Protein 7W26 (pdb70)

B-factor: mean 61.32, std 23.03, range [24.58, 161.63]

Secondary structure (DSSP, 8-state):
---EEEEEEEEE--SSPPPGGGSEEE-BHHHHSS---EEEEEEEE-----TTHHHHHHHHHHHHHHHTGGGGSEEETTTTEEE-----EEEEEEEESS-GGGTHHHHHH-GGGGGGGS------SSS-SSS-SEEEEEEE-TTS-EEEEEEEETTT--HHHHHHHHHHHHHHHHHHHH-TTS---------GGGTSB----TTT------TTT------EEEEEEEE-HHHHHHHHHHHHTT-SSSS--HHHHHHHHHHHHHHHHH-SSEEEEEEEEESGGG----SGGGSSGGG--S--EEEEEEEE--SSS-GGG--HHHHHHHHHHHHHHHHHHHHT--SHHHHHHHHHHHHHHHHHHHT-TTEEEEEEEE-TTS-GGG---SS---SEEE----SS-EEEEEE-SSSS-EEEEEEEEHHHHHHHTT-TTTGGGB--/---EEEEEEEEEPPSSPPPGGGSEEE-BHHHHSS---EEEEEEEE-----TTHHHHHHHHHHHHHHHTGGGGSEEETTTTEEE-----EEEEEEEESS-GGGTHHHHHH-GGGGGGGS------TTT-SSSBSEEEEEEE-TTS-EEEEEEEETTT--HHHHHHHHHHHHHHHHHHHS-GGGS--------GGGTSB----TTT------GGG--S---EEEEEEEE-HHHHHHHHHHH--S--S----HHHHHHHHHHHHHHHHHSSSEEEEEEEEESGGG----SGGGGSGGG--S--EEEEEEEE--SSS-GGG--HHHHHHHHHHHHHHHHHHHHH--SHHHHHHHHHHHHHHHHHHHT-TTEEEEEEEE-TTS-GGG---SS---SEEE----SSSEEEEEE-SSSS-EEEEEEEEHHHHHHHTT-TTTGGGB--

Sequence (880 aa):
IMEVQVVSKKMVKPSVPTPDHHKTCKLTAFDQIAPPDQVPIIYFYNSSNIHNIREQLVKSLSETLTKFYPLAGRFVQDGFYVDCNDEGVLYVEAEVNIPLNEFIGQAKKNIQLINDLVPKKNFKDIHSYENPIVGLQMSYFKCGGLAICMYLSHVVADGYTAAAFTKEWSNTTNGIINGDQLVSSSPINFELATLVPARDLSTVIKPAVMPPSKIKETKVVTRRFLFDENAISAFKDHVIKSESVNRPTRVEVVTSVLWKALINQSKLPSSTLYFHLNFRGKTGINTPPLDNHFSLCGNFYTQVPTRFRGGNQTKQDLELHELVKLLRGKLRNTLKNCSEINTADGLFLEAASNFNIIQEDLEDEQVDVRIFTTLCRMPLYETEFGWGKPEWVTIPEMHLEIVFLLDTKCGTGIEALVSMDEADMLQFELDPTISAFASLIMEVQVVSKKMVKPSVPTPDHHKTCKLTAFDQIAPPDQVPIIYFYNSSNIHNIREQLVKSLSETLTKFYPLAGRFVQDGFYVDCNDEGVLYVEAEVNIPLNEFIGQAKKNIQLINDLVPKKNFKDIHSYENPIVGLQMSYFKCGGLAICMYLSHVVADGYTAAAFTKEWSNTTNGIINGDQLVSSSPINFELATLVPARDLSTVIKPAVMPPSKIKETKVVTRRFLFDENAISAFKDHVIKSESVNRPTRVEVVTSVLWKALINQSKLPSSTLYFHLNFRGKTGINTPPLDNHFSLCGNFYTQVPTRFRGGNQTKQDLELHELVKLLRGKLRNTLKNCSEINTADGLFLEAASNFNIIQEDLEDEQVDVRIFTTLCRMPLYETEFGWGKPEWVTIPEMHLEIVFLLDTKCGTGIEALVSMDEADMLQFELDPTISAFASL

Structure (mmCIF, N/CA/C/O backbone):
data_7W26
#
_entry.id   7W26
#
_cell.length_a   136.420
_cell.length_b   136.420
_cell.length_c   102.890
_cell.angle_alpha   90.000
_cell.angle_beta   90.000
_cell.angle_gamma   90.000
#
_symmetry.space_group_name_H-M   'P 41 21 2'
#
loop_
_entity.id
_entity.type
_entity.pdbx_description
1 polymer 'Ferulate monolignol transferase'
2 water water
#
loop_
_atom_site.group_PDB
_atom_site.id
_atom_site.type_symbol
_atom_site.label_atom_id
_atom_site.label_alt_id
_atom_site.label_comp_id
_atom_site.label_asym_id
_atom_site.label_entity_id
_atom_site.label_seq_id
_atom_site.pdbx_PDB_ins_code
_atom_site.Cartn_x
_atom_site.Cartn_y
_atom_site.Cartn_z
_atom_site.occupancy
_atom_site.B_iso_or_equiv
_atom_site.auth_seq_id
_atom_site.auth_comp_id
_atom_site.auth_asym_id
_atom_site.auth_atom_id
_atom_site.pdbx_PDB_model_num
ATOM 1 N N . ILE A 1 3 ? 15.578 6.165 -40.820 1.00 73.74 3 ILE A N 1
ATOM 2 C CA . ILE A 1 3 ? 17.033 6.198 -40.782 1.00 71.64 3 ILE A CA 1
ATOM 3 C C . ILE A 1 3 ? 17.516 7.499 -40.134 1.00 67.12 3 ILE A C 1
ATOM 4 O O . ILE A 1 3 ? 18.589 7.538 -39.533 1.00 64.45 3 ILE A O 1
ATOM 9 N N . MET A 1 4 ? 16.708 8.555 -40.233 1.00 67.29 4 MET A N 1
ATOM 10 C CA . MET A 1 4 ? 17.114 9.876 -39.760 1.00 67.25 4 MET A CA 1
ATOM 11 C C . MET A 1 4 ? 16.960 9.974 -38.245 1.00 64.52 4 MET A C 1
ATOM 12 O O . MET A 1 4 ? 15.869 9.751 -37.709 1.00 58.39 4 MET A O 1
ATOM 17 N N . GLU A 1 5 ? 18.050 10.326 -37.563 1.00 58.88 5 GLU A N 1
ATOM 18 C CA . GLU A 1 5 ? 18.043 10.562 -36.126 1.00 60.88 5 GLU A CA 1
ATOM 19 C C . GLU A 1 5 ? 18.658 11.924 -35.852 1.00 54.78 5 GLU A C 1
ATOM 20 O O . GLU A 1 5 ? 19.697 12.267 -36.426 1.00 54.02 5 GLU A O 1
ATOM 26 N N . VAL A 1 6 ? 18.014 12.697 -34.983 1.00 39.86 6 VAL A N 1
ATOM 27 C CA . VAL A 1 6 ? 18.539 13.973 -34.516 1.00 47.39 6 VAL A CA 1
ATOM 28 C C . VAL A 1 6 ? 19.000 13.807 -33.077 1.00 49.76 6 VAL A C 1
ATOM 29 O O . VAL A 1 6 ? 18.300 13.207 -32.253 1.00 49.11 6 VAL A O 1
ATOM 33 N N . GLN A 1 7 ? 20.183 14.339 -32.781 1.00 38.19 7 GLN A N 1
ATOM 34 C CA . GLN A 1 7 ? 20.799 14.221 -31.468 1.00 39.94 7 GLN A CA 1
ATOM 35 C C . GLN A 1 7 ? 21.229 15.608 -31.021 1.00 46.04 7 GLN A C 1
ATOM 36 O O . GLN A 1 7 ? 22.086 16.228 -31.658 1.00 39.84 7 GLN A O 1
ATOM 42 N N . VAL A 1 8 ? 20.627 16.101 -29.938 1.00 46.02 8 VAL A N 1
ATOM 43 C CA . VAL A 1 8 ? 21.047 17.382 -29.389 1.00 39.40 8 VAL A CA 1
ATOM 44 C C . VAL A 1 8 ? 22.423 17.214 -28.768 1.00 41.89 8 VAL A C 1
ATOM 45 O O . VAL A 1 8 ? 22.644 16.326 -27.935 1.00 36.66 8 VAL A O 1
ATOM 49 N N . VAL A 1 9 ? 23.359 18.063 -29.176 1.00 53.44 9 VAL A N 1
ATOM 50 C CA . VAL A 1 9 ? 24.748 17.923 -28.768 1.00 46.30 9 VAL A CA 1
ATOM 51 C C . VAL A 1 9 ? 25.029 18.922 -27.656 1.00 43.39 9 VAL A C 1
ATOM 52 O O . VAL A 1 9 ? 25.867 18.677 -26.778 1.00 40.53 9 VAL A O 1
ATOM 56 N N . SER A 1 10 ? 24.307 20.040 -27.660 1.00 37.37 10 SER A N 1
ATOM 57 C CA . SER A 1 10 ? 24.493 21.008 -26.589 1.00 40.08 10 SER A CA 1
ATOM 58 C C . SER A 1 10 ? 23.239 21.852 -26.435 1.00 41.54 10 SER A C 1
ATOM 59 O O . SER A 1 10 ? 22.457 22.021 -27.374 1.00 40.07 10 SER A O 1
ATOM 62 N N . LYS A 1 11 ? 23.072 22.400 -25.236 1.00 35.04 11 LYS A N 1
ATOM 63 C CA . LYS A 1 11 ? 21.987 23.335 -24.980 1.00 40.04 11 LYS A CA 1
ATOM 64 C C . LYS A 1 11 ? 22.454 24.300 -23.906 1.00 40.25 11 LYS A C 1
ATOM 65 O O . LYS A 1 11 ? 22.854 23.873 -22.820 1.00 44.73 11 LYS A O 1
ATOM 71 N N . LYS A 1 12 ? 22.378 25.594 -24.199 1.00 50.42 12 LYS A N 1
ATOM 72 C CA . LYS A 1 12 ? 22.872 26.595 -23.264 1.00 44.79 12 LYS A CA 1
ATOM 73 C C . LYS A 1 12 ? 22.103 27.896 -23.456 1.00 43.96 12 LYS A C 1
ATOM 74 O O . LYS A 1 12 ? 21.170 27.984 -24.258 1.00 37.49 12 LYS A O 1
ATOM 80 N N . MET A 1 13 ? 22.498 28.905 -22.690 1.00 45.25 13 MET A N 1
ATOM 81 C CA . MET A 1 13 ? 21.998 30.262 -22.842 1.00 48.28 13 MET A CA 1
ATOM 82 C C . MET A 1 13 ? 23.109 31.125 -23.422 1.00 50.91 13 MET A C 1
ATOM 83 O O . MET A 1 13 ? 24.222 31.151 -22.887 1.00 52.04 13 MET A O 1
ATOM 88 N N . VAL A 1 14 ? 22.816 31.808 -24.522 1.00 44.11 14 VAL A N 1
ATOM 89 C CA . VAL A 1 14 ? 23.766 32.722 -25.144 1.00 45.97 14 VAL A CA 1
ATOM 90 C C . VAL A 1 14 ? 23.338 34.142 -24.807 1.00 49.09 14 VAL A C 1
ATOM 91 O O . VAL A 1 14 ? 22.231 34.569 -25.159 1.00 42.61 14 VAL A O 1
ATOM 95 N N . LYS A 1 15 ? 24.209 34.863 -24.123 1.00 52.78 15 LYS A N 1
ATOM 96 C CA . LYS A 1 15 ? 23.956 36.212 -23.651 1.00 47.36 15 LYS A CA 1
ATOM 97 C C . LYS A 1 15 ? 24.558 37.230 -24.606 1.00 46.05 15 LYS A C 1
ATOM 98 O O . LYS A 1 15 ? 25.406 36.893 -25.438 1.00 46.67 15 LYS A O 1
ATOM 104 N N . PRO A 1 16 ? 24.118 38.487 -24.544 1.00 42.73 16 PRO A N 1
ATOM 105 C CA . PRO A 1 16 ? 24.726 39.510 -25.401 1.00 37.82 16 PRO A CA 1
ATOM 106 C C . PRO A 1 16 ? 26.200 39.676 -25.068 1.00 36.42 16 PRO A C 1
ATOM 107 O O . PRO A 1 16 ? 26.628 39.459 -23.931 1.00 39.66 16 PRO A O 1
ATOM 111 N N . SER A 1 17 ? 26.982 40.045 -26.090 1.00 49.43 17 SER A N 1
ATOM 112 C CA . SER A 1 17 ? 28.427 40.204 -25.920 1.00 56.32 17 SER A CA 1
ATOM 113 C C . SER A 1 17 ? 28.768 41.143 -24.766 1.00 53.74 17 SER A C 1
ATOM 114 O O . SER A 1 17 ? 29.718 40.896 -24.016 1.00 45.61 17 SER A O 1
ATOM 117 N N . VAL A 1 18 ? 28.018 42.231 -24.617 1.00 47.00 18 VAL A N 1
ATOM 118 C CA . VAL A 1 18 ? 28.245 43.184 -23.530 1.00 55.47 18 VAL A CA 1
ATOM 119 C C . VAL A 1 18 ? 26.994 43.264 -22.663 1.00 58.87 18 VAL A C 1
ATOM 120 O O . VAL A 1 18 ? 25.873 43.145 -23.182 1.00 54.54 18 VAL A O 1
ATOM 124 N N . PRO A 1 19 ? 27.137 43.423 -21.344 1.00 52.00 19 PRO A N 1
ATOM 125 C CA . PRO A 1 19 ? 25.957 43.560 -20.482 1.00 42.39 19 PRO A CA 1
ATOM 126 C C . PRO A 1 19 ? 25.083 44.728 -20.910 1.00 43.41 19 PRO A C 1
ATOM 127 O O . PRO A 1 19 ? 25.560 45.741 -21.428 1.00 52.95 19 PRO A O 1
ATOM 131 N N . THR A 1 20 ? 23.790 44.574 -20.689 1.00 43.73 20 THR A N 1
ATOM 132 C CA . THR A 1 20 ? 22.847 45.633 -21.017 1.00 41.28 20 THR A CA 1
ATOM 133 C C . THR A 1 20 ? 23.041 46.806 -20.062 1.00 51.81 20 THR A C 1
ATOM 134 O O . THR A 1 20 ? 23.110 46.602 -18.844 1.00 53.57 20 THR A O 1
ATOM 138 N N . PRO A 1 21 ? 23.164 48.033 -20.569 1.00 48.46 21 PRO A N 1
ATOM 139 C CA . PRO A 1 21 ? 23.373 49.182 -19.681 1.00 50.63 21 PRO A CA 1
ATOM 140 C C . PRO A 1 21 ? 22.246 49.330 -18.672 1.00 49.64 21 PRO A C 1
ATOM 141 O O . PRO A 1 21 ? 21.119 48.873 -18.876 1.00 49.63 21 PRO A O 1
ATOM 145 N N . ASP A 1 22 ? 22.577 49.980 -17.555 1.00 57.17 22 ASP A N 1
ATOM 146 C CA . ASP A 1 22 ? 21.614 50.128 -16.471 1.00 59.16 22 ASP A CA 1
ATOM 147 C C . ASP A 1 22 ? 20.392 50.923 -16.911 1.00 51.22 22 ASP A C 1
ATOM 148 O O . ASP A 1 22 ? 19.277 50.650 -16.454 1.00 42.23 22 ASP A O 1
ATOM 153 N N . HIS A 1 23 ? 20.576 51.906 -17.793 1.00 49.48 23 HIS A N 1
ATOM 154 C CA . HIS A 1 23 ? 19.451 52.704 -18.261 1.00 61.76 23 HIS A CA 1
ATOM 155 C C . HIS A 1 23 ? 18.554 51.958 -19.244 1.00 68.59 23 HIS A C 1
ATOM 156 O O . HIS A 1 23 ? 17.522 52.507 -19.643 1.00 62.76 23 HIS A O 1
ATOM 163 N N . HIS A 1 24 ? 18.919 50.742 -19.657 1.00 71.63 24 HIS A N 1
ATOM 164 C CA . HIS A 1 24 ? 18.077 49.952 -20.548 1.00 64.62 24 HIS A CA 1
ATOM 165 C C . HIS A 1 24 ? 17.570 48.656 -19.925 1.00 63.95 24 HIS A C 1
ATOM 166 O O . HIS A 1 24 ? 16.994 47.829 -20.644 1.00 57.64 24 HIS A O 1
ATOM 173 N N . LYS A 1 25 ? 17.733 48.456 -18.613 1.00 55.97 25 LYS A N 1
ATOM 174 C CA . LYS A 1 25 ? 17.409 47.145 -18.052 1.00 58.18 25 LYS A CA 1
ATOM 175 C C . LYS A 1 25 ? 15.905 46.908 -18.004 1.00 53.55 25 LYS A C 1
ATOM 176 O O . LYS A 1 25 ? 15.456 45.758 -18.079 1.00 60.57 25 LYS A O 1
ATOM 182 N N . THR A 1 26 ? 15.114 47.969 -17.917 1.00 45.93 26 THR A N 1
ATOM 183 C CA . THR A 1 26 ? 13.667 47.864 -17.999 1.00 53.55 26 THR A CA 1
ATOM 184 C C . THR A 1 26 ? 13.242 48.381 -19.360 1.00 55.82 26 THR A C 1
ATOM 185 O O . THR A 1 26 ? 13.434 49.563 -19.667 1.00 54.30 26 THR A O 1
ATOM 189 N N . CYS A 1 27 ? 12.651 47.507 -20.163 1.00 58.98 27 CYS A N 1
ATOM 190 C CA . CYS A 1 27 ? 12.131 47.876 -21.470 1.00 55.67 27 CYS A CA 1
ATOM 191 C C . CYS A 1 27 ? 10.619 47.747 -21.375 1.00 45.96 27 CYS A C 1
ATOM 192 O O . CYS A 1 27 ? 10.088 46.636 -21.283 1.00 44.73 27 CYS A O 1
ATOM 195 N N . LYS A 1 28 ? 9.927 48.877 -21.374 1.00 45.16 28 LYS A N 1
ATOM 196 C CA . LYS A 1 28 ? 8.492 48.852 -21.170 1.00 40.98 28 LYS A CA 1
ATOM 197 C C . LYS A 1 28 ? 7.800 48.522 -22.481 1.00 53.47 28 LYS A C 1
ATOM 198 O O . LYS A 1 28 ? 8.205 48.986 -23.550 1.00 64.51 28 LYS A O 1
ATOM 204 N N . LEU A 1 29 ? 6.763 47.700 -22.395 1.00 52.53 29 LEU A N 1
ATOM 205 C CA . LEU A 1 29 ? 6.055 47.268 -23.586 1.00 55.57 29 LEU A CA 1
ATOM 206 C C . LEU A 1 29 ? 4.890 48.205 -23.871 1.00 48.37 29 LEU A C 1
ATOM 207 O O . LEU A 1 29 ? 4.406 48.927 -22.996 1.00 55.87 29 LEU A O 1
ATOM 212 N N . THR A 1 30 ? 4.446 48.182 -25.118 1.00 39.16 30 THR A N 1
ATOM 213 C CA . THR A 1 30 ? 3.416 49.087 -25.592 1.00 46.94 30 THR A CA 1
ATOM 214 C C . THR A 1 30 ? 2.041 48.433 -25.504 1.00 49.83 30 THR A C 1
ATOM 215 O O . THR A 1 30 ? 1.899 47.251 -25.182 1.00 54.65 30 THR A O 1
ATOM 219 N N . ALA A 1 31 ? 1.013 49.227 -25.803 1.00 46.05 31 ALA A N 1
ATOM 220 C CA . ALA A 1 31 ? -0.337 48.681 -25.864 1.00 46.85 31 ALA A CA 1
ATOM 221 C C . ALA A 1 31 ? -0.513 47.764 -27.068 1.00 45.79 31 ALA A C 1
ATOM 222 O O . ALA A 1 31 ? -1.332 46.840 -27.023 1.00 50.29 31 ALA A O 1
ATOM 224 N N . PHE A 1 32 ? 0.242 48.003 -28.146 1.00 51.31 32 PHE A N 1
ATOM 225 C CA . PHE A 1 32 ? 0.306 47.039 -29.241 1.00 55.43 32 PHE A CA 1
ATOM 226 C C . PHE A 1 32 ? 0.720 45.663 -28.731 1.00 47.52 32 PHE A C 1
ATOM 227 O O . PHE A 1 32 ? 0.127 44.642 -29.101 1.00 39.56 32 PHE A O 1
ATOM 235 N N . ASP A 1 33 ? 1.747 45.623 -27.876 1.00 43.03 33 ASP A N 1
ATOM 236 C CA . ASP A 1 33 ? 2.198 44.361 -27.300 1.00 44.61 33 ASP A CA 1
ATOM 237 C C . ASP A 1 33 ? 1.120 43.723 -26.434 1.00 44.92 33 ASP A C 1
ATOM 238 O O . ASP A 1 33 ? 1.075 42.494 -26.302 1.00 56.33 33 ASP A O 1
ATOM 243 N N . GLN A 1 34 ? 0.246 44.537 -25.841 1.00 43.75 34 GLN A N 1
ATOM 244 C CA . GLN A 1 34 ? -0.817 43.999 -25.000 1.00 49.95 34 GLN A CA 1
ATOM 245 C C . GLN A 1 34 ? -1.811 43.174 -25.810 1.00 47.79 34 GLN A C 1
ATOM 246 O O . GLN A 1 34 ? -2.311 42.150 -25.329 1.00 39.31 34 GLN A O 1
ATOM 252 N N . ILE A 1 35 ? -2.120 43.606 -27.034 1.00 39.40 35 ILE A N 1
ATOM 253 C CA . ILE A 1 35 ? -3.061 42.891 -27.891 1.00 45.22 35 ILE A CA 1
ATOM 254 C C . ILE A 1 35 ? -2.353 41.973 -28.882 1.00 46.28 35 ILE A C 1
ATOM 255 O O . ILE A 1 35 ? -3.007 41.371 -29.736 1.00 48.84 35 ILE A O 1
ATOM 260 N N . ALA A 1 36 ? -1.032 41.851 -28.791 1.00 46.23 36 ALA A N 1
ATOM 261 C CA . ALA A 1 36 ? -0.329 40.921 -29.655 1.00 43.15 36 ALA A CA 1
ATOM 262 C C . ALA A 1 36 ? -0.660 39.493 -29.229 1.00 47.91 36 ALA A C 1
ATOM 263 O O . ALA A 1 36 ? -0.882 39.230 -28.043 1.00 60.68 36 ALA A O 1
ATOM 265 N N . PRO A 1 37 ? -0.720 38.558 -30.170 1.00 44.30 37 PRO A N 1
ATOM 266 C CA . PRO A 1 37 ? -1.007 37.172 -29.804 1.00 42.08 37 PRO A CA 1
ATOM 267 C C . PRO A 1 37 ? 0.093 36.627 -28.913 1.00 49.91 37 PRO A C 1
ATOM 268 O O . PRO A 1 37 ? 1.284 36.747 -29.237 1.00 50.22 37 PRO A O 1
ATOM 272 N N . PRO A 1 38 ? -0.262 36.039 -27.769 1.00 59.08 38 PRO A N 1
ATOM 273 C CA . PRO A 1 38 ? 0.751 35.540 -26.823 1.00 60.50 38 PRO A CA 1
ATOM 274 C C . PRO A 1 38 ? 1.254 34.153 -27.202 1.00 50.15 38 PRO A C 1
ATOM 275 O O . PRO A 1 38 ? 1.073 33.166 -26.481 1.00 55.19 38 PRO A O 1
ATOM 279 N N . ASP A 1 39 ? 1.895 34.077 -28.358 1.00 44.03 39 ASP A N 1
ATOM 280 C CA . ASP A 1 39 ? 2.424 32.833 -28.883 1.00 45.82 39 ASP A CA 1
ATOM 281 C C . ASP A 1 39 ? 3.900 33.010 -29.189 1.00 47.00 39 ASP A C 1
ATOM 282 O O . ASP A 1 39 ? 4.386 34.121 -29.416 1.00 44.24 39 ASP A O 1
ATOM 287 N N . GLN A 1 40 ? 4.600 31.889 -29.237 1.00 47.39 40 GLN A N 1
ATOM 288 C CA . GLN A 1 40 ? 5.952 31.850 -29.759 1.00 47.40 40 GLN A CA 1
ATOM 289 C C . GLN A 1 40 ? 5.864 31.232 -31.144 1.00 47.54 40 GLN A C 1
ATOM 290 O O . GLN A 1 40 ? 5.295 30.146 -31.313 1.00 51.72 40 GLN A O 1
ATOM 296 N N . VAL A 1 41 ? 6.420 31.925 -32.123 1.00 40.12 41 VAL A N 1
ATOM 297 C CA . VAL A 1 41 ? 6.194 31.642 -33.536 1.00 52.47 41 VAL A CA 1
ATOM 298 C C . VAL A 1 41 ? 7.515 31.175 -34.126 1.00 55.15 41 VAL A C 1
ATOM 299 O O . VAL A 1 41 ? 8.559 31.760 -33.814 1.00 57.43 41 VAL A O 1
ATOM 303 N N . PRO A 1 42 ? 7.521 30.109 -34.921 1.00 56.78 42 PRO A N 1
ATOM 304 C CA . PRO A 1 42 ? 8.785 29.584 -35.440 1.00 54.50 42 PRO A CA 1
ATOM 305 C C . PRO A 1 42 ? 8.996 29.873 -36.913 1.00 49.56 42 PRO A C 1
ATOM 306 O O . PRO A 1 42 ? 8.048 29.987 -37.694 1.00 53.98 42 PRO A O 1
ATOM 310 N N . ILE A 1 43 ? 10.260 30.011 -37.284 1.00 39.15 43 ILE A N 1
ATOM 311 C CA . ILE A 1 43 ? 10.673 30.028 -38.679 1.00 38.72 43 ILE A CA 1
ATOM 312 C C . ILE A 1 43 ? 11.958 29.217 -38.768 1.00 43.95 43 ILE A C 1
ATOM 313 O O . ILE A 1 43 ? 12.744 29.167 -37.817 1.00 43.27 43 ILE A O 1
ATOM 318 N N . ILE A 1 44 ? 12.162 28.541 -39.897 1.00 48.48 44 ILE A N 1
ATOM 319 C CA . ILE A 1 44 ? 13.360 27.727 -40.073 1.00 47.14 44 ILE A CA 1
ATOM 320 C C . ILE A 1 44 ? 13.951 27.979 -41.458 1.00 41.80 44 ILE A C 1
ATOM 321 O O . ILE A 1 44 ? 13.231 27.969 -42.468 1.00 42.77 44 ILE A O 1
ATOM 326 N N . TYR A 1 45 ? 15.264 28.224 -41.485 1.00 36.53 45 TYR A N 1
ATOM 327 C CA . TYR A 1 45 ? 16.066 28.416 -42.687 1.00 40.73 45 TYR A CA 1
ATOM 328 C C . TYR A 1 45 ? 17.006 27.230 -42.855 1.00 35.15 45 TYR A C 1
ATOM 329 O O . TYR A 1 45 ? 17.559 26.725 -41.871 1.00 39.07 45 TYR A O 1
ATOM 338 N N . PHE A 1 46 ? 17.214 26.806 -44.100 1.00 29.96 46 PHE A N 1
ATOM 339 C CA . PHE A 1 46 ? 18.130 25.716 -44.417 1.00 31.03 46 PHE A CA 1
ATOM 340 C C . PHE A 1 46 ? 19.241 26.244 -45.310 1.00 32.64 46 PHE A C 1
ATOM 341 O O . PHE A 1 46 ? 18.970 26.877 -46.335 1.00 39.01 46 PHE A O 1
ATOM 349 N N . TYR A 1 47 ? 20.484 25.980 -44.918 1.00 34.21 47 TYR A N 1
ATOM 350 C CA . TYR A 1 47 ? 21.665 26.433 -45.632 1.00 36.51 47 TYR A CA 1
ATOM 351 C C . TYR A 1 47 ? 22.534 25.241 -46.002 1.00 36.58 47 TYR A C 1
ATOM 352 O O . TYR A 1 47 ? 22.672 24.295 -45.220 1.00 36.75 47 TYR A O 1
ATOM 361 N N . ASN A 1 48 ? 23.116 25.294 -47.197 1.00 34.08 48 ASN A N 1
ATOM 362 C CA . ASN A 1 48 ? 24.060 24.278 -47.634 1.00 35.68 48 ASN A CA 1
ATOM 363 C C . ASN A 1 48 ? 25.363 24.369 -46.840 1.00 41.72 48 ASN A C 1
ATOM 364 O O . ASN A 1 48 ? 25.597 25.306 -46.068 1.00 46.76 48 ASN A O 1
ATOM 369 N N . SER A 1 49 ? 26.213 23.362 -47.041 1.00 45.24 49 SER A N 1
ATOM 370 C CA . SER A 1 49 ? 27.443 23.218 -46.272 1.00 47.43 49 SER A CA 1
ATOM 371 C C . SER A 1 49 ? 28.332 24.454 -46.392 1.00 46.21 49 SER A C 1
ATOM 372 O O . SER A 1 49 ? 28.697 24.867 -47.500 1.00 48.34 49 SER A O 1
ATOM 375 N N . SER A 1 50 ? 28.650 25.053 -45.242 1.00 55.03 50 SER A N 1
ATOM 376 C CA . SER A 1 50 ? 29.633 26.129 -45.177 1.00 60.93 50 SER A CA 1
ATOM 377 C C . SER A 1 50 ? 30.996 25.668 -45.686 1.00 60.08 50 SER A C 1
ATOM 378 O O . SER A 1 50 ? 31.573 26.274 -46.595 1.00 61.56 50 SER A O 1
ATOM 381 N N . ASN A 1 51 ? 31.530 24.601 -45.081 1.00 59.28 51 ASN A N 1
ATOM 382 C CA . ASN A 1 51 ? 32.930 24.184 -45.196 1.00 68.64 51 ASN A CA 1
ATOM 383 C C . ASN A 1 51 ? 33.869 25.175 -44.514 1.00 69.39 51 ASN A C 1
ATOM 384 O O . ASN A 1 51 ? 35.003 25.379 -44.953 1.00 60.34 51 ASN A O 1
ATOM 389 N N . ILE A 1 52 ? 33.394 25.781 -43.431 1.00 70.70 52 ILE A N 1
ATOM 390 C CA . ILE A 1 52 ? 34.201 26.617 -42.553 1.00 66.48 52 ILE A CA 1
ATOM 391 C C . ILE A 1 52 ? 34.353 25.873 -41.234 1.00 65.00 52 ILE A C 1
ATOM 392 O O . ILE A 1 52 ? 33.371 25.358 -40.688 1.00 62.59 52 ILE A O 1
ATOM 397 N N . HIS A 1 53 ? 35.578 25.834 -40.710 1.00 66.56 53 HIS A N 1
ATOM 398 C CA . HIS A 1 53 ? 35.879 24.892 -39.635 1.00 70.92 53 HIS A CA 1
ATOM 399 C C . HIS A 1 53 ? 35.432 25.394 -38.264 1.00 73.51 53 HIS A C 1
ATOM 400 O O . HIS A 1 53 ? 35.175 24.580 -37.369 1.00 78.03 53 HIS A O 1
ATOM 407 N N . ASN A 1 54 ? 35.321 26.708 -38.076 1.00 67.72 54 ASN A N 1
ATOM 408 C CA . ASN A 1 54 ? 34.902 27.289 -36.805 1.00 66.38 54 ASN A CA 1
ATOM 409 C C . ASN A 1 54 ? 33.511 27.903 -36.906 1.00 51.76 54 ASN A C 1
ATOM 410 O O . ASN A 1 54 ? 33.189 28.853 -36.188 1.00 50.99 54 ASN A O 1
ATOM 415 N N . ILE A 1 55 ? 32.679 27.359 -37.796 1.00 49.04 55 ILE A N 1
ATOM 416 C CA . ILE A 1 55 ? 31.417 28.008 -38.147 1.00 45.59 55 ILE A CA 1
ATOM 417 C C . ILE A 1 55 ? 30.488 28.092 -36.939 1.00 42.57 55 ILE A C 1
ATOM 418 O O . ILE A 1 55 ? 29.770 29.086 -36.762 1.00 52.19 55 ILE A O 1
ATOM 423 N N . ARG A 1 56 ? 30.504 27.072 -36.077 1.00 29.26 56 ARG A N 1
ATOM 424 C CA . ARG A 1 56 ? 29.644 27.089 -34.895 1.00 43.51 56 ARG A CA 1
ATOM 425 C C . ARG A 1 56 ? 30.049 28.199 -33.932 1.00 39.96 56 ARG A C 1
ATOM 426 O O . ARG A 1 56 ? 29.196 28.950 -33.431 1.00 44.71 56 ARG A O 1
ATOM 434 N N . GLU A 1 57 ? 31.353 28.331 -33.675 1.00 32.55 57 GLU A N 1
ATOM 435 C CA . GLU A 1 57 ? 31.818 29.381 -32.781 1.00 39.15 57 GLU A CA 1
ATOM 436 C C . GLU A 1 57 ? 31.485 30.760 -33.333 1.00 37.62 57 GLU A C 1
ATOM 437 O O . GLU A 1 57 ? 31.011 31.635 -32.599 1.00 47.06 57 GLU A O 1
ATOM 443 N N . GLN A 1 58 ? 31.696 30.966 -34.630 1.00 32.93 58 GLN A N 1
ATOM 444 C CA . GLN A 1 58 ? 31.452 32.282 -35.215 1.00 46.52 58 GLN A CA 1
ATOM 445 C C . GLN A 1 58 ? 29.964 32.616 -35.262 1.00 48.69 58 GLN A C 1
ATOM 446 O O . GLN A 1 58 ? 29.593 33.790 -35.131 1.00 53.13 58 GLN A O 1
ATOM 452 N N . LEU A 1 59 ? 29.097 31.609 -35.417 1.00 40.68 59 LEU A N 1
ATOM 453 C CA . LEU A 1 59 ? 27.666 31.885 -35.346 1.00 38.65 59 LEU A CA 1
ATOM 454 C C . LEU A 1 59 ? 27.245 32.252 -33.926 1.00 47.41 59 LEU A C 1
ATOM 455 O O . LEU A 1 59 ? 26.440 33.176 -33.730 1.00 36.48 59 LEU A O 1
ATOM 460 N N . VAL A 1 60 ? 27.794 31.562 -32.919 1.00 32.90 60 VAL A N 1
ATOM 461 C CA . VAL A 1 60 ? 27.494 31.939 -31.539 1.00 48.13 60 VAL A CA 1
ATOM 462 C C . VAL A 1 60 ? 27.972 33.362 -31.261 1.00 37.55 60 VAL A C 1
ATOM 463 O O . VAL A 1 60 ? 27.276 34.157 -30.613 1.00 41.61 60 VAL A O 1
ATOM 467 N N . LYS A 1 61 ? 29.154 33.713 -31.769 1.00 33.49 61 LYS A N 1
ATOM 468 C CA . LYS A 1 61 ? 29.706 35.037 -31.505 1.00 47.28 61 LYS A CA 1
ATOM 469 C C . LYS A 1 61 ? 28.878 36.124 -32.182 1.00 48.93 61 LYS A C 1
ATOM 470 O O . LYS A 1 61 ? 28.558 37.152 -31.566 1.00 53.83 61 LYS A O 1
ATOM 476 N N . SER A 1 62 ? 28.525 35.922 -33.455 1.00 38.92 62 SER A N 1
ATOM 477 C CA . SER A 1 62 ? 27.683 36.902 -34.128 1.00 38.24 62 SER A CA 1
ATOM 478 C C . SER A 1 62 ? 26.325 37.016 -33.451 1.00 40.19 62 SER A C 1
ATOM 479 O O . SER A 1 62 ? 25.762 38.112 -33.386 1.00 38.47 62 SER A O 1
ATOM 482 N N . LEU A 1 63 ? 25.794 35.909 -32.920 1.00 39.45 63 LEU A N 1
ATOM 483 C CA . LEU A 1 63 ? 24.531 35.986 -32.194 1.00 46.61 63 LEU A CA 1
ATOM 484 C C . LEU A 1 63 ? 24.673 36.839 -30.940 1.00 44.19 63 LEU A C 1
ATOM 485 O O . LEU A 1 63 ? 23.792 37.649 -30.632 1.00 33.96 63 LEU A O 1
ATOM 490 N N . SER A 1 64 ? 25.776 36.670 -30.204 1.00 32.67 64 SER A N 1
ATOM 491 C CA . SER A 1 64 ? 26.016 37.504 -29.025 1.00 40.46 64 SER A CA 1
ATOM 492 C C . SER A 1 64 ? 26.086 38.981 -29.399 1.00 45.74 64 SER A C 1
ATOM 493 O O . SER A 1 64 ? 25.495 39.841 -28.725 1.00 40.49 64 SER A O 1
ATOM 496 N N . GLU A 1 65 ? 26.796 39.292 -30.486 1.00 39.02 65 GLU A N 1
ATOM 497 C CA . GLU A 1 65 ? 26.911 40.687 -30.900 1.00 36.98 65 GLU A CA 1
ATOM 498 C C . GLU A 1 65 ? 25.572 41.245 -31.367 1.00 41.62 65 GLU A C 1
ATOM 499 O O . GLU A 1 65 ? 25.285 42.427 -31.151 1.00 49.07 65 GLU A O 1
ATOM 505 N N . THR A 1 66 ? 24.734 40.410 -31.985 1.00 48.60 66 THR A N 1
ATOM 506 C CA . THR A 1 66 ? 23.410 40.862 -32.398 1.00 50.49 66 THR A CA 1
ATOM 507 C C . THR A 1 66 ? 22.514 41.097 -31.192 1.00 48.62 66 THR A C 1
ATOM 508 O O . THR A 1 66 ? 21.747 42.067 -31.158 1.00 43.90 66 THR A O 1
ATOM 512 N N . LEU A 1 67 ? 22.608 40.219 -30.192 1.00 51.54 67 LEU A N 1
ATOM 513 C CA . LEU A 1 67 ? 21.829 40.372 -28.970 1.00 49.45 67 LEU A CA 1
ATOM 514 C C . LEU A 1 67 ? 22.238 41.619 -28.204 1.00 57.25 67 LEU A C 1
ATOM 515 O O . LEU A 1 67 ? 21.441 42.155 -27.427 1.00 50.77 67 LEU A O 1
ATOM 520 N N . THR A 1 68 ? 23.482 42.073 -28.384 1.00 62.12 68 THR A N 1
ATOM 521 C CA . THR A 1 68 ? 23.858 43.379 -27.847 1.00 55.87 68 THR A CA 1
ATOM 522 C C . THR A 1 68 ? 22.912 44.473 -28.345 1.00 58.18 68 THR A C 1
ATOM 523 O O . THR A 1 68 ? 22.471 45.328 -27.567 1.00 59.51 68 THR A O 1
ATOM 527 N N . LYS A 1 69 ? 22.566 44.449 -29.635 1.00 46.98 69 LYS A N 1
ATOM 528 C CA . LYS A 1 69 ? 21.624 45.429 -30.170 1.00 38.73 69 LYS A CA 1
ATOM 529 C C . LYS A 1 69 ? 20.182 45.051 -29.858 1.00 45.32 69 LYS A C 1
ATOM 530 O O . LYS A 1 69 ? 19.379 45.913 -29.488 1.00 41.77 69 LYS A O 1
ATOM 536 N N . PHE A 1 70 ? 19.834 43.778 -30.007 1.00 53.49 70 PHE A N 1
ATOM 537 C CA . PHE A 1 70 ? 18.498 43.299 -29.662 1.00 47.13 70 PHE A CA 1
ATOM 538 C C . PHE A 1 70 ? 18.449 42.815 -28.216 1.00 44.07 70 PHE A C 1
ATOM 539 O O . PHE A 1 70 ? 18.054 41.687 -27.923 1.00 38.85 70 PHE A O 1
ATOM 547 N N . TYR A 1 71 ? 18.860 43.695 -27.301 1.00 42.92 71 TYR A N 1
ATOM 548 C CA . TYR A 1 71 ? 18.990 43.306 -25.899 1.00 45.53 71 TYR A CA 1
ATOM 549 C C . TYR A 1 71 ? 17.691 42.830 -25.249 1.00 49.57 71 TYR A C 1
ATOM 550 O O . TYR A 1 71 ? 17.767 41.898 -24.430 1.00 53.04 71 TYR A O 1
ATOM 559 N N . PRO A 1 72 ? 16.500 43.384 -25.535 1.00 51.59 72 PRO A N 1
ATOM 560 C CA . PRO A 1 72 ? 15.304 42.834 -24.874 1.00 37.59 72 PRO A CA 1
ATOM 561 C C . PRO A 1 72 ? 15.091 41.367 -25.188 1.00 44.44 72 PRO A C 1
ATOM 562 O O . PRO A 1 72 ? 14.519 40.641 -24.364 1.00 40.43 72 PRO A O 1
ATOM 566 N N . LEU A 1 73 ? 15.570 40.900 -26.346 1.00 38.92 73 LEU A N 1
ATOM 567 C CA . LEU A 1 73 ? 15.434 39.490 -26.695 1.00 40.84 73 LEU A CA 1
ATOM 568 C C . LEU A 1 73 ? 16.209 38.582 -25.749 1.00 42.80 73 LEU A C 1
ATOM 569 O O . LEU A 1 73 ? 15.928 37.380 -25.694 1.00 41.09 73 LEU A O 1
ATOM 574 N N . ALA A 1 74 ? 17.188 39.117 -25.021 1.00 41.26 74 ALA A N 1
ATOM 575 C CA . ALA A 1 74 ? 17.925 38.331 -24.042 1.00 44.96 74 ALA A CA 1
ATOM 576 C C . ALA A 1 74 ? 17.354 38.452 -22.636 1.00 36.00 74 ALA A C 1
ATOM 577 O O . ALA A 1 74 ? 17.909 37.858 -21.704 1.00 43.37 74 ALA A O 1
ATOM 579 N N . GLY A 1 75 ? 16.264 39.200 -22.460 1.00 41.00 75 GLY A N 1
ATOM 580 C CA . GLY A 1 75 ? 15.671 39.414 -21.160 1.00 48.56 75 GLY A CA 1
ATOM 581 C C . GLY A 1 75 ? 14.529 38.456 -20.870 1.00 50.62 75 GLY A C 1
ATOM 582 O O . GLY A 1 75 ? 14.342 37.433 -21.532 1.00 51.88 75 GLY A O 1
ATOM 583 N N . ARG A 1 76 ? 13.757 38.800 -19.842 1.00 56.77 76 ARG A N 1
ATOM 584 C CA . ARG A 1 76 ? 12.622 37.996 -19.414 1.00 41.59 76 ARG A CA 1
ATOM 585 C C . ARG A 1 76 ? 11.409 38.888 -19.197 1.00 42.23 76 ARG A C 1
ATOM 586 O O . ARG A 1 76 ? 11.520 39.983 -18.640 1.00 46.56 76 ARG A O 1
ATOM 594 N N . PHE A 1 77 ? 10.254 38.415 -19.654 1.00 42.42 77 PHE A N 1
ATOM 595 C CA . PHE A 1 77 ? 9.018 39.173 -19.521 1.00 44.79 77 PHE A CA 1
ATOM 596 C C . PHE A 1 77 ? 8.537 39.170 -18.074 1.00 51.30 77 PHE A C 1
ATOM 597 O O . PHE A 1 77 ? 8.543 38.135 -17.402 1.00 49.06 77 PHE A O 1
ATOM 605 N N . VAL A 1 78 ? 8.123 40.342 -17.595 1.00 47.66 78 VAL A N 1
ATOM 606 C CA . VAL A 1 78 ? 7.518 40.500 -16.280 1.00 50.06 78 VAL A CA 1
ATOM 607 C C . VAL A 1 78 ? 6.066 40.915 -16.469 1.00 52.10 78 VAL A C 1
ATOM 608 O O . VAL A 1 78 ? 5.771 41.925 -17.132 1.00 52.29 78 VAL A O 1
ATOM 612 N N . GLN A 1 79 ? 5.174 40.135 -15.846 1.00 56.24 79 GLN A N 1
ATOM 613 C CA . GLN A 1 79 ? 3.730 40.244 -16.022 1.00 48.38 79 GLN A CA 1
ATOM 614 C C . GLN A 1 79 ? 3.165 41.480 -15.338 1.00 48.01 79 GLN A C 1
ATOM 615 O O . GLN A 1 79 ? 2.332 42.187 -15.917 1.00 48.29 79 GLN A O 1
ATOM 621 N N . ASP A 1 80 ? 3.610 41.758 -14.109 1.00 58.02 80 ASP A N 1
ATOM 622 C CA . ASP A 1 80 ? 2.968 42.776 -13.281 1.00 71.08 80 ASP A CA 1
ATOM 623 C C . ASP A 1 80 ? 3.038 44.148 -13.936 1.00 80.00 80 ASP A C 1
ATOM 624 O O . ASP A 1 80 ? 2.034 44.863 -14.016 1.00 94.94 80 ASP A O 1
ATOM 629 N N . GLY A 1 81 ? 4.213 44.536 -14.405 1.00 74.72 81 GLY A N 1
ATOM 630 C CA . GLY A 1 81 ? 4.390 45.807 -15.066 1.00 77.24 81 GLY A CA 1
ATOM 631 C C . GLY A 1 81 ? 4.305 45.712 -16.570 1.00 75.16 81 GLY A C 1
ATOM 632 O O . GLY A 1 81 ? 4.408 46.739 -17.250 1.00 69.41 81 GLY A O 1
ATOM 633 N N . PHE A 1 82 ? 4.107 44.506 -17.103 1.00 65.30 82 PHE A N 1
ATOM 634 C CA . PHE A 1 82 ? 4.037 44.245 -18.539 1.00 48.47 82 PHE A CA 1
ATOM 635 C C . PHE A 1 82 ? 5.239 44.879 -19.226 1.00 48.02 82 PHE A C 1
ATOM 636 O O . PHE A 1 82 ? 5.122 45.782 -20.057 1.00 54.83 82 PHE A O 1
ATOM 644 N N . TYR A 1 83 ? 6.415 44.387 -18.846 1.00 44.10 83 TYR A N 1
ATOM 645 C CA . TYR A 1 83 ? 7.657 44.915 -19.391 1.00 39.83 83 TYR A CA 1
ATOM 646 C C . TYR A 1 83 ? 8.642 43.769 -19.550 1.00 46.64 83 TYR A C 1
ATOM 647 O O . TYR A 1 83 ? 8.338 42.615 -19.249 1.00 51.67 83 TYR A O 1
ATOM 656 N N . VAL A 1 84 ? 9.826 44.085 -20.055 1.00 45.32 84 VAL A N 1
ATOM 657 C CA . VAL A 1 84 ? 10.893 43.114 -20.216 1.00 48.13 84 VAL A CA 1
ATOM 658 C C . VAL A 1 84 ? 12.041 43.548 -19.321 1.00 49.03 84 VAL A C 1
ATOM 659 O O . VAL A 1 84 ? 12.614 44.633 -19.507 1.00 49.38 84 VAL A O 1
ATOM 663 N N . ASP A 1 85 ? 12.329 42.736 -18.310 1.00 44.66 85 ASP A N 1
ATOM 664 C CA . ASP A 1 85 ? 13.533 42.890 -17.512 1.00 46.09 85 ASP A CA 1
ATOM 665 C C . ASP A 1 85 ? 14.695 42.368 -18.346 1.00 46.31 85 ASP A C 1
ATOM 666 O O . ASP A 1 85 ? 14.847 41.154 -18.521 1.00 49.52 85 ASP A O 1
ATOM 671 N N . CYS A 1 86 ? 15.510 43.282 -18.872 1.00 44.53 86 CYS A N 1
ATOM 672 C CA . CYS A 1 86 ? 16.626 42.908 -19.736 1.00 44.76 86 CYS A CA 1
ATOM 673 C C . CYS A 1 86 ? 17.787 42.522 -18.830 1.00 40.38 86 CYS A C 1
ATOM 674 O O . CYS A 1 86 ? 18.760 43.259 -18.649 1.00 49.88 86 CYS A O 1
ATOM 677 N N . ASN A 1 87 ? 17.672 41.326 -18.257 1.00 41.90 87 ASN A N 1
ATOM 678 C CA . ASN A 1 87 ? 18.639 40.793 -17.308 1.00 42.91 87 ASN A CA 1
ATOM 679 C C . ASN A 1 87 ? 19.774 40.031 -17.975 1.00 39.87 87 ASN A C 1
ATOM 680 O O . ASN A 1 87 ? 20.636 39.496 -17.271 1.00 50.18 87 ASN A O 1
ATOM 685 N N . ASP A 1 88 ? 19.783 39.963 -19.306 1.00 38.90 88 ASP A N 1
ATOM 686 C CA . ASP A 1 88 ? 20.812 39.259 -20.067 1.00 41.04 88 ASP A CA 1
ATOM 687 C C . ASP A 1 88 ? 20.877 37.784 -19.693 1.00 43.91 88 ASP A C 1
ATOM 688 O O . ASP A 1 88 ? 21.936 37.156 -19.787 1.00 46.01 88 ASP A O 1
ATOM 693 N N . GLU A 1 89 ? 19.744 37.213 -19.277 1.00 40.70 89 GLU A N 1
ATOM 694 C CA . GLU A 1 89 ? 19.702 35.778 -19.027 1.00 47.91 89 GLU A CA 1
ATOM 695 C C . GLU A 1 89 ? 20.012 34.983 -20.286 1.00 53.46 89 GLU A C 1
ATOM 696 O O . GLU A 1 89 ? 20.422 33.821 -20.191 1.00 61.72 89 GLU A O 1
ATOM 702 N N . GLY A 1 90 ? 19.838 35.588 -21.456 1.00 54.06 90 GLY A N 1
ATOM 703 C CA . GLY A 1 90 ? 20.268 35.009 -22.710 1.00 52.19 90 GLY A CA 1
ATOM 704 C C . GLY A 1 90 ? 19.132 34.343 -23.463 1.00 42.01 90 GLY A C 1
ATOM 705 O O . GLY A 1 90 ? 18.021 34.154 -22.962 1.00 35.80 90 GLY A O 1
ATOM 706 N N . VAL A 1 91 ? 19.432 33.982 -24.694 1.00 37.56 91 VAL A N 1
ATOM 707 C CA . VAL A 1 91 ? 18.508 33.232 -25.531 1.00 39.46 91 VAL A CA 1
ATOM 708 C C . VAL A 1 91 ? 18.874 31.760 -25.452 1.00 37.15 91 VAL A C 1
ATOM 709 O O . VAL A 1 91 ? 20.038 31.389 -25.259 1.00 40.52 91 VAL A O 1
ATOM 713 N N . LEU A 1 92 ? 17.866 30.910 -25.594 1.00 42.12 92 LEU A N 1
ATOM 714 C CA . LEU A 1 92 ? 18.103 29.477 -25.592 1.00 27.22 92 LEU A CA 1
ATOM 715 C C . LEU A 1 92 ? 18.768 29.073 -26.901 1.00 39.13 92 LEU A C 1
ATOM 716 O O . LEU A 1 92 ? 18.318 29.463 -27.984 1.00 32.53 92 LEU A O 1
ATOM 721 N N . TYR A 1 93 ? 19.859 28.314 -26.800 1.00 25.57 93 TYR A N 1
ATOM 722 C CA . TYR A 1 93 ? 20.683 27.951 -27.946 1.00 31.38 93 TYR A CA 1
ATOM 723 C C . TYR A 1 93 ? 20.878 26.444 -27.910 1.00 37.18 93 TYR A C 1
ATOM 724 O O . TYR A 1 93 ? 21.573 25.924 -27.029 1.00 33.29 93 TYR A O 1
ATOM 733 N N . VAL A 1 94 ? 20.247 25.752 -28.854 1.00 36.88 94 VAL A N 1
ATOM 734 C CA . VAL A 1 94 ? 20.316 24.303 -28.966 1.00 37.04 94 VAL A CA 1
ATOM 735 C C . VAL A 1 94 ? 21.152 23.962 -30.189 1.00 42.16 94 VAL A C 1
ATOM 736 O O . VAL A 1 94 ? 20.872 24.442 -31.294 1.00 51.95 94 VAL A O 1
ATOM 740 N N . GLU A 1 95 ? 22.178 23.144 -29.989 1.00 39.82 95 GLU A N 1
ATOM 741 C CA . GLU A 1 95 ? 22.973 22.580 -31.065 1.00 37.81 95 GLU A CA 1
ATOM 742 C C . GLU A 1 95 ? 22.661 21.095 -31.163 1.00 37.37 95 GLU A C 1
ATOM 743 O O . GLU A 1 95 ? 22.746 20.373 -30.161 1.00 31.22 95 GLU A O 1
ATOM 749 N N . ALA A 1 96 ? 22.308 20.650 -32.369 1.00 35.49 96 ALA A N 1
ATOM 750 C CA . ALA A 1 96 ? 21.982 19.260 -32.637 1.00 35.91 96 ALA A CA 1
ATOM 751 C C . ALA A 1 96 ? 22.746 18.776 -33.861 1.00 42.88 96 ALA A C 1
ATOM 752 O O . ALA A 1 96 ? 23.242 19.567 -34.668 1.00 38.67 96 ALA A O 1
ATOM 754 N N . GLU A 1 97 ? 22.817 17.456 -33.996 1.00 43.74 97 GLU A N 1
ATOM 755 C CA . GLU A 1 97 ? 23.446 16.815 -35.139 1.00 37.78 97 GLU A CA 1
ATOM 756 C C . GLU A 1 97 ? 22.510 15.739 -35.666 1.00 47.13 97 GLU A C 1
ATOM 757 O O . GLU A 1 97 ? 21.909 14.992 -34.889 1.00 56.08 97 GLU A O 1
ATOM 763 N N . VAL A 1 98 ? 22.362 15.684 -36.984 1.00 39.86 98 VAL A N 1
ATOM 764 C CA . VAL A 1 98 ? 21.521 14.693 -37.638 1.00 40.55 98 VAL A CA 1
ATOM 765 C C . VAL A 1 98 ? 22.408 13.842 -38.535 1.00 38.31 98 VAL A C 1
ATOM 766 O O . VAL A 1 98 ? 23.386 14.338 -39.105 1.00 41.37 98 VAL A O 1
ATOM 770 N N . ASN A 1 99 ? 22.088 12.552 -38.618 1.00 37.02 99 ASN A N 1
ATOM 771 C CA . ASN A 1 99 ? 22.944 11.541 -39.221 1.00 39.68 99 ASN A CA 1
ATOM 772 C C . ASN A 1 99 ? 22.760 11.390 -40.730 1.00 44.15 99 ASN A C 1
ATOM 773 O O . ASN A 1 99 ? 23.213 10.388 -41.291 1.00 44.26 99 ASN A O 1
ATOM 778 N N . ILE A 1 100 ? 22.099 12.333 -41.396 1.00 38.46 100 ILE A N 1
ATOM 779 C CA . ILE A 1 100 ? 21.915 12.246 -42.844 1.00 41.99 100 ILE A CA 1
ATOM 780 C C . ILE A 1 100 ? 22.286 13.583 -43.469 1.00 42.67 100 ILE A C 1
ATOM 781 O O . ILE A 1 100 ? 22.238 14.632 -42.809 1.00 52.36 100 ILE A O 1
ATOM 786 N N . PRO A 1 101 ? 22.672 13.580 -44.743 1.00 55.31 101 PRO A N 1
ATOM 787 C CA . PRO A 1 101 ? 22.930 14.847 -45.432 1.00 46.79 101 PRO A CA 1
ATOM 788 C C . PRO A 1 101 ? 21.659 15.668 -45.569 1.00 45.49 101 PRO A C 1
ATOM 789 O O . PRO A 1 101 ? 20.540 15.149 -45.594 1.00 50.35 101 PRO A O 1
ATOM 793 N N . LEU A 1 102 ? 21.857 16.980 -45.673 1.00 26.51 102 LEU A N 1
ATOM 794 C CA . LEU A 1 102 ? 20.736 17.893 -45.858 1.00 31.64 102 LEU A CA 1
ATOM 795 C C . LEU A 1 102 ? 20.017 17.639 -47.182 1.00 39.81 102 LEU A C 1
ATOM 796 O O . LEU A 1 102 ? 18.811 17.886 -47.285 1.00 36.51 102 LEU A O 1
ATOM 801 N N . ASN A 1 103 ? 20.720 17.104 -48.189 1.00 32.11 103 ASN A N 1
ATOM 802 C CA . ASN A 1 103 ? 20.108 16.847 -49.4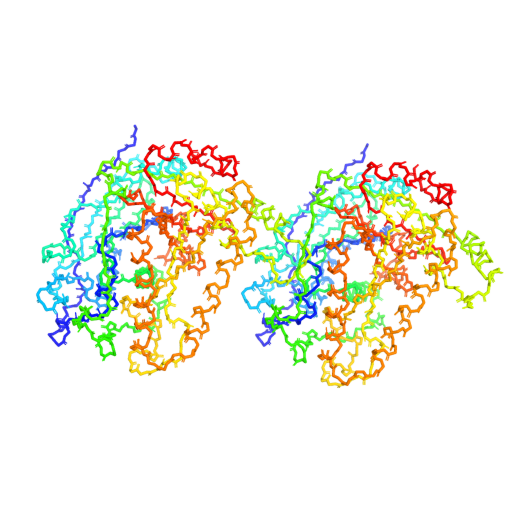89 1.00 28.76 103 ASN A CA 1
ATOM 803 C C . ASN A 1 103 ? 19.280 15.561 -49.520 1.00 45.60 103 ASN A C 1
ATOM 804 O O . ASN A 1 103 ? 18.820 15.165 -50.597 1.00 53.46 103 ASN A O 1
ATOM 809 N N . GLU A 1 104 ? 19.057 14.920 -48.373 1.00 35.08 104 GLU A N 1
ATOM 810 C CA . GLU A 1 104 ? 18.138 13.793 -48.280 1.00 40.31 104 GLU A CA 1
ATOM 811 C C . GLU A 1 104 ? 17.034 14.095 -47.282 1.00 43.79 104 GLU A C 1
ATOM 812 O O . GLU A 1 104 ? 16.355 13.178 -46.812 1.00 45.88 104 GLU A O 1
ATOM 818 N N . PHE A 1 105 ? 16.809 15.374 -46.993 1.00 36.64 105 PHE A N 1
ATOM 819 C CA . PHE A 1 105 ? 15.799 15.751 -46.021 1.00 46.26 105 PHE A CA 1
ATOM 820 C C . PHE A 1 105 ? 14.825 16.766 -46.596 1.00 42.28 105 PHE A C 1
ATOM 821 O O . PHE A 1 105 ? 13.610 16.606 -46.445 1.00 41.57 105 PHE A O 1
ATOM 829 N N . ILE A 1 106 ? 15.349 17.806 -47.253 1.00 35.85 106 ILE A N 1
ATOM 830 C CA . ILE A 1 106 ? 14.497 18.901 -47.712 1.00 40.56 106 ILE A CA 1
ATOM 831 C C . ILE A 1 106 ? 13.387 18.379 -48.615 1.00 38.93 106 ILE A C 1
ATOM 832 O O . ILE A 1 106 ? 12.223 18.772 -48.480 1.00 48.96 106 ILE A O 1
ATOM 837 N N . GLY A 1 107 ? 13.725 17.489 -49.547 1.00 37.22 107 GLY A N 1
ATOM 838 C CA . GLY A 1 107 ? 12.701 16.908 -50.398 1.00 39.23 107 GLY A CA 1
ATOM 839 C C . GLY A 1 107 ? 11.648 16.158 -49.605 1.00 31.47 107 GLY A C 1
ATOM 840 O O . GLY A 1 107 ? 10.450 16.280 -49.874 1.00 42.91 107 GLY A O 1
ATOM 841 N N . GLN A 1 108 ? 12.079 15.387 -48.602 1.00 32.65 108 GLN A N 1
ATOM 842 C CA . GLN A 1 108 ? 11.127 14.666 -47.763 1.00 41.63 108 GLN A CA 1
ATOM 843 C C . GLN A 1 108 ? 10.321 15.626 -46.900 1.00 39.99 108 GLN A C 1
ATOM 844 O O . GLN A 1 108 ? 9.110 15.446 -46.721 1.00 40.15 108 GLN A O 1
ATOM 850 N N . ALA A 1 109 ? 10.981 16.649 -46.354 1.00 33.24 109 ALA A N 1
ATOM 851 C CA . ALA A 1 109 ? 10.306 17.586 -45.467 1.00 29.62 109 ALA A CA 1
ATOM 852 C C . ALA A 1 109 ? 9.274 18.418 -46.213 1.00 38.57 109 ALA A C 1
ATOM 853 O O . ALA A 1 109 ? 8.253 18.799 -45.632 1.00 40.28 109 ALA A O 1
ATOM 855 N N . LYS A 1 110 ? 9.513 18.699 -47.496 1.00 36.76 110 LYS A N 1
ATOM 856 C CA . LYS A 1 110 ? 8.557 19.485 -48.267 1.00 42.92 110 LYS A CA 1
ATOM 857 C C . LYS A 1 110 ? 7.242 18.742 -48.446 1.00 52.27 110 LYS A C 1
ATOM 858 O O . LYS A 1 110 ? 6.188 19.372 -48.588 1.00 52.10 110 LYS A O 1
ATOM 864 N N . LYS A 1 111 ? 7.284 17.411 -48.442 1.00 47.01 111 LYS A N 1
ATOM 865 C CA . LYS A 1 111 ? 6.081 16.600 -48.543 1.00 48.58 111 LYS A CA 1
ATOM 866 C C . LYS A 1 111 ? 5.439 16.328 -47.191 1.00 44.14 111 LYS A C 1
ATOM 867 O O . LYS A 1 111 ? 4.218 16.162 -47.119 1.00 54.19 111 LYS A O 1
ATOM 873 N N . ASN A 1 112 ? 6.232 16.264 -46.123 1.00 38.31 112 ASN A N 1
ATOM 874 C CA . ASN A 1 112 ? 5.722 15.999 -44.777 1.00 32.68 112 ASN A CA 1
ATOM 875 C C . ASN A 1 112 ? 6.417 16.957 -43.814 1.00 37.32 112 ASN A C 1
ATOM 876 O O . ASN A 1 112 ? 7.533 16.683 -43.361 1.00 43.42 112 ASN A O 1
ATOM 881 N N . ILE A 1 113 ? 5.751 18.071 -43.496 1.00 43.18 113 ILE A N 1
ATOM 882 C CA . ILE A 1 113 ? 6.347 19.094 -42.640 1.00 43.87 113 ILE A CA 1
ATOM 883 C C . ILE A 1 113 ? 6.609 18.560 -41.232 1.00 45.82 113 ILE A C 1
ATOM 884 O O . ILE A 1 113 ? 7.496 19.065 -40.532 1.00 43.23 113 ILE A O 1
ATOM 889 N N . GLN A 1 114 ? 5.880 17.521 -40.814 1.00 33.38 114 GLN A N 1
ATOM 890 C CA . GLN A 1 114 ? 6.070 16.950 -39.482 1.00 39.99 114 GLN A CA 1
ATOM 891 C C . GLN A 1 114 ? 7.519 16.558 -39.221 1.00 45.96 114 GLN A C 1
ATOM 892 O O . GLN A 1 114 ? 7.983 16.626 -38.075 1.00 33.07 114 GLN A O 1
ATOM 898 N N . LEU A 1 115 ? 8.256 16.172 -40.268 1.00 34.51 115 LEU A N 1
ATOM 899 C CA . LEU A 1 115 ? 9.640 15.746 -40.093 1.00 36.94 115 LEU A CA 1
ATOM 900 C C . LEU A 1 115 ? 10.543 16.869 -39.595 1.00 47.37 115 LEU A C 1
ATOM 901 O O . LEU A 1 115 ? 11.649 16.591 -39.117 1.00 59.14 115 LEU A O 1
ATOM 906 N N . ILE A 1 116 ? 10.100 18.127 -39.681 1.00 36.72 116 ILE A N 1
ATOM 907 C CA . ILE A 1 116 ? 10.892 19.235 -39.151 1.00 42.09 116 ILE A CA 1
ATOM 908 C C . ILE A 1 116 ? 10.745 19.382 -37.644 1.00 47.33 116 ILE A C 1
ATOM 909 O O . ILE A 1 116 ? 11.488 20.162 -37.035 1.00 43.39 116 ILE A O 1
ATOM 914 N N . ASN A 1 117 ? 9.829 18.633 -37.019 1.00 38.75 117 ASN A N 1
ATOM 915 C CA . ASN A 1 117 ? 9.586 18.798 -35.587 1.00 45.03 117 ASN A CA 1
ATOM 916 C C . ASN A 1 117 ? 10.830 18.504 -34.752 1.00 50.42 117 ASN A C 1
ATOM 917 O O . ASN A 1 117 ? 11.032 19.133 -33.707 1.00 52.24 117 ASN A O 1
ATOM 922 N N . ASP A 1 118 ? 11.685 17.579 -35.194 1.00 40.25 118 ASP A N 1
ATOM 923 C CA . ASP A 1 118 ? 12.903 17.270 -34.450 1.00 35.51 118 ASP A CA 1
ATOM 924 C C . ASP A 1 118 ? 13.976 18.343 -34.592 1.00 41.90 118 ASP A C 1
ATOM 925 O O . ASP A 1 118 ? 15.032 18.230 -33.963 1.00 43.26 118 ASP A O 1
ATOM 930 N N . LEU A 1 119 ? 13.749 19.359 -35.419 1.00 37.34 119 LEU A N 1
ATOM 931 C CA . LEU A 1 119 ? 14.669 20.477 -35.550 1.00 47.52 119 LEU A CA 1
ATOM 932 C C . LEU A 1 119 ? 14.198 21.713 -34.795 1.00 43.00 119 LEU A C 1
ATOM 933 O O . LEU A 1 119 ? 14.932 22.704 -34.743 1.00 35.59 119 LEU A O 1
ATOM 938 N N . VAL A 1 120 ? 13.001 21.679 -34.227 1.00 40.55 120 VAL A N 1
ATOM 939 C CA . VAL A 1 120 ? 12.412 22.819 -33.529 1.00 50.18 120 VAL A CA 1
ATOM 940 C C . VAL A 1 120 ? 12.554 22.583 -32.030 1.00 48.95 120 VAL A C 1
ATOM 941 O O . VAL A 1 120 ? 12.123 21.530 -31.542 1.00 46.51 120 VAL A O 1
ATOM 945 N N . PRO A 1 121 ? 13.124 23.518 -31.274 1.00 46.79 121 PRO A N 1
ATOM 946 C CA . PRO A 1 121 ? 13.258 23.306 -29.831 1.00 45.71 121 PRO A CA 1
ATOM 947 C C . PRO A 1 121 ? 11.958 23.622 -29.110 1.00 57.74 121 PRO A C 1
ATOM 948 O O . PRO A 1 121 ? 11.241 24.561 -29.462 1.00 73.74 121 PRO A O 1
ATOM 952 N N . LYS A 1 122 ? 11.659 22.829 -28.077 1.00 82.66 122 LYS A N 1
ATOM 953 C CA . LYS A 1 122 ? 10.545 23.131 -27.175 1.00 84.94 122 LYS A CA 1
ATOM 954 C C . LYS A 1 122 ? 10.996 22.768 -25.764 1.00 88.00 122 LYS A C 1
ATOM 955 O O . LYS A 1 122 ? 10.592 21.754 -25.189 1.00 85.07 122 LYS A O 1
ATOM 961 N N . LYS A 1 123 ? 11.833 23.635 -25.205 1.00 75.01 123 LYS A N 1
ATOM 962 C CA . LYS A 1 123 ? 12.078 23.717 -23.779 1.00 60.02 123 LYS A CA 1
ATOM 963 C C . LYS A 1 123 ? 11.384 24.927 -23.178 1.00 67.78 123 LYS A C 1
ATOM 964 O O . LYS A 1 123 ? 11.608 25.252 -22.008 1.00 76.04 123 LYS A O 1
ATOM 970 N N . ASN A 1 124 ? 10.550 25.599 -23.964 1.00 53.92 124 ASN A N 1
ATOM 971 C CA . ASN A 1 124 ? 9.890 26.815 -23.528 1.00 58.02 124 ASN A CA 1
ATOM 972 C C . ASN A 1 124 ? 8.790 26.506 -22.523 1.00 59.77 124 ASN A C 1
ATOM 973 O O . ASN A 1 124 ? 8.215 25.416 -22.508 1.00 64.08 124 ASN A O 1
ATOM 978 N N . PHE A 1 125 ? 8.504 27.486 -21.674 1.00 65.16 125 PHE A N 1
ATOM 979 C CA . PHE A 1 125 ? 7.537 27.365 -20.604 1.00 71.34 125 PHE A CA 1
ATOM 980 C C . PHE A 1 125 ? 6.316 28.219 -20.955 1.00 62.54 125 PHE A C 1
ATOM 981 O O . PHE A 1 125 ? 6.022 28.438 -22.140 1.00 61.78 125 PHE A O 1
ATOM 989 N N . LYS A 1 126 ? 5.603 28.698 -19.932 1.00 52.47 126 LYS A N 1
ATOM 990 C CA . LYS A 1 126 ? 4.457 29.564 -20.183 1.00 38.73 126 LYS A CA 1
ATOM 991 C C . LYS A 1 126 ? 4.947 30.902 -20.722 1.00 46.42 126 LYS A C 1
ATOM 992 O O . LYS A 1 126 ? 5.935 31.468 -20.249 1.00 54.73 126 LYS A O 1
ATOM 998 N N . ASP A 1 127 ? 4.356 31.410 -21.772 1.00 49.11 127 ASP A N 1
ATOM 999 C CA . ASP A 1 127 ? 4.722 32.661 -22.458 1.00 61.58 127 ASP A CA 1
ATOM 1000 C C . ASP A 1 127 ? 4.394 33.968 -21.719 1.00 65.48 127 ASP A C 1
ATOM 1001 O O . ASP A 1 127 ? 5.292 34.733 -21.577 1.00 44.53 127 ASP A O 1
ATOM 1006 N N . ILE A 1 128 ? 3.118 34.274 -21.466 1.00 90.52 128 ILE A N 1
ATOM 1007 C CA . ILE A 1 128 ? 2.629 35.511 -20.759 1.00 95.56 128 ILE A CA 1
ATOM 1008 C C . ILE A 1 128 ? 2.462 34.938 -19.394 1.00 89.77 128 ILE A C 1
ATOM 1009 O O . ILE A 1 128 ? 1.677 34.033 -19.274 1.00 92.97 128 ILE A O 1
ATOM 1014 N N . HIS A 1 129 ? 3.298 35.464 -18.516 1.00 96.54 129 HIS A N 1
ATOM 1015 C CA . HIS A 1 129 ? 3.792 34.969 -17.193 1.00 124.56 129 HIS A CA 1
ATOM 1016 C C . HIS A 1 129 ? 5.086 34.226 -17.539 1.00 121.29 129 HIS A C 1
ATOM 1017 O O . HIS A 1 129 ? 5.376 33.990 -18.657 1.00 142.40 129 HIS A O 1
ATOM 1024 N N . SER A 1 130 ? 5.694 33.665 -16.534 1.00 72.63 130 SER A N 1
ATOM 1025 C CA . SER A 1 130 ? 6.950 32.928 -16.626 1.00 53.27 130 SER A CA 1
ATOM 1026 C C . SER A 1 130 ? 8.069 33.835 -17.074 1.00 57.77 130 SER A C 1
ATOM 1027 O O . SER A 1 130 ? 8.315 34.113 -18.216 1.00 51.36 130 SER A O 1
ATOM 1030 N N . TYR A 1 131 ? 8.727 34.216 -16.026 1.00 54.65 131 TYR A N 1
ATOM 1031 C CA . TYR A 1 131 ? 9.945 34.987 -16.045 1.00 44.91 131 TYR A CA 1
ATOM 1032 C C . TYR A 1 131 ? 11.004 33.949 -16.408 1.00 49.33 131 TYR A C 1
ATOM 1033 O O . TYR A 1 131 ? 12.047 34.311 -16.754 1.00 48.93 131 TYR A O 1
ATOM 1042 N N . GLU A 1 132 ? 10.723 32.656 -16.250 1.00 60.00 132 GLU A N 1
ATOM 1043 C CA . GLU A 1 132 ? 11.730 31.673 -16.623 1.00 67.98 132 GLU A CA 1
ATOM 1044 C C . GLU A 1 132 ? 11.687 31.301 -18.104 1.00 62.05 132 GLU A C 1
ATOM 1045 O O . GLU A 1 132 ? 12.633 30.674 -18.595 1.00 72.61 132 GLU A O 1
ATOM 1051 N N . ASN A 1 133 ? 10.609 31.646 -18.822 1.00 31.35 133 ASN A N 1
ATOM 1052 C CA . ASN A 1 133 ? 10.511 31.299 -20.242 1.00 41.30 133 ASN A CA 1
ATOM 1053 C C . ASN A 1 133 ? 11.396 32.221 -21.077 1.00 45.35 133 ASN A C 1
ATOM 1054 O O . ASN A 1 133 ? 11.233 33.443 -21.018 1.00 41.71 133 ASN A O 1
ATOM 1059 N N . PRO A 1 134 ? 12.304 31.682 -21.889 1.00 44.53 134 PRO A N 1
ATOM 1060 C CA . PRO A 1 134 ? 13.143 32.551 -22.720 1.00 43.51 134 PRO A CA 1
ATOM 1061 C C . PRO A 1 134 ? 12.339 33.173 -23.848 1.00 38.07 134 PRO A C 1
ATOM 1062 O O . PRO A 1 134 ? 11.415 32.568 -24.398 1.00 33.49 134 PRO A O 1
ATOM 1066 N N . ILE A 1 135 ? 12.703 34.409 -24.188 1.00 40.12 135 ILE A N 1
ATOM 1067 C CA . ILE A 1 135 ? 11.952 35.142 -25.202 1.00 39.70 135 ILE A CA 1
ATOM 1068 C C . ILE A 1 135 ? 12.268 34.607 -26.593 1.00 40.45 135 ILE A C 1
ATOM 1069 O O . ILE A 1 135 ? 11.388 34.524 -27.458 1.00 35.65 135 ILE A O 1
ATOM 1074 N N . VAL A 1 136 ? 13.518 34.219 -26.829 1.00 41.87 136 VAL A N 1
ATOM 1075 C CA . VAL A 1 136 ? 13.940 33.660 -28.106 1.00 44.62 136 VAL A CA 1
ATOM 1076 C C . VAL A 1 136 ? 14.561 32.297 -27.855 1.00 43.13 136 VAL A C 1
ATOM 1077 O O . VAL A 1 136 ? 15.350 32.125 -26.919 1.00 44.25 136 VAL A O 1
ATOM 1081 N N . GLY A 1 137 ? 14.204 31.334 -28.689 1.00 40.66 137 GLY A N 1
ATOM 1082 C CA . GLY A 1 137 ? 14.849 30.031 -28.693 1.00 48.11 137 GLY A CA 1
ATOM 1083 C C . GLY A 1 137 ? 15.420 29.746 -30.067 1.00 51.62 137 GLY A C 1
ATOM 1084 O O . GLY A 1 137 ? 14.778 30.017 -31.081 1.00 49.18 137 GLY A O 1
ATOM 1085 N N . LEU A 1 138 ? 16.629 29.207 -30.094 1.00 46.30 138 LEU A N 1
ATOM 1086 C CA . LEU A 1 138 ? 17.293 28.899 -31.348 1.00 39.53 138 LEU A CA 1
ATOM 1087 C C . LEU A 1 138 ? 17.787 27.466 -31.321 1.00 45.25 138 LEU A C 1
ATOM 1088 O O . LEU A 1 138 ? 18.369 27.016 -30.329 1.00 44.90 138 LEU A O 1
ATOM 1093 N N . GLN A 1 139 ? 17.559 26.753 -32.418 1.00 40.09 139 GLN A N 1
ATOM 1094 C CA . GLN A 1 139 ? 18.167 25.446 -32.612 1.00 36.35 139 GLN A CA 1
ATOM 1095 C C . GLN A 1 139 ? 18.935 25.446 -33.925 1.00 40.03 139 GLN A C 1
ATOM 1096 O O . GLN A 1 139 ? 18.371 25.743 -34.984 1.00 38.88 139 GLN A O 1
ATOM 1102 N N . MET A 1 140 ? 20.222 25.129 -33.843 1.00 36.04 140 MET A N 1
ATOM 1103 C CA . MET A 1 140 ? 21.094 24.954 -34.994 1.00 31.42 140 MET A CA 1
ATOM 1104 C C . MET A 1 140 ? 21.349 23.462 -35.118 1.00 38.22 140 MET A C 1
ATOM 1105 O O . MET A 1 140 ? 22.039 22.870 -34.282 1.00 41.22 140 MET A O 1
ATOM 1110 N N . SER A 1 141 ? 20.800 22.864 -36.159 1.00 30.75 141 SER A N 1
ATOM 1111 C CA . SER A 1 141 ? 20.942 21.438 -36.416 1.00 34.00 141 SER A CA 1
ATOM 1112 C C . SER A 1 141 ? 21.881 21.281 -37.605 1.00 44.30 141 SER A C 1
ATOM 1113 O O . SER A 1 141 ? 21.567 21.715 -38.718 1.00 29.79 141 SER A O 1
ATOM 1116 N N . TYR A 1 142 ? 23.043 20.694 -37.358 1.00 45.99 142 TYR A N 1
ATOM 1117 C CA . TYR A 1 142 ? 24.064 20.520 -38.383 1.00 28.08 142 TYR A CA 1
ATOM 1118 C C . TYR A 1 142 ? 23.905 19.133 -38.997 1.00 36.71 142 TYR A C 1
ATOM 1119 O O . TYR A 1 142 ? 23.955 18.122 -38.286 1.00 38.85 142 TYR A O 1
ATOM 1128 N N . PHE A 1 143 ? 23.690 19.087 -40.310 1.00 42.41 143 PHE A N 1
ATOM 1129 C CA . PHE A 1 143 ? 23.491 17.823 -41.002 1.00 39.95 143 PHE A CA 1
ATOM 1130 C C . PHE A 1 143 ? 24.842 17.158 -41.262 1.00 43.68 143 PHE A C 1
ATOM 1131 O O . PHE A 1 143 ? 25.908 17.720 -40.980 1.00 41.89 143 PHE A O 1
ATOM 1139 N N . LYS A 1 144 ? 24.792 15.935 -41.806 1.00 38.94 144 LYS A N 1
ATOM 1140 C CA . LYS A 1 144 ? 25.929 15.022 -41.713 1.00 40.00 144 LYS A CA 1
ATOM 1141 C C . LYS A 1 144 ? 27.206 15.616 -42.300 1.00 44.80 144 LYS A C 1
ATOM 1142 O O . LYS A 1 144 ? 28.296 15.354 -41.783 1.00 45.18 144 LYS A O 1
ATOM 1148 N N . CYS A 1 145 ? 27.096 16.443 -43.344 1.00 40.64 145 CYS A N 1
ATOM 1149 C CA . CYS A 1 145 ? 28.261 17.012 -44.010 1.00 42.47 145 CYS A CA 1
ATOM 1150 C C . CYS A 1 145 ? 28.265 18.534 -43.973 1.00 46.15 145 CYS A C 1
ATOM 1151 O O . CYS A 1 145 ? 28.821 19.176 -44.867 1.00 49.94 145 CYS A O 1
ATOM 1154 N N . GLY A 1 146 ? 27.690 19.123 -42.928 1.00 46.31 146 GLY A N 1
ATOM 1155 C CA . GLY A 1 146 ? 27.854 20.535 -42.649 1.00 52.83 146 GLY A CA 1
ATOM 1156 C C . GLY A 1 146 ? 26.648 21.403 -42.939 1.00 54.10 146 GLY A C 1
ATOM 1157 O O . GLY A 1 146 ? 26.663 22.585 -42.571 1.00 50.66 146 GLY A O 1
ATOM 1158 N N . GLY A 1 147 ? 25.606 20.870 -43.576 1.00 47.90 147 GLY A N 1
ATOM 1159 C CA . GLY A 1 147 ? 24.419 21.668 -43.823 1.00 32.25 147 GLY A CA 1
ATOM 1160 C C . GLY A 1 147 ? 23.744 22.077 -42.528 1.00 39.68 147 GLY A C 1
ATOM 1161 O O . GLY A 1 147 ? 23.797 21.368 -41.523 1.00 38.22 147 GLY A O 1
ATOM 1162 N N . LEU A 1 148 ? 23.079 23.229 -42.559 1.00 37.58 148 LEU A N 1
ATOM 1163 C CA . LEU A 1 148 ? 22.610 23.887 -41.348 1.00 42.49 148 LEU A CA 1
ATOM 1164 C C . LEU A 1 148 ? 21.115 24.151 -41.397 1.00 41.33 148 LEU A C 1
ATOM 1165 O O . LEU A 1 148 ? 20.605 24.693 -42.381 1.00 42.69 148 LEU A O 1
ATOM 1170 N N . ALA A 1 149 ? 20.424 23.820 -40.314 1.00 41.09 149 ALA A N 1
ATOM 1171 C CA . ALA A 1 149 ? 19.040 24.227 -40.114 1.00 43.00 149 ALA A CA 1
ATOM 1172 C C . ALA A 1 149 ? 19.030 25.184 -38.931 1.00 45.21 149 ALA A C 1
ATOM 1173 O O . ALA A 1 149 ? 19.333 24.782 -37.799 1.00 41.61 149 ALA A O 1
ATOM 1175 N N . ILE A 1 150 ? 18.731 26.449 -39.207 1.00 25.26 150 ILE A N 1
ATOM 1176 C CA . ILE A 1 150 ? 18.586 27.479 -38.184 1.00 36.57 150 ILE A CA 1
ATOM 1177 C C . ILE A 1 150 ? 17.098 27.651 -37.938 1.00 35.28 150 ILE A C 1
ATOM 1178 O O . ILE A 1 150 ? 16.369 28.115 -38.821 1.00 36.91 150 ILE A O 1
ATOM 1183 N N . CYS A 1 151 ? 16.635 27.281 -36.747 1.00 28.66 151 CYS A N 1
ATOM 1184 C CA . CYS A 1 151 ? 15.240 27.461 -36.379 1.00 24.71 151 CYS A CA 1
ATOM 1185 C C . CYS A 1 151 ? 15.142 28.451 -35.229 1.00 38.66 151 CYS A C 1
ATOM 1186 O O . CYS A 1 151 ? 15.859 28.322 -34.228 1.00 40.77 151 CYS A O 1
ATOM 1189 N N . MET A 1 152 ? 14.261 29.437 -35.387 1.00 28.70 152 MET A N 1
ATOM 1190 C CA . MET A 1 152 ? 14.052 30.490 -34.407 1.00 37.18 152 MET A CA 1
ATOM 1191 C C . MET A 1 152 ? 12.604 30.464 -33.943 1.00 47.25 152 MET A C 1
ATOM 1192 O O . MET A 1 152 ? 11.681 30.404 -34.763 1.00 53.08 152 MET A O 1
ATOM 1197 N N . TYR A 1 153 ? 12.421 30.518 -32.631 1.00 39.68 153 TYR A N 1
ATOM 1198 C CA . TYR A 1 153 ? 11.131 30.435 -31.959 1.00 38.27 153 TYR A CA 1
ATOM 1199 C C . TYR A 1 153 ? 11.055 31.715 -31.131 1.00 46.87 153 TYR A C 1
ATOM 1200 O O . TYR A 1 153 ? 11.690 31.810 -30.075 1.00 56.31 153 TYR A O 1
ATOM 1209 N N . LEU A 1 154 ? 10.299 32.702 -31.606 1.00 37.06 154 LEU A N 1
ATOM 1210 C CA . LEU A 1 154 ? 10.329 34.041 -31.025 1.00 40.87 154 LEU A CA 1
ATOM 1211 C C . LEU A 1 154 ? 8.959 34.413 -30.475 1.00 44.72 154 LEU A C 1
ATOM 1212 O O . LEU A 1 154 ? 7.933 34.106 -31.086 1.00 43.23 154 LEU A O 1
ATOM 1217 N N . SER A 1 155 ? 8.946 35.105 -29.334 1.00 31.41 155 SER A N 1
ATOM 1218 C CA . SER A 1 155 ? 7.696 35.474 -28.679 1.00 49.67 155 SER A CA 1
ATOM 1219 C C . SER A 1 155 ? 7.063 36.682 -29.358 1.00 47.28 155 SER A C 1
ATOM 1220 O O . SER A 1 155 ? 7.701 37.729 -29.508 1.00 48.32 155 SER A O 1
ATOM 1223 N N . HIS A 1 156 ? 5.800 36.532 -29.764 1.00 45.91 156 HIS A N 1
ATOM 1224 C CA . HIS A 1 156 ? 5.094 37.609 -30.448 1.00 52.28 156 HIS A CA 1
ATOM 1225 C C . HIS A 1 156 ? 4.714 38.754 -29.518 1.00 39.25 156 HIS A C 1
ATOM 1226 O O . HIS A 1 156 ? 4.352 39.830 -30.008 1.00 36.21 156 HIS A O 1
ATOM 1233 N N . VAL A 1 157 ? 4.801 38.560 -28.200 1.00 43.12 157 VAL A N 1
ATOM 1234 C CA . VAL A 1 157 ? 4.471 39.640 -27.275 1.00 53.04 157 VAL A CA 1
ATOM 1235 C C . VAL A 1 157 ? 5.546 40.715 -27.318 1.00 53.86 157 VAL A C 1
ATOM 1236 O O . VAL A 1 157 ? 5.255 41.905 -27.139 1.00 46.29 157 VAL A O 1
ATOM 1240 N N . VAL A 1 158 ? 6.787 40.326 -27.590 1.00 51.69 158 VAL A N 1
ATOM 1241 C CA . VAL A 1 158 ? 7.892 41.275 -27.648 1.00 49.52 158 VAL A CA 1
ATOM 1242 C C . VAL A 1 158 ? 8.103 41.800 -29.062 1.00 56.90 158 VAL A C 1
ATOM 1243 O O . VAL A 1 158 ? 8.443 42.971 -29.250 1.00 59.68 158 VAL A O 1
ATOM 1247 N N . ALA A 1 159 ? 7.892 40.961 -30.075 1.00 55.29 159 ALA A N 1
ATOM 1248 C CA . ALA A 1 159 ? 8.281 41.300 -31.435 1.00 51.38 159 ALA A CA 1
ATOM 1249 C C . ALA A 1 159 ? 7.229 40.835 -32.431 1.00 44.79 159 ALA A C 1
ATOM 1250 O O . ALA A 1 159 ? 6.531 39.846 -32.206 1.00 53.41 159 ALA A O 1
ATOM 1252 N N . ASP A 1 160 ? 7.131 41.561 -33.543 1.00 41.95 160 ASP A N 1
ATOM 1253 C CA . ASP A 1 160 ? 6.289 41.185 -34.668 1.00 43.87 160 ASP A CA 1
ATOM 1254 C C . ASP A 1 160 ? 7.166 40.667 -35.814 1.00 43.47 160 ASP A C 1
ATOM 1255 O O . ASP A 1 160 ? 8.390 40.537 -35.681 1.00 36.08 160 ASP A O 1
ATOM 1260 N N . GLY A 1 161 ? 6.536 40.400 -36.959 1.00 40.85 161 GLY A N 1
ATOM 1261 C CA . GLY A 1 161 ? 7.275 39.862 -38.091 1.00 40.01 161 GLY A CA 1
ATOM 1262 C C . GLY A 1 161 ? 8.406 40.768 -38.541 1.00 47.65 161 GLY A C 1
ATOM 1263 O O . GLY A 1 161 ? 9.497 40.296 -38.874 1.00 49.22 161 GLY A O 1
ATOM 1264 N N . TYR A 1 162 ? 8.170 42.082 -38.546 1.00 41.95 162 TYR A N 1
ATOM 1265 C CA . TYR A 1 162 ? 9.231 43.002 -38.940 1.00 35.39 162 TYR A CA 1
ATOM 1266 C C . TYR A 1 162 ? 10.417 42.915 -37.987 1.00 47.02 162 TYR A C 1
ATOM 1267 O O . TYR A 1 162 ? 11.572 42.930 -38.425 1.00 48.21 162 TYR A O 1
ATOM 1276 N N . THR A 1 163 ? 10.154 42.822 -36.680 1.00 44.69 163 THR A N 1
ATOM 1277 C CA . THR A 1 163 ? 11.247 42.758 -35.713 1.00 40.60 163 THR A CA 1
ATOM 1278 C C . THR A 1 163 ? 12.009 41.442 -35.820 1.00 45.13 163 THR A C 1
ATOM 1279 O O . THR A 1 163 ? 13.242 41.421 -35.711 1.00 50.52 163 THR A O 1
ATOM 1283 N N . ALA A 1 164 ? 11.295 40.333 -36.035 1.00 43.93 164 ALA A N 1
ATOM 1284 C CA . ALA A 1 164 ? 11.965 39.055 -36.261 1.00 41.69 164 ALA A CA 1
ATOM 1285 C C . ALA A 1 164 ? 12.851 39.115 -37.496 1.00 42.65 164 ALA A C 1
ATOM 1286 O O . ALA A 1 164 ? 13.992 38.635 -37.479 1.00 42.67 164 ALA A O 1
ATOM 1288 N N . ALA A 1 165 ? 12.342 39.710 -38.577 1.00 36.50 165 ALA A N 1
ATOM 1289 C CA . ALA A 1 165 ? 13.130 39.825 -39.797 1.00 31.96 165 ALA A CA 1
ATOM 1290 C C . ALA A 1 165 ? 14.343 40.722 -39.592 1.00 40.91 165 ALA A C 1
ATOM 1291 O O . ALA A 1 165 ? 15.423 40.435 -40.112 1.00 49.41 165 ALA A O 1
ATOM 1293 N N . ALA A 1 166 ? 14.187 41.812 -38.837 1.00 40.41 166 ALA A N 1
ATOM 1294 C CA . ALA A 1 166 ? 15.320 42.699 -38.589 1.00 42.33 166 ALA A CA 1
ATOM 1295 C C . ALA A 1 166 ? 16.378 42.007 -37.740 1.00 44.63 166 ALA A C 1
ATOM 1296 O O . ALA A 1 166 ? 17.580 42.149 -37.992 1.00 40.12 166 ALA A O 1
ATOM 1298 N N . PHE A 1 167 ? 15.947 41.250 -36.731 1.00 36.53 167 PHE A N 1
ATOM 1299 C CA . PHE A 1 167 ? 16.882 40.459 -35.943 1.00 39.15 167 PHE A CA 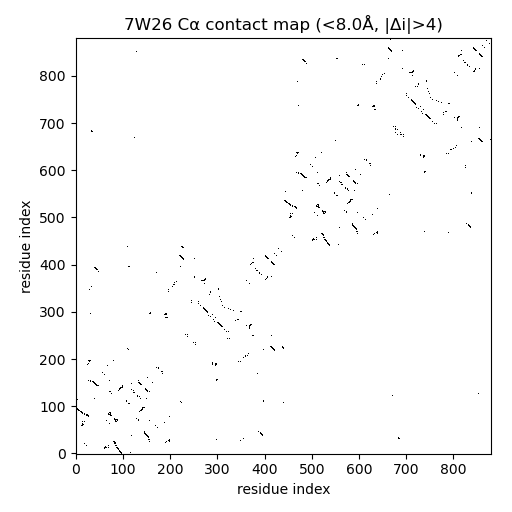1
ATOM 1300 C C . PHE A 1 167 ? 17.649 39.480 -36.826 1.00 43.74 167 PHE A C 1
ATOM 1301 O O . PHE A 1 167 ? 18.885 39.401 -36.761 1.00 33.18 167 PHE A O 1
ATOM 1309 N N . THR A 1 168 ? 16.927 38.743 -37.681 1.00 39.19 168 THR A N 1
ATOM 1310 C CA . THR A 1 168 ? 17.566 37.799 -38.598 1.00 36.25 168 THR A CA 1
ATOM 1311 C C . THR A 1 168 ? 18.547 38.498 -39.532 1.00 43.56 168 THR A C 1
ATOM 1312 O O . THR A 1 168 ? 19.654 37.998 -39.776 1.00 39.30 168 THR A O 1
ATOM 1316 N N . LYS A 1 169 ? 18.150 39.650 -40.075 1.00 28.74 169 LYS A N 1
ATOM 1317 C CA . LYS A 1 169 ? 19.001 40.369 -41.012 1.00 37.08 169 LYS A CA 1
ATOM 1318 C C . LYS A 1 169 ? 20.272 40.859 -40.334 1.00 39.59 169 LYS A C 1
ATOM 1319 O O . LYS A 1 169 ? 21.369 40.724 -40.887 1.00 41.02 169 LYS A O 1
ATOM 1325 N N . GLU A 1 170 ? 20.150 41.398 -39.118 1.00 42.55 170 GLU A N 1
ATOM 1326 C CA . GLU A 1 170 ? 21.331 41.863 -38.397 1.00 43.04 170 GLU A CA 1
ATOM 1327 C C . GLU A 1 170 ? 22.260 40.708 -38.058 1.00 48.21 170 GLU A C 1
ATOM 1328 O O . GLU A 1 170 ? 23.483 40.825 -38.205 1.00 41.52 170 GLU A O 1
ATOM 1334 N N . TRP A 1 171 ? 21.699 39.583 -37.606 1.00 38.72 171 TRP A N 1
ATOM 1335 C CA . TRP A 1 171 ? 22.530 38.428 -37.276 1.00 35.29 171 TRP A CA 1
ATOM 1336 C C . TRP A 1 171 ? 23.271 37.912 -38.506 1.00 33.03 171 TRP A C 1
ATOM 1337 O O . TRP A 1 171 ? 24.483 37.657 -38.455 1.00 36.42 171 TRP A O 1
ATOM 1348 N N . SER A 1 172 ? 22.557 37.755 -39.625 1.00 36.26 172 SER A N 1
ATOM 1349 C CA . SER A 1 172 ? 23.196 37.247 -40.835 1.00 46.33 172 SER A CA 1
ATOM 1350 C C . SER A 1 172 ? 24.248 38.220 -41.347 1.00 48.28 172 SER A C 1
ATOM 1351 O O . SER A 1 172 ? 25.324 37.804 -41.788 1.00 50.15 172 SER A O 1
ATOM 1354 N N . ASN A 1 173 ? 23.970 39.523 -41.270 1.00 43.82 173 ASN A N 1
ATOM 1355 C CA . ASN A 1 173 ? 24.959 40.504 -41.698 1.00 48.02 173 ASN A CA 1
ATOM 1356 C C . ASN A 1 173 ? 26.192 40.457 -40.811 1.00 46.02 173 ASN A C 1
ATOM 1357 O O . ASN A 1 173 ? 27.320 40.553 -41.303 1.00 42.66 173 ASN A O 1
ATOM 1362 N N . THR A 1 174 ? 25.998 40.309 -39.498 1.00 36.67 174 THR A N 1
ATOM 1363 C CA . THR A 1 174 ? 27.140 40.248 -38.596 1.00 39.49 174 THR A CA 1
ATOM 1364 C C . THR A 1 174 ? 27.992 39.020 -38.876 1.00 50.68 174 THR A C 1
ATOM 1365 O O . THR A 1 174 ? 29.224 39.113 -38.941 1.00 51.78 174 THR A O 1
ATOM 1369 N N . THR A 1 175 ? 27.352 37.864 -39.070 1.00 44.66 175 THR A N 1
ATOM 1370 C CA . THR A 1 175 ? 28.107 36.659 -39.402 1.00 41.67 175 THR A CA 1
ATOM 1371 C C . THR A 1 175 ? 28.841 36.819 -40.727 1.00 42.50 175 THR A C 1
ATOM 1372 O O . THR A 1 175 ? 30.008 36.424 -40.855 1.00 39.86 175 THR A O 1
ATOM 1376 N N . ASN A 1 176 ? 28.176 37.417 -41.719 1.00 39.74 176 ASN A N 1
ATOM 1377 C CA . ASN A 1 176 ? 28.792 37.611 -43.027 1.00 47.09 176 ASN A CA 1
ATOM 1378 C C . ASN A 1 176 ? 30.005 38.528 -42.935 1.00 59.32 176 ASN A C 1
ATOM 1379 O O . ASN A 1 176 ? 31.028 38.283 -43.584 1.00 64.06 176 ASN A O 1
ATOM 1384 N N . GLY A 1 177 ? 29.907 39.592 -42.138 1.00 55.84 177 GLY A N 1
ATOM 1385 C CA . GLY A 1 177 ? 31.053 40.463 -41.939 1.00 57.80 177 GLY A CA 1
ATOM 1386 C C . GLY A 1 177 ? 32.180 39.774 -41.195 1.00 59.00 177 GLY A C 1
ATOM 1387 O O . GLY A 1 177 ? 33.357 39.976 -41.506 1.00 57.73 177 GLY A O 1
ATOM 1388 N N . ILE A 1 178 ? 31.835 38.945 -40.205 1.00 55.43 178 ILE A N 1
ATOM 1389 C CA . ILE A 1 178 ? 32.853 38.220 -39.451 1.00 49.98 178 ILE A CA 1
ATOM 1390 C C . ILE A 1 178 ? 33.584 37.230 -40.349 1.00 61.38 178 ILE A C 1
ATOM 1391 O O . ILE A 1 178 ? 34.786 36.992 -40.179 1.00 63.06 178 ILE A O 1
ATOM 1396 N N . ILE A 1 179 ? 32.888 36.652 -41.327 1.00 62.94 179 ILE A N 1
ATOM 1397 C CA . ILE A 1 179 ? 33.514 35.645 -42.179 1.00 60.74 179 ILE A CA 1
ATOM 1398 C C . ILE A 1 179 ? 34.290 36.295 -43.323 1.00 64.65 179 ILE A C 1
ATOM 1399 O O . ILE A 1 179 ? 35.461 35.975 -43.558 1.00 56.86 179 ILE A O 1
ATOM 1404 N N . ASN A 1 180 ? 33.648 37.197 -44.068 1.00 62.90 180 ASN A N 1
ATOM 1405 C CA . ASN A 1 180 ? 34.176 37.688 -45.337 1.00 59.94 180 ASN A CA 1
ATOM 1406 C C . ASN A 1 180 ? 34.728 39.111 -45.271 1.00 72.67 180 ASN A C 1
ATOM 1407 O O . ASN A 1 180 ? 34.875 39.761 -46.311 1.00 82.49 180 ASN A O 1
ATOM 1412 N N . GLY A 1 181 ? 35.028 39.617 -44.094 1.00 65.97 181 GLY A N 1
ATOM 1413 C CA . GLY A 1 181 ? 35.482 40.990 -44.087 1.00 72.78 181 GLY A CA 1
ATOM 1414 C C . GLY A 1 181 ? 34.354 41.924 -43.714 1.00 80.85 181 GLY A C 1
ATOM 1415 O O . GLY A 1 181 ? 33.182 41.702 -44.047 1.00 72.63 181 GLY A O 1
ATOM 1416 N N . ASP A 1 182 ? 34.710 43.009 -43.037 1.00 91.71 182 ASP A N 1
ATOM 1417 C CA . ASP A 1 182 ? 33.643 43.773 -42.426 1.00 108.66 182 ASP A CA 1
ATOM 1418 C C . ASP A 1 182 ? 33.129 44.853 -43.378 1.00 115.61 182 ASP A C 1
ATOM 1419 O O . ASP A 1 182 ? 32.184 45.572 -43.035 1.00 116.65 182 ASP A O 1
ATOM 1424 N N . GLN A 1 183 ? 33.748 44.962 -44.566 1.00 123.64 183 GLN A N 1
ATOM 1425 C CA . GLN A 1 183 ? 33.357 45.873 -45.644 1.00 123.57 183 GLN A CA 1
ATOM 1426 C C . GLN A 1 183 ? 31.944 45.636 -46.166 1.00 125.95 183 GLN A C 1
ATOM 1427 O O . GLN A 1 183 ? 31.361 46.536 -46.788 1.00 124.01 183 GLN A O 1
ATOM 1433 N N . LEU A 1 184 ? 31.404 44.443 -45.956 1.00 129.80 184 LEU A N 1
ATOM 1434 C CA . LEU A 1 184 ? 30.044 44.069 -46.328 1.00 132.06 184 LEU A CA 1
ATOM 1435 C C . LEU A 1 184 ? 29.068 44.387 -45.207 1.00 136.58 184 LEU A C 1
ATOM 1436 O O . LEU A 1 184 ? 28.198 43.572 -44.883 1.00 133.07 184 LEU A O 1
ATOM 1441 N N . VAL A 1 185 ? 29.196 45.573 -44.582 1.00 138.94 185 VAL A N 1
ATOM 1442 C CA . VAL A 1 185 ? 28.374 45.947 -43.436 1.00 133.48 185 VAL A CA 1
ATOM 1443 C C . VAL A 1 185 ? 27.159 46.767 -43.861 1.00 139.08 185 VAL A C 1
ATOM 1444 O O . VAL A 1 185 ? 27.190 47.534 -44.827 1.00 143.00 185 VAL A O 1
ATOM 1448 N N . SER A 1 186 ? 26.058 46.562 -43.140 1.00 134.94 186 SER A N 1
ATOM 1449 C CA . SER A 1 186 ? 24.829 47.332 -43.312 1.00 128.42 186 SER A CA 1
ATOM 1450 C C . SER A 1 186 ? 24.149 47.505 -41.950 1.00 131.73 186 SER A C 1
ATOM 1451 O O . SER A 1 186 ? 22.933 47.360 -41.814 1.00 140.78 186 SER A O 1
ATOM 1454 N N . SER A 1 187 ? 24.935 47.823 -40.919 1.00 123.71 187 SER A N 1
ATOM 1455 C CA . SER A 1 187 ? 24.458 47.842 -39.538 1.00 112.26 187 SER A CA 1
ATOM 1456 C C . SER A 1 187 ? 23.861 49.207 -39.210 1.00 100.51 187 SER A C 1
ATOM 1457 O O . SER A 1 187 ? 24.599 50.172 -38.984 1.00 106.24 187 SER A O 1
ATOM 1460 N N . SER A 1 188 ? 22.531 49.277 -39.165 1.00 87.94 188 SER A N 1
ATOM 1461 C CA . SER A 1 188 ? 21.709 50.420 -38.798 1.00 87.16 188 SER A CA 1
ATOM 1462 C C . SER A 1 188 ? 21.086 50.165 -37.428 1.00 89.90 188 SER A C 1
ATOM 1463 O O . SER A 1 188 ? 20.749 49.020 -37.110 1.00 82.85 188 SER A O 1
ATOM 1466 N N . PRO A 1 189 ? 20.929 51.188 -36.591 1.00 93.96 189 PRO A N 1
ATOM 1467 C CA . PRO A 1 189 ? 20.487 50.946 -35.216 1.00 88.00 189 PRO A CA 1
ATOM 1468 C C . PRO A 1 189 ? 19.026 50.541 -35.125 1.00 77.63 189 PRO A C 1
ATOM 1469 O O . PRO A 1 189 ? 18.228 50.717 -36.048 1.00 79.85 189 PRO A O 1
ATOM 1473 N N . ILE A 1 190 ? 18.709 49.950 -33.979 1.00 76.56 190 ILE A N 1
ATOM 1474 C CA . ILE A 1 190 ? 17.359 49.585 -33.585 1.00 76.85 190 ILE A CA 1
ATOM 1475 C C . ILE A 1 190 ? 17.135 50.189 -32.208 1.00 66.39 190 ILE A C 1
ATOM 1476 O O . ILE A 1 190 ? 18.078 50.358 -31.428 1.00 73.21 190 ILE A O 1
ATOM 1481 N N . ASN A 1 191 ? 15.886 50.545 -31.908 1.00 64.31 191 ASN A N 1
ATOM 1482 C CA . ASN A 1 191 ? 15.658 51.423 -30.763 1.00 67.95 191 ASN A CA 1
ATOM 1483 C C . ASN A 1 191 ? 14.809 50.771 -29.673 1.00 79.26 191 ASN A C 1
ATOM 1484 O O . ASN A 1 191 ? 15.222 50.790 -28.512 1.00 92.12 191 ASN A O 1
ATOM 1489 N N . PHE A 1 192 ? 13.616 50.244 -29.981 1.00 59.71 192 PHE A N 1
ATOM 1490 C CA . PHE A 1 192 ? 12.762 49.559 -28.993 1.00 65.45 192 PHE A CA 1
ATOM 1491 C C . PHE A 1 192 ? 12.159 50.532 -27.975 1.00 65.23 192 PHE A C 1
ATOM 1492 O O . PHE A 1 192 ? 12.052 50.206 -26.795 1.00 66.47 192 PHE A O 1
ATOM 1500 N N . GLU A 1 193 ? 11.732 51.717 -28.417 1.00 74.89 193 GLU A N 1
ATOM 1501 C CA . GLU A 1 193 ? 11.300 52.743 -27.472 1.00 79.45 193 GLU A CA 1
ATOM 1502 C C . GLU A 1 193 ? 9.940 53.331 -27.829 1.00 75.98 193 GLU A C 1
ATOM 1503 O O . GLU A 1 193 ? 9.672 54.506 -27.552 1.00 73.66 193 GLU A O 1
ATOM 1509 N N . LEU A 1 194 ? 9.060 52.525 -28.421 1.00 70.08 194 LEU A N 1
ATOM 1510 C CA . LEU A 1 194 ? 7.748 53.015 -28.828 1.00 59.06 194 LEU A CA 1
ATOM 1511 C C . LEU A 1 194 ? 6.802 53.190 -27.647 1.00 54.37 194 LEU A C 1
ATOM 1512 O O . LEU A 1 194 ? 5.770 53.855 -27.783 1.00 57.58 194 LEU A O 1
ATOM 1517 N N . ALA A 1 195 ? 7.138 52.621 -26.494 1.00 54.22 195 ALA A N 1
ATOM 1518 C CA . ALA A 1 195 ? 6.327 52.817 -25.299 1.00 57.41 195 ALA A CA 1
ATOM 1519 C C . ALA A 1 195 ? 6.284 54.277 -24.843 1.00 60.73 195 ALA A C 1
ATOM 1520 O O . ALA A 1 195 ? 5.424 54.635 -24.027 1.00 65.11 195 ALA A O 1
ATOM 1522 N N . THR A 1 196 ? 7.195 55.122 -25.335 1.00 51.88 196 THR A N 1
ATOM 1523 C CA . THR A 1 196 ? 7.116 56.550 -25.040 1.00 56.89 196 THR A CA 1
ATOM 1524 C C . THR A 1 196 ? 5.808 57.148 -25.547 1.00 62.94 196 THR A C 1
ATOM 1525 O O . THR A 1 196 ? 5.212 58.004 -24.883 1.00 67.54 196 THR A O 1
ATOM 1529 N N . LEU A 1 197 ? 5.353 56.720 -26.726 1.00 64.72 197 LEU A N 1
ATOM 1530 C CA . LEU A 1 197 ? 4.180 57.309 -27.367 1.00 69.61 197 LEU A CA 1
ATOM 1531 C C . LEU A 1 197 ? 2.895 56.535 -27.109 1.00 70.93 197 LEU A C 1
ATOM 1532 O O . LEU A 1 197 ? 1.833 57.150 -26.973 1.00 72.81 197 LEU A O 1
ATOM 1537 N N . VAL A 1 198 ? 2.946 55.207 -27.059 1.00 66.74 198 VAL A N 1
ATOM 1538 C CA . VAL A 1 198 ? 1.778 54.453 -26.612 1.00 59.30 198 VAL A CA 1
ATOM 1539 C C . VAL A 1 198 ? 2.215 53.510 -25.493 1.00 53.65 198 VAL A C 1
ATOM 1540 O O . VAL A 1 198 ? 2.666 52.383 -25.738 1.00 62.06 198 VAL A O 1
ATOM 1544 N N . PRO A 1 199 ? 2.133 53.949 -24.243 1.00 59.65 199 PRO A N 1
ATOM 1545 C CA . PRO A 1 199 ? 2.484 53.062 -23.133 1.00 54.14 199 PRO A CA 1
ATOM 1546 C C . PRO A 1 199 ? 1.422 51.992 -22.937 1.00 54.05 199 PRO A C 1
ATOM 1547 O O . PRO A 1 199 ? 0.264 52.142 -23.335 1.00 49.05 199 PRO A O 1
ATOM 1551 N N . ALA A 1 200 ? 1.845 50.888 -22.326 1.00 51.02 200 ALA A N 1
ATOM 1552 C CA . ALA A 1 200 ? 0.893 49.884 -21.874 1.00 53.81 200 ALA A CA 1
ATOM 1553 C C . ALA A 1 200 ? -0.078 50.509 -20.880 1.00 50.59 200 ALA A C 1
ATOM 1554 O O . ALA A 1 200 ? 0.289 51.395 -20.104 1.00 55.44 200 ALA A O 1
ATOM 1556 N N . ARG A 1 201 ? -1.329 50.058 -20.919 1.00 57.42 201 ARG A N 1
ATOM 1557 C CA . ARG A 1 201 ? -2.377 50.655 -20.104 1.00 58.39 201 ARG A CA 1
ATOM 1558 C C . ARG A 1 201 ? -3.402 49.588 -19.749 1.00 64.09 201 ARG A C 1
ATOM 1559 O O . ARG A 1 201 ? -3.335 48.451 -20.223 1.00 59.73 201 ARG A O 1
ATOM 1567 N N . ASP A 1 202 ? -4.355 49.967 -18.896 1.00 70.07 202 ASP A N 1
ATOM 1568 C CA . ASP A 1 202 ? -5.503 49.117 -18.595 1.00 72.14 202 ASP A CA 1
ATOM 1569 C C . ASP A 1 202 ? -6.494 49.180 -19.754 1.00 79.02 202 ASP A C 1
ATOM 1570 O O . ASP A 1 202 ? -7.044 50.247 -20.047 1.00 73.88 202 ASP A O 1
ATOM 1575 N N . LEU A 1 203 ? -6.705 48.048 -20.429 1.00 84.45 203 LEU A N 1
ATOM 1576 C CA . LEU A 1 203 ? -7.590 47.985 -21.586 1.00 91.00 203 LEU A CA 1
ATOM 1577 C C . LEU A 1 203 ? -8.933 47.325 -21.291 1.00 96.63 203 LEU A C 1
ATOM 1578 O O . LEU A 1 203 ? -9.581 46.805 -22.210 1.00 107.11 203 LEU A O 1
ATOM 1583 N N . SER A 1 204 ? -9.371 47.330 -20.035 1.00 97.91 204 SER A N 1
ATOM 1584 C CA . SER A 1 204 ? -10.706 46.817 -19.731 1.00 93.05 204 SER A CA 1
ATOM 1585 C C . SER A 1 204 ? -11.790 47.663 -20.374 1.00 89.38 204 SER A C 1
ATOM 1586 O O . SER A 1 204 ? -12.889 47.160 -20.642 1.00 92.50 204 SER A O 1
ATOM 1589 N N . THR A 1 205 ? -11.471 48.922 -20.666 1.00 82.46 205 THR A N 1
ATOM 1590 C CA . THR A 1 205 ? -12.374 49.844 -21.314 1.00 68.91 205 THR A CA 1
ATOM 1591 C C . THR A 1 205 ? -12.181 49.889 -22.827 1.00 71.36 205 THR A C 1
ATOM 1592 O O . THR A 1 205 ? -12.961 50.558 -23.525 1.00 76.76 205 THR A O 1
ATOM 1596 N N . VAL A 1 206 ? -11.165 49.197 -23.349 1.00 78.22 206 VAL A N 1
ATOM 1597 C CA . VAL A 1 206 ? -10.755 49.354 -24.734 1.00 73.81 206 VAL A CA 1
ATOM 1598 C C . VAL A 1 206 ? -10.992 48.097 -25.570 1.00 70.88 206 VAL A C 1
ATOM 1599 O O . VAL A 1 206 ? -11.271 48.213 -26.770 1.00 66.89 206 VAL A O 1
ATOM 1603 N N . ILE A 1 207 ? -10.922 46.904 -24.976 1.00 74.40 207 ILE A N 1
ATOM 1604 C CA . ILE A 1 207 ? -10.804 45.657 -25.729 1.00 80.83 207 ILE A CA 1
ATOM 1605 C C . ILE A 1 207 ? -12.011 44.758 -25.468 1.00 88.02 207 ILE A C 1
ATOM 1606 O O . ILE A 1 207 ? -12.374 44.505 -24.314 1.00 92.24 207 ILE A O 1
ATOM 1611 N N . LYS A 1 208 ? -12.621 44.293 -26.554 1.00 89.98 208 LYS A N 1
ATOM 1612 C CA . LYS A 1 208 ? -13.644 43.252 -26.540 1.00 90.32 208 LYS A CA 1
ATOM 1613 C C . LYS A 1 208 ? -13.108 41.929 -25.989 1.00 102.22 208 LYS A C 1
ATOM 1614 O O . LYS A 1 208 ? -12.080 41.441 -26.454 1.00 107.18 208 LYS A O 1
ATOM 1620 N N . PRO A 1 209 ? -13.758 41.331 -24.977 1.00 105.91 209 PRO A N 1
ATOM 1621 C CA . PRO A 1 209 ? -13.552 39.904 -24.661 1.00 109.36 209 PRO A CA 1
ATOM 1622 C C . PRO A 1 209 ? -14.699 39.026 -25.153 1.00 107.44 209 PRO A C 1
ATOM 1623 O O . PRO A 1 209 ? -15.796 39.552 -25.324 1.00 100.78 209 PRO A O 1
ATOM 1627 N N . ALA A 1 210 ? -14.501 37.714 -25.334 1.00 105.04 210 ALA A N 1
ATOM 1628 C CA . ALA A 1 210 ? -15.524 36.869 -25.966 1.00 101.47 210 ALA A CA 1
ATOM 1629 C C . ALA A 1 210 ? -15.134 35.384 -25.934 1.00 103.69 210 ALA A C 1
ATOM 1630 O O . ALA A 1 210 ? -14.076 35.016 -25.417 1.00 103.38 210 ALA A O 1
ATOM 1632 N N . VAL A 1 211 ? -16.062 34.536 -26.442 1.00 102.51 211 VAL A N 1
ATOM 1633 C CA . VAL A 1 211 ? -15.940 33.135 -26.890 1.00 96.47 211 VAL A CA 1
ATOM 1634 C C . VAL A 1 211 ? -17.338 32.498 -26.886 1.00 97.99 211 VAL A C 1
ATOM 1635 O O . VAL A 1 211 ? -18.266 33.056 -26.293 1.00 98.30 211 VAL A O 1
ATOM 1639 N N . MET A 1 212 ? -17.502 31.317 -27.503 1.00 102.10 212 MET A N 1
ATOM 1640 C CA . MET A 1 212 ? -18.794 30.618 -27.541 1.00 99.46 212 MET A CA 1
ATOM 1641 C C . MET A 1 212 ? -18.614 29.116 -27.801 1.00 105.30 212 MET A C 1
ATOM 1642 O O . MET A 1 212 ? -17.612 28.719 -28.408 1.00 106.02 212 MET A O 1
ATOM 1647 N N . PRO A 1 213 ? -19.561 28.264 -27.371 1.00 108.38 213 PRO A N 1
ATOM 1648 C CA . PRO A 1 213 ? -19.303 26.787 -27.285 1.00 99.18 213 PRO A CA 1
ATOM 1649 C C . PRO A 1 213 ? -19.134 26.074 -28.621 1.00 88.12 213 PRO A C 1
ATOM 1650 O O . PRO A 1 213 ? -18.183 25.289 -28.758 1.00 83.42 213 PRO A O 1
ATOM 1654 N N . PRO A 1 214 ? -20.040 26.230 -29.604 1.00 85.45 214 PRO A N 1
ATOM 1655 C CA . PRO A 1 214 ? -19.873 25.421 -30.827 1.00 77.99 214 PRO A CA 1
ATOM 1656 C C . PRO A 1 214 ? -18.527 25.652 -31.482 1.00 81.13 214 PRO A C 1
ATOM 1657 O O . PRO A 1 214 ? -17.971 24.731 -32.092 1.00 80.68 214 PRO A O 1
ATOM 1661 N N . SER A 1 215 ? -17.996 26.875 -31.372 1.00 85.45 215 SER A N 1
ATOM 1662 C CA . SER A 1 215 ? -16.632 27.154 -31.798 1.00 82.82 215 SER A CA 1
ATOM 1663 C C . SER A 1 215 ? -15.619 26.488 -30.880 1.00 96.46 215 SER A C 1
ATOM 1664 O O . SER A 1 215 ? -14.510 26.154 -31.318 1.00 97.48 215 SER A O 1
ATOM 1667 N N . LYS A 1 216 ? -15.980 26.269 -29.617 1.00 108.05 216 LYS A N 1
ATOM 1668 C CA . LYS A 1 216 ? -15.021 25.724 -28.659 1.00 117.80 216 LYS A CA 1
ATOM 1669 C C . LYS A 1 216 ? -15.142 24.211 -28.582 1.00 119.29 216 LYS A C 1
ATOM 1670 O O . LYS A 1 216 ? -15.177 23.618 -27.502 1.00 117.01 216 LYS A O 1
ATOM 1676 N N . ILE A 1 217 ? -15.131 23.541 -29.730 1.00 120.74 217 ILE A N 1
ATOM 1677 C CA . ILE A 1 217 ? -14.829 22.118 -29.725 1.00 118.40 217 ILE A CA 1
ATOM 1678 C C . ILE A 1 217 ? -13.306 22.049 -29.762 1.00 114.30 217 ILE A C 1
ATOM 1679 O O . ILE A 1 217 ? -12.670 22.478 -30.728 1.00 110.59 217 ILE A O 1
ATOM 1684 N N . LYS A 1 218 ? -12.715 21.567 -28.668 1.00 123.59 218 LYS A N 1
ATOM 1685 C CA . LYS A 1 218 ? -11.278 21.683 -28.481 1.00 131.72 218 LYS A CA 1
ATOM 1686 C C . LYS A 1 218 ? -10.505 20.445 -28.886 1.00 142.21 218 LYS A C 1
ATOM 1687 O O . LYS A 1 218 ? -9.292 20.548 -29.108 1.00 145.89 218 LYS A O 1
ATOM 1693 N N . GLU A 1 219 ? -11.131 19.270 -28.921 1.00 142.41 219 GLU A N 1
ATOM 1694 C CA . GLU A 1 219 ? -10.321 18.127 -29.290 1.00 139.05 219 GLU A CA 1
ATOM 1695 C C . GLU A 1 219 ? -10.004 18.236 -30.776 1.00 130.28 219 GLU A C 1
ATOM 1696 O O . GLU A 1 219 ? -10.600 17.572 -31.632 1.00 129.45 219 GLU A O 1
ATOM 1702 N N . THR A 1 220 ? -9.080 19.131 -31.060 1.00 121.46 220 THR A N 1
ATOM 1703 C CA . THR A 1 220 ? -8.545 19.376 -32.382 1.00 103.18 220 THR A CA 1
ATOM 1704 C C . THR A 1 220 ? -7.163 18.751 -32.469 1.00 87.79 220 THR A C 1
ATOM 1705 O O . THR A 1 220 ? -6.420 18.736 -31.484 1.00 85.93 220 THR A O 1
ATOM 1709 N N . LYS A 1 221 ? -6.811 18.232 -33.635 1.00 74.41 221 LYS A N 1
ATOM 1710 C CA . LYS A 1 221 ? -5.458 17.739 -33.850 1.00 65.43 221 LYS A CA 1
ATOM 1711 C C . LYS A 1 221 ? -4.958 18.512 -35.061 1.00 59.75 221 LYS A C 1
ATOM 1712 O O . LYS A 1 221 ? -5.195 18.115 -36.204 1.00 65.79 221 LYS A O 1
ATOM 1718 N N . VAL A 1 222 ? -4.279 19.634 -34.812 1.00 49.33 222 VAL A N 1
ATOM 1719 C CA . VAL A 1 222 ? -3.857 20.493 -35.911 1.00 50.01 222 VAL A CA 1
ATOM 1720 C C . VAL A 1 222 ? -2.699 19.838 -36.651 1.00 46.93 222 VAL A C 1
ATOM 1721 O O . VAL A 1 222 ? -1.702 19.422 -36.048 1.00 55.07 222 VAL A O 1
ATOM 1725 N N . VAL A 1 223 ? -2.827 19.756 -37.971 1.00 42.65 223 VAL A N 1
ATOM 1726 C CA . VAL A 1 223 ? -1.765 19.287 -38.843 1.00 37.13 223 VAL A CA 1
ATOM 1727 C C . VAL A 1 223 ? -1.466 20.368 -39.871 1.00 40.33 223 VAL A C 1
ATOM 1728 O O . VAL A 1 223 ? -2.259 21.287 -40.102 1.00 50.24 223 VAL A O 1
ATOM 1732 N N . THR A 1 224 ? -0.297 20.248 -40.493 1.00 43.44 224 THR A N 1
ATOM 1733 C CA . THR A 1 224 ? 0.180 21.218 -41.466 1.00 43.87 224 THR A CA 1
ATOM 1734 C C . THR A 1 224 ? 0.444 20.524 -42.796 1.00 40.63 224 THR A C 1
ATOM 1735 O O . THR A 1 224 ? 1.009 19.427 -42.834 1.00 41.75 224 THR A O 1
ATOM 1739 N N . ARG A 1 225 ? 0.027 21.173 -43.882 1.00 41.63 225 ARG A N 1
ATOM 1740 C CA . ARG A 1 225 ? 0.295 20.730 -45.241 1.00 40.64 225 ARG A CA 1
ATOM 1741 C C . ARG A 1 225 ? 0.852 21.896 -46.043 1.00 44.60 225 ARG A C 1
ATOM 1742 O O . ARG A 1 225 ? 0.554 23.065 -45.776 1.00 48.01 225 ARG A O 1
ATOM 1750 N N . ARG A 1 226 ? 1.673 21.566 -47.030 1.00 42.78 226 ARG A N 1
ATOM 1751 C CA . ARG A 1 226 ? 2.319 22.554 -47.878 1.00 38.74 226 ARG A CA 1
ATOM 1752 C C . ARG A 1 226 ? 1.695 22.516 -49.265 1.00 35.10 226 ARG A C 1
ATOM 1753 O O . ARG A 1 226 ? 1.586 21.444 -49.869 1.00 45.34 226 ARG A O 1
ATOM 1761 N N . PHE A 1 227 ? 1.279 23.681 -49.759 1.00 36.68 227 PHE A N 1
ATOM 1762 C CA . PHE A 1 227 ? 0.763 23.836 -51.113 1.00 41.16 227 PHE A CA 1
ATOM 1763 C C . PHE A 1 227 ? 1.681 24.792 -51.859 1.00 40.64 227 PHE A C 1
ATOM 1764 O O . PHE A 1 227 ? 2.028 25.855 -51.339 1.00 46.45 227 PHE A O 1
ATOM 1772 N N . LEU A 1 228 ? 2.085 24.420 -53.063 1.00 39.06 228 LEU A N 1
ATOM 1773 C CA . LEU A 1 228 ? 2.947 25.272 -53.873 1.00 30.89 228 LEU A CA 1
ATOM 1774 C C . LEU A 1 228 ? 2.125 25.831 -55.029 1.00 45.87 228 LEU A C 1
ATOM 1775 O O . LEU A 1 228 ? 1.742 25.091 -55.942 1.00 46.54 228 LEU A O 1
ATOM 1780 N N . PHE A 1 229 ? 1.864 27.136 -54.995 1.00 41.41 229 PHE A N 1
ATOM 1781 C CA . PHE A 1 229 ? 1.180 27.821 -56.086 1.00 46.60 229 PHE A CA 1
ATOM 1782 C C . PHE A 1 229 ? 2.251 28.356 -57.026 1.00 47.18 229 PHE A C 1
ATOM 1783 O O . PHE A 1 229 ? 2.889 29.378 -56.748 1.00 55.07 229 PHE A O 1
ATOM 1791 N N . ASP A 1 230 ? 2.459 27.644 -58.131 1.00 47.72 230 ASP A N 1
ATOM 1792 C CA . ASP A 1 230 ? 3.502 27.969 -59.090 1.00 62.39 230 ASP A CA 1
ATOM 1793 C C . ASP A 1 230 ? 3.129 29.208 -59.908 1.00 68.23 230 ASP A C 1
ATOM 1794 O O . ASP A 1 230 ? 2.004 29.713 -59.863 1.00 56.79 230 ASP A O 1
ATOM 1799 N N . GLU A 1 231 ? 4.110 29.686 -60.677 1.00 72.08 231 GLU A N 1
ATOM 1800 C CA . GLU A 1 231 ? 3.937 30.905 -61.462 1.00 63.12 231 GLU A CA 1
ATOM 1801 C C . GLU A 1 231 ? 2.827 30.752 -62.498 1.00 56.11 231 GLU A C 1
ATOM 1802 O O . GLU A 1 231 ? 2.014 31.666 -62.690 1.00 59.25 231 GLU A O 1
ATOM 1808 N N . ASN A 1 232 ? 2.766 29.596 -63.165 1.00 60.86 232 ASN A N 1
ATOM 1809 C CA . ASN A 1 232 ? 1.754 29.398 -64.199 1.00 75.80 232 ASN A CA 1
ATOM 1810 C C . ASN A 1 232 ? 0.356 29.329 -63.596 1.00 73.68 232 ASN A C 1
ATOM 1811 O O . ASN A 1 232 ? -0.595 29.899 -64.145 1.00 77.84 232 ASN A O 1
ATOM 1816 N N . ALA A 1 233 ? 0.215 28.647 -62.458 1.00 68.59 233 ALA A N 1
ATOM 1817 C CA . ALA A 1 233 ? -1.080 28.592 -61.792 1.00 61.17 233 ALA A CA 1
ATOM 1818 C C . ALA A 1 233 ? -1.518 29.975 -61.327 1.00 55.11 233 ALA A C 1
ATOM 1819 O O . ALA A 1 233 ? -2.695 30.336 -61.449 1.00 52.33 233 ALA A O 1
ATOM 1821 N N . ILE A 1 234 ? -0.583 30.767 -60.794 1.00 51.80 234 ILE A N 1
ATOM 1822 C CA . ILE A 1 234 ? -0.927 32.115 -60.351 1.00 53.81 234 ILE A CA 1
ATOM 1823 C C . ILE A 1 234 ? -1.363 32.966 -61.535 1.00 56.09 234 ILE A C 1
ATOM 1824 O O . ILE A 1 234 ? -2.307 33.757 -61.431 1.00 58.76 234 ILE A O 1
ATOM 1829 N N . SER A 1 235 ? -0.691 32.817 -62.681 1.00 51.49 235 SER A N 1
ATOM 1830 C CA . SER A 1 235 ? -1.103 33.566 -63.865 1.00 58.25 235 SER A CA 1
ATOM 1831 C C . SER A 1 235 ? -2.493 33.144 -64.328 1.00 62.03 235 SER A C 1
ATOM 1832 O O . SER A 1 235 ? -3.313 33.989 -64.714 1.00 58.04 235 SER A O 1
ATOM 1835 N N . ALA A 1 236 ? -2.780 31.841 -64.291 1.00 61.10 236 ALA A N 1
ATOM 1836 C CA . ALA A 1 236 ? -4.111 31.371 -64.664 1.00 56.61 236 ALA A CA 1
ATOM 1837 C C . ALA A 1 236 ? -5.175 31.940 -63.734 1.00 70.65 236 ALA A C 1
ATOM 1838 O O . ALA A 1 236 ? -6.237 32.380 -64.187 1.00 79.48 236 ALA A O 1
ATOM 1840 N N . PHE A 1 237 ? -4.903 31.946 -62.426 1.00 64.98 237 PHE A N 1
ATOM 1841 C CA . PHE A 1 237 ? -5.842 32.530 -61.473 1.00 53.85 237 PHE A CA 1
ATOM 1842 C C . PHE A 1 237 ? -6.033 34.020 -61.733 1.00 57.51 237 PHE A C 1
ATOM 1843 O O . PHE A 1 237 ? -7.157 34.537 -61.666 1.00 57.29 237 PHE A O 1
ATOM 1851 N N . LYS A 1 238 ? -4.938 34.728 -62.020 1.00 53.90 238 LYS A N 1
ATOM 1852 C CA . LYS A 1 238 ? -5.021 36.156 -62.307 1.00 63.96 238 LYS A CA 1
ATOM 1853 C C . LYS A 1 238 ? -5.904 36.421 -63.518 1.00 70.48 238 LYS A C 1
ATOM 1854 O O . LYS A 1 238 ? -6.696 37.369 -63.518 1.00 69.59 238 LYS A O 1
ATOM 1860 N N . ASP A 1 239 ? -5.777 35.599 -64.566 1.00 71.08 239 ASP A N 1
ATOM 1861 C CA . ASP A 1 239 ? -6.633 35.784 -65.735 1.00 78.14 239 ASP A CA 1
ATOM 1862 C C . ASP A 1 239 ? -8.081 35.429 -65.416 1.00 77.29 239 ASP A C 1
ATOM 1863 O O . ASP A 1 239 ? -9.005 36.145 -65.825 1.00 74.41 239 ASP A O 1
ATOM 1868 N N . HIS A 1 240 ? -8.291 34.366 -64.629 1.00 76.60 240 HIS A N 1
ATOM 1869 C CA . HIS A 1 240 ? -9.638 33.985 -64.220 1.00 77.57 240 HIS A CA 1
ATOM 1870 C C . HIS A 1 240 ? -10.311 35.104 -63.436 1.00 81.74 240 HIS A C 1
ATOM 1871 O O . HIS A 1 240 ? -11.538 35.220 -63.448 1.00 85.81 240 HIS A O 1
ATOM 1878 N N . VAL A 1 241 ? -9.527 35.925 -62.740 1.00 82.26 241 VAL A N 1
ATOM 1879 C CA . VAL A 1 241 ? -10.090 37.044 -61.984 1.00 77.45 241 VAL A CA 1
ATOM 1880 C C . VAL A 1 241 ? -10.299 38.270 -62.873 1.00 82.20 241 VAL A C 1
ATOM 1881 O O . VAL A 1 241 ? -11.388 38.853 -62.894 1.00 86.02 241 VAL A O 1
ATOM 1885 N N . ILE A 1 242 ? -9.245 38.714 -63.570 1.00 81.75 242 ILE A N 1
ATOM 1886 C CA . ILE A 1 242 ? -9.331 39.871 -64.462 1.00 84.84 242 ILE A CA 1
ATOM 1887 C C . ILE A 1 242 ? -10.511 39.701 -65.414 1.00 86.49 242 ILE A C 1
ATOM 1888 O O . ILE A 1 242 ? -11.180 40.687 -65.766 1.00 76.52 242 ILE A O 1
ATOM 1893 N N . LYS A 1 243 ? -10.816 38.436 -65.811 1.00 87.15 243 LYS A N 1
ATOM 1894 C CA . LYS A 1 243 ? -11.982 38.121 -66.657 1.00 89.81 243 LYS A CA 1
ATOM 1895 C C . LYS A 1 243 ? -13.202 38.848 -66.209 1.00 92.04 243 LYS A C 1
ATOM 1896 O O . LYS A 1 243 ? -14.037 39.201 -67.038 1.00 97.73 243 LYS A O 1
ATOM 1902 N N . SER A 1 244 ? -13.343 38.977 -64.892 1.00 101.18 244 SER A N 1
ATOM 1903 C CA . SER A 1 244 ? -14.466 39.689 -64.297 1.00 105.25 244 SER A CA 1
ATOM 1904 C C . SER A 1 244 ? -14.313 41.198 -64.407 1.00 107.56 244 SER A C 1
ATOM 1905 O O . SER A 1 244 ? -15.319 41.923 -64.396 1.00 102.85 244 SER A O 1
ATOM 1908 N N . GLU A 1 245 ? -13.069 41.674 -64.481 1.00 115.58 245 GLU A N 1
ATOM 1909 C CA . GLU A 1 245 ? -12.665 43.065 -64.362 1.00 113.65 245 GLU A CA 1
ATOM 1910 C C . GLU A 1 245 ? -13.432 43.886 -63.333 1.00 108.73 245 GLU A C 1
ATOM 1911 O O . GLU A 1 245 ? -13.649 45.086 -63.555 1.00 104.49 245 GLU A O 1
ATOM 1917 N N . SER A 1 246 ? -13.844 43.282 -62.217 1.00 111.43 246 SER A N 1
ATOM 1918 C CA . SER A 1 246 ? -14.345 44.101 -61.122 1.00 120.05 246 SER A CA 1
ATOM 1919 C C . SER A 1 246 ? -13.237 44.561 -60.184 1.00 112.99 246 SER A C 1
ATOM 1920 O O . SER A 1 246 ? -13.467 45.469 -59.379 1.00 117.15 246 SER A O 1
ATOM 1923 N N . VAL A 1 247 ? -12.025 44.037 -60.363 1.00 100.87 247 VAL A N 1
ATOM 1924 C CA . VAL A 1 247 ? -10.802 44.564 -59.770 1.00 97.06 247 VAL A CA 1
ATOM 1925 C C . VAL A 1 247 ? -9.757 44.617 -60.884 1.00 91.96 247 VAL A C 1
ATOM 1926 O O . VAL A 1 247 ? -9.823 43.852 -61.853 1.00 91.64 247 VAL A O 1
ATOM 1930 N N . ASN A 1 248 ? -8.778 45.514 -60.736 1.00 90.98 248 ASN A N 1
ATOM 1931 C CA . ASN A 1 248 ? -7.754 45.773 -61.748 1.00 94.29 248 ASN A CA 1
ATOM 1932 C C . ASN A 1 248 ? -6.374 45.467 -61.170 1.00 91.31 248 ASN A C 1
ATOM 1933 O O . ASN A 1 248 ? -6.097 45.829 -60.019 1.00 95.65 248 ASN A O 1
ATOM 1938 N N . ARG A 1 249 ? -5.504 44.771 -61.959 1.00 77.61 249 ARG A N 1
ATOM 1939 C CA . ARG A 1 249 ? -4.206 44.355 -61.425 1.00 89.22 249 ARG A CA 1
ATOM 1940 C C . ARG A 1 249 ? -4.239 43.594 -60.107 1.00 81.66 249 ARG A C 1
ATOM 1941 O O . ARG A 1 249 ? -3.768 44.122 -59.092 1.00 74.33 249 ARG A O 1
ATOM 1949 N N . PRO A 1 250 ? -4.800 42.387 -60.074 1.00 76.34 250 PRO A N 1
ATOM 1950 C CA . PRO A 1 250 ? -4.732 41.589 -58.846 1.00 77.18 250 PRO A CA 1
ATOM 1951 C C . PRO A 1 250 ? -3.298 41.132 -58.628 1.00 69.12 250 PRO A C 1
ATOM 1952 O O . PRO A 1 250 ? -2.576 40.815 -59.575 1.00 63.26 250 PRO A O 1
ATOM 1956 N N . THR A 1 251 ? -2.892 41.094 -57.367 1.00 55.93 251 THR A N 1
ATOM 1957 C CA . THR A 1 251 ? -1.550 40.668 -57.002 1.00 53.82 251 THR A CA 1
ATOM 1958 C C . THR A 1 251 ? -1.489 39.153 -56.804 1.00 55.75 251 THR A C 1
ATOM 1959 O O . THR A 1 251 ? -2.510 38.464 -56.767 1.00 51.22 251 THR A O 1
ATOM 1963 N N . ARG A 1 252 ? -0.262 38.636 -56.670 1.00 57.48 252 ARG A N 1
ATOM 1964 C CA . ARG A 1 252 ? -0.088 37.218 -56.370 1.00 57.20 252 ARG A CA 1
ATOM 1965 C C . ARG A 1 252 ? -0.729 36.870 -55.034 1.00 52.72 252 ARG A C 1
ATOM 1966 O O . ARG A 1 252 ? -1.477 35.890 -54.923 1.00 51.94 252 ARG A O 1
ATOM 1974 N N . VAL A 1 253 ? -0.433 37.664 -54.002 1.00 58.04 253 VAL A N 1
ATOM 1975 C CA . VAL A 1 253 ? -0.953 37.377 -52.669 1.00 61.82 253 VAL A CA 1
ATOM 1976 C C . VAL A 1 253 ? -2.474 37.431 -52.671 1.00 50.28 253 VAL A C 1
ATOM 1977 O O . VAL A 1 253 ? -3.135 36.587 -52.058 1.00 50.93 253 VAL A O 1
ATOM 1981 N N . GLU A 1 254 ? -3.053 38.414 -53.367 1.00 37.28 254 GLU A N 1
ATOM 1982 C CA . GLU A 1 254 ? -4.506 38.525 -53.434 1.00 45.32 254 GLU A CA 1
ATOM 1983 C C . GLU A 1 254 ? -5.139 37.264 -54.013 1.00 49.48 254 GLU A C 1
ATOM 1984 O O . GLU A 1 254 ? -6.062 36.697 -53.420 1.00 56.91 254 GLU A O 1
ATOM 1990 N N . VAL A 1 255 ? -4.645 36.796 -55.161 1.00 49.78 255 VAL A N 1
ATOM 1991 C CA . VAL A 1 255 ? -5.285 35.654 -55.811 1.00 56.50 255 VAL A CA 1
ATOM 1992 C C . VAL A 1 255 ? -5.051 34.376 -55.010 1.00 54.67 255 VAL A C 1
ATOM 1993 O O . VAL A 1 255 ? -5.960 33.545 -54.864 1.00 47.71 255 VAL A O 1
ATOM 1997 N N . VAL A 1 256 ? -3.844 34.195 -54.469 1.00 44.53 256 VAL A N 1
ATOM 1998 C CA . VAL A 1 256 ? -3.573 32.975 -53.720 1.00 47.54 256 VAL A CA 1
ATOM 1999 C C . VAL A 1 256 ? -4.417 32.945 -52.451 1.00 51.21 256 VAL A C 1
ATOM 2000 O O . VAL A 1 256 ? -5.003 31.910 -52.096 1.00 47.59 256 VAL A O 1
ATOM 2004 N N . THR A 1 257 ? -4.527 34.089 -51.771 1.00 45.77 257 THR A N 1
ATOM 2005 C CA . THR A 1 257 ? -5.348 34.164 -50.573 1.00 50.29 257 THR A CA 1
ATOM 2006 C C . THR A 1 257 ? -6.819 33.971 -50.903 1.00 48.25 257 THR A C 1
ATOM 2007 O O . THR A 1 257 ? -7.543 33.332 -50.139 1.00 40.76 257 THR A O 1
ATOM 2011 N N . SER A 1 258 ? -7.271 34.476 -52.054 1.00 41.30 258 SER A N 1
ATOM 2012 C CA . SER A 1 258 ? -8.666 34.292 -52.445 1.00 55.57 258 SER A CA 1
ATOM 2013 C C . SER A 1 258 ? -8.978 32.826 -52.712 1.00 49.64 258 SER A C 1
ATOM 2014 O O . SER A 1 258 ? -10.037 32.330 -52.312 1.00 46.15 258 SER A O 1
ATOM 2017 N N . VAL A 1 259 ? -8.084 32.125 -53.410 1.00 46.12 259 VAL A N 1
ATOM 2018 C CA . VAL A 1 259 ? -8.298 30.703 -53.675 1.00 46.91 259 VAL A CA 1
ATOM 2019 C C . VAL A 1 259 ? -8.336 29.920 -52.366 1.00 44.43 259 VAL A C 1
ATOM 2020 O O . VAL A 1 259 ? -9.255 29.120 -52.116 1.00 52.23 259 VAL A O 1
ATOM 2024 N N . LEU A 1 260 ? -7.337 30.141 -51.506 1.00 38.47 260 LEU A N 1
ATOM 2025 C CA . LEU A 1 260 ? -7.320 29.441 -50.226 1.00 49.22 260 LEU A CA 1
ATOM 2026 C C . LEU A 1 260 ? -8.551 29.788 -49.394 1.00 54.74 260 LEU A C 1
ATOM 2027 O O . LEU A 1 260 ? -9.119 28.920 -48.721 1.00 42.44 260 LEU A O 1
ATOM 2032 N N . TRP A 1 261 ? -9.001 31.043 -49.456 1.00 53.80 261 TRP A N 1
ATOM 2033 C CA . TRP A 1 261 ? -10.134 31.474 -48.648 1.00 50.06 261 TRP A CA 1
ATOM 2034 C C . TRP A 1 261 ? -11.427 30.858 -49.151 1.00 49.95 261 TRP A C 1
ATOM 2035 O O . TRP A 1 261 ? -12.285 30.473 -48.353 1.00 43.39 261 TRP A O 1
ATOM 2046 N N . LYS A 1 262 ? -11.586 30.760 -50.473 1.00 47.53 262 LYS A N 1
ATOM 2047 C CA . LYS A 1 262 ? -12.749 30.077 -51.021 1.00 44.34 262 LYS A CA 1
ATOM 2048 C C . LYS A 1 262 ? -12.769 28.618 -50.588 1.00 43.71 262 LYS A C 1
ATOM 2049 O O . LYS A 1 262 ? -13.819 28.091 -50.201 1.00 40.96 262 LYS A O 1
ATOM 2055 N N . ALA A 1 263 ? -11.611 27.953 -50.625 1.00 36.96 263 ALA A N 1
ATOM 2056 C CA . ALA A 1 263 ? -11.563 26.567 -50.168 1.00 46.20 263 ALA A CA 1
ATOM 2057 C C . ALA A 1 263 ? -11.904 26.460 -48.682 1.00 44.48 263 ALA A C 1
ATOM 2058 O O . ALA A 1 263 ? -12.639 25.553 -48.268 1.00 56.61 263 ALA A O 1
ATOM 2060 N N . LEU A 1 264 ? -11.379 27.379 -47.865 1.00 39.12 264 LEU A N 1
ATOM 2061 C CA . LEU A 1 264 ? -11.692 27.378 -46.437 1.00 37.51 264 LEU A CA 1
ATOM 2062 C C . LEU A 1 264 ? -13.179 27.600 -46.194 1.00 46.28 264 LEU A C 1
ATOM 2063 O O . LEU A 1 264 ? -13.774 26.961 -45.320 1.00 47.01 264 LEU A O 1
ATOM 2068 N N . ILE A 1 265 ? -13.790 28.517 -46.946 1.00 44.33 265 ILE A N 1
ATOM 2069 C CA . ILE A 1 265 ? -15.216 28.787 -46.800 1.00 51.23 265 ILE A CA 1
ATOM 2070 C C . ILE A 1 265 ? -16.035 27.568 -47.205 1.00 55.02 265 ILE A C 1
ATOM 2071 O O . ILE A 1 265 ? -17.043 27.239 -46.568 1.00 47.14 265 ILE A O 1
ATOM 2076 N N . ASN A 1 266 ? -15.613 26.875 -48.267 1.00 55.28 266 ASN A N 1
ATOM 2077 C CA . ASN A 1 266 ? -16.341 25.691 -48.708 1.00 49.36 266 ASN A CA 1
ATOM 2078 C C . ASN A 1 266 ? -16.200 24.551 -47.709 1.00 48.37 266 ASN A C 1
ATOM 2079 O O . ASN A 1 266 ? -17.129 23.751 -47.543 1.00 36.94 266 ASN A O 1
ATOM 2084 N N . GLN A 1 267 ? -15.062 24.477 -47.020 1.00 46.97 267 GLN A N 1
ATOM 2085 C CA . GLN A 1 267 ? -14.880 23.479 -45.975 1.00 47.53 267 GLN A CA 1
ATOM 2086 C C . GLN A 1 267 ? -15.549 23.883 -44.666 1.00 50.48 267 GLN A C 1
ATOM 2087 O O . GLN A 1 267 ? -15.816 23.013 -43.828 1.00 45.93 267 GLN A O 1
ATOM 2093 N N . SER A 1 268 ? -15.866 25.173 -44.510 1.00 54.30 268 SER A N 1
ATOM 2094 C CA . SER A 1 268 ? -16.121 25.753 -43.194 1.00 55.41 268 SER A CA 1
ATOM 2095 C C . SER A 1 268 ? -17.305 25.110 -42.482 1.00 56.22 268 SER A C 1
ATOM 2096 O O . SER A 1 268 ? -17.228 24.841 -41.276 1.00 77.91 268 SER A O 1
ATOM 2099 N N . LYS A 1 269 ? -18.420 24.910 -43.189 1.00 48.53 269 LYS A N 1
ATOM 2100 C CA . LYS A 1 269 ? -19.711 24.467 -42.652 1.00 53.46 269 LYS A CA 1
ATOM 2101 C C . LYS A 1 269 ? -20.423 25.626 -41.950 1.00 52.60 269 LYS A C 1
ATOM 2102 O O . LYS A 1 269 ? -21.545 25.443 -41.456 1.00 42.59 269 LYS A O 1
ATOM 2108 N N . LEU A 1 270 ? -19.846 26.813 -41.933 1.00 47.12 270 LEU A N 1
ATOM 2109 C CA . LEU A 1 270 ? -20.505 28.010 -41.451 1.00 41.86 270 LEU A CA 1
ATOM 2110 C C . LEU A 1 270 ? -20.727 28.960 -42.627 1.00 45.79 270 LEU A C 1
ATOM 2111 O O . LEU A 1 270 ? -19.962 28.938 -43.595 1.00 45.32 270 LEU A O 1
ATOM 2116 N N . PRO A 1 271 ? -21.779 29.784 -42.599 1.00 54.87 271 PRO A N 1
ATOM 2117 C CA . PRO A 1 271 ? -22.110 30.571 -43.797 1.00 43.25 271 PRO A CA 1
ATOM 2118 C C . PRO A 1 271 ? -21.253 31.811 -43.991 1.00 46.58 271 PRO A C 1
ATOM 2119 O O . PRO A 1 271 ? -21.126 32.269 -45.136 1.00 61.44 271 PRO A O 1
ATOM 2123 N N . SER A 1 272 ? -20.668 32.371 -42.934 1.00 48.02 272 SER A N 1
ATOM 2124 C CA . SER A 1 272 ? -19.863 33.579 -43.039 1.00 46.94 272 SER A CA 1
ATOM 2125 C C . SER A 1 272 ? -18.441 33.319 -42.557 1.00 45.24 272 SER A C 1
ATOM 2126 O O . SER A 1 272 ? -18.191 32.426 -41.740 1.00 55.45 272 SER A O 1
ATOM 2129 N N . SER A 1 273 ? -17.504 34.118 -43.069 1.00 42.55 273 SER A N 1
ATOM 2130 C CA . SER A 1 273 ? -16.089 33.944 -42.767 1.00 41.68 273 SER A CA 1
ATOM 2131 C C . SER A 1 273 ? -15.425 35.292 -42.530 1.00 41.21 273 SER A C 1
ATOM 2132 O O . SER A 1 273 ? -15.853 36.314 -43.065 1.00 40.11 273 SER A O 1
ATOM 2135 N N . THR A 1 274 ? -14.372 35.288 -41.715 1.00 39.58 274 THR A N 1
ATOM 2136 C CA . THR A 1 274 ? -13.561 36.480 -41.508 1.00 37.52 274 THR A CA 1
ATOM 2137 C C . THR A 1 274 ? -12.098 36.092 -41.630 1.00 49.85 274 THR A C 1
ATOM 2138 O O . THR A 1 274 ? -11.606 35.268 -40.853 1.00 45.71 274 THR A O 1
ATOM 2142 N N . LEU A 1 275 ? -11.410 36.689 -42.598 1.00 42.29 275 LEU A N 1
ATOM 2143 C CA . LEU A 1 275 ? -9.995 36.438 -42.838 1.00 34.08 275 LEU A CA 1
ATOM 2144 C C . LEU A 1 275 ? -9.230 37.692 -42.458 1.00 44.25 275 LEU A C 1
ATOM 2145 O O . LEU A 1 275 ? -9.472 38.759 -43.025 1.00 50.70 275 LEU A O 1
ATOM 2150 N N . TYR A 1 276 ? -8.295 37.568 -41.527 1.00 40.77 276 TYR A N 1
ATOM 2151 C CA . TYR A 1 276 ? -7.523 38.729 -41.124 1.00 42.56 276 TYR A CA 1
ATOM 2152 C C . TYR A 1 276 ? -6.039 38.451 -41.275 1.00 51.57 276 TYR A C 1
ATOM 2153 O O . TYR A 1 276 ? -5.563 37.348 -40.993 1.00 46.71 276 TYR A O 1
ATOM 2162 N N . PHE A 1 277 ? -5.329 39.452 -41.768 1.00 54.72 277 PHE A N 1
ATOM 2163 C CA . PHE A 1 277 ? -3.873 39.412 -41.819 1.00 60.25 277 PHE A CA 1
ATOM 2164 C C . PHE A 1 277 ? -3.319 40.577 -41.003 1.00 58.96 277 PHE A C 1
ATOM 2165 O O . PHE A 1 277 ? -4.049 41.258 -40.282 1.00 56.43 277 PHE A O 1
ATOM 2173 N N . HIS A 1 278 ? -2.015 40.800 -41.112 1.00 59.58 278 HIS A N 1
ATOM 2174 C CA . HIS A 1 278 ? -1.344 41.882 -40.408 1.00 52.74 278 HIS A CA 1
ATOM 2175 C C . HIS A 1 278 ? -0.884 42.927 -41.412 1.00 52.79 278 HIS A C 1
ATOM 2176 O O . HIS A 1 278 ? -0.430 42.589 -42.511 1.00 63.98 278 HIS A O 1
ATOM 2183 N N . LEU A 1 279 ? -1.006 44.195 -41.034 1.00 48.56 279 LEU A N 1
ATOM 2184 C CA . LEU A 1 279 ? -0.483 45.301 -41.823 1.00 50.25 279 LEU A CA 1
ATOM 2185 C C . LEU A 1 279 ? 0.487 46.074 -40.947 1.00 48.39 279 LEU A C 1
ATOM 2186 O O . LEU A 1 279 ? 0.109 46.550 -39.870 1.00 49.75 279 LEU A O 1
ATOM 2191 N N . ASN A 1 280 ? 1.731 46.181 -41.407 1.00 45.88 280 ASN A N 1
ATOM 2192 C CA . ASN A 1 280 ? 2.789 46.827 -40.644 1.00 49.14 280 ASN A CA 1
ATOM 2193 C C . ASN A 1 280 ? 2.645 48.342 -40.748 1.00 51.71 280 ASN A C 1
ATOM 2194 O O . ASN A 1 280 ? 2.662 48.900 -41.848 1.00 57.61 280 ASN A O 1
ATOM 2199 N N . PHE A 1 281 ? 2.499 49.003 -39.600 1.00 56.56 281 PHE A N 1
ATOM 2200 C CA . PHE A 1 281 ? 2.313 50.448 -39.558 1.00 66.13 281 PHE A CA 1
ATOM 2201 C C . PHE A 1 281 ? 3.544 51.228 -39.998 1.00 73.45 281 PHE A C 1
ATOM 2202 O O . PHE A 1 281 ? 3.446 52.448 -40.166 1.00 86.88 281 PHE A O 1
ATOM 2210 N N . ARG A 1 282 ? 4.687 50.566 -40.190 1.00 65.10 282 ARG A N 1
ATOM 2211 C CA . ARG A 1 282 ? 5.957 51.284 -40.246 1.00 61.77 282 ARG A CA 1
ATOM 2212 C C . ARG A 1 282 ? 6.057 52.163 -41.487 1.00 73.68 282 ARG A C 1
ATOM 2213 O O . ARG A 1 282 ? 6.231 53.383 -41.385 1.00 90.39 282 ARG A O 1
ATOM 2221 N N . GLY A 1 283 ? 5.949 51.571 -42.668 1.00 66.59 283 GLY A N 1
ATOM 2222 C CA . GLY A 1 283 ? 6.125 52.378 -43.857 1.00 75.97 283 GLY A CA 1
ATOM 2223 C C . GLY A 1 283 ? 4.904 53.120 -44.352 1.00 79.97 283 GLY A C 1
ATOM 2224 O O . GLY A 1 283 ? 4.960 53.720 -45.428 1.00 83.86 283 GLY A O 1
ATOM 2225 N N . LYS A 1 284 ? 3.803 53.125 -43.598 1.00 84.62 284 LYS A N 1
ATOM 2226 C CA . LYS A 1 284 ? 2.519 53.574 -44.124 1.00 83.50 284 LYS A CA 1
ATOM 2227 C C . LYS A 1 284 ? 1.917 54.725 -43.324 1.00 84.51 284 LYS A C 1
ATOM 2228 O O . LYS A 1 284 ? 0.707 54.959 -43.403 1.00 84.00 284 LYS A O 1
ATOM 2234 N N . THR A 1 285 ? 2.721 55.451 -42.554 1.00 84.66 285 THR A N 1
ATOM 2235 C CA . THR A 1 285 ? 2.203 56.579 -41.794 1.00 84.69 285 THR A CA 1
ATOM 2236 C C . THR A 1 285 ? 3.235 57.699 -41.772 1.00 83.68 285 THR A C 1
ATOM 2237 O O . THR A 1 285 ? 4.413 57.493 -42.077 1.00 89.20 285 THR A O 1
ATOM 2241 N N . GLY A 1 286 ? 2.777 58.896 -41.404 1.00 77.74 286 GLY A N 1
ATOM 2242 C CA . GLY A 1 286 ? 3.604 60.086 -41.458 1.00 76.23 286 GLY A CA 1
ATOM 2243 C C . GLY A 1 286 ? 4.047 60.719 -40.156 1.00 71.80 286 GLY A C 1
ATOM 2244 O O . GLY A 1 286 ? 4.629 61.810 -40.192 1.00 68.42 286 GLY A O 1
ATOM 2245 N N . ILE A 1 287 ? 3.801 60.092 -39.003 1.00 67.61 287 ILE A N 1
ATOM 2246 C CA . ILE A 1 287 ? 4.204 60.696 -37.736 1.00 74.58 287 ILE A CA 1
ATOM 2247 C C . ILE A 1 287 ? 5.718 60.579 -37.559 1.00 85.29 287 ILE A C 1
ATOM 2248 O O . ILE A 1 287 ? 6.364 59.674 -38.104 1.00 86.17 287 ILE A O 1
ATOM 2253 N N . ASN A 1 288 ? 6.302 61.525 -36.801 1.00 89.28 288 ASN A N 1
ATOM 2254 C CA . ASN A 1 288 ? 7.744 61.525 -36.573 1.00 85.73 288 ASN A CA 1
ATOM 2255 C C . ASN A 1 288 ? 8.127 61.887 -35.135 1.00 78.55 288 ASN A C 1
ATOM 2256 O O . ASN A 1 288 ? 9.251 62.346 -34.902 1.00 87.53 288 ASN A O 1
ATOM 2261 N N . THR A 1 289 ? 7.235 61.676 -34.168 1.00 73.18 289 THR A N 1
ATOM 2262 C CA . THR A 1 289 ? 7.551 61.875 -32.759 1.00 80.31 289 THR A CA 1
ATOM 2263 C C . THR A 1 289 ? 8.547 60.776 -32.347 1.00 95.16 289 THR A C 1
ATOM 2264 O O . THR A 1 289 ? 8.552 59.706 -32.958 1.00 77.39 289 THR A O 1
ATOM 2268 N N . PRO A 1 290 ? 9.364 60.991 -31.299 1.00 131.68 290 PRO A N 1
ATOM 2269 C CA . PRO A 1 290 ? 10.763 60.463 -31.298 1.00 134.82 290 PRO A CA 1
ATOM 2270 C C . PRO A 1 290 ? 10.910 59.090 -31.937 1.00 124.95 290 PRO A C 1
ATOM 2271 O O . PRO A 1 290 ? 11.573 58.983 -32.977 1.00 137.44 290 PRO A O 1
ATOM 2275 N N . PRO A 1 291 ? 10.323 58.016 -31.389 1.00 89.93 291 PRO A N 1
ATOM 2276 C CA . PRO A 1 291 ? 10.648 56.689 -31.939 1.00 71.06 291 PRO A CA 1
ATOM 2277 C C . PRO A 1 291 ? 10.213 56.527 -33.382 1.00 72.36 291 PRO A C 1
ATOM 2278 O O . PRO A 1 291 ? 10.712 55.626 -34.067 1.00 85.17 291 PRO A O 1
ATOM 2282 N N . LEU A 1 292 ? 9.327 57.396 -33.875 1.00 69.13 292 LEU A N 1
ATOM 2283 C CA . LEU A 1 292 ? 8.832 57.329 -35.242 1.00 78.89 292 LEU A CA 1
ATOM 2284 C C . LEU A 1 292 ? 9.566 58.293 -36.168 1.00 77.67 292 LEU A C 1
ATOM 2285 O O . LEU A 1 292 ? 9.075 58.583 -37.264 1.00 78.63 292 LEU A O 1
ATOM 2290 N N . ASP A 1 293 ? 10.727 58.804 -35.749 1.00 73.15 293 ASP A N 1
ATOM 2291 C CA . ASP A 1 293 ? 11.598 59.494 -36.695 1.00 77.69 293 ASP A CA 1
ATOM 2292 C C . ASP A 1 293 ? 12.125 58.531 -37.751 1.00 81.09 293 ASP A C 1
ATOM 2293 O O . ASP A 1 293 ? 12.187 58.868 -38.939 1.00 81.31 293 ASP A O 1
ATOM 2298 N N . ASN A 1 294 ? 12.514 57.329 -37.332 1.00 82.13 294 ASN A N 1
ATOM 2299 C CA . ASN A 1 294 ? 13.032 56.284 -38.211 1.00 82.93 294 ASN A CA 1
ATOM 2300 C C . ASN A 1 294 ? 12.134 55.064 -38.042 1.00 81.17 294 ASN A C 1
ATOM 2301 O O . ASN A 1 294 ? 12.319 54.275 -37.109 1.00 80.65 294 ASN A O 1
ATOM 2306 N N . HIS A 1 295 ? 11.155 54.920 -38.937 1.00 80.88 295 HIS A N 1
ATOM 2307 C CA . HIS A 1 295 ? 10.210 53.811 -38.833 1.00 74.19 295 HIS A CA 1
ATOM 2308 C C . HIS A 1 295 ? 10.924 52.470 -38.930 1.00 70.59 295 HIS A C 1
ATOM 2309 O O . HIS A 1 295 ? 10.569 51.516 -38.228 1.00 62.70 295 HIS A O 1
ATOM 2316 N N . PHE A 1 296 ? 11.934 52.378 -39.793 1.00 75.18 296 PHE A N 1
ATOM 2317 C CA . PHE A 1 296 ? 12.587 51.104 -40.050 1.00 76.74 296 PHE A CA 1
ATOM 2318 C C . PHE A 1 296 ? 13.570 50.701 -38.960 1.00 70.53 296 PHE A C 1
ATOM 2319 O O . PHE A 1 296 ? 14.024 49.551 -38.961 1.00 54.91 296 PHE A O 1
ATOM 2327 N N . SER A 1 297 ? 13.907 51.604 -38.038 1.00 71.16 297 SER A N 1
ATOM 2328 C CA . SER A 1 297 ? 14.733 51.274 -36.884 1.00 63.37 297 SER A CA 1
ATOM 2329 C C . SER A 1 297 ? 13.934 50.878 -35.649 1.00 59.88 297 SER A C 1
ATOM 2330 O O . SER A 1 297 ? 14.513 50.309 -34.718 1.00 59.49 297 SER A O 1
ATOM 2333 N N . LEU A 1 298 ? 12.636 51.156 -35.608 1.00 56.94 298 LEU A N 1
ATOM 2334 C CA . LEU A 1 298 ? 11.854 50.883 -34.411 1.00 62.38 298 LEU A CA 1
ATOM 2335 C C . LEU A 1 298 ? 11.422 49.424 -34.384 1.00 58.20 298 LEU A C 1
ATOM 2336 O O . LEU A 1 298 ? 10.961 48.876 -35.388 1.00 59.33 298 LEU A O 1
ATOM 2341 N N . CYS A 1 299 ? 11.562 48.804 -33.217 1.00 52.01 299 CYS A N 1
ATOM 2342 C CA . CYS A 1 299 ? 11.271 47.393 -33.037 1.00 57.66 299 CYS A CA 1
ATOM 2343 C C . CYS A 1 299 ? 10.162 47.226 -32.009 1.00 63.61 299 CYS A C 1
ATOM 2344 O O . CYS A 1 299 ? 9.857 48.136 -31.235 1.00 73.52 299 CYS A O 1
ATOM 2347 N N . GLY A 1 300 ? 9.563 46.045 -32.020 1.00 56.66 300 GLY A N 1
ATOM 2348 C CA . GLY A 1 300 ? 8.365 45.769 -31.254 1.00 57.92 300 GLY A CA 1
ATOM 2349 C C . GLY A 1 300 ? 7.155 45.662 -32.166 1.00 52.55 300 GLY A C 1
ATOM 2350 O O . GLY A 1 300 ? 7.233 45.841 -33.383 1.00 60.21 300 GLY A O 1
ATOM 2351 N N . ASN A 1 301 ? 6.018 45.366 -31.546 1.00 53.15 301 ASN A N 1
ATOM 2352 C CA . ASN A 1 301 ? 4.773 45.256 -32.295 1.00 50.50 301 ASN A CA 1
ATOM 2353 C C . ASN A 1 301 ? 4.317 46.642 -32.732 1.00 54.60 301 ASN A C 1
ATOM 2354 O O . ASN A 1 301 ? 4.144 47.541 -31.903 1.00 54.56 301 ASN A O 1
ATOM 2359 N N . PHE A 1 302 ? 4.147 46.821 -34.039 1.00 43.02 302 PHE A N 1
ATOM 2360 C CA . PHE A 1 302 ? 3.708 48.081 -34.607 1.00 42.87 302 PHE A CA 1
ATOM 2361 C C . PHE A 1 302 ? 2.921 47.739 -35.872 1.00 48.17 302 PHE A C 1
ATOM 2362 O O . PHE A 1 302 ? 3.347 47.966 -37.002 1.00 46.00 302 PHE A O 1
ATOM 2370 N N . TYR A 1 303 ? 1.735 47.174 -35.669 1.00 52.48 303 TYR A N 1
ATOM 2371 C CA . TYR A 1 303 ? 0.912 46.707 -36.771 1.00 46.38 303 TYR A CA 1
ATOM 2372 C C . TYR A 1 303 ? -0.551 46.847 -36.388 1.00 48.43 303 TYR A C 1
ATOM 2373 O O . TYR A 1 303 ? -0.892 47.158 -35.244 1.00 57.63 303 TYR A O 1
ATOM 2382 N N . THR A 1 304 ? -1.416 46.579 -37.359 1.00 41.55 304 THR A N 1
ATOM 2383 C CA . THR A 1 304 ? -2.837 46.415 -37.100 1.00 48.19 304 THR A CA 1
ATOM 2384 C C . THR A 1 304 ? -3.329 45.150 -37.783 1.00 48.40 304 THR A C 1
ATOM 2385 O O . THR A 1 304 ? -2.824 44.749 -38.836 1.00 43.23 304 THR A O 1
ATOM 2389 N N . GLN A 1 305 ? -4.321 44.519 -37.168 1.00 38.54 305 GLN A N 1
ATOM 2390 C CA . GLN A 1 305 ? -5.029 43.451 -37.850 1.00 36.51 305 GLN A CA 1
ATOM 2391 C C . GLN A 1 305 ? -5.904 44.044 -38.948 1.00 50.85 305 GLN A C 1
ATOM 2392 O O . GLN A 1 305 ? -6.470 45.133 -38.799 1.00 44.09 305 GLN A O 1
ATOM 2398 N N . VAL A 1 306 ? -5.998 43.327 -40.058 1.00 50.90 306 VAL A N 1
ATOM 2399 C CA . VAL A 1 306 ? -6.859 43.685 -41.174 1.00 54.20 306 VAL A CA 1
ATOM 2400 C C . VAL A 1 306 ? -7.845 42.544 -41.374 1.00 61.78 306 VAL A C 1
ATOM 2401 O O . VAL A 1 306 ? -7.503 41.508 -41.951 1.00 72.33 306 VAL A O 1
ATOM 2405 N N . PRO A 1 307 ? -9.070 42.675 -40.841 1.00 60.28 307 PRO A N 1
ATOM 2406 C CA . PRO A 1 307 ? -10.083 41.627 -41.014 1.00 52.13 307 PRO A CA 1
ATOM 2407 C C . PRO A 1 307 ? -11.073 41.928 -42.124 1.00 51.20 307 PRO A C 1
ATOM 2408 O O . PRO A 1 307 ? -11.783 42.938 -42.095 1.00 48.83 307 PRO A O 1
ATOM 2412 N N . THR A 1 308 ? -11.112 41.043 -43.110 1.00 42.52 308 THR A N 1
ATOM 2413 C CA . THR A 1 308 ? -12.079 41.079 -44.189 1.00 40.17 308 THR A CA 1
ATOM 2414 C C . THR A 1 308 ? -13.223 40.132 -43.859 1.00 42.58 308 THR A C 1
ATOM 2415 O O . THR A 1 308 ? -12.995 38.946 -43.590 1.00 46.53 308 THR A O 1
ATOM 2419 N N . ARG A 1 309 ? -14.446 40.652 -43.885 1.00 44.12 309 ARG A N 1
ATOM 2420 C CA . ARG A 1 309 ? -15.630 39.900 -43.483 1.00 44.86 309 ARG A CA 1
ATOM 2421 C C . ARG A 1 309 ? -16.417 39.512 -44.727 1.00 47.15 309 ARG A C 1
ATOM 2422 O O . ARG A 1 309 ? -17.060 40.361 -45.355 1.00 55.72 309 ARG A O 1
ATOM 2430 N N . PHE A 1 310 ? -16.364 38.235 -45.081 1.00 47.76 310 PHE A N 1
ATOM 2431 C CA . PHE A 1 310 ? -17.301 37.681 -46.040 1.00 47.60 310 PHE A CA 1
ATOM 2432 C C . PHE A 1 310 ? -18.572 37.302 -45.295 1.00 48.13 310 PHE A C 1
ATOM 2433 O O . PHE A 1 310 ? -18.534 36.501 -44.356 1.00 46.19 310 PHE A O 1
ATOM 2441 N N . ARG A 1 311 ? -19.687 37.893 -45.687 1.00 52.58 311 ARG A N 1
ATOM 2442 C CA . ARG A 1 311 ? -20.969 37.610 -45.061 1.00 51.42 311 ARG A CA 1
ATOM 2443 C C . ARG A 1 311 ? -21.845 36.895 -46.080 1.00 58.83 311 ARG A C 1
ATOM 2444 O O . ARG A 1 311 ? -22.225 37.479 -47.100 1.00 57.10 311 ARG A O 1
ATOM 2452 N N . GLY A 1 312 ? -22.117 35.619 -45.830 1.00 74.54 312 GLY A N 1
ATOM 2453 C CA . GLY A 1 312 ? -23.056 34.877 -46.642 1.00 73.27 312 GLY A CA 1
ATOM 2454 C C . GLY A 1 312 ? -24.466 35.154 -46.174 1.00 84.00 312 GLY A C 1
ATOM 2455 O O . GLY A 1 312 ? -24.869 34.699 -45.100 1.00 110.82 312 GLY A O 1
ATOM 2456 N N . GLY A 1 313 ? -25.226 35.911 -46.960 1.00 69.26 313 GLY A N 1
ATOM 2457 C CA . GLY A 1 313 ? -26.566 36.331 -46.614 1.00 70.40 313 GLY A CA 1
ATOM 2458 C C . GLY A 1 313 ? -27.585 35.395 -47.222 1.00 66.14 313 GLY A C 1
ATOM 2459 O O . GLY A 1 313 ? -27.954 34.368 -46.620 1.00 58.40 313 GLY A O 1
ATOM 2460 N N . ASN A 1 314 ? -28.062 35.712 -48.427 1.00 60.81 314 ASN A N 1
ATOM 2461 C CA . ASN A 1 314 ? -28.994 34.856 -49.152 1.00 70.47 314 ASN A CA 1
ATOM 2462 C C . ASN A 1 314 ? -28.386 34.373 -50.462 1.00 65.97 314 ASN A C 1
ATOM 2463 O O . ASN A 1 314 ? -29.113 34.062 -51.410 1.00 65.52 314 ASN A O 1
ATOM 2468 N N . GLN A 1 315 ? -27.061 34.315 -50.524 1.00 59.01 315 GLN A N 1
ATOM 2469 C CA . GLN A 1 315 ? -26.323 33.683 -51.605 1.00 61.89 315 GLN A CA 1
ATOM 2470 C C . GLN A 1 315 ? -25.831 32.308 -51.179 1.00 58.74 315 GLN A C 1
ATOM 2471 O O . GLN A 1 315 ? -25.576 32.054 -49.999 1.00 70.99 315 GLN A O 1
ATOM 2477 N N . THR A 1 316 ? -25.713 31.417 -52.154 1.00 48.80 316 THR A N 1
ATOM 2478 C CA . THR A 1 316 ? -25.182 30.090 -51.908 1.00 41.94 316 THR A CA 1
ATOM 2479 C C . THR A 1 316 ? -23.662 30.129 -51.972 1.00 46.62 316 THR A C 1
ATOM 2480 O O . THR A 1 316 ? -23.070 30.983 -52.639 1.00 53.63 316 THR A O 1
ATOM 2484 N N . LYS A 1 317 ? -23.030 29.187 -51.270 1.00 57.18 317 LYS A N 1
ATOM 2485 C CA . LYS A 1 317 ? -21.590 29.002 -51.422 1.00 58.76 317 LYS A CA 1
ATOM 2486 C C . LYS A 1 317 ? -21.218 28.619 -52.847 1.00 54.04 317 LYS A C 1
ATOM 2487 O O . LYS A 1 317 ? -20.063 28.806 -53.246 1.00 47.33 317 LYS A O 1
ATOM 2493 N N . GLN A 1 318 ? -22.168 28.072 -53.613 1.00 67.13 318 GLN A N 1
ATOM 2494 C CA . GLN A 1 318 ? -21.896 27.728 -55.003 1.00 60.40 318 GLN A CA 1
ATOM 2495 C C . GLN A 1 318 ? -21.690 28.977 -55.852 1.00 52.25 318 GLN A C 1
ATOM 2496 O O . GLN A 1 318 ? -20.933 28.954 -56.830 1.00 43.28 318 GLN A O 1
ATOM 2502 N N . ASP A 1 319 ? -22.338 30.085 -55.484 1.00 53.39 319 ASP A N 1
ATOM 2503 C CA . ASP A 1 319 ? -22.191 31.342 -56.215 1.00 62.16 319 ASP A CA 1
ATOM 2504 C C . ASP A 1 319 ? -20.957 32.134 -55.807 1.00 59.32 319 ASP A C 1
ATOM 2505 O O . ASP A 1 319 ? -20.742 33.222 -56.344 1.00 66.14 319 ASP A O 1
ATOM 2510 N N . LEU A 1 320 ? -20.142 31.626 -54.887 1.00 52.11 320 LEU A N 1
ATOM 2511 C CA . LEU A 1 320 ? -18.912 32.315 -54.518 1.00 52.78 320 LEU A CA 1
ATOM 2512 C C . LEU A 1 320 ? -17.930 32.318 -55.683 1.00 55.33 320 LEU A C 1
ATOM 2513 O O . LEU A 1 320 ? -17.734 31.296 -56.346 1.00 58.71 320 LEU A O 1
ATOM 2518 N N . GLU A 1 321 ? -17.331 33.477 -55.947 1.00 53.51 321 GLU A N 1
ATOM 2519 C CA . GLU A 1 321 ? -16.372 33.630 -57.029 1.00 56.30 321 GLU A CA 1
ATOM 2520 C C . GLU A 1 321 ? -15.113 34.299 -56.495 1.00 60.40 321 GLU A C 1
ATOM 2521 O O . GLU A 1 321 ? -15.155 35.030 -55.501 1.00 63.69 321 GLU A O 1
ATOM 2527 N N . LEU A 1 322 ? -13.988 34.033 -57.166 1.00 57.22 322 LEU A N 1
ATOM 2528 C CA . LEU A 1 322 ? -12.698 34.555 -56.718 1.00 46.19 322 LEU A CA 1
ATOM 2529 C C . LEU A 1 322 ? -12.725 36.075 -56.593 1.00 59.13 322 LEU A C 1
ATOM 2530 O O . LEU A 1 322 ? -12.241 36.643 -55.602 1.00 64.70 322 LEU A O 1
ATOM 2535 N N . HIS A 1 323 ? -13.281 36.750 -57.603 1.00 53.59 323 HIS A N 1
ATOM 2536 C CA . HIS A 1 323 ? -13.176 38.203 -57.661 1.00 59.60 323 HIS A CA 1
ATOM 2537 C C . HIS A 1 323 ? -13.915 38.875 -56.512 1.00 59.73 323 HIS A C 1
ATOM 2538 O O . HIS A 1 323 ? -13.532 39.974 -56.104 1.00 60.94 323 HIS A O 1
ATOM 2545 N N . GLU A 1 324 ? -14.938 38.228 -55.943 1.00 60.87 324 GLU A N 1
ATOM 2546 C CA . GLU A 1 324 ? -15.623 38.834 -54.803 1.00 66.45 324 GLU A CA 1
ATOM 2547 C C . GLU A 1 324 ? -14.737 38.828 -53.563 1.00 53.10 324 GLU A C 1
ATOM 2548 O O . GLU A 1 324 ? -14.670 39.821 -52.829 1.00 57.66 324 GLU A O 1
ATOM 2554 N N . LEU A 1 325 ? -14.055 37.711 -53.307 1.00 39.92 325 LEU A N 1
ATOM 2555 C CA . LEU A 1 325 ? -13.079 37.675 -52.221 1.00 43.65 325 LEU A CA 1
ATOM 2556 C C . LEU A 1 325 ? -11.962 38.687 -52.450 1.00 44.86 325 LEU A C 1
ATOM 2557 O O . LEU A 1 325 ? -11.544 39.385 -51.514 1.00 42.36 325 LEU A O 1
ATOM 2562 N N . VAL A 1 326 ? -11.472 38.788 -53.691 1.00 44.15 326 VAL A N 1
ATOM 2563 C CA . VAL A 1 326 ? -10.429 39.767 -53.990 1.00 52.10 326 VAL A CA 1
ATOM 2564 C C . VAL A 1 326 ? -10.925 41.181 -53.709 1.00 58.17 326 VAL A C 1
ATOM 2565 O O . VAL A 1 326 ? -10.212 41.999 -53.116 1.00 61.00 326 VAL A O 1
ATOM 2569 N N . LYS A 1 327 ? -12.165 41.485 -54.106 1.00 51.87 327 LYS A N 1
ATOM 2570 C CA . LYS A 1 327 ? -12.691 42.831 -53.921 1.00 54.84 327 LYS A CA 1
ATOM 2571 C C . LYS A 1 327 ? -12.944 43.139 -52.455 1.00 53.77 327 LYS A C 1
ATOM 2572 O O . LYS A 1 327 ? -12.762 44.283 -52.031 1.00 56.43 327 LYS A O 1
ATOM 2578 N N . LEU A 1 328 ? -13.337 42.137 -51.662 1.00 53.46 328 LEU A N 1
ATOM 2579 C CA . LEU A 1 328 ? -13.509 42.363 -50.229 1.00 55.22 328 LEU A CA 1
ATOM 2580 C C . LEU A 1 328 ? -12.169 42.651 -49.560 1.00 49.06 328 LEU A C 1
ATOM 2581 O O . LEU A 1 328 ? -12.047 43.594 -48.761 1.00 41.68 328 LEU A O 1
ATOM 2586 N N . LEU A 1 329 ? -11.150 41.842 -49.870 1.00 44.92 329 LEU A N 1
ATOM 2587 C CA . LEU A 1 329 ? -9.819 42.100 -49.329 1.00 39.28 329 LEU A CA 1
ATOM 2588 C C . LEU A 1 329 ? -9.334 43.488 -49.725 1.00 44.65 329 LEU A C 1
ATOM 2589 O O . LEU A 1 329 ? -8.791 44.231 -48.893 1.00 44.37 329 LEU A O 1
ATOM 2594 N N . ARG A 1 330 ? -9.543 43.861 -50.992 1.00 49.30 330 ARG A N 1
ATOM 2595 C CA . ARG A 1 330 ? -9.086 45.154 -51.486 1.00 46.91 330 ARG A CA 1
ATOM 2596 C C . ARG A 1 330 ? -9.814 46.298 -50.795 1.00 57.36 330 ARG A C 1
ATOM 2597 O O . ARG A 1 330 ? -9.188 47.287 -50.400 1.00 61.49 330 ARG A O 1
ATOM 2605 N N . GLY A 1 331 ? -11.131 46.178 -50.628 1.00 54.52 331 GLY A N 1
ATOM 2606 C CA . GLY A 1 331 ? -11.878 47.221 -49.948 1.00 56.67 331 GLY A CA 1
ATOM 2607 C C . GLY A 1 331 ? -11.449 47.395 -48.506 1.00 62.62 331 GLY A C 1
ATOM 2608 O O . GLY A 1 331 ? -11.272 48.522 -48.034 1.00 62.55 331 GLY A O 1
ATOM 2609 N N . LYS A 1 332 ? -11.265 46.284 -47.787 1.00 56.90 332 LYS A N 1
ATOM 2610 C CA . LYS A 1 332 ? -10.852 46.388 -46.392 1.00 51.01 332 LYS A CA 1
ATOM 2611 C C . LYS A 1 332 ? -9.467 47.014 -46.273 1.00 55.05 332 LYS A C 1
ATOM 2612 O O . LYS A 1 332 ? -9.252 47.911 -45.445 1.00 55.25 332 LYS A O 1
ATOM 2618 N N . LEU A 1 333 ? -8.521 46.576 -47.111 1.00 49.29 333 LEU A N 1
ATOM 2619 C CA . LEU A 1 333 ? -7.178 47.144 -47.056 1.00 53.53 333 LEU A CA 1
ATOM 2620 C C . LEU A 1 333 ? -7.186 48.626 -47.418 1.00 64.39 333 LEU A C 1
ATOM 2621 O O . LEU A 1 333 ? -6.510 49.434 -46.769 1.00 63.21 333 LEU A O 1
ATOM 2626 N N . ARG A 1 334 ? -7.933 49.001 -48.463 1.00 65.46 334 ARG A N 1
ATOM 2627 C CA . ARG A 1 334 ? -8.023 50.404 -48.853 1.00 64.31 334 ARG A CA 1
ATOM 2628 C C . ARG A 1 334 ? -8.622 51.255 -47.741 1.00 63.40 334 ARG A C 1
ATOM 2629 O O . ARG A 1 334 ? -8.142 52.361 -47.476 1.00 61.73 334 ARG A O 1
ATOM 2637 N N . ASN A 1 335 ? -9.688 50.771 -47.098 1.00 58.46 335 ASN A N 1
ATOM 2638 C CA . ASN A 1 335 ? -10.290 51.534 -46.009 1.00 56.37 335 ASN A CA 1
ATOM 2639 C C . ASN A 1 335 ? -9.311 51.699 -44.855 1.00 59.09 335 ASN A C 1
ATOM 2640 O O . ASN A 1 335 ? -9.214 52.783 -44.263 1.00 59.12 335 ASN A O 1
ATOM 2645 N N . THR A 1 336 ? -8.563 50.639 -44.530 1.00 57.99 336 THR A N 1
ATOM 2646 C CA . THR A 1 336 ? -7.587 50.750 -43.450 1.00 60.77 336 THR A CA 1
ATOM 2647 C C . THR A 1 336 ? -6.475 51.731 -43.807 1.00 63.27 336 THR A C 1
ATOM 2648 O O . THR A 1 336 ? -6.032 52.509 -42.955 1.00 55.13 336 THR A O 1
ATOM 2652 N N . LEU A 1 337 ? -6.026 51.724 -45.065 1.00 65.25 337 LEU A N 1
ATOM 2653 C CA . LEU A 1 337 ? -4.994 52.667 -45.487 1.00 63.42 337 LEU A CA 1
ATOM 2654 C C . LEU A 1 337 ? -5.503 54.102 -45.433 1.00 73.96 337 LEU A C 1
ATOM 2655 O O . LEU A 1 337 ? -4.789 55.006 -44.983 1.00 75.21 337 LEU A O 1
ATOM 2660 N N . LYS A 1 338 ? -6.733 54.328 -45.900 1.00 79.16 338 LYS A N 1
ATOM 2661 C CA . LYS A 1 338 ? -7.333 55.654 -45.816 1.00 77.87 338 LYS A CA 1
ATOM 2662 C C . LYS A 1 338 ? -7.428 56.123 -44.371 1.00 74.47 338 LYS A C 1
ATOM 2663 O O . LYS A 1 338 ? -7.153 57.289 -44.070 1.00 90.64 338 LYS A O 1
ATOM 2669 N N . ASN A 1 339 ? -7.810 55.226 -43.460 1.00 68.73 339 ASN A N 1
ATOM 2670 C CA . ASN A 1 339 ? -7.854 55.586 -42.046 1.00 74.10 339 ASN A CA 1
ATOM 2671 C C . ASN A 1 339 ? -6.468 55.946 -41.518 1.00 73.60 339 ASN A C 1
ATOM 2672 O O . ASN A 1 339 ? -6.300 56.953 -40.822 1.00 74.18 339 ASN A O 1
ATOM 2677 N N . CYS A 1 340 ? -5.459 55.133 -41.850 1.00 70.13 340 CYS A N 1
ATOM 2678 C CA . CYS A 1 340 ? -4.099 55.384 -41.374 1.00 82.84 340 CYS A CA 1
ATOM 2679 C C . CYS A 1 340 ? -3.531 56.694 -41.900 1.00 88.14 340 CYS A C 1
ATOM 2680 O O . CYS A 1 340 ? -2.772 57.368 -41.192 1.00 89.56 340 CYS A O 1
ATOM 2683 N N . SER A 1 341 ? -3.869 57.060 -43.137 1.00 87.96 341 SER A N 1
ATOM 2684 C CA . SER A 1 341 ? -3.466 58.359 -43.665 1.00 83.47 341 SER A CA 1
ATOM 2685 C C . SER A 1 341 ? -3.849 59.491 -42.716 1.00 84.42 341 SER A C 1
ATOM 2686 O O . SER A 1 341 ? -3.074 60.431 -42.514 1.00 86.98 341 SER A O 1
ATOM 2689 N N . GLU A 1 342 ? -5.044 59.428 -42.133 1.00 84.92 342 GLU A N 1
ATOM 2690 C CA . GLU A 1 342 ? -5.615 60.567 -41.430 1.00 82.69 342 GLU A CA 1
ATOM 2691 C C . GLU A 1 342 ? -5.362 60.572 -39.927 1.00 78.13 342 GLU A C 1
ATOM 2692 O O . GLU A 1 342 ? -5.943 61.412 -39.227 1.00 74.94 342 GLU A O 1
ATOM 2698 N N . ILE A 1 343 ? -4.523 59.699 -39.403 1.00 79.38 343 ILE A N 1
ATOM 2699 C CA . ILE A 1 343 ? -4.330 59.715 -37.960 1.00 84.54 343 ILE A CA 1
ATOM 2700 C C . ILE A 1 343 ? -3.113 60.568 -37.655 1.00 78.85 343 ILE A C 1
ATOM 2701 O O . ILE A 1 343 ? -2.116 60.546 -38.382 1.00 73.54 343 ILE A O 1
ATOM 2706 N N . ASN A 1 344 ? -3.191 61.296 -36.545 1.00 70.13 344 ASN A N 1
ATOM 2707 C CA . ASN A 1 344 ? -2.223 62.314 -36.165 1.00 79.77 344 ASN A CA 1
ATOM 2708 C C . ASN A 1 344 ? -1.173 61.800 -35.192 1.00 86.25 344 ASN A C 1
ATOM 2709 O O . ASN A 1 344 ? -0.014 62.228 -35.254 1.00 90.63 344 ASN A O 1
ATOM 2714 N N . THR A 1 345 ? -1.565 60.929 -34.265 1.00 82.22 345 THR A N 1
ATOM 2715 C CA . THR A 1 345 ? -0.682 60.414 -33.233 1.00 84.22 345 THR A CA 1
ATOM 2716 C C . THR A 1 345 ? -0.634 58.891 -33.306 1.00 74.34 345 THR A C 1
ATOM 2717 O O . THR A 1 345 ? -1.522 58.240 -33.864 1.00 79.57 345 THR A O 1
ATOM 2721 N N . ALA A 1 346 ? 0.431 58.329 -32.731 1.00 60.64 346 ALA A N 1
ATOM 2722 C CA . ALA A 1 346 ? 0.575 56.878 -32.674 1.00 59.20 346 ALA A CA 1
ATOM 2723 C C . ALA A 1 346 ? -0.507 56.237 -31.813 1.00 65.97 346 ALA A C 1
ATOM 2724 O O . ALA A 1 346 ? -0.904 55.088 -32.060 1.00 65.08 346 ALA A O 1
ATOM 2726 N N . ASP A 1 347 ? -0.999 56.960 -30.804 1.00 67.15 347 ASP A N 1
ATOM 2727 C CA . ASP A 1 347 ? -2.100 56.442 -30.001 1.00 69.30 347 ASP A CA 1
ATOM 2728 C C . ASP A 1 347 ? -3.347 56.232 -30.847 1.00 64.57 347 ASP A C 1
ATOM 2729 O O . ASP A 1 347 ? -4.097 55.275 -30.619 1.00 60.55 347 ASP A O 1
ATOM 2734 N N . GLY A 1 348 ? -3.569 57.092 -31.843 1.00 72.06 348 GLY A N 1
ATOM 2735 C CA . GLY A 1 348 ? -4.669 56.871 -32.762 1.00 65.05 348 GLY A CA 1
ATOM 2736 C C . GLY A 1 348 ? -4.505 55.614 -33.595 1.00 60.12 348 GLY A C 1
ATOM 2737 O O . GLY A 1 348 ? -5.487 54.938 -33.911 1.00 62.62 348 GLY A O 1
ATOM 2738 N N . LEU A 1 349 ? -3.262 55.258 -33.935 1.00 50.70 349 LEU A N 1
ATOM 2739 C CA . LEU A 1 349 ? -3.049 54.028 -34.695 1.00 56.39 349 LEU A CA 1
ATOM 2740 C C . LEU A 1 349 ? -3.225 52.806 -33.802 1.00 49.07 349 LEU A C 1
ATOM 2741 O O . LEU A 1 349 ? -3.714 51.761 -34.260 1.00 51.98 349 LEU A O 1
ATOM 2746 N N . PHE A 1 350 ? -2.883 52.927 -32.511 1.00 44.78 350 PHE A N 1
ATOM 2747 C CA . PHE A 1 350 ? -3.270 51.868 -31.589 1.00 49.47 350 PHE A CA 1
ATOM 2748 C C . PHE A 1 350 ? -4.785 51.761 -31.489 1.00 59.11 350 PHE A C 1
ATOM 2749 O O . PHE A 1 350 ? -5.327 50.661 -31.349 1.00 57.13 350 PHE A O 1
ATOM 2757 N N . LEU A 1 351 ? -5.483 52.897 -31.522 1.00 56.86 351 LEU A N 1
ATOM 2758 C CA . LEU A 1 351 ? -6.939 52.858 -31.435 1.00 58.69 351 LEU A CA 1
ATOM 2759 C C . LEU A 1 351 ? -7.546 52.186 -32.661 1.00 56.85 351 LEU A C 1
ATOM 2760 O O . LEU A 1 351 ? -8.540 51.458 -32.550 1.00 57.77 351 LEU A O 1
ATOM 2765 N N . GLU A 1 352 ? -6.957 52.412 -33.841 1.00 57.20 352 GLU A N 1
ATOM 2766 C CA . GLU A 1 352 ? -7.417 51.708 -35.037 1.00 50.65 352 GLU A CA 1
ATOM 2767 C C . GLU A 1 352 ? -7.157 50.208 -34.930 1.00 49.03 352 GLU A C 1
ATOM 2768 O O . GLU A 1 352 ? -8.034 49.388 -35.254 1.00 68.98 352 GLU A O 1
ATOM 2774 N N . ALA A 1 353 ? -5.960 49.827 -34.469 1.00 40.04 353 ALA A N 1
ATOM 2775 C CA . ALA A 1 353 ? -5.677 48.413 -34.244 1.00 46.92 353 ALA A CA 1
ATOM 2776 C C . ALA A 1 353 ? -6.656 47.801 -33.246 1.00 45.44 353 ALA A C 1
ATOM 2777 O O . ALA A 1 353 ? -7.092 46.658 -33.417 1.00 45.53 353 ALA A O 1
ATOM 2779 N N . ALA A 1 354 ? -7.022 48.550 -32.204 1.00 47.36 354 ALA A N 1
ATOM 2780 C CA . ALA A 1 354 ? -7.956 48.041 -31.203 1.00 51.03 354 ALA A CA 1
ATOM 2781 C C . ALA A 1 354 ? -9.362 47.905 -31.774 1.00 50.35 354 ALA A C 1
ATOM 2782 O O . ALA A 1 354 ? -10.097 46.980 -31.413 1.00 46.65 354 ALA A O 1
ATOM 2784 N N . SER A 1 355 ? -9.764 48.840 -32.636 1.00 41.48 355 SER A N 1
ATOM 2785 C CA . SER A 1 355 ? -11.024 48.700 -33.357 1.00 55.17 355 SER A CA 1
ATOM 2786 C C . SER A 1 355 ? -11.057 47.390 -34.134 1.00 60.01 355 SER A C 1
ATOM 2787 O O . SER A 1 355 ? -12.030 46.624 -34.058 1.00 61.42 355 SER A O 1
ATOM 2790 N N . ASN A 1 356 ? -9.993 47.117 -34.891 1.00 56.88 356 ASN A N 1
ATOM 2791 C CA . ASN A 1 356 ? -9.954 45.883 -35.672 1.00 50.21 356 ASN A CA 1
ATOM 2792 C C . ASN A 1 356 ? -9.914 44.650 -34.767 1.00 43.69 356 ASN A C 1
ATOM 2793 O O . ASN A 1 356 ? -10.530 43.620 -35.076 1.00 44.30 356 ASN A O 1
ATOM 2798 N N . PHE A 1 357 ? -9.206 44.743 -33.639 1.00 37.99 357 PHE A N 1
ATOM 2799 C CA . PHE A 1 357 ? -9.181 43.654 -32.666 1.00 51.30 357 PHE A CA 1
ATOM 2800 C C . PHE A 1 357 ? -10.577 43.365 -32.121 1.00 52.59 357 PHE A C 1
ATOM 2801 O O . PHE A 1 357 ? -10.969 42.200 -31.974 1.00 55.01 357 PHE A O 1
ATOM 2809 N N . ASN A 1 358 ? -11.338 44.416 -31.809 1.00 44.70 358 ASN A N 1
ATOM 2810 C CA . ASN A 1 358 ? -12.700 44.237 -31.319 1.00 59.93 358 ASN A CA 1
ATOM 2811 C C . ASN A 1 358 ? -13.586 43.603 -32.382 1.00 60.97 358 ASN A C 1
ATOM 2812 O O . ASN A 1 358 ? -14.433 42.754 -32.074 1.00 44.21 358 ASN A O 1
ATOM 2817 N N . ILE A 1 359 ? -13.425 44.026 -33.638 1.00 58.30 359 ILE A N 1
ATOM 2818 C CA . ILE A 1 359 ? -14.179 43.402 -34.723 1.00 53.30 359 ILE A CA 1
ATOM 2819 C C . ILE A 1 359 ? -13.876 41.908 -34.785 1.00 51.48 359 ILE A C 1
ATOM 2820 O O . ILE A 1 359 ? -14.788 41.074 -34.893 1.00 57.02 359 ILE A O 1
ATOM 2825 N N . ILE A 1 360 ? -12.595 41.547 -34.688 1.00 53.81 360 ILE A N 1
ATOM 2826 C CA . ILE A 1 360 ? -12.214 40.139 -34.752 1.00 49.31 360 ILE A CA 1
ATOM 2827 C C . ILE A 1 360 ? -12.802 39.370 -33.577 1.00 61.56 360 ILE A C 1
ATOM 2828 O O . ILE A 1 360 ? -13.258 38.232 -33.730 1.00 57.61 360 ILE A O 1
ATOM 2833 N N . GLN A 1 361 ? -12.811 39.976 -32.387 1.00 66.58 361 GLN A N 1
ATOM 2834 C CA . GLN A 1 361 ? -13.379 39.293 -31.228 1.00 65.64 361 GLN A CA 1
ATOM 2835 C C . GLN A 1 361 ? -14.878 39.076 -31.399 1.00 67.34 361 GLN A C 1
ATOM 2836 O O . GLN A 1 361 ? -15.396 37.985 -31.115 1.00 61.01 361 GLN A O 1
ATOM 2842 N N . GLU A 1 362 ? -15.585 40.106 -31.872 1.00 65.07 362 GLU A N 1
ATOM 2843 C CA . GLU A 1 362 ? -17.005 39.968 -32.169 1.00 68.09 362 GLU A CA 1
ATOM 2844 C C . GLU A 1 362 ? -17.250 38.827 -33.150 1.00 62.78 362 GLU A C 1
ATOM 2845 O O . GLU A 1 362 ? -18.204 38.058 -32.991 1.00 46.70 362 GLU A O 1
ATOM 2851 N N . ASP A 1 363 ? -16.381 38.684 -34.157 1.00 69.69 363 ASP A N 1
ATOM 2852 C CA . ASP A 1 363 ? -16.537 37.583 -35.109 1.00 59.15 363 ASP A CA 1
ATOM 2853 C C . ASP A 1 363 ? -16.197 36.233 -34.489 1.00 48.21 363 ASP A C 1
ATOM 2854 O O . ASP A 1 363 ? -16.790 35.212 -34.864 1.00 51.09 363 ASP A O 1
ATOM 2859 N N . LEU A 1 364 ? -15.240 36.206 -33.559 1.00 44.00 364 LEU A N 1
ATOM 2860 C CA . LEU A 1 364 ? -14.906 34.971 -32.850 1.00 49.88 364 LEU A CA 1
ATOM 2861 C C . LEU A 1 364 ? -16.074 34.483 -32.019 1.00 53.08 364 LEU A C 1
ATOM 2862 O O . LEU A 1 364 ? -16.261 33.276 -31.843 1.00 48.13 364 LEU A O 1
ATOM 2867 N N . GLU A 1 365 ? -16.854 35.414 -31.507 1.00 66.25 365 GLU A N 1
ATOM 2868 C CA . GLU A 1 365 ? -17.936 35.158 -30.575 1.00 82.14 365 GLU A CA 1
ATOM 2869 C C . GLU A 1 365 ? -19.249 34.779 -31.259 1.00 80.00 365 GLU A C 1
ATOM 2870 O O . GLU A 1 365 ? -20.238 34.498 -30.573 1.00 94.94 365 GLU A O 1
ATOM 2876 N N . ASP A 1 366 ? -19.278 34.730 -32.588 1.00 71.81 366 ASP A N 1
ATOM 2877 C CA . ASP A 1 366 ? -20.477 34.395 -33.347 1.00 71.54 366 ASP A CA 1
ATOM 2878 C C . ASP A 1 366 ? -20.488 32.924 -33.743 1.00 72.67 366 ASP A C 1
ATOM 2879 O O . ASP A 1 366 ? -19.476 32.391 -34.207 1.00 69.37 366 ASP A O 1
ATOM 2884 N N . GLU A 1 367 ? -21.647 32.275 -33.580 1.00 65.86 367 GLU A N 1
ATOM 2885 C CA . GLU A 1 367 ? -21.802 30.899 -34.045 1.00 64.85 367 GLU A CA 1
ATOM 2886 C C . GLU A 1 367 ? -21.839 30.800 -35.566 1.00 59.58 367 GLU A C 1
ATOM 2887 O O . GLU A 1 367 ? -21.884 29.685 -36.102 1.00 64.13 367 GLU A O 1
ATOM 2893 N N . GLN A 1 368 ? -21.790 31.929 -36.271 1.00 63.35 368 GLN A N 1
ATOM 2894 C CA . GLN A 1 368 ? -22.013 31.968 -37.706 1.00 62.99 368 GLN A CA 1
ATOM 2895 C C . GLN A 1 368 ? -20.767 32.300 -38.510 1.00 56.31 368 GLN A C 1
ATOM 2896 O O . GLN A 1 368 ? -20.811 32.220 -39.742 1.00 62.87 368 GLN A O 1
ATOM 2902 N N . VAL A 1 369 ? -19.667 32.665 -37.858 1.00 41.02 369 VAL A N 1
ATOM 2903 C CA . VAL A 1 369 ? -18.485 33.182 -38.534 1.00 48.10 369 VAL A CA 1
ATOM 2904 C C . VAL A 1 369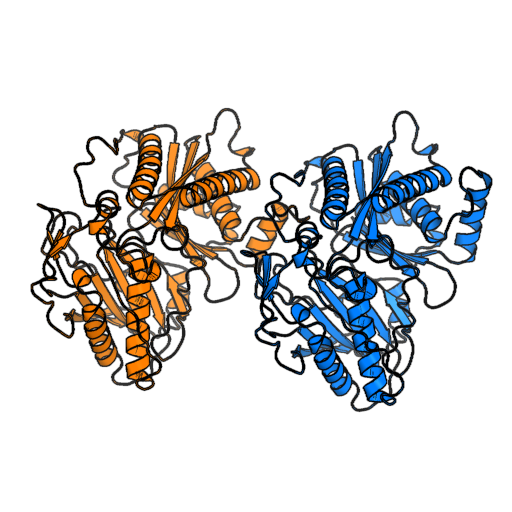 ? -17.299 32.290 -38.206 1.00 57.07 369 VAL A C 1
ATOM 2905 O O . VAL A 1 369 ? -17.027 32.014 -37.032 1.00 65.21 369 VAL A O 1
ATOM 2909 N N . ASP A 1 370 ? -16.594 31.850 -39.241 1.00 58.98 370 ASP A N 1
ATOM 2910 C CA . ASP A 1 370 ? -15.362 31.084 -39.095 1.00 44.76 370 ASP A CA 1
ATOM 2911 C C . ASP A 1 370 ? -14.191 32.047 -39.264 1.00 43.70 370 ASP A C 1
ATOM 2912 O O . ASP A 1 370 ? -13.994 32.608 -40.348 1.00 46.44 370 ASP A O 1
ATOM 2917 N N . VAL A 1 371 ? -13.424 32.244 -38.194 1.00 37.77 371 VAL A N 1
ATOM 2918 C CA . VAL A 1 371 ? -12.301 33.177 -38.198 1.00 38.64 371 VAL A CA 1
ATOM 2919 C C . VAL A 1 371 ? -11.036 32.417 -38.573 1.00 48.23 371 VAL A C 1
ATOM 2920 O O . VAL A 1 371 ? -10.677 31.430 -37.922 1.00 51.99 371 VAL A O 1
ATOM 2924 N N . ARG A 1 372 ? -10.354 32.888 -39.615 1.00 62.83 372 ARG A N 1
ATOM 2925 C CA . ARG A 1 372 ? -9.153 32.255 -40.143 1.00 59.05 372 ARG A CA 1
ATOM 2926 C C . ARG A 1 372 ? -8.008 33.257 -40.130 1.00 54.93 372 ARG A C 1
ATOM 2927 O O . ARG A 1 372 ? -8.146 34.370 -40.652 1.00 50.94 372 ARG A O 1
ATOM 2935 N N . ILE A 1 373 ? -6.887 32.857 -39.537 1.00 52.18 373 ILE A N 1
ATOM 2936 C CA . ILE A 1 373 ? -5.707 33.706 -39.410 1.00 41.92 373 ILE A CA 1
ATOM 2937 C C . ILE A 1 373 ? -4.826 33.517 -40.638 1.00 46.85 373 ILE A C 1
ATOM 2938 O O . ILE A 1 373 ? -4.571 32.384 -41.066 1.00 43.40 373 ILE A O 1
ATOM 2943 N N . PHE A 1 374 ? -4.353 34.629 -41.201 1.00 43.47 374 PHE A N 1
ATOM 2944 C CA . PHE A 1 374 ? -3.434 34.618 -42.333 1.00 39.57 374 PHE A CA 1
ATOM 2945 C C . PHE A 1 374 ? -2.235 35.494 -42.003 1.00 35.60 374 PHE A C 1
ATOM 2946 O O . PHE A 1 374 ? -2.401 36.618 -41.522 1.00 53.44 374 PHE A O 1
ATOM 2954 N N . THR A 1 375 ? -1.033 34.975 -42.250 1.00 44.62 375 THR A N 1
ATOM 2955 C CA . THR A 1 375 ? 0.210 35.728 -42.094 1.00 55.02 375 THR A CA 1
ATOM 2956 C C . THR A 1 375 ? 0.978 35.638 -43.408 1.00 57.68 375 THR A C 1
ATOM 2957 O O . THR A 1 375 ? 1.422 34.554 -43.793 1.00 56.79 375 THR A O 1
ATOM 2961 N N . THR A 1 376 ? 1.131 36.760 -44.104 1.00 49.64 376 THR A N 1
ATOM 2962 C CA . THR A 1 376 ? 1.851 36.794 -45.372 1.00 58.55 376 THR A CA 1
ATOM 2963 C C . THR A 1 376 ? 3.268 37.307 -45.132 1.00 54.40 376 THR A C 1
ATOM 2964 O O . THR A 1 376 ? 3.464 38.394 -44.579 1.00 49.44 376 THR A O 1
ATOM 2968 N N . LEU A 1 377 ? 4.252 36.497 -45.504 1.00 51.25 377 LEU A N 1
ATOM 2969 C CA . LEU A 1 377 ? 5.654 36.887 -45.474 1.00 46.76 377 LEU A CA 1
ATOM 2970 C C . LEU A 1 377 ? 6.187 37.164 -46.872 1.00 40.37 377 LEU A C 1
ATOM 2971 O O . LEU A 1 377 ? 7.403 37.306 -47.049 1.00 55.12 377 LEU A O 1
ATOM 2976 N N . CYS A 1 378 ? 5.309 37.240 -47.866 1.00 42.02 378 CYS A N 1
ATOM 2977 C CA . CYS A 1 378 ? 5.761 37.424 -49.232 1.00 63.60 378 CYS A CA 1
ATOM 2978 C C . CYS A 1 378 ? 6.258 38.849 -49.436 1.00 76.24 378 CYS A C 1
ATOM 2979 O O . CYS A 1 378 ? 5.907 39.774 -48.697 1.00 79.48 378 CYS A O 1
ATOM 2982 N N . ARG A 1 379 ? 7.098 39.013 -50.457 1.00 86.74 379 ARG A N 1
ATOM 2983 C CA . ARG A 1 379 ? 7.842 40.251 -50.700 1.00 101.51 379 ARG A CA 1
ATOM 2984 C C . ARG A 1 379 ? 8.678 40.675 -49.492 1.00 102.66 379 ARG A C 1
ATOM 2985 O O . ARG A 1 379 ? 9.120 41.825 -49.405 1.00 97.75 379 ARG A O 1
ATOM 2993 N N . MET A 1 380 ? 8.909 39.754 -48.543 1.00 102.84 380 MET A N 1
ATOM 2994 C CA . MET A 1 380 ? 9.974 39.939 -47.568 1.00 90.96 380 MET A CA 1
ATOM 2995 C C . MET A 1 380 ? 11.193 39.160 -48.026 1.00 83.41 380 MET A C 1
ATOM 2996 O O . MET A 1 380 ? 11.079 37.960 -48.317 1.00 82.21 380 MET A O 1
ATOM 3001 N N . PRO A 1 381 ? 12.366 39.784 -48.096 1.00 72.13 381 PRO A N 1
ATOM 3002 C CA . PRO A 1 381 ? 13.524 39.118 -48.711 1.00 68.03 381 PRO A CA 1
ATOM 3003 C C . PRO A 1 381 ? 14.106 38.006 -47.852 1.00 60.10 381 PRO A C 1
ATOM 3004 O O . PRO A 1 381 ? 15.280 38.053 -47.469 1.00 63.17 381 PRO A O 1
ATOM 3008 N N . LEU A 1 382 ? 13.289 36.992 -47.557 1.00 58.15 382 LEU A N 1
ATOM 3009 C CA . LEU A 1 382 ? 13.745 35.879 -46.732 1.00 50.24 382 LEU A CA 1
ATOM 3010 C C . LEU A 1 382 ? 14.854 35.090 -47.421 1.00 57.15 382 LEU A C 1
ATOM 3011 O O . LEU A 1 382 ? 15.796 34.628 -46.767 1.00 49.25 382 LEU A O 1
ATOM 3016 N N . TYR A 1 383 ? 14.751 34.901 -48.733 1.00 61.64 383 TYR A N 1
ATOM 3017 C CA . TYR A 1 383 ? 15.749 34.117 -49.444 1.00 50.06 383 TYR A CA 1
ATOM 3018 C C . TYR A 1 383 ? 16.995 34.914 -49.801 1.00 53.73 383 TYR A C 1
ATOM 3019 O O . TYR A 1 383 ? 17.852 34.398 -50.527 1.00 52.63 383 TYR A O 1
ATOM 3028 N N . GLU A 1 384 ? 17.126 36.147 -49.318 1.00 55.61 384 GLU A N 1
ATOM 3029 C CA . GLU A 1 384 ? 18.367 36.891 -49.469 1.00 58.70 384 GLU A CA 1
ATOM 3030 C C . GLU A 1 384 ? 19.096 37.101 -48.148 1.00 50.94 384 GLU A C 1
ATOM 3031 O O . GLU A 1 384 ? 20.135 37.767 -48.129 1.00 51.38 384 GLU A O 1
ATOM 3037 N N . THR A 1 385 ? 18.596 36.542 -47.049 1.00 43.83 385 THR A N 1
ATOM 3038 C CA . THR A 1 385 ? 19.314 36.582 -45.779 1.00 55.00 385 THR A CA 1
ATOM 3039 C C . THR A 1 385 ? 20.537 35.677 -45.880 1.00 59.32 385 THR A C 1
ATOM 3040 O O . THR A 1 385 ? 20.406 34.450 -45.944 1.00 41.80 385 THR A O 1
ATOM 3044 N N . GLU A 1 386 ? 21.729 36.269 -45.895 1.00 48.39 386 GLU A N 1
ATOM 3045 C CA . GLU A 1 386 ? 22.956 35.521 -46.125 1.00 45.84 386 GLU A CA 1
ATOM 3046 C C . GLU A 1 386 ? 23.884 35.648 -44.927 1.00 45.59 386 GLU A C 1
ATOM 3047 O O . GLU A 1 386 ? 24.205 36.760 -44.491 1.00 36.83 386 GLU A O 1
ATOM 3053 N N . PHE A 1 387 ? 24.327 34.508 -44.413 1.00 40.78 387 PHE A N 1
ATOM 3054 C CA . PHE A 1 387 ? 25.219 34.464 -43.265 1.00 44.29 387 PHE A CA 1
ATOM 3055 C C . PHE A 1 387 ? 26.686 34.476 -43.660 1.00 42.50 387 PHE A C 1
ATOM 3056 O O . PHE A 1 387 ? 27.548 34.494 -42.775 1.00 43.30 387 PHE A O 1
ATOM 3064 N N . GLY A 1 388 ? 26.993 34.433 -44.954 1.00 44.95 388 GLY A N 1
ATOM 3065 C CA . GLY A 1 388 ? 28.368 34.558 -45.397 1.00 48.34 388 GLY A CA 1
ATOM 3066 C C . GLY A 1 388 ? 28.862 33.470 -46.328 1.00 56.40 388 GLY A C 1
ATOM 3067 O O . GLY A 1 388 ? 30.039 33.468 -46.702 1.00 48.60 388 GLY A O 1
ATOM 3068 N N . TRP A 1 389 ? 27.984 32.549 -46.731 1.00 53.11 389 TRP A N 1
ATOM 3069 C CA . TRP A 1 389 ? 28.434 31.477 -47.612 1.00 48.83 389 TRP A CA 1
ATOM 3070 C C . TRP A 1 389 ? 27.362 31.007 -48.587 1.00 51.08 389 TRP A C 1
ATOM 3071 O O . TRP A 1 389 ? 27.575 29.991 -49.262 1.00 46.48 389 TRP A O 1
ATOM 3082 N N . GLY A 1 390 ? 26.239 31.688 -48.694 1.00 46.32 390 GLY A N 1
ATOM 3083 C CA . GLY A 1 390 ? 25.205 31.292 -49.627 1.00 43.52 390 GLY A CA 1
ATOM 3084 C C . GLY A 1 390 ? 23.829 31.651 -49.115 1.00 45.01 390 GLY A C 1
ATOM 3085 O O . GLY A 1 390 ? 23.586 31.818 -47.919 1.00 41.15 390 GLY A O 1
ATOM 3086 N N . LYS A 1 391 ? 22.901 31.759 -50.049 1.00 44.90 391 LYS A N 1
ATOM 3087 C CA . LYS A 1 391 ? 21.528 32.073 -49.715 1.00 42.26 391 LYS A CA 1
ATOM 3088 C C . LYS A 1 391 ? 20.840 30.831 -49.160 1.00 46.43 391 LYS A C 1
ATOM 3089 O O . LYS A 1 391 ? 21.334 29.714 -49.326 1.00 42.68 391 LYS A O 1
ATOM 3095 N N . PRO A 1 392 ? 19.709 30.998 -48.472 1.00 50.88 392 PRO A N 1
ATOM 3096 C CA . PRO A 1 392 ? 19.000 29.828 -47.944 1.00 44.10 392 PRO A CA 1
ATOM 3097 C C . PRO A 1 392 ? 18.538 28.902 -49.060 1.00 45.14 392 PRO A C 1
ATOM 3098 O O . PRO A 1 392 ? 18.089 29.346 -50.119 1.00 37.54 392 PRO A O 1
ATOM 3102 N N . GLU A 1 393 ? 18.653 27.598 -48.808 1.00 39.59 393 GLU A N 1
ATOM 3103 C CA . GLU A 1 393 ? 18.113 26.613 -49.733 1.00 39.35 393 GLU A CA 1
ATOM 3104 C C . GLU A 1 393 ? 16.602 26.498 -49.601 1.00 39.86 393 GLU A C 1
ATOM 3105 O O . GLU A 1 393 ? 15.917 26.191 -50.583 1.00 38.65 393 GLU A O 1
ATOM 3111 N N . TRP A 1 394 ? 16.071 26.774 -48.413 1.00 45.74 394 TRP A N 1
ATOM 3112 C CA . TRP A 1 394 ? 14.646 26.658 -48.145 1.00 45.28 394 TRP A CA 1
ATOM 3113 C C . TRP A 1 394 ? 14.337 27.452 -46.885 1.00 48.71 394 TRP A C 1
ATOM 3114 O O . TRP A 1 394 ? 15.163 27.526 -45.973 1.00 40.05 394 TRP A O 1
ATOM 3125 N N . VAL A 1 395 ? 13.161 28.073 -46.855 1.00 45.14 395 VAL A N 1
ATOM 3126 C CA . VAL A 1 395 ? 12.691 28.806 -45.684 1.00 42.58 395 VAL A CA 1
ATOM 3127 C C . VAL A 1 395 ? 11.223 28.465 -45.496 1.00 49.13 395 VAL A C 1
ATOM 3128 O O . VAL A 1 395 ? 10.427 28.640 -46.425 1.00 62.62 395 VAL A O 1
ATOM 3132 N N . THR A 1 396 ? 10.853 27.981 -44.309 1.00 39.73 396 THR A N 1
ATOM 3133 C CA . THR A 1 396 ? 9.440 27.723 -44.051 1.00 42.30 396 THR A CA 1
ATOM 3134 C C . THR A 1 396 ? 9.114 27.929 -42.581 1.00 39.46 396 THR A C 1
ATOM 3135 O O . THR A 1 396 ? 9.953 28.340 -41.774 1.00 44.55 396 THR A O 1
ATOM 3139 N N . ILE A 1 397 ? 7.862 27.644 -42.257 1.00 39.54 397 ILE A N 1
ATOM 3140 C CA . ILE A 1 397 ? 7.316 27.664 -40.906 1.00 44.67 397 ILE A CA 1
ATOM 3141 C C . ILE A 1 397 ? 7.020 26.220 -40.522 1.00 36.27 397 ILE A C 1
ATOM 3142 O O . ILE A 1 397 ? 6.258 25.544 -41.227 1.00 30.81 397 ILE A O 1
ATOM 3147 N N . PRO A 1 398 ? 7.591 25.703 -39.435 1.00 43.65 398 PRO A N 1
ATOM 3148 C CA . PRO A 1 398 ? 7.301 24.315 -39.050 1.00 49.91 398 PRO A CA 1
ATOM 3149 C C . PRO A 1 398 ? 5.866 24.125 -38.593 1.00 42.26 398 PRO A C 1
ATOM 3150 O O . PRO A 1 398 ? 5.093 25.086 -38.510 1.00 49.88 398 PRO A O 1
ATOM 3154 N N . GLU A 1 399 ? 5.517 22.878 -38.284 1.00 44.87 399 GLU A N 1
ATOM 3155 C CA . GLU A 1 399 ? 4.158 22.528 -37.891 1.00 37.87 399 GLU A CA 1
ATOM 3156 C C . GLU A 1 399 ? 3.663 23.416 -36.757 1.00 40.78 399 GLU A C 1
ATOM 3157 O O . GLU A 1 399 ? 4.339 23.589 -35.740 1.00 40.55 399 GLU A O 1
ATOM 3163 N N . MET A 1 400 ? 2.483 23.989 -36.944 1.00 47.29 400 MET A N 1
ATOM 3164 C CA . MET A 1 400 ? 1.882 24.865 -35.954 1.00 40.52 400 MET A CA 1
ATOM 3165 C C . MET A 1 400 ? 0.905 24.081 -35.090 1.00 44.44 400 MET A C 1
ATOM 3166 O O . MET A 1 400 ? 0.392 23.031 -35.483 1.00 60.13 400 MET A O 1
ATOM 3171 N N . HIS A 1 401 ? 0.647 24.610 -33.900 1.00 39.58 401 HIS A N 1
ATOM 3172 C CA . HIS A 1 401 ? -0.328 24.019 -32.999 1.00 54.95 401 HIS A CA 1
ATOM 3173 C C . HIS A 1 401 ? -1.669 24.730 -33.058 1.00 56.88 401 HIS A C 1
ATOM 3174 O O . HIS A 1 401 ? -2.598 24.338 -32.346 1.00 70.19 401 HIS A O 1
ATOM 3181 N N . LEU A 1 402 ? -1.793 25.755 -33.896 1.00 47.21 402 LEU A N 1
ATOM 3182 C CA . LEU A 1 402 ? -3.043 26.470 -34.085 1.00 41.79 402 LEU A CA 1
ATOM 3183 C C . LEU A 1 402 ? -3.378 26.526 -35.569 1.00 42.00 402 LEU A C 1
ATOM 3184 O O . LEU A 1 402 ? -2.510 26.374 -36.431 1.00 50.05 402 LEU A O 1
ATOM 3189 N N . GLU A 1 403 ? -4.658 26.745 -35.857 1.00 42.87 403 GLU A N 1
ATOM 3190 C CA . GLU A 1 403 ? -5.106 26.896 -37.235 1.00 43.39 403 GLU A CA 1
ATOM 3191 C C . GLU A 1 403 ? -4.615 28.230 -37.786 1.00 42.27 403 GLU A C 1
ATOM 3192 O O . GLU A 1 403 ? -4.938 29.290 -37.239 1.00 44.62 403 GLU A O 1
ATOM 3198 N N . ILE A 1 404 ? -3.816 28.181 -38.852 1.00 31.18 404 ILE A N 1
ATOM 3199 C CA . ILE A 1 404 ? -3.207 29.384 -39.409 1.00 33.40 404 ILE A CA 1
ATOM 3200 C C . ILE A 1 404 ? -2.767 29.073 -40.836 1.00 37.26 404 ILE A C 1
ATOM 3201 O O . ILE A 1 404 ? -2.689 27.913 -41.239 1.00 42.74 404 ILE A O 1
ATOM 3206 N N . VAL A 1 405 ? -2.512 30.119 -41.620 1.00 31.72 405 VAL A N 1
ATOM 3207 C CA . VAL A 1 405 ? -2.023 29.986 -42.986 1.00 35.45 405 VAL A CA 1
ATOM 3208 C C . VAL A 1 405 ? -0.875 30.968 -43.171 1.00 37.00 405 VAL A C 1
ATOM 3209 O O . VAL A 1 405 ? -1.064 32.182 -43.021 1.00 38.57 405 VAL A O 1
ATOM 3213 N N . PHE A 1 406 ? 0.304 30.451 -43.507 1.00 31.83 406 PHE A N 1
ATOM 3214 C CA . PHE A 1 406 ? 1.473 31.276 -43.794 1.00 32.59 406 PHE A CA 1
ATOM 3215 C C . PHE A 1 406 ? 1.705 31.337 -45.300 1.00 41.60 406 PHE A C 1
ATOM 3216 O O . PHE A 1 406 ? 1.646 30.309 -45.983 1.00 41.14 406 PHE A O 1
ATOM 3224 N N . LEU A 1 407 ? 1.961 32.543 -45.809 1.00 44.65 407 LEU A N 1
ATOM 3225 C CA . LEU A 1 407 ? 2.295 32.778 -47.212 1.00 39.49 407 LEU A CA 1
ATOM 3226 C C . LEU A 1 407 ? 3.770 33.144 -47.299 1.00 41.40 407 LEU A C 1
ATOM 3227 O O . LEU A 1 407 ? 4.196 34.140 -46.706 1.00 41.77 407 LEU A O 1
ATOM 3232 N N . LEU A 1 408 ? 4.543 32.360 -48.045 1.00 45.46 408 LEU A N 1
ATOM 3233 C CA . LEU A 1 408 ? 5.964 32.616 -48.208 1.00 50.19 408 LEU A CA 1
ATOM 3234 C C . LEU A 1 408 ? 6.311 32.688 -49.682 1.00 41.00 408 LEU A C 1
ATOM 3235 O O . LEU A 1 408 ? 5.626 32.121 -50.533 1.00 47.90 408 LEU A O 1
ATOM 3240 N N . ASP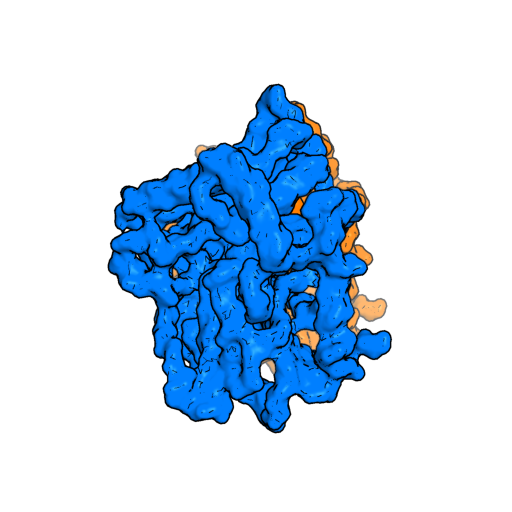 A 1 409 ? 7.397 33.389 -49.972 1.00 43.02 409 ASP A N 1
ATOM 3241 C CA . ASP A 1 409 ? 7.960 33.303 -51.310 1.00 56.83 409 ASP A CA 1
ATOM 3242 C C . ASP A 1 409 ? 8.725 31.997 -51.480 1.00 57.97 409 ASP A C 1
ATOM 3243 O O . ASP A 1 409 ? 9.227 31.402 -50.516 1.00 62.45 409 ASP A O 1
ATOM 3248 N N . THR A 1 410 ? 8.789 31.549 -52.725 1.00 52.76 410 THR A N 1
ATOM 3249 C CA . THR A 1 410 ? 9.727 30.535 -53.158 1.00 45.65 410 THR A CA 1
ATOM 3250 C C . THR A 1 410 ? 11.130 31.100 -53.372 1.00 44.88 410 THR A C 1
ATOM 3251 O O . THR A 1 410 ? 11.346 32.313 -53.466 1.00 45.85 410 THR A O 1
ATOM 3255 N N . LYS A 1 411 ? 12.099 30.176 -53.423 1.00 50.77 411 LYS A N 1
ATOM 3256 C CA . LYS A 1 411 ? 13.510 30.547 -53.516 1.00 41.59 411 LYS A CA 1
ATOM 3257 C C . LYS A 1 411 ? 13.761 31.491 -54.681 1.00 47.60 411 LYS A C 1
ATOM 3258 O O . LYS A 1 411 ? 14.464 32.491 -54.540 1.00 54.33 411 LYS A O 1
ATOM 3264 N N . CYS A 1 412 ? 13.182 31.199 -55.836 1.00 37.85 412 CYS A N 1
ATOM 3265 C CA . CYS A 1 412 ? 13.264 32.077 -56.993 1.00 55.32 412 CYS A CA 1
ATOM 3266 C C . CYS A 1 412 ? 11.950 31.993 -57.748 1.00 51.65 412 CYS A C 1
ATOM 3267 O O . CYS A 1 412 ? 11.170 31.058 -57.569 1.00 46.07 412 CYS A O 1
ATOM 3270 N N . GLY A 1 413 ? 11.727 32.965 -58.608 1.00 50.59 413 GLY A N 1
ATOM 3271 C CA . GLY A 1 413 ? 10.460 33.068 -59.266 1.00 50.94 413 GLY A CA 1
ATOM 3272 C C . GLY A 1 413 ? 9.450 33.772 -58.378 1.00 51.40 413 GLY A C 1
ATOM 3273 O O . GLY A 1 413 ? 9.771 34.300 -57.310 1.00 59.04 413 GLY A O 1
ATOM 3274 N N . THR A 1 414 ? 8.196 33.760 -58.826 1.00 55.20 414 THR A N 1
ATOM 3275 C CA . THR A 1 414 ? 7.143 34.515 -58.160 1.00 61.35 414 THR A CA 1
ATOM 3276 C C . THR A 1 414 ? 6.055 33.617 -57.581 1.00 50.54 414 THR A C 1
ATOM 3277 O O . THR A 1 414 ? 4.970 34.102 -57.251 1.00 49.78 414 THR A O 1
ATOM 3281 N N . GLY A 1 415 ? 6.331 32.324 -57.425 1.00 53.67 415 GLY A N 1
ATOM 3282 C CA . GLY A 1 415 ? 5.371 31.423 -56.820 1.00 58.07 415 GLY A CA 1
ATOM 3283 C C . GLY A 1 415 ? 5.248 31.651 -55.325 1.00 54.08 415 GLY A C 1
ATOM 3284 O O . GLY A 1 415 ? 6.053 32.344 -54.701 1.00 50.38 415 GLY A O 1
ATOM 3285 N N . ILE A 1 416 ? 4.206 31.065 -54.735 1.00 45.95 416 ILE A N 1
ATOM 3286 C CA . ILE A 1 416 ? 3.932 31.229 -53.310 1.00 47.01 416 ILE A CA 1
ATOM 3287 C C . ILE A 1 416 ? 3.782 29.859 -52.657 1.00 45.50 416 ILE A C 1
ATOM 3288 O O . ILE A 1 416 ? 3.031 29.007 -53.144 1.00 45.55 416 ILE A O 1
ATOM 3293 N N . GLU A 1 417 ? 4.502 29.647 -51.557 1.00 36.64 417 GLU A N 1
ATOM 3294 C CA . GLU A 1 417 ? 4.307 28.475 -50.714 1.00 39.39 417 GLU A CA 1
ATOM 3295 C C . GLU A 1 417 ? 3.293 28.830 -49.632 1.00 41.98 417 GLU A C 1
ATOM 3296 O O . GLU A 1 417 ? 3.491 29.789 -48.876 1.00 43.75 417 GLU A O 1
ATOM 3302 N N . ALA A 1 418 ? 2.210 28.069 -49.565 1.00 41.75 418 ALA A N 1
ATOM 3303 C CA . ALA A 1 418 ? 1.174 28.244 -48.558 1.00 45.75 418 ALA A CA 1
ATOM 3304 C C . ALA A 1 418 ? 1.312 27.100 -47.567 1.00 44.70 418 ALA A C 1
ATOM 3305 O O . ALA A 1 418 ? 1.134 25.931 -47.928 1.00 45.80 418 ALA A O 1
ATOM 3307 N N . LEU A 1 419 ? 1.646 27.435 -46.329 1.00 42.63 419 LEU A N 1
ATOM 3308 C CA . LEU A 1 419 ? 1.720 26.461 -45.248 1.00 46.32 419 LEU A CA 1
ATOM 3309 C C . LEU A 1 419 ? 0.423 26.562 -44.460 1.00 43.65 419 LEU A C 1
ATOM 3310 O O . LEU A 1 419 ? 0.196 27.543 -43.745 1.00 47.66 419 LEU A O 1
ATOM 3315 N N . VAL A 1 420 ? -0.434 25.558 -44.618 1.00 44.12 420 VAL A N 1
ATOM 3316 C CA . VAL A 1 420 ? -1.786 25.562 -44.078 1.00 45.95 420 VAL A CA 1
ATOM 3317 C C . VAL A 1 420 ? -1.813 24.615 -42.890 1.00 48.18 420 VAL A C 1
ATOM 3318 O O . VAL A 1 420 ? -1.489 23.430 -43.026 1.00 50.94 420 VAL A O 1
ATOM 3322 N N . SER A 1 421 ? -2.213 25.123 -41.728 1.00 48.24 421 SER A N 1
ATOM 3323 C CA . SER A 1 421 ? -2.376 24.309 -40.535 1.00 40.26 421 SER A CA 1
ATOM 3324 C C . SER A 1 421 ? -3.822 24.403 -40.079 1.00 41.76 421 SER A C 1
ATOM 3325 O O . SER A 1 421 ? -4.352 25.505 -39.893 1.00 41.51 421 SER A O 1
ATOM 3328 N N . MET A 1 422 ? -4.447 23.245 -39.900 1.00 42.62 422 MET A N 1
ATOM 3329 C CA . MET A 1 422 ? -5.857 23.172 -39.533 1.00 48.26 422 MET A CA 1
ATOM 3330 C C . MET A 1 422 ? -6.144 21.788 -38.960 1.00 53.02 422 MET A C 1
ATOM 3331 O O . MET A 1 422 ? -5.284 20.901 -38.960 1.00 44.70 422 MET A O 1
ATOM 3336 N N . ASP A 1 423 ? -7.375 21.603 -38.482 1.00 58.00 423 ASP A N 1
ATOM 3337 C CA . ASP A 1 423 ? -7.743 20.341 -37.854 1.00 57.21 423 ASP A CA 1
ATOM 3338 C C . ASP A 1 423 ? -7.705 19.208 -38.868 1.00 48.36 423 ASP A C 1
ATOM 3339 O O . ASP A 1 423 ? -8.083 19.377 -40.028 1.00 56.16 423 ASP A O 1
ATOM 3344 N N . GLU A 1 424 ? -7.246 18.041 -38.412 1.00 42.86 424 GLU A N 1
ATOM 3345 C CA . GLU A 1 424 ? -6.987 16.926 -39.319 1.00 38.94 424 GLU A CA 1
ATOM 3346 C C . GLU A 1 424 ? -8.254 16.480 -40.040 1.00 43.72 424 GLU A C 1
ATOM 3347 O O . GLU A 1 424 ? -8.225 16.204 -41.247 1.00 48.84 424 GLU A O 1
ATOM 3353 N N . ALA A 1 425 ? -9.377 16.409 -39.318 1.00 43.00 425 ALA A N 1
ATOM 3354 C CA . ALA A 1 425 ? -10.640 16.024 -39.941 1.00 39.66 425 ALA A CA 1
ATOM 3355 C C . ALA A 1 425 ? -11.022 16.993 -41.051 1.00 54.60 425 ALA A C 1
ATOM 3356 O O . ALA A 1 425 ? -11.552 16.583 -42.091 1.00 53.10 425 ALA A O 1
ATOM 3358 N N . ASP A 1 426 ? -10.765 18.287 -40.845 1.00 58.76 426 ASP A N 1
ATOM 3359 C CA . ASP A 1 426 ? -11.009 19.259 -41.903 1.00 48.80 426 ASP A CA 1
ATOM 3360 C C . ASP A 1 426 ? -9.959 19.154 -42.997 1.00 48.65 426 ASP A C 1
ATOM 3361 O O . ASP A 1 426 ? -10.292 19.205 -44.186 1.00 52.52 426 ASP A O 1
ATOM 3366 N N . MET A 1 427 ? -8.689 18.987 -42.614 1.00 44.74 427 MET A N 1
ATOM 3367 C CA . MET A 1 427 ? -7.608 18.996 -43.594 1.00 43.68 427 MET A CA 1
ATOM 3368 C C . MET A 1 427 ? -7.735 17.852 -44.588 1.00 44.58 427 MET A C 1
ATOM 3369 O O . MET A 1 427 ? -7.390 18.012 -45.764 1.00 31.65 427 MET A O 1
ATOM 3374 N N . LEU A 1 428 ? -8.224 16.693 -44.139 1.00 44.52 428 LEU A N 1
ATOM 3375 C CA . LEU A 1 428 ? -8.276 15.540 -45.028 1.00 52.21 428 LEU A CA 1
ATOM 3376 C C . LEU A 1 428 ? -9.239 15.770 -46.187 1.00 52.51 428 LEU A C 1
ATOM 3377 O O . LEU A 1 428 ? -9.008 15.264 -47.291 1.00 59.63 428 LEU A O 1
ATOM 3382 N N . GLN A 1 429 ? -10.294 16.556 -45.971 1.00 50.25 429 GLN A N 1
ATOM 3383 C CA . GLN A 1 429 ? -11.156 16.944 -47.081 1.00 43.94 429 GLN A CA 1
ATOM 3384 C C . GLN A 1 429 ? -10.599 18.161 -47.804 1.00 49.06 429 GLN A C 1
ATOM 3385 O O . GLN A 1 429 ? -10.690 18.255 -49.033 1.00 46.73 429 GLN A O 1
ATOM 3391 N N . PHE A 1 430 ? -10.000 19.086 -47.050 1.00 45.60 430 PHE A N 1
ATOM 3392 C CA . PHE A 1 430 ? -9.493 20.328 -47.621 1.00 49.54 430 PHE A CA 1
ATOM 3393 C C . PHE A 1 430 ? -8.440 20.069 -48.689 1.00 45.16 430 PHE A C 1
ATOM 3394 O O . PHE A 1 430 ? -8.420 20.740 -49.727 1.00 46.82 430 PHE A O 1
ATOM 3402 N N . GLU A 1 431 ? -7.559 19.096 -48.459 1.00 43.14 431 GLU A N 1
ATOM 3403 C CA . GLU A 1 431 ? -6.501 18.836 -49.426 1.00 44.95 431 GLU A CA 1
ATOM 3404 C C . GLU A 1 431 ? -7.048 18.259 -50.721 1.00 49.22 431 GLU A C 1
ATOM 3405 O O . GLU A 1 431 ? -6.368 18.331 -51.748 1.00 61.07 431 GLU A O 1
ATOM 3411 N N . LEU A 1 432 ? -8.252 17.689 -50.699 1.00 52.33 432 LEU A N 1
ATOM 3412 C CA . LEU A 1 432 ? -8.879 17.137 -51.892 1.00 51.72 432 LEU A CA 1
ATOM 3413 C C . LEU A 1 432 ? -9.848 18.104 -52.561 1.00 49.78 432 LEU A C 1
ATOM 3414 O O . LEU A 1 432 ? -10.607 17.690 -53.444 1.00 54.33 432 LEU A O 1
ATOM 3419 N N . ASP A 1 433 ? -9.845 19.369 -52.163 1.00 54.71 433 ASP A N 1
ATOM 3420 C CA . ASP A 1 433 ? -10.557 20.390 -52.918 1.00 59.29 433 ASP A CA 1
ATOM 3421 C C . ASP A 1 433 ? -9.989 20.456 -54.334 1.00 53.83 433 ASP A C 1
ATOM 3422 O O . ASP A 1 433 ? -8.769 20.591 -54.499 1.00 65.27 433 ASP A O 1
ATOM 3427 N N . PRO A 1 434 ? -10.821 20.345 -55.372 1.00 41.17 434 PRO A N 1
ATOM 3428 C CA . PRO A 1 434 ? -10.278 20.265 -56.740 1.00 50.96 434 PRO A CA 1
ATOM 3429 C C . PRO A 1 434 ? -9.502 21.500 -57.173 1.00 55.24 434 PRO A C 1
ATOM 3430 O O . PRO A 1 434 ? -8.655 21.394 -58.067 1.00 58.02 434 PRO A O 1
ATOM 3434 N N . THR A 1 435 ? -9.747 22.663 -56.567 1.00 46.85 435 THR A N 1
ATOM 3435 C CA . THR A 1 435 ? -9.065 23.876 -57.003 1.00 42.63 435 THR A CA 1
ATOM 3436 C C . THR A 1 435 ? -7.654 24.009 -56.443 1.00 46.41 435 THR A C 1
ATOM 3437 O O . THR A 1 435 ? -6.878 24.815 -56.970 1.00 46.66 435 THR A O 1
ATOM 3441 N N . ILE A 1 436 ? -7.295 23.249 -55.403 1.00 32.30 436 ILE A N 1
ATOM 3442 C CA . ILE A 1 436 ? -5.986 23.414 -54.771 1.00 40.22 436 ILE A CA 1
ATOM 3443 C C . ILE A 1 436 ? -5.246 22.089 -54.652 1.00 43.72 436 ILE A C 1
ATOM 3444 O O . ILE A 1 436 ? -4.045 22.070 -54.360 1.00 44.06 436 ILE A O 1
ATOM 3449 N N . SER A 1 437 ? -5.944 20.973 -54.882 1.00 49.08 437 SER A N 1
ATOM 3450 C CA . SER A 1 437 ? -5.327 19.667 -54.668 1.00 44.35 437 SER A CA 1
ATOM 3451 C C . SER A 1 437 ? -4.163 19.411 -55.615 1.00 55.41 437 SER A C 1
ATOM 3452 O O . SER A 1 437 ? -3.296 18.589 -55.301 1.00 54.54 437 SER A O 1
ATOM 3455 N N . ALA A 1 438 ? -4.113 20.106 -56.755 1.00 54.67 438 ALA A N 1
ATOM 3456 C CA . ALA A 1 438 ? -2.983 19.956 -57.662 1.00 51.08 438 ALA A CA 1
ATOM 3457 C C . ALA A 1 438 ? -1.714 20.594 -57.114 1.00 60.48 438 ALA A C 1
ATOM 3458 O O . ALA A 1 438 ? -0.620 20.271 -57.585 1.00 68.04 438 ALA A O 1
ATOM 3460 N N . PHE A 1 439 ? -1.835 21.491 -56.134 1.00 62.24 439 PHE A N 1
ATOM 3461 C CA . PHE A 1 439 ? -0.690 22.191 -55.573 1.00 52.85 439 PHE A CA 1
ATOM 3462 C C . PHE A 1 439 ? -0.186 21.576 -54.277 1.00 46.71 439 PHE A C 1
ATOM 3463 O O . PHE A 1 439 ? 0.873 21.988 -53.789 1.00 45.62 439 PHE A O 1
ATOM 3471 N N . ALA A 1 440 ? -0.909 20.611 -53.712 1.00 48.55 440 ALA A N 1
ATOM 3472 C CA . ALA A 1 440 ? -0.486 19.991 -52.465 1.00 60.59 440 ALA A CA 1
ATOM 3473 C C . ALA A 1 440 ? 0.728 19.106 -52.707 1.00 60.35 440 ALA A C 1
ATOM 3474 O O . ALA A 1 440 ? 0.757 18.326 -53.662 1.00 58.10 440 ALA A O 1
ATOM 3476 N N . SER A 1 441 ? 1.728 19.219 -51.831 1.00 66.82 441 SER A N 1
ATOM 3477 C CA . SER A 1 441 ? 2.938 18.422 -52.004 1.00 77.66 441 SER A CA 1
ATOM 3478 C C . SER A 1 441 ? 2.684 16.966 -51.633 1.00 80.96 441 SER A C 1
ATOM 3479 O O . SER A 1 441 ? 3.182 16.054 -52.306 1.00 82.69 441 SER A O 1
ATOM 3482 N N . LEU A 1 442 ? 1.897 16.734 -50.579 1.00 83.36 442 LEU A N 1
ATOM 3483 C CA . LEU A 1 442 ? 1.333 15.426 -50.254 1.00 77.96 442 LEU A CA 1
ATOM 3484 C C . LEU A 1 442 ? 2.353 14.292 -50.276 1.00 88.17 442 LEU A C 1
ATOM 3485 O O . LEU A 1 442 ? 2.286 13.409 -51.129 1.00 86.50 442 LEU A O 1
ATOM 3490 N N . ILE B 1 3 ? 9.956 4.483 12.270 1.00 54.40 3 ILE B N 1
ATOM 3491 C CA . ILE B 1 3 ? 11.359 4.816 12.057 1.00 59.42 3 ILE B CA 1
ATOM 3492 C C . ILE B 1 3 ? 11.690 6.221 12.563 1.00 72.31 3 ILE B C 1
ATOM 3493 O O . ILE B 1 3 ? 12.615 6.399 13.358 1.00 71.93 3 ILE B O 1
ATOM 3495 N N . MET B 1 4 ? 10.925 7.213 12.108 1.00 63.41 4 MET B N 1
ATOM 3496 C CA . MET B 1 4 ? 11.255 8.609 12.368 1.00 57.80 4 MET B CA 1
ATOM 3497 C C . MET B 1 4 ? 10.819 9.034 13.764 1.00 67.35 4 MET B C 1
ATOM 3498 O O . MET B 1 4 ? 9.644 8.906 14.124 1.00 63.87 4 MET B O 1
ATOM 3503 N N . GLU B 1 5 ? 11.767 9.559 14.538 1.00 63.36 5 GLU B N 1
ATOM 3504 C CA . GLU B 1 5 ? 11.502 10.108 15.860 1.00 59.98 5 GLU B CA 1
ATOM 3505 C C . GLU B 1 5 ? 12.083 11.511 15.950 1.00 55.54 5 GLU B C 1
ATOM 3506 O O . GLU B 1 5 ? 13.215 11.746 15.517 1.00 52.56 5 GLU B O 1
ATOM 3512 N N . VAL B 1 6 ? 11.306 12.442 16.496 1.00 56.98 6 VAL B N 1
ATOM 3513 C CA . VAL B 1 6 ? 11.785 13.776 16.844 1.00 57.72 6 VAL B CA 1
ATOM 3514 C C . VAL B 1 6 ? 11.865 13.845 18.361 1.00 49.77 6 VAL B C 1
ATOM 3515 O O . VAL B 1 6 ? 10.942 13.406 19.057 1.00 48.92 6 VAL B O 1
ATOM 3519 N N . GLN B 1 7 ? 12.967 14.385 18.874 1.00 49.20 7 GLN B N 1
ATOM 3520 C CA . GLN B 1 7 ? 13.215 14.442 20.310 1.00 50.04 7 GLN B CA 1
ATOM 3521 C C . GLN B 1 7 ? 13.610 15.862 20.686 1.00 54.03 7 GLN B C 1
ATOM 3522 O O . GLN B 1 7 ? 14.616 16.384 20.191 1.00 48.18 7 GLN B O 1
ATOM 3528 N N . VAL B 1 8 ? 12.810 16.490 21.547 1.00 54.65 8 VAL B N 1
ATOM 3529 C CA . VAL B 1 8 ? 13.120 17.835 22.016 1.00 48.18 8 VAL B CA 1
ATOM 3530 C C . VAL B 1 8 ? 14.348 17.772 22.914 1.00 48.93 8 VAL B C 1
ATOM 3531 O O . VAL B 1 8 ? 14.370 17.042 23.912 1.00 63.12 8 VAL B O 1
ATOM 3535 N N . VAL B 1 9 ? 15.380 18.536 22.561 1.00 40.84 9 VAL B N 1
ATOM 3536 C CA . VAL B 1 9 ? 16.640 18.489 23.281 1.00 38.78 9 VAL B CA 1
ATOM 3537 C C . VAL B 1 9 ? 16.855 19.706 24.176 1.00 44.26 9 VAL B C 1
ATOM 3538 O O . VAL B 1 9 ? 17.588 19.600 25.165 1.00 45.31 9 VAL B O 1
ATOM 3542 N N . SER B 1 10 ? 16.263 20.860 23.859 1.00 32.29 10 SER B N 1
ATOM 3543 C CA . SER B 1 10 ? 16.394 22.000 24.759 1.00 42.35 10 SER B CA 1
ATOM 3544 C C . SER B 1 10 ? 15.197 22.923 24.593 1.00 36.87 10 SER B C 1
ATOM 3545 O O . SER B 1 10 ? 14.533 22.935 23.556 1.00 42.31 10 SER B O 1
ATOM 3548 N N . LYS B 1 11 ? 14.927 23.701 25.638 1.00 38.18 11 LYS B N 1
ATOM 3549 C CA . LYS B 1 11 ? 13.862 24.693 25.598 1.00 42.13 11 LYS B CA 1
ATOM 3550 C C . LYS B 1 11 ? 14.209 25.841 26.534 1.00 40.53 11 LYS B C 1
ATOM 3551 O O . LYS B 1 11 ? 14.553 25.603 27.695 1.00 42.40 11 LYS B O 1
ATOM 3557 N N . LYS B 1 12 ? 14.133 27.074 26.030 1.00 32.88 12 LYS B N 1
ATOM 3558 C CA . LYS B 1 12 ? 14.438 28.240 26.854 1.00 43.65 12 LYS B CA 1
ATOM 3559 C C . LYS B 1 12 ? 13.662 29.450 26.339 1.00 46.04 12 LYS B C 1
ATOM 3560 O O . LYS B 1 12 ? 12.869 29.355 25.398 1.00 57.45 12 LYS B O 1
ATOM 3566 N N . MET B 1 13 ? 13.869 30.588 26.998 1.00 42.59 13 MET B N 1
ATOM 3567 C CA . MET B 1 13 ? 13.373 31.883 26.543 1.00 40.56 13 MET B CA 1
ATOM 3568 C C . MET B 1 13 ? 14.565 32.712 26.090 1.00 41.26 13 MET B C 1
ATOM 3569 O O . MET B 1 13 ? 15.527 32.880 26.845 1.00 58.76 13 MET B O 1
ATOM 3574 N N . VAL B 1 14 ? 14.507 33.220 24.864 1.00 50.68 14 VAL B N 1
ATOM 3575 C CA . VAL B 1 14 ? 15.571 34.054 24.315 1.00 35.93 14 VAL B CA 1
ATOM 3576 C C . VAL B 1 14 ? 15.115 35.505 24.350 1.00 43.11 14 VAL B C 1
ATOM 3577 O O . VAL B 1 14 ? 14.108 35.867 23.729 1.00 45.00 14 VAL B O 1
ATOM 3581 N N . LYS B 1 15 ? 15.851 36.327 25.080 1.00 53.62 15 LYS B N 1
ATOM 3582 C CA . LYS B 1 15 ? 15.562 37.735 25.278 1.00 50.21 15 LYS B CA 1
ATOM 3583 C C . LYS B 1 15 ? 16.406 38.594 24.346 1.00 57.94 15 LYS B C 1
ATOM 3584 O O . LYS B 1 15 ? 17.420 38.135 23.808 1.00 40.92 15 LYS B O 1
ATOM 3590 N N . PRO B 1 16 ? 16.009 39.850 24.118 1.00 58.71 16 PRO B N 1
ATOM 3591 C CA . PRO B 1 16 ? 16.797 40.725 23.241 1.00 59.91 16 PRO B CA 1
ATOM 3592 C C . PRO B 1 16 ? 18.203 40.966 23.772 1.00 56.60 16 PRO B C 1
ATOM 3593 O O . PRO B 1 16 ? 18.454 40.936 24.978 1.00 45.93 16 PRO B O 1
ATOM 3597 N N . SER B 1 17 ? 19.129 41.184 22.835 1.00 61.03 17 SER B N 1
ATOM 3598 C CA . SER B 1 17 ? 20.533 41.405 23.173 1.00 56.41 17 SER B CA 1
ATOM 3599 C C . SER B 1 17 ? 20.704 42.515 24.199 1.00 52.95 17 SER B C 1
ATOM 3600 O O . SER B 1 17 ? 21.529 42.400 25.116 1.00 58.10 17 SER B O 1
ATOM 3603 N N . VAL B 1 18 ? 19.947 43.600 24.050 1.00 66.59 18 VAL B N 1
ATOM 3604 C CA . VAL B 1 18 ? 20.012 44.727 24.973 1.00 66.63 18 VAL B CA 1
ATOM 3605 C C . VAL B 1 18 ? 18.637 44.884 25.609 1.00 54.25 18 VAL B C 1
ATOM 3606 O O . VAL B 1 18 ? 17.620 44.683 24.930 1.00 57.87 18 VAL B O 1
ATOM 3610 N N . PRO B 1 19 ? 18.553 45.214 26.898 1.00 44.96 19 PRO B N 1
ATOM 3611 C CA . PRO B 1 19 ? 17.240 45.420 27.520 1.00 50.49 19 PRO B CA 1
ATOM 3612 C C . PRO B 1 19 ? 16.441 46.501 26.809 1.00 66.06 19 PRO B C 1
ATOM 3613 O O . PRO B 1 19 ? 16.994 47.463 26.270 1.00 60.71 19 PRO B O 1
ATOM 3617 N N . THR B 1 20 ? 15.126 46.328 26.802 1.00 68.67 20 THR B N 1
ATOM 3618 C CA . THR B 1 20 ? 14.260 47.328 26.192 1.00 66.49 20 THR B CA 1
ATOM 3619 C C . THR B 1 20 ? 14.246 48.581 27.060 1.00 56.87 20 THR B C 1
ATOM 3620 O O . THR B 1 20 ? 14.010 48.486 28.270 1.00 58.63 20 THR B O 1
ATOM 3624 N N . PRO B 1 21 ? 14.513 49.759 26.497 1.00 52.27 21 PRO B N 1
ATOM 3625 C CA . PRO B 1 21 ? 14.492 50.979 27.310 1.00 58.31 21 PRO B CA 1
ATOM 3626 C C . PRO B 1 21 ? 13.119 51.201 27.927 1.00 60.19 21 PRO B C 1
ATOM 3627 O O . PRO B 1 21 ? 12.100 50.725 27.421 1.00 57.59 21 PRO B O 1
ATOM 3631 N N . ASP B 1 22 ? 13.104 51.923 29.049 1.00 64.83 22 ASP B N 1
ATOM 3632 C CA . ASP B 1 22 ? 11.852 52.135 29.766 1.00 65.60 22 ASP B CA 1
ATOM 3633 C C . ASP B 1 22 ? 10.847 52.925 28.940 1.00 66.44 22 ASP B C 1
ATOM 3634 O O . ASP B 1 22 ? 9.639 52.684 29.042 1.00 74.69 22 ASP B O 1
ATOM 3639 N N . HIS B 1 23 ? 11.314 53.871 28.122 1.00 61.16 23 HIS B N 1
ATOM 3640 C CA . HIS B 1 23 ? 10.387 54.650 27.307 1.00 61.14 23 HIS B CA 1
ATOM 3641 C C . HIS B 1 23 ? 9.799 53.841 26.157 1.00 69.37 23 HIS B C 1
ATOM 3642 O O . HIS B 1 23 ? 8.934 54.356 25.439 1.00 67.39 23 HIS B O 1
ATOM 3649 N N . HIS B 1 24 ? 10.244 52.597 25.977 1.00 68.78 24 HIS B N 1
ATOM 3650 C CA . HIS B 1 24 ? 9.699 51.678 24.985 1.00 67.09 24 HIS B CA 1
ATOM 3651 C C . HIS B 1 24 ? 8.981 50.506 25.639 1.00 62.01 24 HIS B C 1
ATOM 3652 O O . HIS B 1 24 ? 8.680 49.517 24.963 1.00 72.99 24 HIS B O 1
ATOM 3659 N N . LYS B 1 25 ? 8.710 50.594 26.943 1.00 54.49 25 LYS B N 1
ATOM 3660 C CA . LYS B 1 25 ? 8.186 49.450 27.678 1.00 65.40 25 LYS B CA 1
ATOM 3661 C C . LYS B 1 25 ? 6.730 49.163 27.328 1.00 66.83 25 LYS B C 1
ATOM 3662 O O . LYS B 1 25 ? 6.303 48.003 27.364 1.00 64.99 25 LYS B O 1
ATOM 3668 N N . THR B 1 26 ? 5.965 50.185 26.960 1.00 59.72 26 THR B N 1
ATOM 3669 C CA . THR B 1 26 ? 4.589 50.020 26.506 1.00 56.47 26 THR B CA 1
ATOM 3670 C C . THR B 1 26 ? 4.512 50.300 25.012 1.00 57.21 26 THR B C 1
ATOM 3671 O O . THR B 1 26 ? 4.837 51.405 24.565 1.00 72.19 26 THR B O 1
ATOM 3675 N N . CYS B 1 27 ? 4.080 49.302 24.249 1.00 54.61 27 CYS B N 1
ATOM 3676 C CA . CYS B 1 27 ? 3.847 49.435 22.816 1.00 61.01 27 CYS B CA 1
ATOM 3677 C C . CYS B 1 27 ? 2.348 49.293 22.578 1.00 55.52 27 CYS B C 1
ATOM 3678 O O . CYS B 1 27 ? 1.794 48.196 22.711 1.00 52.96 27 CYS B O 1
ATOM 3681 N N . LYS B 1 28 ? 1.696 50.395 22.223 1.00 57.81 28 LYS B N 1
ATOM 3682 C CA . LYS B 1 28 ? 0.248 50.396 22.076 1.00 52.90 28 LYS B CA 1
ATOM 3683 C C . LYS B 1 28 ? -0.149 49.853 20.710 1.00 59.08 28 LYS B C 1
ATOM 3684 O O . LYS B 1 28 ? 0.492 50.143 19.696 1.00 63.59 28 LYS B O 1
ATOM 3690 N N . LEU B 1 29 ? -1.214 49.062 20.693 1.00 60.06 29 LEU B N 1
ATOM 3691 C CA . LEU B 1 29 ? -1.675 48.400 19.485 1.00 55.75 29 LEU B CA 1
ATOM 3692 C C . LEU B 1 29 ? -2.724 49.240 18.766 1.00 54.98 29 LEU B C 1
ATOM 3693 O O . LEU B 1 29 ? -3.354 50.128 19.345 1.00 49.10 29 LEU B O 1
ATOM 3698 N N . THR B 1 30 ? -2.903 48.940 17.484 1.00 50.07 30 THR B N 1
ATOM 3699 C CA . THR B 1 30 ? -3.793 49.691 16.615 1.00 57.02 30 THR B CA 1
ATOM 3700 C C . THR B 1 30 ? -5.171 49.038 16.543 1.00 62.30 30 THR B C 1
ATOM 3701 O O . THR B 1 30 ? -5.406 47.946 17.066 1.00 49.75 30 THR B O 1
ATOM 3705 N N . ALA B 1 31 ? -6.091 49.731 15.865 1.00 69.55 31 ALA B N 1
ATOM 3706 C CA . ALA B 1 31 ? -7.414 49.172 15.614 1.00 57.25 31 ALA B CA 1
ATOM 3707 C C . ALA B 1 31 ? -7.347 48.027 14.610 1.00 45.06 31 ALA B C 1
ATOM 3708 O O . ALA B 1 31 ? -8.197 47.120 14.633 1.00 56.82 31 ALA B O 1
ATOM 3710 N N . PHE B 1 32 ? -6.348 48.056 13.723 1.00 49.13 32 PHE B N 1
ATOM 3711 C CA . PHE B 1 32 ? -6.054 46.892 12.896 1.00 41.53 32 PHE B CA 1
ATOM 3712 C C . PHE B 1 32 ? -5.837 45.666 13.772 1.00 52.66 32 PHE B C 1
ATOM 3713 O O . PHE B 1 32 ? -6.372 44.585 13.500 1.00 55.85 32 PHE B O 1
ATOM 3721 N N . ASP B 1 33 ? -5.049 45.826 14.841 1.00 43.78 33 ASP B N 1
ATOM 3722 C CA . ASP B 1 33 ? -4.836 44.731 15.779 1.00 49.87 33 ASP B CA 1
ATOM 3723 C C . ASP B 1 33 ? -6.136 44.342 16.471 1.00 58.33 33 ASP B C 1
ATOM 3724 O O . ASP B 1 33 ? -6.323 43.174 16.833 1.00 61.24 33 ASP B O 1
ATOM 3729 N N . GLN B 1 34 ? -7.047 45.303 16.650 1.00 48.04 34 GLN B N 1
ATOM 3730 C CA . GLN B 1 34 ? -8.338 45.004 17.259 1.00 48.92 34 GLN B CA 1
ATOM 3731 C C . GLN B 1 34 ? -9.165 44.079 16.375 1.00 50.03 34 GLN B C 1
ATOM 3732 O O . GLN B 1 34 ? -9.873 43.200 16.880 1.00 46.51 34 GLN B O 1
ATOM 3738 N N . ILE B 1 35 ? -9.102 44.267 15.056 1.00 47.37 35 ILE B N 1
ATOM 3739 C CA . ILE B 1 35 ? -9.863 43.420 14.140 1.00 49.46 35 ILE B CA 1
ATOM 3740 C C . ILE B 1 35 ? -9.027 42.265 13.593 1.00 56.68 35 ILE B C 1
ATOM 3741 O O . ILE B 1 35 ? -9.504 41.515 12.735 1.00 60.10 35 ILE B O 1
ATOM 3746 N N . ALA B 1 36 ? -7.798 42.094 14.079 1.00 54.05 36 ALA B N 1
ATOM 3747 C CA . ALA B 1 36 ? -6.956 40.995 13.627 1.00 46.95 36 ALA B CA 1
ATOM 3748 C C . ALA B 1 36 ? -7.466 39.653 14.155 1.00 49.82 36 ALA B C 1
ATOM 3749 O O . ALA B 1 36 ? -7.986 39.572 15.271 1.00 55.78 36 ALA B O 1
ATOM 3751 N N . PRO B 1 37 ? -7.316 38.582 13.377 1.00 55.28 37 PRO B N 1
ATOM 3752 C CA . PRO B 1 37 ? -7.748 37.253 13.833 1.00 55.10 37 PRO B CA 1
ATOM 3753 C C . PRO B 1 37 ? -6.948 36.800 15.041 1.00 65.12 37 PRO B C 1
ATOM 3754 O O . PRO B 1 37 ? -5.710 36.883 15.047 1.00 62.77 37 PRO B O 1
ATOM 3758 N N . PRO B 1 38 ? -7.624 36.328 16.093 1.00 65.37 38 PRO B N 1
ATOM 3759 C CA . PRO B 1 38 ? -6.937 35.904 17.326 1.00 60.64 38 PRO B CA 1
ATOM 3760 C C . PRO B 1 38 ? -6.402 34.479 17.232 1.00 64.35 38 PRO B C 1
ATOM 3761 O O . PRO B 1 38 ? -6.827 33.573 17.961 1.00 74.04 38 PRO B O 1
ATOM 3765 N N . ASP B 1 39 ? -5.464 34.273 16.313 1.00 64.13 39 ASP B N 1
ATOM 3766 C CA . ASP B 1 39 ? -4.848 32.977 16.097 1.00 80.75 39 ASP B CA 1
ATOM 3767 C C . ASP B 1 39 ? -3.340 33.121 16.221 1.00 88.54 39 ASP B C 1
ATOM 3768 O O . ASP B 1 39 ? -2.771 34.194 16.014 1.00 86.98 39 ASP B O 1
ATOM 3773 N N . GLN B 1 40 ? -2.690 32.021 16.545 1.00 91.19 40 GLN B N 1
ATOM 3774 C CA . GLN B 1 40 ? -1.245 31.941 16.456 1.00 75.89 40 GLN B CA 1
ATOM 3775 C C . GLN B 1 40 ? -0.943 30.988 15.312 1.00 74.22 40 GLN B C 1
ATOM 3776 O O . GLN B 1 40 ? -1.372 29.833 15.327 1.00 86.56 40 GLN B O 1
ATOM 3782 N N . VAL B 1 41 ? -0.226 31.479 14.313 1.00 63.33 41 VAL B N 1
ATOM 3783 C CA . VAL B 1 41 ? -0.094 30.773 13.042 1.00 75.38 41 VAL B CA 1
ATOM 3784 C C . VAL B 1 41 ? 1.382 30.513 12.750 1.00 73.12 41 VAL B C 1
ATOM 3785 O O . VAL B 1 41 ? 2.247 31.369 13.014 1.00 84.19 41 VAL B O 1
ATOM 3789 N N . PRO B 1 42 ? 1.716 29.312 12.273 1.00 53.52 42 PRO B N 1
ATOM 3790 C CA . PRO B 1 42 ? 3.120 28.962 12.035 1.00 60.39 42 PRO B CA 1
ATOM 3791 C C . PRO B 1 42 ? 3.517 28.917 10.567 1.00 62.39 42 PRO B C 1
ATOM 3792 O O . PRO B 1 42 ? 2.693 28.715 9.669 1.00 62.72 42 PRO B O 1
ATOM 3796 N N . ILE B 1 43 ? 4.811 29.107 10.339 1.00 40.01 43 ILE B N 1
ATOM 3797 C CA . ILE B 1 43 ? 5.444 28.879 9.050 1.00 38.87 43 ILE B CA 1
ATOM 3798 C C . ILE B 1 43 ? 6.707 28.083 9.337 1.00 40.58 43 ILE B C 1
ATOM 3799 O O . ILE B 1 43 ? 7.296 28.196 10.415 1.00 49.82 43 ILE B O 1
ATOM 3804 N N . ILE B 1 44 ? 7.106 27.229 8.397 1.00 36.93 44 ILE B N 1
ATOM 3805 C CA . ILE B 1 44 ? 8.280 26.389 8.595 1.00 38.38 44 ILE B CA 1
ATOM 3806 C C . ILE B 1 44 ? 9.160 26.441 7.351 1.00 39.60 44 ILE B C 1
ATOM 3807 O O . ILE B 1 44 ? 8.673 26.293 6.221 1.00 46.32 44 ILE B O 1
ATOM 3812 N N . TYR B 1 45 ? 10.454 26.671 7.575 1.00 44.58 45 TYR B N 1
ATOM 3813 C CA . TYR B 1 45 ? 11.490 26.701 6.551 1.00 43.97 45 TYR B CA 1
ATOM 3814 C C . TYR B 1 45 ? 12.409 25.499 6.724 1.00 50.50 45 TYR B C 1
ATOM 3815 O O . TYR B 1 45 ? 12.728 25.108 7.850 1.00 41.84 45 TYR B O 1
ATOM 3824 N N . PHE B 1 46 ? 12.851 24.923 5.610 1.00 52.69 46 PHE B N 1
ATOM 3825 C CA . PHE B 1 46 ? 13.776 23.800 5.626 1.00 46.20 46 PHE B CA 1
ATOM 3826 C C . PHE B 1 46 ? 15.058 24.192 4.907 1.00 45.82 46 PHE B C 1
ATOM 3827 O O . PHE B 1 46 ? 15.015 24.686 3.776 1.00 53.53 46 PHE B O 1
ATOM 3835 N N . TYR B 1 47 ? 16.189 23.977 5.571 1.00 48.13 47 TYR B N 1
ATOM 3836 C CA . TYR B 1 47 ? 17.506 24.290 5.042 1.00 42.78 47 TYR B CA 1
ATOM 3837 C C . TYR B 1 47 ? 18.359 23.035 5.045 1.00 50.56 47 TYR B C 1
ATOM 3838 O O . TYR B 1 47 ? 18.319 22.245 5.997 1.00 56.28 47 TYR B O 1
ATOM 3847 N N . ASN B 1 48 ? 19.152 22.875 3.991 1.00 51.86 48 ASN B N 1
ATOM 3848 C CA . ASN B 1 48 ? 20.093 21.774 3.936 1.00 44.39 48 ASN B CA 1
ATOM 3849 C C . ASN B 1 48 ? 21.190 21.975 4.982 1.00 50.98 48 ASN B C 1
ATOM 3850 O O . ASN B 1 48 ? 21.339 23.049 5.573 1.00 53.43 48 ASN B O 1
ATOM 3855 N N . SER B 1 49 ? 21.991 20.929 5.164 1.00 60.24 49 SER B N 1
ATOM 3856 C CA . SER B 1 49 ? 22.949 20.860 6.261 1.00 58.20 49 SER B CA 1
ATOM 3857 C C . SER B 1 49 ? 23.868 22.073 6.284 1.00 55.40 49 SER B C 1
ATOM 3858 O O . SER B 1 49 ? 24.478 22.432 5.274 1.00 54.80 49 SER B O 1
ATOM 3861 N N . SER B 1 50 ? 23.927 22.711 7.455 1.00 73.95 50 SER B N 1
ATOM 3862 C CA . SER B 1 50 ? 24.832 23.827 7.715 1.00 86.34 50 SER B CA 1
ATOM 3863 C C . SER B 1 50 ? 26.286 23.475 7.405 1.00 92.17 50 SER B C 1
ATOM 3864 O O . SER B 1 50 ? 26.915 24.087 6.535 1.00 91.08 50 SER B O 1
ATOM 3867 N N . ASN B 1 51 ? 26.829 22.479 8.113 1.00 94.36 51 ASN B N 1
ATOM 3868 C CA . ASN B 1 51 ? 28.264 22.171 8.154 1.00 83.30 51 ASN B CA 1
ATOM 3869 C C . ASN B 1 51 ? 29.071 23.296 8.808 1.00 70.91 51 ASN B C 1
ATOM 3870 O O . ASN B 1 51 ? 30.247 23.487 8.501 1.00 82.89 51 ASN B O 1
ATOM 3875 N N . ILE B 1 52 ? 28.435 24.036 9.716 1.00 59.37 52 ILE B N 1
ATOM 3876 C CA . ILE B 1 52 ? 29.078 25.003 10.608 1.00 67.59 52 ILE B CA 1
ATOM 3877 C C . ILE B 1 52 ? 28.906 24.475 12.033 1.00 76.32 52 ILE B C 1
ATOM 3878 O O . ILE B 1 52 ? 27.817 24.014 12.382 1.00 71.92 52 ILE B O 1
ATOM 3883 N N . HIS B 1 53 ? 29.973 24.514 12.855 1.00 88.44 53 HIS B N 1
ATOM 3884 C CA . HIS B 1 53 ? 29.912 23.674 14.057 1.00 91.39 53 HIS B CA 1
ATOM 3885 C C . HIS B 1 53 ? 29.127 24.354 15.161 1.00 80.91 53 HIS B C 1
ATOM 3886 O O . HIS B 1 53 ? 28.589 23.670 16.035 1.00 84.62 53 HIS B O 1
ATOM 3893 N N . ASN B 1 54 ? 29.088 25.687 15.142 1.00 67.70 54 ASN B N 1
ATOM 3894 C CA . ASN B 1 54 ? 28.451 26.487 16.170 1.00 59.35 54 ASN B CA 1
ATOM 3895 C C . ASN B 1 54 ? 27.160 27.131 15.685 1.00 60.28 54 ASN B C 1
ATOM 3896 O O . ASN B 1 54 ? 26.752 28.173 16.200 1.00 74.31 54 ASN B O 1
ATOM 3901 N N . ILE B 1 55 ? 26.501 26.508 14.706 1.00 52.43 55 ILE B N 1
ATOM 3902 C CA . ILE B 1 55 ? 25.383 27.159 14.036 1.00 42.18 55 ILE B CA 1
ATOM 3903 C C . ILE B 1 55 ? 24.234 27.409 15.005 1.00 54.49 55 ILE B C 1
ATOM 3904 O O . ILE B 1 55 ? 23.546 28.434 14.909 1.00 61.42 55 ILE B O 1
ATOM 3909 N N . ARG B 1 56 ? 24.021 26.503 15.964 1.00 57.24 56 ARG B N 1
ATOM 3910 C CA . ARG B 1 56 ? 22.937 26.687 16.927 1.00 57.53 56 ARG B CA 1
ATOM 3911 C C . ARG B 1 56 ? 23.173 27.927 17.781 1.00 53.50 56 ARG B C 1
ATOM 3912 O O . ARG B 1 56 ? 22.267 28.757 17.967 1.00 53.55 56 ARG B O 1
ATOM 3920 N N . GLU B 1 57 ? 24.399 28.078 18.293 1.00 46.50 57 GLU B N 1
ATOM 3921 C CA . GLU B 1 57 ? 24.738 29.245 19.101 1.00 54.34 57 GLU B CA 1
ATOM 3922 C C . GLU B 1 57 ? 24.643 30.532 18.288 1.00 50.22 57 GLU B C 1
ATOM 3923 O O . GLU B 1 57 ? 24.132 31.548 18.777 1.00 52.43 57 GLU B O 1
ATOM 3929 N N . GLN B 1 58 ? 25.124 30.509 17.040 1.00 51.23 58 GLN B N 1
ATOM 3930 C CA . GLN B 1 58 ? 25.086 31.721 16.229 1.00 64.50 58 GLN B CA 1
ATOM 3931 C C . GLN B 1 58 ? 23.656 32.106 15.884 1.00 63.57 58 GLN B C 1
ATOM 3932 O O . GLN B 1 58 ? 23.332 33.300 15.822 1.00 63.50 58 GLN B O 1
ATOM 3938 N N . LEU B 1 59 ? 22.777 31.116 15.711 1.00 50.27 59 LEU B N 1
ATOM 3939 C CA . LEU B 1 59 ? 21.376 31.423 15.459 1.00 42.02 59 LEU B CA 1
ATOM 3940 C C . LEU B 1 59 ? 20.712 32.017 16.694 1.00 48.17 59 LEU B C 1
ATOM 3941 O O . LEU B 1 59 ? 19.940 32.974 16.582 1.00 48.54 59 LEU B O 1
ATOM 3946 N N . VAL B 1 60 ? 21.029 31.497 17.884 1.00 41.55 60 VAL B N 1
ATOM 3947 C CA . VAL B 1 60 ? 20.492 32.099 19.107 1.00 38.19 60 VAL B CA 1
ATOM 3948 C C . VAL B 1 60 ? 20.974 33.541 19.255 1.00 47.99 60 VAL B C 1
ATOM 3949 O O . VAL B 1 60 ? 20.200 34.440 19.616 1.00 51.09 60 VAL B O 1
ATOM 3953 N N . LYS B 1 61 ? 22.252 33.789 18.957 1.00 52.05 61 LYS B N 1
ATOM 3954 C CA . LYS B 1 61 ? 22.814 35.128 19.130 1.00 42.25 61 LYS B CA 1
ATOM 3955 C C . LYS B 1 61 ? 22.196 36.119 18.148 1.00 44.93 61 LYS B C 1
ATOM 3956 O O . LYS B 1 61 ? 21.804 37.233 18.529 1.00 55.31 61 LYS B O 1
ATOM 3962 N N . SER B 1 62 ? 22.104 35.730 16.874 1.00 46.57 62 SER B N 1
ATOM 3963 C CA . SER B 1 62 ? 21.466 36.592 15.890 1.00 53.55 62 SER B CA 1
ATOM 3964 C C . SER B 1 62 ? 19.997 36.810 16.214 1.00 55.80 62 SER B C 1
ATOM 3965 O O . SER B 1 62 ? 19.471 37.904 15.985 1.00 57.33 62 SER B O 1
ATOM 3968 N N . LEU B 1 63 ? 19.324 35.797 16.771 1.00 56.15 63 LEU B N 1
ATOM 3969 C CA . LEU B 1 63 ? 17.928 35.968 17.157 1.00 52.76 63 LEU B CA 1
ATOM 3970 C C . LEU B 1 63 ? 17.791 37.002 18.267 1.00 54.81 63 LEU B C 1
ATOM 3971 O O . LEU B 1 63 ? 16.900 37.856 18.216 1.00 48.40 63 LEU B O 1
ATOM 3976 N N . SER B 1 64 ? 18.672 36.948 19.274 1.00 55.96 64 SER B N 1
ATOM 3977 C CA . SER B 1 64 ? 18.643 37.956 20.336 1.00 58.05 64 SER B CA 1
ATOM 3978 C C . SER B 1 64 ? 18.899 39.357 19.789 1.00 60.57 64 SER B C 1
ATOM 3979 O O . SER B 1 64 ? 18.191 40.316 20.135 1.00 64.96 64 SER B O 1
ATOM 3982 N N . GLU B 1 65 ? 19.905 39.497 18.924 1.00 59.85 65 GLU B N 1
ATOM 3983 C CA . GLU B 1 65 ? 20.204 40.824 18.398 1.00 66.54 65 GLU B CA 1
ATOM 3984 C C . GLU B 1 65 ? 19.086 41.332 17.493 1.00 53.87 65 GLU B C 1
ATOM 3985 O O . GLU B 1 65 ? 18.856 42.543 17.418 1.00 59.18 65 GLU B O 1
ATOM 3991 N N . THR B 1 66 ? 18.383 40.430 16.803 1.00 50.05 66 THR B N 1
ATOM 3992 C CA . THR B 1 66 ? 17.222 40.835 16.019 1.00 47.92 66 THR B CA 1
ATOM 3993 C C . THR B 1 66 ? 16.064 41.236 16.923 1.00 52.89 66 THR B C 1
ATOM 3994 O O . THR B 1 66 ? 15.329 42.185 16.622 1.00 52.73 66 THR B O 1
ATOM 3998 N N . LEU B 1 67 ? 15.882 40.516 18.031 1.00 45.04 67 LEU B N 1
ATOM 3999 C CA . LEU B 1 67 ? 14.829 40.861 18.978 1.00 52.24 67 LEU B CA 1
ATOM 4000 C C . LEU B 1 67 ? 15.079 42.220 19.607 1.00 63.18 67 LEU B C 1
ATOM 4001 O O . LEU B 1 67 ? 14.135 42.877 20.058 1.00 59.87 67 LEU B O 1
ATOM 4006 N N . THR B 1 68 ? 16.343 42.646 19.667 1.00 62.21 68 THR B N 1
ATOM 4007 C CA . THR B 1 68 ? 16.627 44.020 20.078 1.00 64.66 68 THR B CA 1
ATOM 4008 C C . THR B 1 68 ? 15.861 45.026 19.218 1.00 61.00 68 THR B C 1
ATOM 4009 O O . THR B 1 68 ? 15.314 46.007 19.733 1.00 52.12 68 THR B O 1
ATOM 4013 N N . LYS B 1 69 ? 15.799 44.794 17.904 1.00 58.76 69 LYS B N 1
ATOM 4014 C CA . LYS B 1 69 ? 15.039 45.691 17.036 1.00 53.22 69 LYS B CA 1
ATOM 4015 C C . LYS B 1 69 ? 13.543 45.396 17.092 1.00 62.31 69 LYS B C 1
ATOM 4016 O O . LYS B 1 69 ? 12.726 46.323 17.138 1.00 59.79 69 LYS B O 1
ATOM 4022 N N . PHE B 1 70 ? 13.163 44.122 17.075 1.00 58.06 70 PHE B N 1
ATOM 4023 C CA . PHE B 1 70 ? 11.762 43.721 17.216 1.00 56.51 70 PHE B CA 1
ATOM 4024 C C . PHE B 1 70 ? 11.403 43.465 18.679 1.00 58.87 70 PHE B C 1
ATOM 4025 O O . PHE B 1 70 ? 10.877 42.410 19.035 1.00 58.54 70 PHE B O 1
ATOM 4033 N N . TYR B 1 71 ? 11.664 44.455 19.534 1.00 48.40 71 TYR B N 1
ATOM 4034 C CA . TYR B 1 71 ? 11.508 44.253 20.973 1.00 54.47 71 TYR B CA 1
ATOM 4035 C C . TYR B 1 71 ? 10.096 43.872 21.418 1.00 55.26 71 TYR B C 1
ATOM 4036 O O . TYR B 1 71 ? 9.985 43.021 22.320 1.00 66.79 71 TYR B O 1
ATOM 4045 N N . PRO B 1 72 ? 9.000 44.408 20.856 1.00 48.18 72 PRO B N 1
ATOM 4046 C CA . PRO B 1 72 ? 7.680 43.970 21.344 1.00 51.51 72 PRO B CA 1
ATOM 4047 C C . PRO B 1 72 ? 7.442 42.479 21.173 1.00 47.17 72 PRO B C 1
ATOM 4048 O O . PRO B 1 72 ? 6.680 41.891 21.950 1.00 49.47 72 PRO B O 1
ATOM 4052 N N . LEU B 1 73 ? 8.090 41.843 20.193 1.00 41.93 73 LEU B N 1
ATOM 4053 C CA . LEU B 1 73 ? 7.912 40.408 20.004 1.00 48.83 73 LEU B CA 1
ATOM 4054 C C . LEU B 1 73 ? 8.425 39.601 21.189 1.00 51.43 73 LEU B C 1
ATOM 4055 O O . LEU B 1 73 ? 8.026 38.443 21.353 1.00 50.74 73 LEU B O 1
ATOM 4060 N N . ALA B 1 74 ? 9.293 40.177 22.019 1.00 47.50 74 ALA B N 1
ATOM 4061 C CA . ALA B 1 74 ? 9.780 39.489 23.206 1.00 46.43 74 ALA B CA 1
ATOM 4062 C C . ALA B 1 74 ? 8.959 39.810 24.446 1.00 51.03 74 ALA B C 1
ATOM 4063 O O . ALA B 1 74 ? 9.288 39.330 25.536 1.00 45.53 74 ALA B O 1
ATOM 4065 N N . GLY B 1 75 ? 7.899 40.597 24.306 1.00 48.01 75 GLY B N 1
ATOM 4066 C CA . GLY B 1 75 ? 7.080 41.005 25.424 1.00 45.10 75 GLY B CA 1
ATOM 4067 C C . GLY B 1 75 ? 5.886 40.098 25.615 1.00 53.39 75 GLY B C 1
ATOM 4068 O O . GLY B 1 75 ? 5.806 38.998 25.060 1.00 56.54 75 GLY B O 1
ATOM 4069 N N . ARG B 1 76 ? 4.935 40.579 26.411 1.00 54.99 76 ARG B N 1
ATOM 4070 C CA . ARG B 1 76 ? 3.738 39.820 26.733 1.00 52.03 76 ARG B CA 1
ATOM 4071 C C . ARG B 1 76 ? 2.509 40.688 26.521 1.00 63.44 76 ARG B C 1
ATOM 4072 O O . ARG B 1 76 ? 2.484 41.861 26.905 1.00 67.17 76 ARG B O 1
ATOM 4080 N N . PHE B 1 77 ? 1.495 40.105 25.897 1.00 64.01 77 PHE B N 1
ATOM 4081 C CA . PHE B 1 77 ? 0.264 40.829 25.640 1.00 60.34 77 PHE B CA 1
ATOM 4082 C C . PHE B 1 77 ? -0.514 40.985 26.939 1.00 58.60 77 PHE B C 1
ATOM 4083 O O . PHE B 1 77 ? -0.669 40.031 27.701 1.00 65.73 77 PHE B O 1
ATOM 4091 N N . VAL B 1 78 ? -0.967 42.199 27.219 1.00 55.86 78 VAL B N 1
ATOM 4092 C CA . VAL B 1 78 ? -1.880 42.469 28.325 1.00 64.87 78 VAL B CA 1
ATOM 4093 C C . VAL B 1 78 ? -3.140 43.064 27.733 1.00 69.69 78 VAL B C 1
ATOM 4094 O O . VAL B 1 78 ? -3.083 44.055 26.989 1.00 67.15 78 VAL B O 1
ATOM 4098 N N . GLN B 1 79 ? -4.270 42.448 28.042 1.00 73.56 79 GLN B N 1
ATOM 4099 C CA . GLN B 1 79 ? -5.498 42.823 27.365 1.00 81.56 79 GLN B CA 1
ATOM 4100 C C . GLN B 1 79 ? -6.203 44.054 27.947 1.00 80.68 79 GLN B C 1
ATOM 4101 O O . GLN B 1 79 ? -6.732 44.883 27.192 1.00 74.73 79 GLN B O 1
ATOM 4107 N N . ASP B 1 80 ? -6.319 44.168 29.257 1.00 79.90 80 ASP B N 1
ATOM 4108 C CA . ASP B 1 80 ? -6.988 45.364 29.760 1.00 82.02 80 ASP B CA 1
ATOM 4109 C C . ASP B 1 80 ? -6.088 46.546 29.419 1.00 78.68 80 ASP B C 1
ATOM 4110 O O . ASP B 1 80 ? -4.998 46.692 29.985 1.00 79.38 80 ASP B O 1
ATOM 4115 N N . GLY B 1 81 ? -6.521 47.369 28.460 1.00 80.47 81 GLY B N 1
ATOM 4116 C CA . GLY B 1 81 ? -5.732 48.462 27.922 1.00 75.60 81 GLY B CA 1
ATOM 4117 C C . GLY B 1 81 ? -5.110 48.143 26.580 1.00 72.57 81 GLY B C 1
ATOM 4118 O O . GLY B 1 81 ? -4.526 49.036 25.951 1.00 75.57 81 GLY B O 1
ATOM 4119 N N . PHE B 1 82 ? -5.233 46.892 26.139 1.00 68.03 82 PHE B N 1
ATOM 4120 C CA . PHE B 1 82 ? -4.844 46.412 24.816 1.00 64.94 82 PHE B CA 1
ATOM 4121 C C . PHE B 1 82 ? -3.432 46.846 24.414 1.00 64.28 82 PHE B C 1
ATOM 4122 O O . PHE B 1 82 ? -3.242 47.630 23.483 1.00 55.11 82 PHE B O 1
ATOM 4130 N N . TYR B 1 83 ? -2.430 46.321 25.121 1.00 61.29 83 TYR B N 1
ATOM 4131 C CA . TYR B 1 83 ? -1.070 46.679 24.734 1.00 60.84 83 TYR B CA 1
ATOM 4132 C C . TYR B 1 83 ? -0.131 45.496 24.921 1.00 56.70 83 TYR B C 1
ATOM 4133 O O . TYR B 1 83 ? -0.525 44.415 25.372 1.00 55.46 83 TYR B O 1
ATOM 4142 N N . VAL B 1 84 ? 1.128 45.715 24.554 1.00 59.05 84 VAL B N 1
ATOM 4143 C CA . VAL B 1 84 ? 2.186 44.728 24.704 1.00 55.08 84 VAL B CA 1
ATOM 4144 C C . VAL B 1 84 ? 3.169 45.290 25.715 1.00 60.86 84 VAL B C 1
ATOM 4145 O O . VAL B 1 84 ? 3.876 46.268 25.435 1.00 63.85 84 VAL B O 1
ATOM 4149 N N . ASP B 1 85 ? 3.216 44.671 26.889 1.00 64.16 85 ASP B N 1
ATOM 4150 C CA . ASP B 1 85 ? 4.236 44.990 27.876 1.00 63.51 85 ASP B CA 1
ATOM 4151 C C . ASP B 1 85 ? 5.543 44.356 27.421 1.00 62.35 85 ASP B C 1
ATOM 4152 O O . ASP B 1 85 ? 5.717 43.136 27.519 1.00 57.28 85 ASP B O 1
ATOM 4157 N N . CYS B 1 86 ? 6.462 45.181 26.918 1.00 60.82 86 CYS B N 1
ATOM 4158 C CA . CYS B 1 86 ? 7.734 44.682 26.408 1.00 58.19 86 CYS B CA 1
ATOM 4159 C C . CYS B 1 86 ? 8.676 44.508 27.597 1.00 65.41 86 CYS B C 1
ATOM 4160 O O . CYS B 1 86 ? 9.609 45.279 27.828 1.00 79.15 86 CYS B O 1
ATOM 4163 N N . ASN B 1 87 ? 8.410 43.449 28.356 1.00 62.95 87 ASN B N 1
ATOM 4164 C CA . ASN B 1 87 ? 9.156 43.126 29.560 1.00 61.34 87 ASN B CA 1
ATOM 4165 C C . ASN B 1 87 ? 10.376 42.261 29.281 1.00 53.74 87 ASN B C 1
ATOM 4166 O O . ASN B 1 87 ? 11.041 41.832 30.229 1.00 57.34 87 ASN B O 1
ATOM 4171 N N . ASP B 1 88 ? 10.661 41.975 28.012 1.00 65.81 88 ASP B N 1
ATOM 4172 C CA . ASP B 1 88 ? 11.814 41.169 27.612 1.00 68.74 88 ASP B CA 1
ATOM 4173 C C . ASP B 1 88 ? 11.774 39.774 28.225 1.00 56.51 88 ASP B C 1
ATOM 4174 O O . ASP B 1 88 ? 12.817 39.167 28.480 1.00 59.36 88 ASP B O 1
ATOM 4179 N N . GLU B 1 89 ? 10.570 39.254 28.474 1.00 44.74 89 GLU B N 1
ATOM 4180 C CA . GLU B 1 89 ? 10.444 37.870 28.914 1.00 58.91 89 GLU B CA 1
ATOM 4181 C C . GLU B 1 89 ? 10.976 36.896 27.871 1.00 52.10 89 GLU B C 1
ATOM 4182 O O . GLU B 1 89 ? 11.305 35.755 28.213 1.00 51.10 89 GLU B O 1
ATOM 4188 N N . GLY B 1 90 ? 11.057 37.315 26.613 1.00 46.06 90 GLY B N 1
ATOM 4189 C CA . GLY B 1 90 ? 11.718 36.551 25.578 1.00 48.59 90 GLY B CA 1
ATOM 4190 C C . GLY B 1 90 ? 10.744 35.758 24.726 1.00 49.02 90 GLY B C 1
ATOM 4191 O O . GLY B 1 90 ? 9.549 35.650 25.010 1.00 47.47 90 GLY B O 1
ATOM 4192 N N . VAL B 1 91 ? 11.279 35.201 23.658 1.00 43.21 91 VAL B N 1
ATOM 4193 C CA . VAL B 1 91 ? 10.521 34.314 22.789 1.00 38.33 91 VAL B CA 1
ATOM 4194 C C . VAL B 1 91 ? 10.835 32.880 23.182 1.00 37.75 91 VAL B C 1
ATOM 4195 O O . VAL B 1 91 ? 11.936 32.565 23.654 1.00 43.56 91 VAL B O 1
ATOM 4199 N N . LEU B 1 92 ? 9.851 32.001 23.010 1.00 37.28 92 LEU B N 1
ATOM 4200 C CA . LEU B 1 92 ? 10.042 30.596 23.332 1.00 38.44 92 LEU B CA 1
ATOM 4201 C C . LEU B 1 92 ? 10.887 29.944 22.245 1.00 39.22 92 LEU B C 1
ATOM 4202 O O . LEU B 1 92 ? 10.565 30.036 21.057 1.00 44.18 92 LEU B O 1
ATOM 4207 N N . TYR B 1 93 ? 11.956 29.265 22.654 1.00 33.85 93 TYR B N 1
ATOM 4208 C CA . TYR B 1 93 ? 12.952 28.734 21.731 1.00 43.06 93 TYR B CA 1
ATOM 4209 C C . TYR B 1 93 ? 13.167 27.270 22.073 1.00 39.94 93 TYR B C 1
ATOM 4210 O O . TYR B 1 93 ? 13.740 26.952 23.122 1.00 47.80 93 TYR B O 1
ATOM 4219 N N . VAL B 1 94 ? 12.687 26.393 21.197 1.00 36.02 94 VAL B N 1
ATOM 4220 C CA . VAL B 1 94 ? 12.787 24.950 21.362 1.00 28.47 94 VAL B CA 1
ATOM 4221 C C . VAL B 1 94 ? 13.768 24.420 20.329 1.00 37.82 94 VAL B C 1
ATOM 4222 O O . VAL B 1 94 ? 13.641 24.710 19.134 1.00 47.92 94 VAL B O 1
ATOM 4226 N N . GLU B 1 95 ? 14.747 23.654 20.790 1.00 45.12 95 GLU B N 1
ATOM 4227 C CA . GLU B 1 95 ? 15.665 22.935 19.924 1.00 50.77 95 GLU B CA 1
ATOM 4228 C C . GLU B 1 95 ? 15.325 21.454 20.000 1.00 48.19 95 GLU B C 1
ATOM 4229 O O . GLU B 1 95 ? 15.181 20.901 21.099 1.00 45.23 95 GLU B O 1
ATOM 4235 N N . ALA B 1 96 ? 15.173 20.830 18.831 1.00 37.36 96 ALA B N 1
ATOM 4236 C CA . ALA B 1 96 ? 14.832 19.422 18.711 1.00 43.71 96 ALA B CA 1
ATOM 4237 C C . ALA B 1 96 ? 15.807 18.743 17.760 1.00 43.42 96 ALA B C 1
ATOM 4238 O O . ALA B 1 96 ? 16.508 19.397 16.984 1.00 33.19 96 ALA B O 1
ATOM 4240 N N . GLU B 1 97 ? 15.837 17.415 17.815 1.00 43.54 97 GLU B N 1
ATOM 4241 C CA . GLU B 1 97 ? 16.699 16.627 16.945 1.00 42.28 97 GLU B CA 1
ATOM 4242 C C . GLU B 1 97 ? 15.896 15.506 16.310 1.00 43.81 97 GLU B C 1
ATOM 4243 O O . GLU B 1 97 ? 15.095 14.845 16.978 1.00 41.78 97 GLU B O 1
ATOM 4249 N N . VAL B 1 98 ? 16.129 15.288 15.019 1.00 38.61 98 VAL B N 1
ATOM 4250 C CA . VAL B 1 98 ? 15.447 14.260 14.246 1.00 29.62 98 VAL B CA 1
ATOM 4251 C C . VAL B 1 98 ? 16.478 13.221 13.834 1.00 37.01 98 VAL B C 1
ATOM 4252 O O . VAL B 1 98 ? 17.612 13.563 13.481 1.00 46.08 98 VAL B O 1
ATOM 4256 N N . ASN B 1 99 ? 16.081 11.952 13.876 1.00 35.75 99 ASN B N 1
ATOM 4257 C CA . ASN B 1 99 ? 17.006 10.842 13.704 1.00 45.95 99 ASN B CA 1
ATOM 4258 C C . ASN B 1 99 ? 17.188 10.440 12.245 1.00 51.26 99 ASN B C 1
ATOM 4259 O O . ASN B 1 99 ? 17.742 9.370 11.975 1.00 46.21 99 ASN B O 1
ATOM 4264 N N . ILE B 1 100 ? 16.733 11.262 11.307 1.00 50.74 100 ILE B N 1
ATOM 4265 C CA . ILE B 1 100 ? 16.874 10.970 9.881 1.00 49.26 100 ILE B CA 1
ATOM 4266 C C . ILE B 1 100 ? 17.410 12.217 9.192 1.00 50.61 100 ILE B C 1
ATOM 4267 O O . ILE B 1 100 ? 17.249 13.341 9.691 1.00 59.32 100 ILE B O 1
ATOM 4272 N N . PRO B 1 101 ? 18.068 12.052 8.049 1.00 47.20 101 PRO B N 1
ATOM 4273 C CA . PRO B 1 101 ? 18.497 13.217 7.275 1.00 46.17 101 PRO B CA 1
ATOM 4274 C C . PRO B 1 101 ? 17.288 13.999 6.802 1.00 47.05 101 PRO B C 1
ATOM 4275 O O . PRO B 1 101 ? 16.197 13.453 6.619 1.00 41.79 101 PRO B O 1
ATOM 4279 N N . LEU B 1 102 ? 17.493 15.296 6.589 1.00 46.62 102 LEU B N 1
ATOM 4280 C CA . LEU B 1 102 ? 16.407 16.097 6.050 1.00 45.40 102 LEU B CA 1
ATOM 4281 C C . LEU B 1 102 ? 16.027 15.618 4.655 1.00 53.99 102 LEU B C 1
ATOM 4282 O O . LEU B 1 102 ? 14.863 15.731 4.255 1.00 49.01 102 LEU B O 1
ATOM 4287 N N . ASN B 1 103 ? 16.978 15.040 3.918 1.00 46.32 103 ASN B N 1
ATOM 4288 C CA . ASN B 1 103 ? 16.693 14.584 2.573 1.00 62.56 103 ASN B CA 1
ATOM 4289 C C . ASN B 1 103 ? 15.966 13.262 2.537 1.00 70.07 103 ASN B C 1
ATOM 4290 O O . ASN B 1 103 ? 15.793 12.699 1.450 1.00 69.59 103 ASN B O 1
ATOM 4295 N N . GLU B 1 104 ? 15.499 12.751 3.673 1.00 68.72 104 GLU B N 1
ATOM 4296 C CA . GLU B 1 104 ? 14.708 11.532 3.644 1.00 66.46 104 GLU B CA 1
ATOM 4297 C C . GLU B 1 104 ? 13.392 11.797 4.370 1.00 67.39 104 GLU B C 1
ATOM 4298 O O . GLU B 1 104 ? 12.724 10.857 4.819 1.00 73.15 104 GLU B O 1
ATOM 4304 N N . PHE B 1 105 ? 13.033 13.075 4.506 1.00 57.34 105 PHE B N 1
ATOM 4305 C CA . PHE B 1 105 ? 11.851 13.536 5.215 1.00 55.92 105 PHE B CA 1
ATOM 4306 C C . PHE B 1 105 ? 10.982 14.430 4.352 1.00 57.25 105 PHE B C 1
ATOM 4307 O O . PHE B 1 105 ? 9.753 14.283 4.364 1.00 54.64 105 PHE B O 1
ATOM 4315 N N . ILE B 1 106 ? 11.586 15.380 3.630 1.00 49.66 106 ILE B N 1
ATOM 4316 C CA . ILE B 1 106 ? 10.809 16.351 2.868 1.00 41.61 106 ILE B CA 1
ATOM 4317 C C . ILE B 1 106 ? 9.858 15.640 1.920 1.00 42.28 106 ILE B C 1
ATOM 4318 O O . ILE B 1 106 ? 8.687 16.017 1.791 1.00 49.09 106 ILE B O 1
ATOM 4323 N N . GLY B 1 107 ? 10.347 14.602 1.240 1.00 37.89 107 GLY B N 1
ATOM 4324 C CA . GLY B 1 107 ? 9.489 13.853 0.340 1.00 47.01 107 GLY B CA 1
ATOM 4325 C C . GLY B 1 107 ? 8.293 13.252 1.049 1.00 53.26 107 GLY B C 1
ATOM 4326 O O . GLY B 1 107 ? 7.171 13.301 0.542 1.00 71.17 107 GLY B O 1
ATOM 4327 N N . GLN B 1 108 ? 8.513 12.692 2.241 1.00 51.47 108 GLN B N 1
ATOM 4328 C CA . GLN B 1 108 ? 7.402 12.129 3.001 1.00 55.64 108 GLN B CA 1
ATOM 4329 C C . GLN B 1 108 ? 6.483 13.218 3.530 1.00 49.93 108 GLN B C 1
ATOM 4330 O O . GLN B 1 108 ? 5.256 13.060 3.523 1.00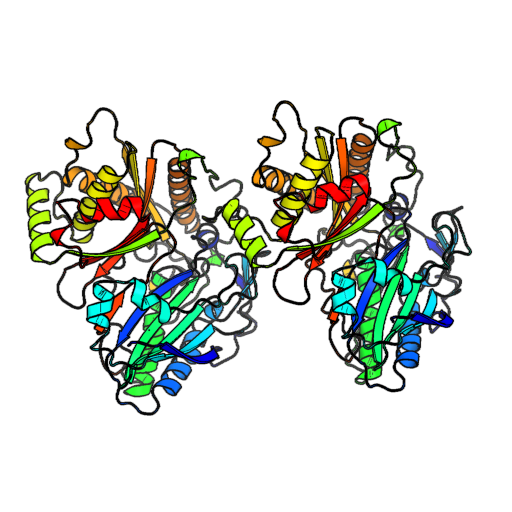 59.77 108 GLN B O 1
ATOM 4336 N N . ALA B 1 109 ? 7.055 14.332 3.988 1.00 43.34 109 ALA B N 1
ATOM 4337 C CA . ALA B 1 109 ? 6.227 15.395 4.541 1.00 49.86 109 ALA B CA 1
ATOM 4338 C C . ALA B 1 109 ? 5.336 16.014 3.475 1.00 46.57 109 ALA B C 1
ATOM 4339 O O . ALA B 1 109 ? 4.210 16.426 3.774 1.00 56.15 109 ALA B O 1
ATOM 4341 N N . LYS B 1 110 ? 5.802 16.061 2.226 1.00 43.46 110 LYS B N 1
ATOM 4342 C CA . LYS B 1 110 ? 4.982 16.633 1.165 1.00 53.73 110 LYS B CA 1
ATOM 4343 C C . LYS B 1 110 ? 3.754 15.786 0.880 1.00 57.73 110 LYS B C 1
ATOM 4344 O O . LYS B 1 110 ? 2.719 16.320 0.466 1.00 60.72 110 LYS B O 1
ATOM 4350 N N . LYS B 1 111 ? 3.839 14.476 1.111 1.00 51.67 111 LYS B N 1
ATOM 4351 C CA . LYS B 1 111 ? 2.688 13.604 0.921 1.00 57.98 111 LYS B CA 1
ATOM 4352 C C . LYS B 1 111 ? 1.799 13.519 2.153 1.00 68.93 111 LYS B C 1
ATOM 4353 O O . LYS B 1 111 ? 0.584 13.335 2.017 1.00 83.14 111 LYS B O 1
ATOM 4359 N N . ASN B 1 112 ? 2.369 13.664 3.349 1.00 58.61 112 ASN B N 1
ATOM 4360 C CA . ASN B 1 112 ? 1.613 13.600 4.598 1.00 61.20 112 ASN B CA 1
ATOM 4361 C C . ASN B 1 112 ? 2.063 14.763 5.475 1.00 56.41 112 ASN B C 1
ATOM 4362 O O . ASN B 1 112 ? 3.061 14.656 6.195 1.00 63.88 112 ASN B O 1
ATOM 4367 N N . ILE B 1 113 ? 1.307 15.863 5.429 1.00 48.45 113 ILE B N 1
ATOM 4368 C CA . ILE B 1 113 ? 1.677 17.069 6.159 1.00 49.80 113 ILE B CA 1
ATOM 4369 C C . ILE B 1 113 ? 1.667 16.843 7.667 1.00 62.11 113 ILE B C 1
ATOM 4370 O O . ILE B 1 113 ? 2.388 17.528 8.404 1.00 69.35 113 ILE B O 1
ATOM 4375 N N . GLN B 1 114 ? 0.884 15.871 8.144 1.00 60.89 114 GLN B N 1
ATOM 4376 C CA . GLN B 1 114 ? 0.811 15.594 9.576 1.00 64.87 114 GLN B CA 1
ATOM 4377 C C . GLN B 1 114 ? 2.181 15.314 10.179 1.00 69.38 114 GLN B C 1
ATOM 4378 O O . GLN B 1 114 ? 2.406 15.603 11.360 1.00 65.49 114 GLN B O 1
ATOM 4384 N N . LEU B 1 115 ? 3.106 14.759 9.392 1.00 67.56 115 LEU B N 1
ATOM 4385 C CA . LEU B 1 115 ? 4.431 14.436 9.907 1.00 66.88 115 LEU B CA 1
ATOM 4386 C C . LEU B 1 115 ? 5.221 15.669 10.326 1.00 67.39 115 LEU B C 1
ATOM 4387 O O . LEU B 1 115 ? 6.231 15.525 11.022 1.00 65.79 115 LEU B O 1
ATOM 4392 N N . ILE B 1 116 ? 4.792 16.869 9.922 1.00 65.32 116 ILE B N 1
ATOM 4393 C CA . ILE B 1 116 ? 5.441 18.099 10.373 1.00 55.64 116 ILE B CA 1
ATOM 4394 C C . ILE B 1 116 ? 4.973 18.530 11.755 1.00 53.03 116 ILE B C 1
ATOM 4395 O O . ILE B 1 116 ? 5.569 19.442 12.346 1.00 47.18 116 ILE B O 1
ATOM 4400 N N . ASN B 1 117 ? 3.941 17.880 12.303 1.00 52.93 117 ASN B N 1
ATOM 4401 C CA . ASN B 1 117 ? 3.382 18.314 13.581 1.00 55.48 117 ASN B CA 1
ATOM 4402 C C . ASN B 1 117 ? 4.409 18.247 14.705 1.00 56.06 117 ASN B C 1
ATOM 4403 O O . ASN B 1 117 ? 4.372 19.069 15.628 1.00 62.60 117 ASN B O 1
ATOM 4408 N N . ASP B 1 118 ? 5.333 17.289 14.645 1.00 45.79 118 ASP B N 1
ATOM 4409 C CA . ASP B 1 118 ? 6.368 17.143 15.662 1.00 51.16 118 ASP B CA 1
ATOM 4410 C C . ASP B 1 118 ? 7.481 18.179 15.537 1.00 55.63 118 ASP B C 1
ATOM 4411 O O . ASP B 1 118 ? 8.374 18.212 16.391 1.00 53.72 118 ASP B O 1
ATOM 4416 N N . LEU B 1 119 ? 7.446 19.027 14.509 1.00 47.24 119 LEU B N 1
ATOM 4417 C CA . LEU B 1 119 ? 8.416 20.098 14.354 1.00 41.45 119 LEU B CA 1
ATOM 4418 C C . LEU B 1 119 ? 7.878 21.445 14.816 1.00 40.15 119 LEU B C 1
ATOM 4419 O O . LEU B 1 119 ? 8.632 22.426 14.834 1.00 36.34 119 LEU B O 1
ATOM 4424 N N . VAL B 1 120 ? 6.610 21.520 15.187 1.00 45.11 120 VAL B N 1
ATOM 4425 C CA . VAL B 1 120 ? 5.967 22.769 15.584 1.00 58.65 120 VAL B CA 1
ATOM 4426 C C . VAL B 1 120 ? 5.854 22.779 17.103 1.00 65.75 120 VAL B C 1
ATOM 4427 O O . VAL B 1 120 ? 5.349 21.810 17.679 1.00 62.91 120 VAL B O 1
ATOM 4431 N N . PRO B 1 121 ? 6.343 23.812 17.785 1.00 71.98 121 PRO B N 1
ATOM 4432 C CA . PRO B 1 121 ? 6.227 23.847 19.244 1.00 76.32 121 PRO B CA 1
ATOM 4433 C C . PRO B 1 121 ? 4.849 24.334 19.662 1.00 94.90 121 PRO B C 1
ATOM 4434 O O . PRO B 1 121 ? 4.280 25.246 19.057 1.00 117.04 121 PRO B O 1
ATOM 4438 N N . LYS B 1 122 ? 4.316 23.727 20.731 1.00 98.05 122 LYS B N 1
ATOM 4439 C CA . LYS B 1 122 ? 3.085 24.215 21.363 1.00 108.41 122 LYS B CA 1
ATOM 4440 C C . LYS B 1 122 ? 3.180 24.042 22.877 1.00 126.79 122 LYS B C 1
ATOM 4441 O O . LYS B 1 122 ? 2.627 23.104 23.458 1.00 125.76 122 LYS B O 1
ATOM 4447 N N . LYS B 1 123 ? 3.874 24.974 23.518 1.00 141.71 123 LYS B N 1
ATOM 4448 C CA . LYS B 1 123 ? 3.690 25.239 24.935 1.00 151.25 123 LYS B CA 1
ATOM 4449 C C . LYS B 1 123 ? 2.898 26.517 25.141 1.00 155.25 123 LYS B C 1
ATOM 4450 O O . LYS B 1 123 ? 2.805 27.017 26.267 1.00 161.63 123 LYS B O 1
ATOM 4456 N N . ASN B 1 124 ? 2.348 27.058 24.061 1.00 148.19 124 ASN B N 1
ATOM 4457 C CA . ASN B 1 124 ? 1.632 28.320 24.095 1.00 137.62 124 ASN B CA 1
ATOM 4458 C C . ASN B 1 124 ? 0.266 28.162 24.759 1.00 137.07 124 ASN B C 1
ATOM 4459 O O . ASN B 1 124 ? -0.352 27.094 24.727 1.00 131.59 124 ASN B O 1
ATOM 4464 N N . PHE B 1 125 ? -0.214 29.257 25.343 1.00 143.71 125 PHE B N 1
ATOM 4465 C CA . PHE B 1 125 ? -1.445 29.305 26.095 1.00 144.16 125 PHE B CA 1
ATOM 4466 C C . PHE B 1 125 ? -2.465 30.055 25.241 1.00 137.24 125 PHE B C 1
ATOM 4467 O O . PHE B 1 125 ? -2.365 30.036 23.997 1.00 143.21 125 PHE B O 1
ATOM 4475 N N . LYS B 1 126 ? -3.455 30.669 25.877 1.00 125.34 126 LYS B N 1
ATOM 4476 C CA . LYS B 1 126 ? -4.390 31.467 25.101 1.00 113.61 126 LYS B CA 1
ATOM 4477 C C . LYS B 1 126 ? -3.751 32.785 24.688 1.00 115.16 126 LYS B C 1
ATOM 4478 O O . LYS B 1 126 ? -3.064 33.445 25.472 1.00 114.95 126 LYS B O 1
ATOM 4484 N N . ASP B 1 127 ? -4.003 33.153 23.446 1.00 112.93 127 ASP B N 1
ATOM 4485 C CA . ASP B 1 127 ? -3.444 34.324 22.792 1.00 114.81 127 ASP B CA 1
ATOM 4486 C C . ASP B 1 127 ? -4.213 35.567 23.215 1.00 111.69 127 ASP B C 1
ATOM 4487 O O . ASP B 1 127 ? -3.618 36.583 23.587 1.00 105.69 127 ASP B O 1
ATOM 4492 N N . ILE B 1 128 ? -5.547 35.494 23.196 1.00 116.57 128 ILE B N 1
ATOM 4493 C CA . ILE B 1 128 ? -6.348 36.710 23.319 1.00 113.14 128 ILE B CA 1
ATOM 4494 C C . ILE B 1 128 ? -6.398 37.272 24.730 1.00 122.77 128 ILE B C 1
ATOM 4495 O O . ILE B 1 128 ? -6.734 38.447 24.902 1.00 126.00 128 ILE B O 1
ATOM 4500 N N . HIS B 1 129 ? -5.994 36.518 25.734 1.00 127.99 129 HIS B N 1
ATOM 4501 C CA . HIS B 1 129 ? -5.992 37.085 27.078 1.00 130.49 129 HIS B CA 1
ATOM 4502 C C . HIS B 1 129 ? -4.656 37.015 27.786 1.00 114.39 129 HIS B C 1
ATOM 4503 O O . HIS B 1 129 ? -4.261 37.990 28.432 1.00 123.60 129 HIS B O 1
ATOM 4510 N N . SER B 1 130 ? -3.948 35.898 27.664 1.00 93.87 130 SER B N 1
ATOM 4511 C CA . SER B 1 130 ? -2.965 35.514 28.668 1.00 84.29 130 SER B CA 1
ATOM 4512 C C . SER B 1 130 ? -1.671 36.319 28.600 1.00 75.30 130 SER B C 1
ATOM 4513 O O . SER B 1 130 ? -1.057 36.466 27.538 1.00 73.40 130 SER B O 1
ATOM 4516 N N . TYR B 1 131 ? -1.258 36.831 29.760 1.00 75.95 131 TYR B N 1
ATOM 4517 C CA . TYR B 1 131 ? 0.034 37.478 29.915 1.00 69.32 131 TYR B CA 1
ATOM 4518 C C . TYR B 1 131 ? 1.169 36.465 29.961 1.00 73.31 131 TYR B C 1
ATOM 4519 O O . TYR B 1 131 ? 2.321 36.827 29.704 1.00 71.82 131 TYR B O 1
ATOM 4528 N N . GLU B 1 132 ? 0.866 35.203 30.274 1.00 80.67 132 GLU B N 1
ATOM 4529 C CA . GLU B 1 132 ? 1.891 34.168 30.307 1.00 92.34 132 GLU B CA 1
ATOM 4530 C C . GLU B 1 132 ? 2.157 33.561 28.931 1.00 83.96 132 GLU B C 1
ATOM 4531 O O . GLU B 1 132 ? 3.183 32.895 28.748 1.00 85.78 132 GLU B O 1
ATOM 4537 N N . ASN B 1 133 ? 1.272 33.782 27.963 1.00 72.34 133 ASN B N 1
ATOM 4538 C CA . ASN B 1 133 ? 1.465 33.244 26.618 1.00 60.63 133 ASN B CA 1
ATOM 4539 C C . ASN B 1 133 ? 2.532 34.048 25.884 1.00 63.34 133 ASN B C 1
ATOM 4540 O O . ASN B 1 133 ? 2.425 35.275 25.797 1.00 74.24 133 ASN B O 1
ATOM 4545 N N . PRO B 1 134 ? 3.569 33.404 25.354 1.00 64.83 134 PRO B N 1
ATOM 4546 C CA . PRO B 1 134 ? 4.583 34.145 24.598 1.00 56.67 134 PRO B CA 1
ATOM 4547 C C . PRO B 1 134 ? 4.063 34.574 23.235 1.00 55.92 134 PRO B C 1
ATOM 4548 O O . PRO B 1 134 ? 3.254 33.891 22.602 1.00 65.40 134 PRO B O 1
ATOM 4552 N N . ILE B 1 135 ? 4.539 35.735 22.790 1.00 49.04 135 ILE B N 1
ATOM 4553 C CA . ILE B 1 135 ? 4.095 36.291 21.517 1.00 48.13 135 ILE B CA 1
ATOM 4554 C C . ILE B 1 135 ? 4.726 35.539 20.349 1.00 47.64 135 ILE B C 1
ATOM 4555 O O . ILE B 1 135 ? 4.086 35.337 19.310 1.00 39.00 135 ILE B O 1
ATOM 4560 N N . VAL B 1 136 ? 5.973 35.090 20.502 1.00 50.61 136 VAL B N 1
ATOM 4561 C CA . VAL B 1 136 ? 6.683 34.357 19.458 1.00 45.49 136 VAL B CA 1
ATOM 4562 C C . VAL B 1 136 ? 7.106 33.002 20.006 1.00 47.92 136 VAL B C 1
ATOM 4563 O O . VAL B 1 136 ? 7.662 32.915 21.109 1.00 42.32 136 VAL B O 1
ATOM 4567 N N . GLY B 1 137 ? 6.883 31.960 19.222 1.00 41.67 137 GLY B N 1
ATOM 4568 C CA . GLY B 1 137 ? 7.403 30.636 19.526 1.00 44.79 137 GLY B CA 1
ATOM 4569 C C . GLY B 1 137 ? 8.262 30.159 18.373 1.00 46.18 137 GLY B C 1
ATOM 4570 O O . GLY B 1 137 ? 7.900 30.332 17.213 1.00 49.17 137 GLY B O 1
ATOM 4571 N N . LEU B 1 138 ? 9.412 29.581 18.698 1.00 48.72 138 LEU B N 1
ATOM 4572 C CA . LEU B 1 138 ? 10.326 29.080 17.682 1.00 38.58 138 LEU B CA 1
ATOM 4573 C C . LEU B 1 138 ? 10.743 27.662 18.027 1.00 45.38 138 LEU B C 1
ATOM 4574 O O . LEU B 1 138 ? 11.044 27.360 19.187 1.00 48.18 138 LEU B O 1
ATOM 4579 N N . GLN B 1 139 ? 10.751 26.791 17.020 1.00 39.03 139 GLN B N 1
ATOM 4580 C CA . GLN B 1 139 ? 11.347 25.468 17.160 1.00 39.55 139 GLN B CA 1
ATOM 4581 C C . GLN B 1 139 ? 12.368 25.259 16.054 1.00 44.18 139 GLN B C 1
ATOM 4582 O O . GLN B 1 139 ? 12.058 25.434 14.868 1.00 38.34 139 GLN B O 1
ATOM 4588 N N . MET B 1 140 ? 13.588 24.906 16.453 1.00 44.22 140 MET B N 1
ATOM 4589 C CA . MET B 1 140 ? 14.671 24.558 15.540 1.00 30.33 140 MET B CA 1
ATOM 4590 C C . MET B 1 140 ? 14.863 23.048 15.605 1.00 37.53 140 MET B C 1
ATOM 4591 O O . MET B 1 140 ? 15.280 22.519 16.641 1.00 43.86 140 MET B O 1
ATOM 4596 N N . SER B 1 141 ? 14.550 22.353 14.511 1.00 34.21 141 SER B N 1
ATOM 4597 C CA . SER B 1 141 ? 14.666 20.900 14.454 1.00 43.18 141 SER B CA 1
ATOM 4598 C C . SER B 1 141 ? 15.877 20.551 13.601 1.00 42.93 141 SER B C 1
ATOM 4599 O O . SER B 1 141 ? 15.875 20.774 12.388 1.00 46.46 141 SER B O 1
ATOM 4602 N N . TYR B 1 142 ? 16.904 20.000 14.235 1.00 37.34 142 TYR B N 1
ATOM 4603 C CA . TYR B 1 142 ? 18.149 19.679 13.553 1.00 32.84 142 TYR B CA 1
ATOM 4604 C C . TYR B 1 142 ? 18.116 18.220 13.113 1.00 44.84 142 TYR B C 1
ATOM 4605 O O . TYR B 1 142 ? 17.977 17.316 13.946 1.00 44.41 142 TYR B O 1
ATOM 4614 N N . PHE B 1 143 ? 18.216 17.999 11.805 1.00 42.08 143 PHE B N 1
ATOM 4615 C CA . PHE B 1 143 ? 18.160 16.659 11.252 1.00 34.30 143 PHE B CA 1
ATOM 4616 C C . PHE B 1 143 ? 19.530 15.984 11.335 1.00 40.38 143 PHE B C 1
ATOM 4617 O O . PHE B 1 143 ? 20.541 16.605 11.670 1.00 37.35 143 PHE B O 1
ATOM 4625 N N . LYS B 1 144 ? 19.553 14.692 10.985 1.00 39.89 144 LYS B N 1
ATOM 4626 C CA . LYS B 1 144 ? 20.647 13.814 11.396 1.00 43.97 144 LYS B CA 1
ATOM 4627 C C . LYS B 1 144 ? 22.008 14.309 10.927 1.00 52.93 144 LYS B C 1
ATOM 4628 O O . LYS B 1 144 ? 23.009 14.126 11.630 1.00 52.46 144 LYS B O 1
ATOM 4634 N N . CYS B 1 145 ? 22.074 14.953 9.766 1.00 49.19 145 CYS B N 1
ATOM 4635 C CA . CYS B 1 145 ? 23.356 15.391 9.232 1.00 54.75 145 CYS B CA 1
ATOM 4636 C C . CYS B 1 145 ? 23.410 16.904 9.066 1.00 55.69 145 CYS B C 1
ATOM 4637 O O . CYS B 1 145 ? 24.134 17.410 8.209 1.00 61.57 145 CYS B O 1
ATOM 4640 N N . GLY B 1 146 ? 22.684 17.636 9.911 1.00 53.43 146 GLY B N 1
ATOM 4641 C CA . GLY B 1 146 ? 22.828 19.074 10.030 1.00 42.42 146 GLY B CA 1
ATOM 4642 C C . GLY B 1 146 ? 21.705 19.878 9.415 1.00 50.46 146 GLY B C 1
ATOM 4643 O O . GLY B 1 146 ? 21.666 21.098 9.612 1.00 47.55 146 GLY B O 1
ATOM 4644 N N . GLY B 1 147 ? 20.794 19.246 8.679 1.00 58.06 147 GLY B N 1
ATOM 4645 C CA . GLY B 1 147 ? 19.680 19.977 8.106 1.00 56.55 147 GLY B CA 1
ATOM 4646 C C . GLY B 1 147 ? 18.771 20.545 9.179 1.00 55.06 147 GLY B C 1
ATOM 4647 O O . GLY B 1 147 ? 18.628 19.988 10.267 1.00 50.12 147 GLY B O 1
ATOM 4648 N N . LEU B 1 148 ? 18.151 21.681 8.865 1.00 51.89 148 LEU B N 1
ATOM 4649 C CA . LEU B 1 148 ? 17.446 22.474 9.864 1.00 42.65 148 LEU B CA 1
ATOM 4650 C C . LEU B 1 148 ? 16.022 22.768 9.416 1.00 47.83 148 LEU B C 1
ATOM 4651 O O . LEU B 1 148 ? 15.782 23.119 8.259 1.00 41.37 148 LEU B O 1
ATOM 4656 N N . ALA B 1 149 ? 15.080 22.615 10.339 1.00 43.39 149 ALA B N 1
ATOM 4657 C CA . ALA B 1 149 ? 13.706 23.065 10.162 1.00 46.95 149 ALA B CA 1
ATOM 4658 C C . ALA B 1 149 ? 13.457 24.182 11.168 1.00 47.92 149 ALA B C 1
ATOM 4659 O O . ALA B 1 149 ? 13.460 23.945 12.380 1.00 53.45 149 ALA B O 1
ATOM 4661 N N . ILE B 1 150 ? 13.260 25.395 10.666 1.00 47.17 150 ILE B N 1
ATOM 4662 C CA . ILE B 1 150 ? 12.943 26.560 11.484 1.00 44.13 150 ILE B CA 1
ATOM 4663 C C . ILE B 1 150 ? 11.437 26.769 11.415 1.00 49.46 150 ILE B C 1
ATOM 4664 O O . ILE B 1 150 ? 10.907 27.141 10.364 1.00 51.78 150 ILE B O 1
ATOM 4669 N N . CYS B 1 151 ? 10.735 26.567 12.524 1.00 51.28 151 CYS B N 1
ATOM 4670 C CA . CYS B 1 151 ? 9.300 26.810 12.571 1.00 48.98 151 CYS B CA 1
ATOM 4671 C C . CYS B 1 151 ? 9.027 27.982 13.501 1.00 50.68 151 CYS B C 1
ATOM 4672 O O . CYS B 1 151 ? 9.484 27.995 14.649 1.00 51.10 151 CYS B O 1
ATOM 4675 N N . MET B 1 152 ? 8.262 28.945 13.005 1.00 45.22 152 MET B N 1
ATOM 4676 C CA . MET B 1 152 ? 7.928 30.165 13.718 1.00 46.99 152 MET B CA 1
ATOM 4677 C C . MET B 1 152 ? 6.419 30.225 13.893 1.00 48.34 152 MET B C 1
ATOM 4678 O O . MET B 1 152 ? 5.663 30.007 12.938 1.00 44.68 152 MET B O 1
ATOM 4683 N N . TYR B 1 153 ? 5.997 30.524 15.115 1.00 52.71 153 TYR B N 1
ATOM 4684 C CA . TYR B 1 153 ? 4.606 30.526 15.552 1.00 54.28 153 TYR B CA 1
ATOM 4685 C C . TYR B 1 153 ? 4.339 31.932 16.061 1.00 62.17 153 TYR B C 1
ATOM 4686 O O . TYR B 1 153 ? 4.835 32.307 17.130 1.00 58.00 153 TYR B O 1
ATOM 4695 N N . LEU B 1 154 ? 3.616 32.730 15.279 1.00 71.98 154 LEU B N 1
ATOM 4696 C CA . LEU B 1 154 ? 3.459 34.144 15.592 1.00 68.31 154 LEU B CA 1
ATOM 4697 C C . LEU B 1 154 ? 1.997 34.496 15.826 1.00 66.17 154 LEU B C 1
ATOM 4698 O O . LEU B 1 154 ? 1.098 33.958 15.167 1.00 79.11 154 LEU B O 1
ATOM 4703 N N . SER B 1 155 ? 1.777 35.390 16.786 1.00 39.42 155 SER B N 1
ATOM 4704 C CA . SER B 1 155 ? 0.443 35.847 17.152 1.00 44.65 155 SER B CA 1
ATOM 4705 C C . SER B 1 155 ? -0.014 36.919 16.167 1.00 53.41 155 SER B C 1
ATOM 4706 O O . SER B 1 155 ? 0.665 37.936 15.993 1.00 53.09 155 SER B O 1
ATOM 4709 N N . HIS B 1 156 ? -1.171 36.704 15.537 1.00 45.84 156 HIS B N 1
ATOM 4710 C CA . HIS B 1 156 ? -1.663 37.651 14.541 1.00 51.02 156 HIS B CA 1
ATOM 4711 C C . HIS B 1 156 ? -2.167 38.955 15.150 1.00 55.92 156 HIS B C 1
ATOM 4712 O O . HIS B 1 156 ? -2.404 39.912 14.406 1.00 50.74 156 HIS B O 1
ATOM 4719 N N . VAL B 1 157 ? -2.351 39.016 16.470 1.00 51.73 157 VAL B N 1
ATOM 4720 C CA . VAL B 1 157 ? -2.815 40.255 17.085 1.00 57.57 157 VAL B CA 1
ATOM 4721 C C . VAL B 1 157 ? -1.706 41.298 17.109 1.00 55.26 157 VAL B C 1
ATOM 4722 O O . VAL B 1 157 ? -1.976 42.503 17.038 1.00 47.83 157 VAL B O 1
ATOM 4726 N N . VAL B 1 158 ? -0.452 40.863 17.191 1.00 54.62 158 VAL B N 1
ATOM 4727 C CA . VAL B 1 158 ? 0.677 41.787 17.256 1.00 62.39 158 VAL B CA 1
ATOM 4728 C C . VAL B 1 158 ? 1.231 42.100 15.871 1.00 69.32 158 VAL B C 1
ATOM 4729 O O . VAL B 1 158 ? 1.638 43.233 15.600 1.00 67.24 158 VAL B O 1
ATOM 4733 N N . ALA B 1 159 ? 1.245 41.116 14.976 1.00 68.97 159 ALA B N 1
ATOM 4734 C CA . ALA B 1 159 ? 1.940 41.232 13.704 1.00 68.30 159 ALA B CA 1
ATOM 4735 C C . ALA B 1 159 ? 1.118 40.574 12.607 1.00 59.94 159 ALA B C 1
ATOM 4736 O O . ALA B 1 159 ? 0.338 39.654 12.864 1.00 61.85 159 ALA B O 1
ATOM 4738 N N . ASP B 1 160 ? 1.299 41.054 11.381 1.00 49.72 160 ASP B N 1
ATOM 4739 C CA . ASP B 1 160 ? 0.681 40.438 10.221 1.00 46.42 160 ASP B CA 1
ATOM 4740 C C . ASP B 1 160 ? 1.737 39.646 9.452 1.00 48.71 160 ASP B C 1
ATOM 4741 O O . ASP B 1 160 ? 2.881 39.502 9.895 1.00 42.75 160 ASP B O 1
ATOM 4746 N N . GLY B 1 161 ? 1.353 39.117 8.289 1.00 49.64 161 GLY B N 1
ATOM 4747 C CA . GLY B 1 161 ? 2.281 38.306 7.519 1.00 49.02 161 GLY B CA 1
ATOM 4748 C C . GLY B 1 161 ? 3.531 39.065 7.122 1.00 54.84 161 GLY B C 1
ATOM 4749 O O . GLY B 1 161 ? 4.640 38.521 7.167 1.00 58.73 161 GLY B O 1
ATOM 4750 N N . TYR B 1 162 ? 3.374 40.334 6.737 1.00 57.86 162 TYR B N 1
ATOM 4751 C CA . TYR B 1 162 ? 4.542 41.121 6.364 1.00 58.60 162 TYR B CA 1
ATOM 4752 C C . TYR B 1 162 ? 5.490 41.297 7.542 1.00 54.23 162 TYR B C 1
ATOM 4753 O O . TYR B 1 162 ? 6.710 41.252 7.372 1.00 52.36 162 TYR B O 1
ATOM 4762 N N . THR B 1 163 ? 4.953 41.537 8.738 1.00 51.71 163 THR B N 1
ATOM 4763 C CA . THR B 1 163 ? 5.826 41.751 9.886 1.00 45.26 163 THR B CA 1
ATOM 4764 C C . THR B 1 163 ? 6.578 40.476 10.240 1.00 46.57 163 THR B C 1
ATOM 4765 O O . THR B 1 163 ? 7.768 40.523 10.575 1.00 52.09 163 THR B O 1
ATOM 4769 N N . ALA B 1 164 ? 5.909 39.324 10.148 1.00 42.34 164 ALA B N 1
ATOM 4770 C CA . ALA B 1 164 ? 6.601 38.057 10.342 1.00 39.53 164 ALA B CA 1
ATOM 4771 C C . ALA B 1 164 ? 7.713 37.879 9.316 1.00 47.41 164 ALA B C 1
ATOM 4772 O O . ALA B 1 164 ? 8.828 37.466 9.662 1.00 50.46 164 ALA B O 1
ATOM 4774 N N . ALA B 1 165 ? 7.433 38.204 8.049 1.00 45.48 165 ALA B N 1
ATOM 4775 C CA . ALA B 1 165 ? 8.446 38.069 7.006 1.00 47.05 165 ALA B CA 1
ATOM 4776 C C . ALA B 1 165 ? 9.616 39.020 7.233 1.00 48.82 165 ALA B C 1
ATOM 4777 O O . ALA B 1 165 ? 10.772 38.660 6.990 1.00 62.79 165 ALA B O 1
ATOM 4779 N N . ALA B 1 166 ? 9.336 40.242 7.690 1.00 38.47 166 ALA B N 1
ATOM 4780 C CA . ALA B 1 166 ? 10.399 41.206 7.952 1.00 44.36 166 ALA B CA 1
ATOM 4781 C C . ALA B 1 166 ? 11.263 40.764 9.124 1.00 54.52 166 ALA B C 1
ATOM 4782 O O . ALA B 1 166 ? 12.492 40.897 9.083 1.00 63.16 166 ALA B O 1
ATOM 4784 N N . PHE B 1 167 ? 10.633 40.241 10.178 1.00 47.30 167 PHE B N 1
ATOM 4785 C CA . PHE B 1 167 ? 11.378 39.674 11.297 1.00 42.27 167 PHE B CA 1
ATOM 4786 C C . PHE B 1 167 ? 12.278 38.536 10.830 1.00 46.82 167 PHE B C 1
ATOM 4787 O O . PHE B 1 167 ? 13.458 38.468 11.197 1.00 44.34 167 PHE B O 1
ATOM 4795 N N . THR B 1 168 ? 11.730 37.627 10.016 1.00 49.61 168 THR B N 1
ATOM 4796 C CA . THR B 1 168 ? 12.520 36.522 9.481 1.00 46.72 168 THR B CA 1
ATOM 4797 C C . THR B 1 168 ? 13.699 37.023 8.653 1.00 54.50 168 THR B C 1
ATOM 4798 O O . THR B 1 168 ? 14.820 36.515 8.779 1.00 58.82 168 THR B O 1
ATOM 4802 N N . LYS B 1 169 ? 13.462 38.005 7.782 1.00 49.07 169 LYS B N 1
ATOM 4803 C CA . LYS B 1 169 ? 14.531 38.506 6.923 1.00 50.35 169 LYS B CA 1
ATOM 4804 C C . LYS B 1 169 ? 15.615 39.198 7.737 1.00 53.78 169 LYS B C 1
ATOM 4805 O O . LYS B 1 169 ? 16.806 39.048 7.440 1.00 51.58 169 LYS B O 1
ATOM 4811 N N . GLU B 1 170 ? 15.227 39.969 8.760 1.00 46.77 170 GLU B N 1
ATOM 4812 C CA . GLU B 1 170 ? 16.227 40.604 9.613 1.00 49.42 170 GLU B CA 1
ATOM 4813 C C . GLU B 1 170 ? 17.056 39.560 10.352 1.00 50.82 170 GLU B C 1
ATOM 4814 O O . GLU B 1 170 ? 18.286 39.677 10.439 1.00 56.80 170 GLU B O 1
ATOM 4820 N N . TRP B 1 171 ? 16.397 38.523 10.877 1.00 54.21 171 TRP B N 1
ATOM 4821 C CA . TRP B 1 171 ? 17.112 37.455 11.567 1.00 50.04 171 TRP B CA 1
ATOM 4822 C C . TRP B 1 171 ? 18.094 36.766 10.627 1.00 41.87 171 TRP B C 1
ATOM 4823 O O . TRP B 1 171 ? 19.25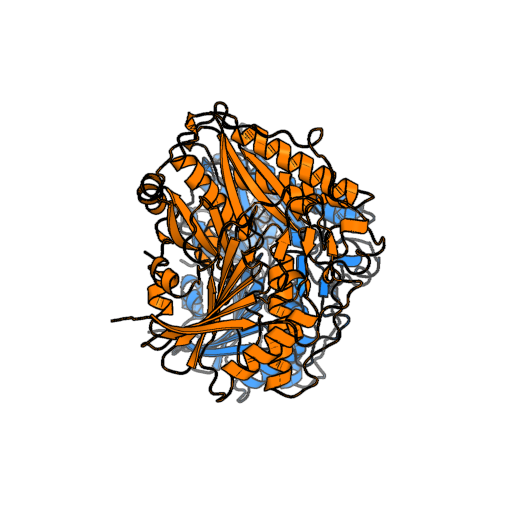7 36.527 10.983 1.00 50.44 171 TRP B O 1
ATOM 4834 N N . SER B 1 172 ? 17.639 36.443 9.416 1.00 36.92 172 SER B N 1
ATOM 4835 C CA . SER B 1 172 ? 18.495 35.761 8.452 1.00 44.46 172 SER B CA 1
ATOM 4836 C C . SER B 1 172 ? 19.665 36.639 8.026 1.00 53.58 172 SER B C 1
ATOM 4837 O O . SER B 1 172 ? 20.780 36.144 7.839 1.00 53.83 172 SER B O 1
ATOM 4840 N N . ASN B 1 173 ? 19.433 37.943 7.857 1.00 51.93 173 ASN B N 1
ATOM 4841 C CA . ASN B 1 173 ? 20.521 38.845 7.492 1.00 58.81 173 ASN B CA 1
ATOM 4842 C C . ASN B 1 173 ? 21.548 38.951 8.609 1.00 61.45 173 ASN B C 1
ATOM 4843 O O . ASN B 1 173 ? 22.758 38.966 8.350 1.00 60.69 173 ASN B O 1
ATOM 4848 N N . THR B 1 174 ? 21.085 39.026 9.859 1.00 51.31 174 THR B N 1
ATOM 4849 C CA . THR B 1 174 ? 22.020 39.091 10.976 1.00 48.73 174 THR B CA 1
ATOM 4850 C C . THR B 1 174 ? 22.852 37.815 11.061 1.00 59.70 174 THR B C 1
ATOM 4851 O O . THR B 1 174 ? 24.074 37.871 11.252 1.00 66.16 174 THR B O 1
ATOM 4855 N N . THR B 1 175 ? 22.209 36.654 10.903 1.00 57.39 175 THR B N 1
ATOM 4856 C CA . THR B 1 175 ? 22.951 35.395 10.908 1.00 61.11 175 THR B CA 1
ATOM 4857 C C . THR B 1 175 ? 23.931 35.325 9.741 1.00 55.64 175 THR B C 1
ATOM 4858 O O . THR B 1 175 ? 25.055 34.837 9.897 1.00 48.71 175 THR B O 1
ATOM 4862 N N . ASN B 1 176 ? 23.517 35.798 8.559 1.00 57.05 176 ASN B N 1
ATOM 4863 C CA . ASN B 1 176 ? 24.392 35.779 7.391 1.00 53.01 176 ASN B CA 1
ATOM 4864 C C . ASN B 1 176 ? 25.621 36.644 7.619 1.00 59.26 176 ASN B C 1
ATOM 4865 O O . ASN B 1 176 ? 26.739 36.264 7.248 1.00 65.46 176 ASN B O 1
ATOM 4870 N N . GLY B 1 177 ? 25.436 37.808 8.241 1.00 57.10 177 GLY B N 1
ATOM 4871 C CA . GLY B 1 177 ? 26.576 38.645 8.565 1.00 61.56 177 GLY B CA 1
ATOM 4872 C C . GLY B 1 177 ? 27.481 38.016 9.605 1.00 69.12 177 GLY B C 1
ATOM 4873 O O . GLY B 1 177 ? 28.705 38.117 9.519 1.00 70.15 177 GLY B O 1
ATOM 4874 N N . ILE B 1 178 ? 26.896 37.365 10.612 1.00 70.61 178 ILE B N 1
ATOM 4875 C CA . ILE B 1 178 ? 27.729 36.718 11.622 1.00 60.74 178 ILE B CA 1
ATOM 4876 C C . ILE B 1 178 ? 28.500 35.541 11.027 1.00 67.72 178 ILE B C 1
ATOM 4877 O O . ILE B 1 178 ? 29.644 35.276 11.415 1.00 66.65 178 ILE B O 1
ATOM 4882 N N . ILE B 1 179 ? 27.919 34.854 10.045 1.00 75.58 179 ILE B N 1
ATOM 4883 C CA . ILE B 1 179 ? 28.533 33.647 9.499 1.00 72.08 179 ILE B CA 1
ATOM 4884 C C . ILE B 1 179 ? 29.601 33.989 8.465 1.00 74.22 179 ILE B C 1
ATOM 4885 O O . ILE B 1 179 ? 30.738 33.511 8.548 1.00 86.02 179 ILE B O 1
ATOM 4890 N N . ASN B 1 180 ? 29.267 34.832 7.489 1.00 65.81 180 ASN B N 1
ATOM 4891 C CA . ASN B 1 180 ? 30.103 35.033 6.314 1.00 66.84 180 ASN B CA 1
ATOM 4892 C C . ASN B 1 180 ? 30.941 36.295 6.415 1.00 79.28 180 ASN B C 1
ATOM 4893 O O . ASN B 1 180 ? 31.397 36.817 5.391 1.00 73.23 180 ASN B O 1
ATOM 4898 N N . GLY B 1 181 ? 31.131 36.804 7.617 1.00 94.59 181 GLY B N 1
ATOM 4899 C CA . GLY B 1 181 ? 31.845 38.050 7.762 1.00 107.23 181 GLY B CA 1
ATOM 4900 C C . GLY B 1 181 ? 30.852 39.176 7.905 1.00 118.77 181 GLY B C 1
ATOM 4901 O O . GLY B 1 181 ? 29.727 39.115 7.393 1.00 121.65 181 GLY B O 1
ATOM 4902 N N . ASP B 1 182 ? 31.309 40.193 8.618 1.00 126.68 182 ASP B N 1
ATOM 4903 C CA . ASP B 1 182 ? 30.486 41.297 9.162 1.00 132.62 182 ASP B CA 1
ATOM 4904 C C . ASP B 1 182 ? 29.578 42.084 8.211 1.00 151.77 182 ASP B C 1
ATOM 4905 O O . ASP B 1 182 ? 28.385 42.040 8.418 1.00 156.48 182 ASP B O 1
ATOM 4910 N N . GLN B 1 183 ? 30.144 42.788 7.237 1.00 157.70 183 GLN B N 1
ATOM 4911 C CA . GLN B 1 183 ? 29.445 43.830 6.424 1.00 161.11 183 GLN B CA 1
ATOM 4912 C C . GLN B 1 183 ? 28.401 43.364 5.390 1.00 155.25 183 GLN B C 1
ATOM 4913 O O . GLN B 1 183 ? 27.788 44.221 4.785 1.00 157.95 183 GLN B O 1
ATOM 4919 N N . LEU B 1 184 ? 28.238 42.087 5.118 1.00 148.43 184 LEU B N 1
ATOM 4920 C CA . LEU B 1 184 ? 27.231 41.739 4.080 1.00 141.31 184 LEU B CA 1
ATOM 4921 C C . LEU B 1 184 ? 25.817 42.090 4.584 1.00 142.01 184 LEU B C 1
ATOM 4922 O O . LEU B 1 184 ? 24.871 41.818 3.829 1.00 133.18 184 LEU B O 1
ATOM 4927 N N . VAL B 1 185 ? 25.715 42.703 5.786 1.00 145.54 185 VAL B N 1
ATOM 4928 C CA . VAL B 1 185 ? 24.523 43.118 6.513 1.00 142.42 185 VAL B CA 1
ATOM 4929 C C . VAL B 1 185 ? 24.390 44.627 6.393 1.00 147.38 185 VAL B C 1
ATOM 4930 O O . VAL B 1 185 ? 25.395 45.335 6.257 1.00 146.92 185 VAL B O 1
ATOM 4934 N N . SER B 1 186 ? 23.152 45.146 6.483 1.00 151.20 186 SER B N 1
ATOM 4935 C CA . SER B 1 186 ? 22.977 46.604 6.304 1.00 150.57 186 SER B CA 1
ATOM 4936 C C . SER B 1 186 ? 22.018 47.360 7.255 1.00 145.45 186 SER B C 1
ATOM 4937 O O . SER B 1 186 ? 21.614 46.843 8.320 1.00 140.36 186 SER B O 1
ATOM 4940 N N . SER B 1 187 ? 21.728 48.620 6.896 1.00 143.12 187 SER B N 1
ATOM 4941 C CA . SER B 1 187 ? 21.089 49.585 7.788 1.00 136.06 187 SER B CA 1
ATOM 4942 C C . SER B 1 187 ? 19.569 49.574 7.667 1.00 134.92 187 SER B C 1
ATOM 4943 O O . SER B 1 187 ? 18.996 50.178 6.754 1.00 135.90 187 SER B O 1
ATOM 4946 N N . SER B 1 188 ? 18.889 48.827 8.529 1.00 129.52 188 SER B N 1
ATOM 4947 C CA . SER B 1 188 ? 17.450 48.926 8.476 1.00 127.01 188 SER B CA 1
ATOM 4948 C C . SER B 1 188 ? 16.848 49.376 9.802 1.00 125.05 188 SER B C 1
ATOM 4949 O O . SER B 1 188 ? 17.153 48.784 10.847 1.00 125.67 188 SER B O 1
ATOM 4952 N N . PRO B 1 189 ? 15.982 50.391 9.799 1.00 112.23 189 PRO B N 1
ATOM 4953 C CA . PRO B 1 189 ? 15.210 50.734 11.000 1.00 108.56 189 PRO B CA 1
ATOM 4954 C C . PRO B 1 189 ? 13.940 49.898 11.086 1.00 109.86 189 PRO B C 1
ATOM 4955 O O . PRO B 1 189 ? 13.447 49.371 10.088 1.00 129.61 189 PRO B O 1
ATOM 4959 N N . ILE B 1 190 ? 13.399 49.806 12.301 1.00 83.90 190 ILE B N 1
ATOM 4960 C CA . ILE B 1 190 ? 12.107 49.174 12.551 1.00 67.69 190 ILE B CA 1
ATOM 4961 C C . ILE B 1 190 ? 11.288 50.124 13.420 1.00 69.86 190 ILE B C 1
ATOM 4962 O O . ILE B 1 190 ? 11.845 50.873 14.228 1.00 68.32 190 ILE B O 1
ATOM 4967 N N . ASN B 1 191 ? 9.956 50.094 13.265 1.00 74.28 191 ASN B N 1
ATOM 4968 C CA . ASN B 1 191 ? 9.122 51.197 13.743 1.00 84.39 191 ASN B CA 1
ATOM 4969 C C . ASN B 1 191 ? 8.151 50.802 14.851 1.00 90.15 191 ASN B C 1
ATOM 4970 O O . ASN B 1 191 ? 8.370 51.189 16.000 1.00 104.40 191 ASN B O 1
ATOM 4975 N N . PHE B 1 192 ? 7.085 50.053 14.555 1.00 72.07 192 PHE B N 1
ATOM 4976 C CA . PHE B 1 192 ? 6.106 49.603 15.555 1.00 68.69 192 PHE B CA 1
ATOM 4977 C C . PHE B 1 192 ? 5.322 50.758 16.187 1.00 67.15 192 PHE B C 1
ATOM 4978 O O . PHE B 1 192 ? 4.896 50.661 17.341 1.00 72.14 192 PHE B O 1
ATOM 4986 N N . GLU B 1 193 ? 5.110 51.858 15.467 1.00 65.09 193 GLU B N 1
ATOM 4987 C CA . GLU B 1 193 ? 4.441 53.027 16.032 1.00 65.73 193 GLU B CA 1
ATOM 4988 C C . GLU B 1 193 ? 3.225 53.446 15.206 1.00 68.23 193 GLU B C 1
ATOM 4989 O O . GLU B 1 193 ? 2.967 54.634 15.012 1.00 69.40 193 GLU B O 1
ATOM 4991 N N . LEU B 1 194 ? 2.445 52.474 14.724 1.00 69.58 194 LEU B N 1
ATOM 4992 C CA . LEU B 1 194 ? 1.252 52.809 13.955 1.00 60.00 194 LEU B CA 1
ATOM 4993 C C . LEU B 1 194 ? 0.118 53.307 14.843 1.00 62.44 194 LEU B C 1
ATOM 4994 O O . LEU B 1 194 ? -0.768 54.013 14.353 1.00 71.94 194 LEU B O 1
ATOM 4999 N N . ALA B 1 195 ? 0.157 53.020 16.150 1.00 64.34 195 ALA B N 1
ATOM 5000 C CA . ALA B 1 195 ? -0.887 53.507 17.049 1.00 57.99 195 ALA B CA 1
ATOM 5001 C C . ALA B 1 195 ? -0.929 55.025 17.118 1.00 64.70 195 ALA B C 1
ATOM 5002 O O . ALA B 1 195 ? -1.921 55.584 17.602 1.00 60.01 195 ALA B O 1
ATOM 5004 N N . THR B 1 196 ? 0.130 55.702 16.663 1.00 71.57 196 THR B N 1
ATOM 5005 C CA . THR B 1 196 ? 0.089 57.156 16.556 1.00 71.91 196 THR B CA 1
ATOM 5006 C C . THR B 1 196 ? -1.017 57.604 15.608 1.00 75.40 196 THR B C 1
ATOM 5007 O O . THR B 1 196 ? -1.722 58.582 15.880 1.00 71.70 196 THR B O 1
ATOM 5011 N N . LEU B 1 197 ? -1.196 56.890 14.498 1.00 73.46 197 LEU B N 1
ATOM 5012 C CA . LEU B 1 197 ? -2.114 57.298 13.440 1.00 70.78 197 LEU B CA 1
ATOM 5013 C C . LEU B 1 197 ? -3.477 56.625 13.526 1.00 66.96 197 LEU B C 1
ATOM 5014 O O . LEU B 1 197 ? -4.491 57.271 13.245 1.00 71.15 197 LEU B O 1
ATOM 5019 N N . VAL B 1 198 ? -3.540 55.350 13.898 1.00 58.63 198 VAL B N 1
ATOM 5020 C CA . VAL B 1 198 ? -4.832 54.719 14.170 1.00 60.31 198 VAL B CA 1
ATOM 5021 C C . VAL B 1 198 ? -4.775 54.069 15.551 1.00 48.21 198 VAL B C 1
ATOM 5022 O O . VAL B 1 198 ? -4.327 52.924 15.702 1.00 56.76 198 VAL B O 1
ATOM 5026 N N . PRO B 1 199 ? -5.185 54.777 16.597 1.00 56.62 199 PRO B N 1
ATOM 5027 C CA . PRO B 1 199 ? -5.177 54.180 17.934 1.00 58.19 199 PRO B CA 1
ATOM 5028 C C . PRO B 1 199 ? -6.276 53.143 18.090 1.00 56.61 199 PRO B C 1
ATOM 5029 O O . PRO B 1 199 ? -7.311 53.180 17.419 1.00 44.48 199 PRO B O 1
ATOM 5033 N N . ALA B 1 200 ? -6.038 52.208 19.007 1.00 55.75 200 ALA B N 1
ATOM 5034 C CA . ALA B 1 200 ? -7.103 51.308 19.420 1.00 53.45 200 ALA B CA 1
ATOM 5035 C C . ALA B 1 200 ? -8.244 52.122 20.014 1.00 57.79 200 ALA B C 1
ATOM 5036 O O . ALA B 1 200 ? -8.024 53.137 20.680 1.00 64.57 200 ALA B O 1
ATOM 5038 N N . ARG B 1 201 ? -9.471 51.686 19.757 1.00 57.20 201 ARG B N 1
ATOM 5039 C CA . ARG B 1 201 ? -10.637 52.451 20.165 1.00 58.47 201 ARG B CA 1
ATOM 5040 C C . ARG B 1 201 ? -11.790 51.499 20.430 1.00 65.52 201 ARG B C 1
ATOM 5041 O O . ARG B 1 201 ? -11.710 50.298 20.160 1.00 65.45 201 ARG B O 1
ATOM 5049 N N . ASP B 1 202 ? -12.876 52.054 20.960 1.00 68.04 202 ASP B N 1
ATOM 5050 C CA . ASP B 1 202 ? -14.122 51.310 21.077 1.00 71.88 202 ASP B CA 1
ATOM 5051 C C . ASP B 1 202 ? -14.765 51.275 19.699 1.00 70.83 202 ASP B C 1
ATOM 5052 O O . ASP B 1 202 ? -15.190 52.310 19.173 1.00 78.74 202 ASP B O 1
ATOM 5057 N N . LEU B 1 203 ? -14.839 50.087 19.109 1.00 66.92 203 LEU B N 1
ATOM 5058 C CA . LEU B 1 203 ? -15.418 49.923 17.785 1.00 78.06 203 LEU B CA 1
ATOM 5059 C C . LEU B 1 203 ? -16.818 49.331 17.845 1.00 74.91 203 LEU B C 1
ATOM 5060 O O . LEU B 1 203 ? -17.264 48.703 16.881 1.00 66.80 203 LEU B O 1
ATOM 5065 N N . SER B 1 204 ? -17.522 49.535 18.962 1.00 73.94 204 SER B N 1
ATOM 5066 C CA . SER B 1 204 ? -18.895 49.060 19.074 1.00 75.96 204 SER B CA 1
ATOM 5067 C C . SER B 1 204 ? -19.796 49.723 18.043 1.00 79.00 204 SER B C 1
ATOM 5068 O O . SER B 1 204 ? -20.859 49.192 17.705 1.00 91.87 204 SER B O 1
ATOM 5071 N N . THR B 1 205 ? -19.386 50.876 17.528 1.00 79.73 205 THR B N 1
ATOM 5072 C CA . THR B 1 205 ? -20.130 51.618 16.521 1.00 82.79 205 THR B CA 1
ATOM 5073 C C . THR B 1 205 ? -19.663 51.338 15.099 1.00 84.74 205 THR B C 1
ATOM 5074 O O . THR B 1 205 ? -20.273 51.848 14.155 1.00 76.36 205 THR B O 1
ATOM 5078 N N . VAL B 1 206 ? -18.599 50.559 14.910 1.00 87.85 206 VAL B N 1
ATOM 5079 C CA . VAL B 1 206 ? -17.915 50.493 13.628 1.00 76.44 206 VAL B CA 1
ATOM 5080 C C . VAL B 1 206 ? -18.048 49.131 12.947 1.00 70.04 206 VAL B C 1
ATOM 5081 O O . VAL B 1 206 ? -18.149 49.076 11.719 1.00 82.04 206 VAL B O 1
ATOM 5085 N N . ILE B 1 207 ? -17.808 48.082 13.697 1.00 59.92 207 ILE B N 1
ATOM 5086 C CA . ILE B 1 207 ? -17.818 46.750 13.071 1.00 67.05 207 ILE B CA 1
ATOM 5087 C C . ILE B 1 207 ? -18.941 46.003 13.729 1.00 82.66 207 ILE B C 1
ATOM 5088 O O . ILE B 1 207 ? -19.007 46.048 14.926 1.00 79.65 207 ILE B O 1
ATOM 5093 N N . LYS B 1 208 ? -19.793 45.375 12.945 1.00 103.32 208 LYS B N 1
ATOM 5094 C CA . LYS B 1 208 ? -20.891 44.615 13.569 1.00 116.76 208 LYS B CA 1
ATOM 5095 C C . LYS B 1 208 ? -20.726 43.140 13.251 1.00 122.94 208 LYS B C 1
ATOM 5096 O O . LYS B 1 208 ? -20.864 42.831 12.104 1.00 136.01 208 LYS B O 1
ATOM 5102 N N . PRO B 1 209 ? -20.446 42.275 14.240 1.00 112.63 209 PRO B N 1
ATOM 5103 C CA . PRO B 1 209 ? -20.351 40.803 14.097 1.00 111.21 209 PRO B CA 1
ATOM 5104 C C . PRO B 1 209 ? -21.692 40.076 14.322 1.00 112.19 209 PRO B C 1
ATOM 5105 O O . PRO B 1 209 ? -22.659 40.808 14.330 1.00 119.45 209 PRO B O 1
ATOM 5109 N N . ALA B 1 210 ? -21.704 38.722 14.429 1.00 101.14 210 ALA B N 1
ATOM 5110 C CA . ALA B 1 210 ? -22.870 37.824 14.718 1.00 90.99 210 ALA B CA 1
ATOM 5111 C C . ALA B 1 210 ? -22.415 36.362 14.681 1.00 104.13 210 ALA B C 1
ATOM 5112 O O . ALA B 1 210 ? -21.217 36.168 14.885 1.00 106.80 210 ALA B O 1
ATOM 5114 N N . VAL B 1 211 ? -23.384 35.429 14.490 1.00 107.61 211 VAL B N 1
ATOM 5115 C CA . VAL B 1 211 ? -23.322 34.000 14.166 1.00 105.25 211 VAL B CA 1
ATOM 5116 C C . VAL B 1 211 ? -24.752 33.443 14.084 1.00 112.53 211 VAL B C 1
ATOM 5117 O O . VAL B 1 211 ? -25.705 34.131 14.483 1.00 114.60 211 VAL B O 1
ATOM 5121 N N . MET B 1 212 ? -24.915 32.212 13.576 1.00 117.69 212 MET B N 1
ATOM 5122 C CA . MET B 1 212 ? -26.172 31.472 13.614 1.00 117.14 212 MET B CA 1
ATOM 5123 C C . MET B 1 212 ? -25.864 29.979 13.505 1.00 108.48 212 MET B C 1
ATOM 5124 O O . MET B 1 212 ? -24.797 29.594 13.007 1.00 95.42 212 MET B O 1
ATOM 5129 N N . PRO B 1 213 ? -26.796 29.112 13.920 1.00 107.88 213 PRO B N 1
ATOM 5130 C CA . PRO B 1 213 ? -26.442 27.695 14.251 1.00 102.08 213 PRO B CA 1
ATOM 5131 C C . PRO B 1 213 ? -25.949 26.852 13.080 1.00 98.23 213 PRO B C 1
ATOM 5132 O O . PRO B 1 213 ? -24.929 26.162 13.234 1.00 99.52 213 PRO B O 1
ATOM 5136 N N . PRO B 1 214 ? -26.619 26.839 11.913 1.00 97.88 214 PRO B N 1
ATOM 5137 C CA . PRO B 1 214 ? -26.234 25.852 10.873 1.00 84.87 214 PRO B CA 1
ATOM 5138 C C . PRO B 1 214 ? -24.770 25.887 10.454 1.00 90.24 214 PRO B C 1
ATOM 5139 O O . PRO B 1 214 ? -24.236 24.852 10.031 1.00 95.15 214 PRO B O 1
ATOM 5143 N N . SER B 1 215 ? -24.109 27.042 10.521 1.00 87.71 215 SER B N 1
ATOM 5144 C CA . SER B 1 215 ? -22.673 27.077 10.269 1.00 87.36 215 SER B CA 1
ATOM 5145 C C . SER B 1 215 ? -21.873 26.346 11.346 1.00 95.52 215 SER B C 1
ATOM 5146 O O . SER B 1 215 ? -20.745 25.919 11.079 1.00 96.27 215 SER B O 1
ATOM 5149 N N . LYS B 1 216 ? -22.430 26.199 12.550 1.00 105.26 216 LYS B N 1
ATOM 5150 C CA . LYS B 1 216 ? -21.721 25.693 13.733 1.00 110.18 216 LYS B CA 1
ATOM 5151 C C . LYS B 1 216 ? -21.904 24.190 13.956 1.00 111.43 216 LYS B C 1
ATOM 5152 O O . LYS B 1 216 ? -22.820 23.754 14.656 1.00 97.69 216 LYS B O 1
ATOM 5158 N N . ILE B 1 217 ? -21.069 23.382 13.302 1.00 121.95 217 ILE B N 1
ATOM 5159 C CA . ILE B 1 217 ? -20.785 22.009 13.729 1.00 128.20 217 ILE B CA 1
ATOM 5160 C C . ILE B 1 217 ? -19.553 22.043 14.635 1.00 133.26 217 ILE B C 1
ATOM 5161 O O . ILE B 1 217 ? -18.572 22.732 14.329 1.00 123.19 217 ILE B O 1
ATOM 5166 N N . LYS B 1 218 ? -19.612 21.353 15.783 1.00 144.01 218 LYS B N 1
ATOM 5167 C CA . LYS B 1 218 ? -18.567 21.568 16.785 1.00 145.32 218 LYS B CA 1
ATOM 5168 C C . LYS B 1 218 ? -17.348 20.677 16.568 1.00 150.08 218 LYS B C 1
ATOM 5169 O O . LYS B 1 218 ? -16.210 21.133 16.739 1.00 149.12 218 LYS B O 1
ATOM 5175 N N . GLU B 1 219 ? -17.548 19.414 16.190 1.00 153.45 219 GLU B N 1
ATOM 5176 C CA . GLU B 1 219 ? -16.426 18.512 15.946 1.00 150.67 219 GLU B CA 1
ATOM 5177 C C . GLU B 1 219 ? -16.231 18.449 14.437 1.00 145.47 219 GLU B C 1
ATOM 5178 O O . GLU B 1 219 ? -16.655 17.513 13.755 1.00 147.05 219 GLU B O 1
ATOM 5184 N N . THR B 1 220 ? -15.645 19.513 13.946 1.00 137.48 220 THR B N 1
ATOM 5185 C CA . THR B 1 220 ? -15.168 19.423 12.571 1.00 130.91 220 THR B CA 1
ATOM 5186 C C . THR B 1 220 ? -13.727 19.032 12.836 1.00 120.60 220 THR B C 1
ATOM 5187 O O . THR B 1 220 ? -13.060 19.793 13.499 1.00 131.64 220 THR B O 1
ATOM 5191 N N . LYS B 1 221 ? -13.330 17.816 12.533 1.00 92.15 221 LYS B N 1
ATOM 5192 C CA . LYS B 1 221 ? -11.905 17.536 12.742 1.00 71.45 221 LYS B CA 1
ATOM 5193 C C . LYS B 1 221 ? -11.302 18.050 11.464 1.00 60.18 221 LYS B C 1
ATOM 5194 O O . LYS B 1 221 ? -11.503 17.449 10.497 1.00 56.90 221 LYS B O 1
ATOM 5200 N N . VAL B 1 222 ? -10.644 19.182 11.499 1.00 58.38 222 VAL B N 1
ATOM 5201 C CA . VAL B 1 222 ? -10.102 19.715 10.231 1.00 51.10 222 VAL B CA 1
ATOM 5202 C C . VAL B 1 222 ? -8.806 18.996 9.882 1.00 58.28 222 VAL B C 1
ATOM 5203 O O . VAL B 1 222 ? -8.028 18.749 10.764 1.00 63.86 222 VAL B O 1
ATOM 5207 N N . VAL B 1 223 ? -8.642 18.627 8.622 1.00 52.45 223 VAL B N 1
ATOM 5208 C CA . VAL B 1 223 ? -7.389 18.071 8.144 1.00 53.41 223 VAL B CA 1
ATOM 5209 C C . VAL B 1 223 ? -6.927 18.909 6.960 1.00 55.41 223 VAL B C 1
ATOM 5210 O O . VAL B 1 223 ? -7.702 19.651 6.344 1.00 50.22 223 VAL B O 1
ATOM 5214 N N . THR B 1 224 ? -5.638 18.788 6.654 1.00 47.52 224 THR B N 1
ATOM 5215 C CA . THR B 1 224 ? -5.000 19.551 5.593 1.00 51.47 224 THR B CA 1
ATOM 5216 C C . THR B 1 224 ? -4.377 18.604 4.579 1.00 46.54 224 THR B C 1
ATOM 5217 O O . THR B 1 224 ? -3.814 17.564 4.940 1.00 38.34 224 THR B O 1
ATOM 5221 N N . ARG B 1 225 ? -4.510 18.967 3.311 1.00 45.08 225 ARG B N 1
ATOM 5222 C CA . ARG B 1 225 ? -3.886 18.259 2.207 1.00 47.05 225 ARG B CA 1
ATOM 5223 C C . ARG B 1 225 ? -3.151 19.252 1.322 1.00 47.50 225 ARG B C 1
ATOM 5224 O O . ARG B 1 225 ? -3.523 20.426 1.222 1.00 44.19 225 ARG B O 1
ATOM 5232 N N . ARG B 1 226 ? -2.102 18.761 0.678 1.00 48.41 226 ARG B N 1
ATOM 5233 C CA . ARG B 1 226 ? -1.239 19.570 -0.165 1.00 44.74 226 ARG B CA 1
ATOM 5234 C C . ARG B 1 226 ? -1.521 19.244 -1.626 1.00 43.19 226 ARG B C 1
ATOM 5235 O O . ARG B 1 226 ? -1.513 18.073 -2.017 1.00 50.90 226 ARG B O 1
ATOM 5243 N N . PHE B 1 227 ? -1.783 20.279 -2.419 1.00 42.44 227 PHE B N 1
ATOM 5244 C CA . PHE B 1 227 ? -1.994 20.162 -3.855 1.00 51.50 227 PHE B CA 1
ATOM 5245 C C . PHE B 1 227 ? -0.918 20.966 -4.566 1.00 51.91 227 PHE B C 1
ATOM 5246 O O . PHE B 1 227 ? -0.689 22.131 -4.232 1.00 46.73 227 PHE B O 1
ATOM 5254 N N . LEU B 1 228 ? -0.273 20.364 -5.555 1.00 46.78 228 LEU B N 1
ATOM 5255 C CA . LEU B 1 228 ? 0.768 21.048 -6.311 1.00 46.09 228 LEU B CA 1
ATOM 5256 C C . LEU B 1 228 ? 0.225 21.358 -7.698 1.00 50.95 228 LEU B C 1
ATOM 5257 O O . LEU B 1 228 ? -0.023 20.443 -8.492 1.00 51.14 228 LEU B O 1
ATOM 5262 N N . PHE B 1 229 ? 0.033 22.644 -7.985 1.00 52.40 229 PHE B N 1
ATOM 5263 C CA . PHE B 1 229 ? -0.377 23.089 -9.312 1.00 46.65 229 PHE B CA 1
ATOM 5264 C C . PHE B 1 229 ? 0.899 23.396 -10.082 1.00 49.49 229 PHE B C 1
ATOM 5265 O O . PHE B 1 229 ? 1.518 24.451 -9.899 1.00 42.58 229 PHE B O 1
ATOM 5273 N N . ASP B 1 230 ? 1.301 22.456 -10.933 1.00 57.82 230 ASP B N 1
ATOM 5274 C CA . ASP B 1 230 ? 2.546 22.582 -11.666 1.00 51.18 230 ASP B CA 1
ATOM 5275 C C . ASP B 1 230 ? 2.409 23.636 -12.761 1.00 50.25 230 ASP B C 1
ATOM 5276 O O . ASP B 1 230 ? 1.316 24.122 -13.070 1.00 55.64 230 ASP B O 1
ATOM 5281 N N . GLU B 1 231 ? 3.551 23.978 -13.359 1.00 46.62 231 GLU B N 1
ATOM 5282 C CA . GLU B 1 231 ? 3.578 25.037 -14.361 1.00 50.18 231 GLU B CA 1
ATOM 5283 C C . GLU B 1 231 ? 2.705 24.682 -15.558 1.00 47.73 231 GLU B C 1
ATOM 5284 O O . GLU B 1 231 ? 1.950 25.525 -16.061 1.00 42.90 231 GLU B O 1
ATOM 5290 N N . ASN B 1 232 ? 2.767 23.424 -16.004 1.00 44.76 232 ASN B N 1
ATOM 5291 C CA . ASN B 1 232 ? 2.008 23.021 -17.181 1.00 47.90 232 ASN B CA 1
ATOM 5292 C C . ASN B 1 232 ? 0.510 23.012 -16.905 1.00 53.53 232 ASN B C 1
ATOM 5293 O O . ASN B 1 232 ? -0.281 23.422 -17.760 1.00 64.69 232 ASN B O 1
ATOM 5298 N N . ALA B 1 233 ? 0.096 22.548 -15.724 1.00 45.12 233 ALA B N 1
ATOM 5299 C CA . ALA B 1 233 ? -1.323 22.587 -15.383 1.00 41.82 233 ALA B CA 1
ATOM 5300 C C . ALA B 1 233 ? -1.833 24.023 -15.300 1.00 44.64 233 ALA B C 1
ATOM 5301 O O . ALA B 1 233 ? -2.948 24.324 -15.749 1.00 50.13 233 ALA B O 1
ATOM 5303 N N . ILE B 1 234 ? -1.026 24.924 -14.732 1.00 38.53 234 ILE B N 1
ATOM 5304 C CA . ILE B 1 234 ? -1.419 26.328 -14.645 1.00 45.27 234 ILE B CA 1
ATOM 5305 C C . ILE B 1 234 ? -1.563 26.918 -16.041 1.00 50.42 234 ILE B C 1
ATOM 5306 O O . ILE B 1 234 ? -2.509 27.666 -16.327 1.00 45.10 234 ILE B O 1
ATOM 5311 N N . SER B 1 235 ? -0.642 26.560 -16.938 1.00 50.51 235 SER B N 1
ATOM 5312 C CA . SER B 1 235 ? -0.715 27.018 -18.322 1.00 52.75 235 SER B CA 1
ATOM 5313 C C . SER B 1 235 ? -1.950 26.473 -19.027 1.00 53.70 235 SER B C 1
ATOM 5314 O O . SER B 1 235 ? -2.625 27.198 -19.773 1.00 51.97 235 SER B O 1
ATOM 5317 N N . ALA B 1 236 ? -2.262 25.198 -18.790 1.00 51.24 236 ALA B N 1
ATOM 5318 C CA . ALA B 1 236 ? -3.444 24.590 -19.386 1.00 58.15 236 ALA B CA 1
ATOM 5319 C C . ALA B 1 236 ? -4.711 25.297 -18.929 1.00 57.27 236 ALA B C 1
ATOM 5320 O O . ALA B 1 236 ? -5.598 25.582 -19.740 1.00 67.51 236 ALA B O 1
ATOM 5322 N N . PHE B 1 237 ? -4.806 25.603 -17.634 1.00 54.60 237 PHE B N 1
ATOM 5323 C CA . PHE B 1 237 ? -5.961 26.347 -17.139 1.00 58.04 237 PHE B CA 1
ATOM 5324 C C . PHE B 1 237 ? -6.033 27.738 -17.762 1.00 59.77 237 PHE B C 1
ATOM 5325 O O . PHE B 1 237 ? -7.111 28.193 -18.178 1.00 49.11 237 PHE B O 1
ATOM 5333 N N . LYS B 1 238 ? -4.886 28.422 -17.847 1.00 58.04 238 LYS B N 1
ATOM 5334 C CA . LYS B 1 238 ? -4.856 29.773 -18.396 1.00 62.18 238 LYS B CA 1
ATOM 5335 C C . LYS B 1 238 ? -5.371 29.794 -19.824 1.00 66.35 238 LYS B C 1
ATOM 5336 O O . LYS B 1 238 ? -6.185 30.648 -20.194 1.00 67.15 238 LYS B O 1
ATOM 5342 N N . ASP B 1 239 ? -4.918 28.842 -20.639 1.00 73.92 239 ASP B N 1
ATOM 5343 C CA . ASP B 1 239 ? -5.391 28.775 -22.018 1.00 88.22 239 ASP B CA 1
ATOM 5344 C C . ASP B 1 239 ? -6.845 28.329 -22.086 1.00 92.46 239 ASP B C 1
ATOM 5345 O O . ASP B 1 239 ? -7.582 28.763 -22.979 1.00 101.35 239 ASP B O 1
ATOM 5350 N N . HIS B 1 240 ? -7.273 27.458 -21.166 1.00 82.12 240 HIS B N 1
ATOM 5351 C CA . HIS B 1 240 ? -8.677 27.072 -21.110 1.00 82.58 240 HIS B CA 1
ATOM 5352 C C . HIS B 1 240 ? -9.578 28.273 -20.851 1.00 81.72 240 HIS B C 1
ATOM 5353 O O . HIS B 1 240 ? -10.743 28.274 -21.264 1.00 80.77 240 HIS B O 1
ATOM 5360 N N . VAL B 1 241 ? -9.074 29.301 -20.168 1.00 83.62 241 VAL B N 1
ATOM 5361 C CA . VAL B 1 241 ? -9.894 30.491 -19.962 1.00 85.89 241 VAL B CA 1
ATOM 5362 C C . VAL B 1 241 ? -9.838 31.409 -21.183 1.00 105.67 241 VAL B C 1
ATOM 5363 O O . VAL B 1 241 ? -10.863 31.664 -21.826 1.00 107.15 241 VAL B O 1
ATOM 5367 N N . ILE B 1 242 ? -8.641 31.873 -21.549 1.00 114.84 242 ILE B N 1
ATOM 5368 C CA . ILE B 1 242 ? -8.442 32.784 -22.682 1.00 118.86 242 ILE B CA 1
ATOM 5369 C C . ILE B 1 242 ? -7.035 32.565 -23.229 1.00 115.67 242 ILE B C 1
ATOM 5370 O O . ILE B 1 242 ? -6.079 32.424 -22.460 1.00 114.69 242 ILE B O 1
ATOM 5375 N N . LYS B 1 243 ? -6.896 32.558 -24.563 1.00 113.90 243 LYS B N 1
ATOM 5376 C CA . LYS B 1 243 ? -5.569 32.349 -25.142 1.00 105.04 243 LYS B CA 1
ATOM 5377 C C . LYS B 1 243 ? -5.105 33.402 -26.152 1.00 102.68 243 LYS B C 1
ATOM 5378 O O . LYS B 1 243 ? -3.898 33.610 -26.287 1.00 99.67 243 LYS B O 1
ATOM 5384 N N . SER B 1 244 ? -6.012 34.046 -26.888 1.00 107.01 244 SER B N 1
ATOM 5385 C CA . SER B 1 244 ? -5.654 35.238 -27.654 1.00 114.27 244 SER B CA 1
ATOM 5386 C C . SER B 1 244 ? -5.615 36.406 -26.680 1.00 123.34 244 SER B C 1
ATOM 5387 O O . SER B 1 244 ? -6.627 36.697 -26.031 1.00 126.20 244 SER B O 1
ATOM 5390 N N . GLU B 1 245 ? -4.474 37.086 -26.561 1.00 128.96 245 GLU B N 1
ATOM 5391 C CA . GLU B 1 245 ? -4.304 37.913 -25.364 1.00 135.36 245 GLU B CA 1
ATOM 5392 C C . GLU B 1 245 ? -5.246 39.105 -25.403 1.00 132.16 245 GLU B C 1
ATOM 5393 O O . GLU B 1 245 ? -5.085 40.025 -26.214 1.00 135.70 245 GLU B O 1
ATOM 5399 N N . SER B 1 246 ? -6.237 39.066 -24.521 1.00 126.06 246 SER B N 1
ATOM 5400 C CA . SER B 1 246 ? -7.163 40.157 -24.272 1.00 121.96 246 SER B CA 1
ATOM 5401 C C . SER B 1 246 ? -6.644 41.134 -23.213 1.00 127.88 246 SER B C 1
ATOM 5402 O O . SER B 1 246 ? -7.382 42.035 -22.807 1.00 127.89 246 SER B O 1
ATOM 5405 N N . VAL B 1 247 ? -5.407 40.928 -22.730 1.00 125.33 247 VAL B N 1
ATOM 5406 C CA . VAL B 1 247 ? -4.888 41.334 -21.414 1.00 117.94 247 VAL B CA 1
ATOM 5407 C C . VAL B 1 247 ? -5.904 40.894 -20.364 1.00 109.33 247 VAL B C 1
ATOM 5408 O O . VAL B 1 247 ? -6.048 41.499 -19.296 1.00 113.11 247 VAL B O 1
ATOM 5412 N N . ASN B 1 248 ? -6.565 39.775 -20.663 1.00 98.29 248 ASN B N 1
ATOM 5413 C CA . ASN B 1 248 ? -7.507 39.118 -19.779 1.00 96.34 248 ASN B CA 1
ATOM 5414 C C . ASN B 1 248 ? -7.024 37.713 -19.463 1.00 99.71 248 ASN B C 1
ATOM 5415 O O . ASN B 1 248 ? -7.725 36.969 -18.771 1.00 108.39 248 ASN B O 1
ATOM 5420 N N . ARG B 1 249 ? -5.848 37.326 -19.966 1.00 87.24 249 ARG B N 1
ATOM 5421 C CA . ARG B 1 249 ? -5.292 36.009 -19.673 1.00 74.39 249 ARG B CA 1
ATOM 5422 C C . ARG B 1 249 ? -4.902 35.988 -18.202 1.00 58.89 249 ARG B C 1
ATOM 5423 O O . ARG B 1 249 ? -3.992 36.726 -17.798 1.00 47.85 249 ARG B O 1
ATOM 5431 N N . PRO B 1 250 ? -5.539 35.160 -17.382 1.00 49.74 250 PRO B N 1
ATOM 5432 C CA . PRO B 1 250 ? -5.327 35.227 -15.933 1.00 60.14 250 PRO B CA 1
ATOM 5433 C C . PRO B 1 250 ? -3.918 34.850 -15.507 1.00 62.29 250 PRO B C 1
ATOM 5434 O O . PRO B 1 250 ? -3.199 34.121 -16.195 1.00 65.23 250 PRO B O 1
ATOM 5438 N N . THR B 1 251 ? -3.531 35.383 -14.349 1.00 50.97 251 THR B N 1
ATOM 5439 C CA . THR B 1 251 ? -2.244 35.102 -13.739 1.00 45.80 251 THR B CA 1
ATOM 5440 C C . THR B 1 251 ? -2.301 33.752 -13.029 1.00 40.32 251 THR B C 1
ATOM 5441 O O . THR B 1 251 ? -3.357 33.115 -12.940 1.00 34.80 251 THR B O 1
ATOM 5445 N N . ARG B 1 252 ? -1.140 33.300 -12.539 1.00 45.33 252 ARG B N 1
ATOM 5446 C CA . ARG B 1 252 ? -1.085 32.022 -11.831 1.00 49.21 252 ARG B CA 1
ATOM 5447 C C . ARG B 1 252 ? -1.995 32.018 -10.612 1.00 42.44 252 ARG B C 1
ATOM 5448 O O . ARG B 1 252 ? -2.780 31.083 -10.410 1.00 44.80 252 ARG B O 1
ATOM 5456 N N . VAL B 1 253 ? -1.880 33.045 -9.767 1.00 43.85 253 VAL B N 1
ATOM 5457 C CA . VAL B 1 253 ? -2.664 33.072 -8.538 1.00 38.48 253 VAL B CA 1
ATOM 5458 C C . VAL B 1 253 ? -4.150 33.140 -8.856 1.00 46.25 253 VAL B C 1
ATOM 5459 O O . VAL B 1 253 ? -4.958 32.428 -8.251 1.00 55.67 253 VAL B O 1
ATOM 5463 N N . GLU B 1 254 ? -4.531 33.969 -9.832 1.00 38.02 254 GLU B N 1
ATOM 5464 C CA . GLU B 1 254 ? -5.935 34.063 -10.225 1.00 42.34 254 GLU B CA 1
ATOM 5465 C C . GLU B 1 254 ? -6.478 32.691 -10.597 1.00 46.00 254 GLU B C 1
ATOM 5466 O O . GLU B 1 254 ? -7.541 32.273 -10.118 1.00 51.29 254 GLU B O 1
ATOM 5472 N N . VAL B 1 255 ? -5.727 31.957 -11.418 1.00 37.07 255 VAL B N 1
ATOM 5473 C CA . VAL B 1 255 ? -6.196 30.675 -11.924 1.00 36.92 255 VAL B CA 1
ATOM 5474 C C . VAL B 1 255 ? -6.276 29.643 -10.804 1.00 43.83 255 VAL B C 1
ATOM 5475 O O . VAL B 1 255 ? -7.255 28.890 -10.704 1.00 39.61 255 VAL B O 1
ATOM 5479 N N . VAL B 1 256 ? -5.267 29.603 -9.931 1.00 38.77 256 VAL B N 1
ATOM 5480 C CA . VAL B 1 256 ? -5.261 28.590 -8.881 1.00 47.14 256 VAL B CA 1
ATOM 5481 C C . VAL B 1 256 ? -6.373 28.848 -7.868 1.00 43.98 256 VAL B C 1
ATOM 5482 O O . VAL B 1 256 ? -7.087 27.916 -7.465 1.00 41.49 256 VAL B O 1
ATOM 5486 N N . THR B 1 257 ? -6.561 30.109 -7.450 1.00 31.86 257 THR B N 1
ATOM 5487 C CA . THR B 1 257 ? -7.651 30.353 -6.513 1.00 42.86 257 THR B CA 1
ATOM 5488 C C . THR B 1 257 ? -8.998 30.140 -7.179 1.00 49.49 257 THR B C 1
ATOM 5489 O O . THR B 1 257 ? -9.928 29.673 -6.529 1.00 44.97 257 THR B O 1
ATOM 5493 N N . SER B 1 258 ? -9.125 30.442 -8.473 1.00 40.13 258 SER B N 1
ATOM 5494 C CA . SER B 1 258 ? -10.399 30.216 -9.151 1.00 42.20 258 SER B CA 1
ATOM 5495 C C . SER B 1 258 ? -10.743 28.736 -9.195 1.00 34.83 258 SER B C 1
ATOM 5496 O O . SER B 1 258 ? -11.886 28.351 -8.927 1.00 33.08 258 SER B O 1
ATOM 5499 N N . VAL B 1 259 ? -9.766 27.892 -9.535 1.00 35.59 259 VAL B N 1
ATOM 5500 C CA . VAL B 1 259 ? -9.998 26.448 -9.576 1.00 42.31 259 VAL B CA 1
ATOM 5501 C C . VAL B 1 259 ? -10.365 25.926 -8.190 1.00 50.55 259 VAL B C 1
ATOM 5502 O O . VAL B 1 259 ? -11.357 25.196 -8.019 1.00 58.38 259 VAL B O 1
ATOM 5506 N N . LEU B 1 260 ? -9.571 26.299 -7.177 1.00 42.49 260 LEU B N 1
ATOM 5507 C CA . LEU B 1 260 ? -9.861 25.860 -5.815 1.00 39.98 260 LEU B CA 1
ATOM 5508 C C . LEU B 1 260 ? -11.219 26.372 -5.345 1.00 45.39 260 LEU B C 1
ATOM 5509 O O . LEU B 1 260 ? -11.953 25.662 -4.650 1.00 41.40 260 LEU B O 1
ATOM 5514 N N . TRP B 1 261 ? -11.583 27.591 -5.741 1.00 39.18 261 TRP B N 1
ATOM 5515 C CA . TRP B 1 261 ? -12.836 28.185 -5.299 1.00 45.93 261 TRP B CA 1
ATOM 5516 C C . TRP B 1 261 ? -14.024 27.494 -5.946 1.00 50.56 261 TRP B C 1
ATOM 5517 O O . TRP B 1 261 ? -15.044 27.265 -5.292 1.00 42.00 261 TRP B O 1
ATOM 5528 N N . LYS B 1 262 ? -13.912 27.151 -7.231 1.00 50.14 262 LYS B N 1
ATOM 5529 C CA . LYS B 1 262 ? -14.975 26.389 -7.878 1.00 55.51 262 LYS B CA 1
ATOM 5530 C C . LYS B 1 262 ? -15.146 25.026 -7.220 1.00 51.14 262 LYS B C 1
ATOM 5531 O O . LYS B 1 262 ? -16.277 24.578 -6.983 1.00 55.49 262 LYS B O 1
ATOM 5537 N N . ALA B 1 263 ? -14.033 24.355 -6.904 1.00 36.71 263 ALA B N 1
ATOM 5538 C CA . ALA B 1 263 ? -14.137 23.073 -6.211 1.00 39.10 263 ALA B CA 1
ATOM 5539 C C . ALA B 1 263 ? -14.787 23.239 -4.837 1.00 39.36 263 ALA B C 1
ATOM 5540 O O . ALA B 1 263 ? -15.644 22.436 -4.442 1.00 42.77 263 ALA B O 1
ATOM 5542 N N . LEU B 1 264 ? -14.401 24.286 -4.104 1.00 35.91 264 LEU B N 1
ATOM 5543 C CA . LEU B 1 264 ? -15.001 24.556 -2.799 1.00 33.45 264 LEU B CA 1
ATOM 5544 C C . LEU B 1 264 ? -16.493 24.830 -2.924 1.00 40.40 264 LEU B C 1
ATOM 5545 O O . LEU B 1 264 ? -17.287 24.377 -2.092 1.00 47.48 264 LEU B O 1
ATOM 5550 N N . ILE B 1 265 ? -16.889 25.583 -3.953 1.00 47.01 265 ILE B N 1
ATOM 5551 C CA . ILE B 1 265 ? -18.298 25.906 -4.157 1.00 51.91 265 ILE B CA 1
ATOM 5552 C C . ILE B 1 265 ? -19.090 24.643 -4.459 1.00 47.44 265 ILE B C 1
ATOM 5553 O O . ILE B 1 265 ? -20.200 24.449 -3.948 1.00 42.10 265 ILE B O 1
ATOM 5558 N N . ASN B 1 266 ? -18.517 23.750 -5.268 1.00 40.17 266 ASN B N 1
ATOM 5559 C CA . ASN B 1 266 ? -19.209 22.513 -5.611 1.00 49.56 266 ASN B CA 1
ATOM 5560 C C . ASN B 1 266 ? -19.302 21.564 -4.422 1.00 52.65 266 ASN B C 1
ATOM 5561 O O . ASN B 1 266 ? -20.272 20.803 -4.313 1.00 57.83 266 ASN B O 1
ATOM 5566 N N . GLN B 1 267 ? -18.318 21.596 -3.522 1.00 45.96 267 GLN B N 1
ATOM 5567 C CA . GLN B 1 267 ? -18.386 20.785 -2.311 1.00 47.53 267 GLN B CA 1
ATOM 5568 C C . GLN B 1 267 ? -19.265 21.412 -1.231 1.00 53.52 267 GLN B C 1
ATOM 5569 O O . GLN B 1 267 ? -19.754 20.690 -0.354 1.00 50.59 267 GLN B O 1
ATOM 5575 N N . SER B 1 268 ? -19.527 22.720 -1.327 1.00 55.65 268 SER B N 1
ATOM 5576 C CA . SER B 1 268 ? -19.981 23.507 -0.180 1.00 53.53 268 SER B CA 1
ATOM 5577 C C . SER B 1 268 ? -21.312 23.026 0.393 1.00 66.75 268 SER B C 1
ATOM 5578 O O . SER B 1 268 ? -21.466 22.953 1.619 1.00 91.51 268 SER B O 1
ATOM 5581 N N . LYS B 1 269 ? -22.288 22.726 -0.466 1.00 41.42 269 LYS B N 1
ATOM 5582 C CA . LYS B 1 269 ? -23.702 22.459 -0.148 1.00 48.22 269 LYS B CA 1
ATOM 5583 C C . LYS B 1 269 ? -24.486 23.746 0.100 1.00 54.31 269 LYS B C 1
ATOM 5584 O O . LYS B 1 269 ? -25.671 23.671 0.457 1.00 51.21 269 LYS B O 1
ATOM 5590 N N . LEU B 1 270 ? -23.872 24.917 -0.064 1.00 51.45 270 LEU B N 1
ATOM 5591 C CA . LEU B 1 270 ? -24.539 26.207 -0.034 1.00 42.39 270 LEU B CA 1
ATOM 5592 C C . LEU B 1 270 ? -24.472 26.859 -1.413 1.00 51.83 270 LEU B C 1
ATOM 5593 O O . LEU B 1 270 ? -23.519 26.630 -2.164 1.00 54.03 270 LEU B O 1
ATOM 5598 N N . PRO B 1 271 ? -25.473 27.664 -1.787 1.00 30.19 271 PRO B N 1
ATOM 5599 C CA . PRO B 1 271 ? -25.508 28.188 -3.162 1.00 46.37 271 PRO B CA 1
ATOM 5600 C C . PRO B 1 271 ? -24.588 29.372 -3.395 1.00 53.89 271 PRO B C 1
ATOM 5601 O O . PRO B 1 271 ? -24.191 29.605 -4.545 1.00 59.31 271 PRO B O 1
ATOM 5605 N N . SER B 1 272 ? -24.233 30.121 -2.354 1.00 49.07 272 SER B N 1
ATOM 5606 C CA . SER B 1 272 ? -23.409 31.310 -2.491 1.00 50.13 272 SER B CA 1
ATOM 5607 C C . SER B 1 272 ? -22.103 31.131 -1.733 1.00 46.65 272 SER B C 1
ATOM 5608 O O . SER B 1 272 ? -22.032 30.379 -0.758 1.00 52.22 272 SER B O 1
ATOM 5611 N N . SER B 1 273 ? -21.069 31.831 -2.184 1.00 47.37 273 SER B N 1
ATOM 5612 C CA . SER B 1 273 ? -19.762 31.723 -1.562 1.00 46.28 273 SER B CA 1
ATOM 5613 C C . SER B 1 273 ? -19.140 33.109 -1.491 1.00 55.80 273 SER B C 1
ATOM 5614 O O . SER B 1 273 ? -19.436 33.983 -2.309 1.00 52.16 273 SER B O 1
ATOM 5617 N N . THR B 1 274 ? -18.286 33.312 -0.493 1.00 55.51 274 THR B N 1
ATOM 5618 C CA . THR B 1 274 ? -17.505 34.536 -0.378 1.00 42.63 274 THR B CA 1
ATOM 5619 C C . THR B 1 274 ? -16.066 34.153 -0.081 1.00 53.50 274 THR B C 1
ATOM 5620 O O . THR B 1 274 ? -15.791 33.510 0.939 1.00 58.22 274 THR B O 1
ATOM 5624 N N . LEU B 1 275 ? -15.155 34.539 -0.970 1.00 56.21 275 LEU B N 1
ATOM 5625 C CA . LEU B 1 275 ? -13.741 34.245 -0.790 1.00 51.49 275 LEU B CA 1
ATOM 5626 C C . LEU B 1 275 ? -13.016 35.544 -0.502 1.00 54.33 275 LEU B C 1
ATOM 5627 O O . LEU B 1 275 ? -13.061 36.475 -1.311 1.00 53.33 275 LEU B O 1
ATOM 5632 N N . TYR B 1 276 ? -12.332 35.600 0.629 1.00 51.02 276 TYR B N 1
ATOM 5633 C CA . TYR B 1 276 ? -11.594 36.793 0.992 1.00 51.56 276 TYR B CA 1
ATOM 5634 C C . TYR B 1 276 ? -10.145 36.443 1.263 1.00 53.24 276 TYR B C 1
ATOM 5635 O O . TYR B 1 276 ? -9.842 35.422 1.888 1.00 56.80 276 TYR B O 1
ATOM 5644 N N . PHE B 1 277 ? -9.258 37.288 0.764 1.00 49.27 277 PHE B N 1
ATOM 5645 C CA . PHE B 1 277 ? -7.844 37.168 1.095 1.00 48.96 277 PHE B CA 1
ATOM 5646 C C . PHE B 1 277 ? -7.377 38.459 1.765 1.00 54.19 277 PHE B C 1
ATOM 5647 O O . PHE B 1 277 ? -8.181 39.304 2.158 1.00 56.98 277 PHE B O 1
ATOM 5655 N N . HIS B 1 278 ? -6.067 38.595 1.918 1.00 60.27 278 HIS B N 1
ATOM 5656 C CA . HIS B 1 278 ? -5.470 39.755 2.559 1.00 59.01 278 HIS B CA 1
ATOM 5657 C C . HIS B 1 278 ? -4.723 40.597 1.534 1.00 57.53 278 HIS B C 1
ATOM 5658 O O . HIS B 1 278 ? -4.071 40.061 0.631 1.00 64.66 278 HIS B O 1
ATOM 5665 N N . LEU B 1 279 ? -4.830 41.916 1.672 1.00 47.68 279 LEU B N 1
ATOM 5666 C CA . LEU B 1 279 ? -4.067 42.862 0.869 1.00 54.67 279 LEU B CA 1
ATOM 5667 C C . LEU B 1 279 ? -3.284 43.765 1.812 1.00 56.68 279 LEU B C 1
ATOM 5668 O O . LEU B 1 279 ? -3.875 44.456 2.651 1.00 50.65 279 LEU B O 1
ATOM 5673 N N . ASN B 1 280 ? -1.962 43.759 1.665 1.00 43.25 280 ASN B N 1
ATOM 5674 C CA . ASN B 1 280 ? -1.073 44.514 2.538 1.00 43.57 280 ASN B CA 1
ATOM 5675 C C . ASN B 1 280 ? -1.098 45.983 2.128 1.00 53.98 280 ASN B C 1
ATOM 5676 O O . ASN B 1 280 ? -0.821 46.314 0.973 1.00 66.49 280 ASN B O 1
ATOM 5681 N N . PHE B 1 281 ? -1.453 46.862 3.066 1.00 37.97 281 PHE B N 1
ATOM 5682 C CA . PHE B 1 281 ? -1.558 48.288 2.775 1.00 46.33 281 PHE B CA 1
ATOM 5683 C C . PHE B 1 281 ? -0.220 48.953 2.471 1.00 52.34 281 PHE B C 1
ATOM 5684 O O . PHE B 1 281 ? -0.217 50.112 2.044 1.00 62.90 281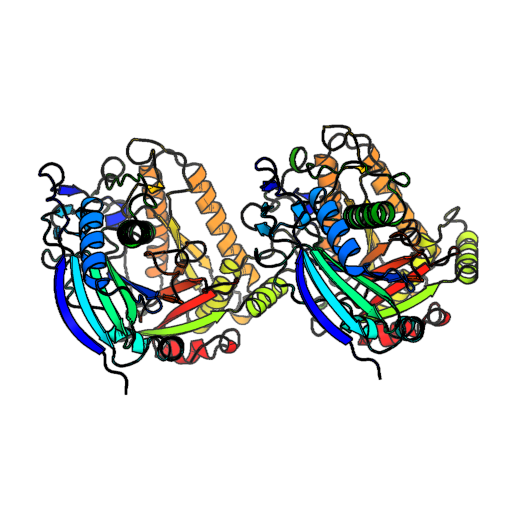 PHE B O 1
ATOM 5692 N N . ARG B 1 282 ? 0.905 48.261 2.663 1.00 51.68 282 ARG B N 1
ATOM 5693 C CA . ARG B 1 282 ? 2.192 48.947 2.762 1.00 61.92 282 ARG B CA 1
ATOM 5694 C C . ARG B 1 282 ? 2.608 49.584 1.440 1.00 76.79 282 ARG B C 1
ATOM 5695 O O . ARG B 1 282 ? 2.831 50.797 1.368 1.00 93.60 282 ARG B O 1
ATOM 5703 N N . GLY B 1 283 ? 2.727 48.789 0.387 1.00 73.50 283 GLY B N 1
ATOM 5704 C CA . GLY B 1 283 ? 3.200 49.370 -0.852 1.00 83.69 283 GLY B CA 1
ATOM 5705 C C . GLY B 1 283 ? 2.157 50.038 -1.722 1.00 85.27 283 GLY B C 1
ATOM 5706 O O . GLY B 1 283 ? 2.472 50.417 -2.853 1.00 79.59 283 GLY B O 1
ATOM 5707 N N . LYS B 1 284 ? 0.924 50.207 -1.236 1.00 81.76 284 LYS B N 1
ATOM 5708 C CA . LYS B 1 284 ? -0.198 50.586 -2.088 1.00 79.89 284 LYS B CA 1
ATOM 5709 C C . LYS B 1 284 ? -0.892 51.870 -1.639 1.00 78.21 284 LYS B C 1
ATOM 5710 O O . LYS B 1 284 ? -2.056 52.092 -1.986 1.00 76.58 284 LYS B O 1
ATOM 5716 N N . THR B 1 285 ? -0.211 52.721 -0.876 1.00 72.49 285 THR B N 1
ATOM 5717 C CA . THR B 1 285 ? -0.788 53.987 -0.452 1.00 66.94 285 THR B CA 1
ATOM 5718 C C . THR B 1 285 ? 0.288 55.064 -0.506 1.00 66.07 285 THR B C 1
ATOM 5719 O O . THR B 1 285 ? 1.484 54.772 -0.568 1.00 69.58 285 THR B O 1
ATOM 5723 N N . GLY B 1 286 ? -0.153 56.321 -0.496 1.00 70.95 286 GLY B N 1
ATOM 5724 C CA . GLY B 1 286 ? 0.740 57.455 -0.633 1.00 79.11 286 GLY B CA 1
ATOM 5725 C C . GLY B 1 286 ? 0.931 58.309 0.599 1.00 85.98 286 GLY B C 1
ATOM 5726 O O . GLY B 1 286 ? 1.557 59.374 0.501 1.00 96.50 286 GLY B O 1
ATOM 5727 N N . ILE B 1 287 ? 0.422 57.893 1.760 1.00 83.58 287 ILE B N 1
ATOM 5728 C CA . ILE B 1 287 ? 0.542 58.701 2.969 1.00 86.70 287 ILE B CA 1
ATOM 5729 C C . ILE B 1 287 ? 1.976 58.650 3.492 1.00 88.39 287 ILE B C 1
ATOM 5730 O O . ILE B 1 287 ? 2.702 57.668 3.289 1.00 85.89 287 ILE B O 1
ATOM 5735 N N . ASN B 1 288 ? 2.401 59.734 4.164 1.00 91.88 288 ASN B N 1
ATOM 5736 C CA . ASN B 1 288 ? 3.754 59.804 4.705 1.00 81.67 288 ASN B CA 1
ATOM 5737 C C . ASN B 1 288 ? 3.818 60.476 6.078 1.00 91.32 288 ASN B C 1
ATOM 5738 O O . ASN B 1 288 ? 4.882 60.976 6.460 1.00 101.27 288 ASN B O 1
ATOM 5743 N N . THR B 1 289 ? 2.718 60.494 6.828 1.00 92.87 289 THR B N 1
ATOM 5744 C CA . THR B 1 289 ? 2.716 61.008 8.191 1.00 92.68 289 THR B CA 1
ATOM 5745 C C . THR B 1 289 ? 3.481 60.011 9.080 1.00 105.23 289 THR B C 1
ATOM 5746 O O . THR B 1 289 ? 3.581 58.832 8.731 1.00 97.50 289 THR B O 1
ATOM 5750 N N . PRO B 1 290 ? 3.998 60.447 10.241 1.00 117.72 290 PRO B N 1
ATOM 5751 C CA . PRO B 1 290 ? 5.369 60.037 10.670 1.00 121.44 290 PRO B CA 1
ATOM 5752 C C . PRO B 1 290 ? 5.705 58.582 10.378 1.00 116.89 290 PRO B C 1
ATOM 5753 O O . PRO B 1 290 ? 6.607 58.322 9.567 1.00 132.18 290 PRO B O 1
ATOM 5757 N N . PRO B 1 291 ? 5.036 57.596 11.001 1.00 83.08 291 PRO B N 1
ATOM 5758 C CA . PRO B 1 291 ? 5.539 56.216 10.876 1.00 67.21 291 PRO B CA 1
ATOM 5759 C C . PRO B 1 291 ? 5.477 55.668 9.465 1.00 72.45 291 PRO B C 1
ATOM 5760 O O . PRO B 1 291 ? 6.162 54.679 9.175 1.00 81.72 291 PRO B O 1
ATOM 5764 N N . LEU B 1 292 ? 4.698 56.283 8.574 1.00 73.15 292 LEU B N 1
ATOM 5765 C CA . LEU B 1 292 ? 4.526 55.785 7.217 1.00 84.19 292 LEU B CA 1
ATOM 5766 C C . LEU B 1 292 ? 5.385 56.526 6.197 1.00 91.45 292 LEU B C 1
ATOM 5767 O O . LEU B 1 292 ? 5.101 56.461 4.997 1.00 83.50 292 LEU B O 1
ATOM 5772 N N . ASP B 1 293 ? 6.427 57.231 6.646 1.00 98.93 293 ASP B N 1
ATOM 5773 C CA . ASP B 1 293 ? 7.441 57.698 5.704 1.00 100.40 293 ASP B CA 1
ATOM 5774 C C . ASP B 1 293 ? 8.147 56.516 5.050 1.00 104.01 293 ASP B C 1
ATOM 5775 O O . ASP B 1 293 ? 8.461 56.549 3.854 1.00 115.87 293 ASP B O 1
ATOM 5780 N N . ASN B 1 294 ? 8.415 55.472 5.830 1.00 92.64 294 ASN B N 1
ATOM 5781 C CA . ASN B 1 294 ? 9.055 54.239 5.380 1.00 82.44 294 ASN B CA 1
ATOM 5782 C C . ASN B 1 294 ? 8.056 53.117 5.665 1.00 79.63 294 ASN B C 1
ATOM 5783 O O . ASN B 1 294 ? 8.011 52.586 6.777 1.00 73.08 294 ASN B O 1
ATOM 5788 N N . HIS B 1 295 ? 7.250 52.770 4.653 1.00 80.70 295 HIS B N 1
ATOM 5789 C CA . HIS B 1 295 ? 6.191 51.777 4.831 1.00 74.09 295 HIS B CA 1
ATOM 5790 C C . HIS B 1 295 ? 6.752 50.416 5.214 1.00 76.24 295 HIS B C 1
ATOM 5791 O O . HIS B 1 295 ? 6.194 49.721 6.073 1.00 79.92 295 HIS B O 1
ATOM 5798 N N . PHE B 1 296 ? 7.851 50.017 4.585 1.00 75.98 296 PHE B N 1
ATOM 5799 C CA . PHE B 1 296 ? 8.387 48.676 4.768 1.00 83.82 296 PHE B CA 1
ATOM 5800 C C . PHE B 1 296 ? 9.173 48.529 6.063 1.00 74.11 296 PHE B C 1
ATOM 5801 O O . PHE B 1 296 ? 9.569 47.412 6.410 1.00 59.44 296 PHE B O 1
ATOM 5809 N N . SER B 1 297 ? 9.402 49.628 6.777 1.00 76.48 297 SER B N 1
ATOM 5810 C CA . SER B 1 297 ? 9.956 49.586 8.121 1.00 69.89 297 SER B CA 1
ATOM 5811 C C . SER B 1 297 ? 8.867 49.484 9.175 1.00 64.11 297 SER B C 1
ATOM 5812 O O . SER B 1 297 ? 9.174 49.230 10.344 1.00 60.66 297 SER B O 1
ATOM 5815 N N . LEU B 1 298 ? 7.613 49.721 8.796 1.00 59.26 298 LEU B N 1
ATOM 5816 C CA . LEU B 1 298 ? 6.513 49.764 9.745 1.00 58.93 298 LEU B CA 1
ATOM 5817 C C . LEU B 1 298 ? 6.058 48.343 10.041 1.00 58.72 298 LEU B C 1
ATOM 5818 O O . LEU B 1 298 ? 5.904 47.528 9.126 1.00 61.30 298 LEU B O 1
ATOM 5823 N N . CYS B 1 299 ? 5.849 48.047 11.320 1.00 56.07 299 CYS B N 1
ATOM 5824 C CA . CYS B 1 299 ? 5.496 46.708 11.758 1.00 63.00 299 CYS B CA 1
ATOM 5825 C C . CYS B 1 299 ? 4.154 46.725 12.478 1.00 63.40 299 CYS B C 1
ATOM 5826 O O . CYS B 1 299 ? 3.686 47.767 12.944 1.00 67.42 299 CYS B O 1
ATOM 5829 N N . GLY B 1 300 ? 3.547 45.550 12.577 1.00 52.79 300 GLY B N 1
ATOM 5830 C CA . GLY B 1 300 ? 2.190 45.415 13.070 1.00 43.56 300 GLY B CA 1
ATOM 5831 C C . GLY B 1 300 ? 1.223 45.087 11.946 1.00 53.06 300 GLY B C 1
ATOM 5832 O O . GLY B 1 300 ? 1.591 44.980 10.775 1.00 61.95 300 GLY B O 1
ATOM 5833 N N . ASN B 1 301 ? -0.038 44.921 12.331 1.00 50.13 301 ASN B N 1
ATOM 5834 C CA . ASN B 1 301 ? -1.084 44.643 11.356 1.00 47.96 301 ASN B CA 1
ATOM 5835 C C . ASN B 1 301 ? -1.374 45.899 10.541 1.00 44.02 301 ASN B C 1
ATOM 5836 O O . ASN B 1 301 ? -1.720 46.946 11.100 1.00 47.97 301 ASN B O 1
ATOM 5841 N N . PHE B 1 302 ? -1.227 45.798 9.218 1.00 45.50 302 PHE B N 1
ATOM 5842 C CA . PHE B 1 302 ? -1.480 46.916 8.317 1.00 52.24 302 PHE B CA 1
ATOM 5843 C C . PHE B 1 302 ? -1.955 46.344 6.979 1.00 50.54 302 PHE B C 1
ATOM 5844 O O . PHE B 1 302 ? -1.251 46.353 5.970 1.00 52.85 302 PHE B O 1
ATOM 5852 N N . TYR B 1 303 ? -3.183 45.828 6.974 1.00 41.79 303 TYR B N 1
ATOM 5853 C CA . TYR B 1 303 ? -3.751 45.184 5.798 1.00 42.12 303 TYR B CA 1
ATOM 5854 C C . TYR B 1 303 ? -5.258 45.391 5.797 1.00 51.46 303 TYR B C 1
ATOM 5855 O O . TYR B 1 303 ? -5.837 45.927 6.747 1.00 40.15 303 TYR B O 1
ATOM 5864 N N . THR B 1 304 ? -5.892 44.950 4.712 1.00 42.27 304 THR B N 1
ATOM 5865 C CA . THR B 1 304 ? -7.342 44.833 4.668 1.00 44.53 304 THR B CA 1
ATOM 5866 C C . THR B 1 304 ? -7.747 43.480 4.102 1.00 51.13 304 THR B C 1
ATOM 5867 O O . THR B 1 304 ? -7.058 42.900 3.255 1.00 45.90 304 THR B O 1
ATOM 5871 N N . GLN B 1 305 ? -8.879 42.981 4.584 1.00 43.98 305 GLN B N 1
ATOM 5872 C CA . GLN B 1 305 ? -9.498 41.836 3.940 1.00 43.74 305 GLN B CA 1
ATOM 5873 C C . GLN B 1 305 ? -10.112 42.285 2.623 1.00 41.26 305 GLN B C 1
ATOM 5874 O O . GLN B 1 305 ? -10.618 43.402 2.504 1.00 39.42 305 GLN B O 1
ATOM 5880 N N . VAL B 1 306 ? -10.028 41.426 1.620 1.00 39.39 306 VAL B N 1
ATOM 5881 C CA . VAL B 1 306 ? -10.649 41.657 0.326 1.00 43.32 306 VAL B CA 1
ATOM 5882 C C . VAL B 1 306 ? -11.593 40.493 0.042 1.00 52.30 306 VAL B C 1
ATOM 5883 O O . VAL B 1 306 ? -11.153 39.382 -0.270 1.00 53.29 306 VAL B O 1
ATOM 5887 N N . PRO B 1 307 ? -12.905 40.687 0.259 1.00 56.32 307 PRO B N 1
ATOM 5888 C CA . PRO B 1 307 ? -13.880 39.625 -0.015 1.00 59.65 307 PRO B CA 1
ATOM 5889 C C . PRO B 1 307 ? -14.614 39.787 -1.337 1.00 49.97 307 PRO B C 1
ATOM 5890 O O . PRO B 1 307 ? -15.318 40.775 -1.556 1.00 58.19 307 PRO B O 1
ATOM 5894 N N . THR B 1 308 ? -14.459 38.812 -2.224 1.00 56.21 308 THR B N 1
ATOM 5895 C CA . THR B 1 308 ? -15.219 38.742 -3.463 1.00 59.19 308 THR B CA 1
ATOM 5896 C C . THR B 1 308 ? -16.388 37.788 -3.244 1.00 64.90 308 THR B C 1
ATOM 5897 O O . THR B 1 308 ? -16.191 36.654 -2.789 1.00 61.59 308 THR B O 1
ATOM 5901 N N . ARG B 1 309 ? -17.599 38.260 -3.548 1.00 62.57 309 ARG B N 1
ATOM 5902 C CA . ARG B 1 309 ? -18.838 37.545 -3.251 1.00 52.85 309 ARG B CA 1
ATOM 5903 C C . ARG B 1 309 ? -19.431 36.954 -4.524 1.00 46.07 309 ARG B C 1
ATOM 5904 O O . ARG B 1 309 ? -19.967 37.687 -5.363 1.00 49.05 309 ARG B O 1
ATOM 5912 N N . PHE B 1 310 ? -19.351 35.634 -4.660 1.00 49.69 310 PHE B N 1
ATOM 5913 C CA . PHE B 1 310 ? -20.133 34.926 -5.662 1.00 57.96 310 PHE B CA 1
ATOM 5914 C C . PHE B 1 310 ? -21.522 34.658 -5.093 1.00 57.44 310 PHE B C 1
ATOM 5915 O O . PHE B 1 310 ? -21.662 33.981 -4.066 1.00 52.15 310 PHE B O 1
ATOM 5923 N N . ARG B 1 311 ? -22.547 35.177 -5.757 1.00 62.51 311 ARG B N 1
ATOM 5924 C CA . ARG B 1 311 ? -23.926 35.022 -5.314 1.00 62.29 311 ARG B CA 1
ATOM 5925 C C . ARG B 1 311 ? -24.626 34.087 -6.288 1.00 65.42 311 ARG B C 1
ATOM 5926 O O . ARG B 1 311 ? -24.860 34.447 -7.447 1.00 60.21 311 ARG B O 1
ATOM 5934 N N . GLY B 1 312 ? -24.946 32.884 -5.819 1.00 69.91 312 GLY B N 1
ATOM 5935 C CA . GLY B 1 312 ? -25.685 31.942 -6.629 1.00 73.79 312 GLY B CA 1
ATOM 5936 C C . GLY B 1 312 ? -27.168 32.225 -6.586 1.00 89.89 312 GLY B C 1
ATOM 5937 O O . GLY B 1 312 ? -27.835 31.940 -5.589 1.00 92.35 312 GLY B O 1
ATOM 5938 N N . GLY B 1 313 ? -27.704 32.768 -7.673 1.00 109.01 313 GLY B N 1
ATOM 5939 C CA . GLY B 1 313 ? -29.094 33.157 -7.752 1.00 120.96 313 GLY B CA 1
ATOM 5940 C C . GLY B 1 313 ? -29.898 32.053 -8.395 1.00 114.90 313 GLY B C 1
ATOM 5941 O O . GLY B 1 313 ? -30.335 31.103 -7.716 1.00 117.08 313 GLY B O 1
ATOM 5942 N N . ASN B 1 314 ? -30.109 32.130 -9.710 1.00 105.37 314 ASN B N 1
ATOM 5943 C CA . ASN B 1 314 ? -30.806 31.080 -10.437 1.00 116.64 314 ASN B CA 1
ATOM 5944 C C . ASN B 1 314 ? -29.941 30.474 -11.536 1.00 117.15 314 ASN B C 1
ATOM 5945 O O . ASN B 1 314 ? -30.471 29.970 -12.535 1.00 120.55 314 ASN B O 1
ATOM 5950 N N . GLN B 1 315 ? -28.622 30.507 -11.367 1.00 99.16 315 GLN B N 1
ATOM 5951 C CA . GLN B 1 315 ? -27.726 29.705 -12.182 1.00 82.13 315 GLN B CA 1
ATOM 5952 C C . GLN B 1 315 ? -27.346 28.467 -11.379 1.00 78.24 315 GLN B C 1
ATOM 5953 O O . GLN B 1 315 ? -27.233 28.516 -10.152 1.00 78.06 315 GLN B O 1
ATOM 5959 N N . THR B 1 316 ? -27.150 27.353 -12.076 1.00 68.25 316 THR B N 1
ATOM 5960 C CA . THR B 1 316 ? -26.765 26.134 -11.384 1.00 60.52 316 THR B CA 1
ATOM 5961 C C . THR B 1 316 ? -25.257 26.106 -11.170 1.00 65.81 316 THR B C 1
ATOM 5962 O O . THR B 1 316 ? -24.488 26.758 -11.880 1.00 68.62 316 THR B O 1
ATOM 5966 N N . LYS B 1 317 ? -24.835 25.335 -10.168 1.00 54.14 317 LYS B N 1
ATOM 5967 C CA . LYS B 1 317 ? -23.412 25.119 -9.971 1.00 56.22 317 LYS B CA 1
ATOM 5968 C C . LYS B 1 317 ? -22.746 24.467 -11.176 1.00 54.52 317 LYS B C 1
ATOM 5969 O O . LYS B 1 317 ? -21.538 24.624 -11.364 1.00 41.47 317 LYS B O 1
ATOM 5975 N N . GLN B 1 318 ? -23.498 23.748 -12.014 1.00 59.13 318 GLN B N 1
ATOM 5976 C CA . GLN B 1 318 ? -22.893 23.091 -13.179 1.00 54.59 318 GLN B CA 1
ATOM 5977 C C . GLN B 1 318 ? -22.481 24.084 -14.253 1.00 53.97 318 GLN B C 1
ATOM 5978 O O . GLN B 1 318 ? -21.490 23.851 -14.959 1.00 60.37 318 GLN B O 1
ATOM 5984 N N . ASP B 1 319 ? -23.233 25.180 -14.403 1.00 59.40 319 ASP B N 1
ATOM 5985 C CA . ASP B 1 319 ? -22.882 26.182 -15.384 1.00 74.57 319 ASP B CA 1
ATOM 5986 C C . ASP B 1 319 ? -21.834 27.161 -14.867 1.00 72.96 319 ASP B C 1
ATOM 5987 O O . ASP B 1 319 ? -21.453 28.087 -15.604 1.00 85.81 319 ASP B O 1
ATOM 5992 N N . LEU B 1 320 ? -21.345 26.957 -13.645 1.00 56.79 320 LEU B N 1
ATOM 5993 C CA . LEU B 1 320 ? -20.282 27.796 -13.122 1.00 55.29 320 LEU B CA 1
ATOM 5994 C C . LEU B 1 320 ? -19.006 27.558 -13.909 1.00 57.33 320 LEU B C 1
ATOM 5995 O O . LEU B 1 320 ? -18.630 26.410 -14.163 1.00 59.55 320 LEU B O 1
ATOM 6000 N N . GLU B 1 321 ? -18.332 28.642 -14.280 1.00 52.54 321 GLU B N 1
ATOM 6001 C CA . GLU B 1 321 ? -17.115 28.560 -15.069 1.00 53.61 321 GLU B CA 1
ATOM 6002 C C . GLU B 1 321 ? -16.007 29.361 -14.403 1.00 47.54 321 GLU B C 1
ATOM 6003 O O . GLU B 1 321 ? -16.264 30.306 -13.653 1.00 47.10 321 GLU B O 1
ATOM 6009 N N . LEU B 1 322 ? -14.768 28.948 -14.682 1.00 49.82 322 LEU B N 1
ATOM 6010 C CA . LEU B 1 322 ? -13.598 29.560 -14.060 1.00 50.38 322 LEU B CA 1
ATOM 6011 C C . LEU B 1 322 ? -13.522 31.058 -14.334 1.00 61.40 322 LEU B C 1
ATOM 6012 O O . LEU B 1 322 ? -13.254 31.852 -13.424 1.00 77.67 322 LEU B O 1
ATOM 6017 N N . HIS B 1 323 ? -13.732 31.464 -15.591 1.00 47.09 323 HIS B N 1
ATOM 6018 C CA . HIS B 1 323 ? -13.456 32.847 -15.968 1.00 54.30 323 HIS B CA 1
ATOM 6019 C C . HIS B 1 323 ? -14.374 33.837 -15.261 1.00 54.02 323 HIS B C 1
ATOM 6020 O O . HIS B 1 323 ? -13.968 34.975 -15.004 1.00 53.87 323 HIS B O 1
ATOM 6027 N N . GLU B 1 324 ? -15.591 33.428 -14.897 1.00 47.01 324 GLU B N 1
ATOM 6028 C CA . GLU B 1 324 ? -16.459 34.349 -14.168 1.00 49.83 324 GLU B CA 1
ATOM 6029 C C . GLU B 1 324 ? -15.959 34.563 -12.739 1.00 51.50 324 GLU B C 1
ATOM 6030 O O . GLU B 1 324 ? -15.974 35.692 -12.232 1.00 55.94 324 GLU B O 1
ATOM 6036 N N . LEU B 1 325 ? -15.503 33.493 -12.078 1.00 50.87 325 LEU B N 1
ATOM 6037 C CA . LEU B 1 325 ? -14.841 33.647 -10.783 1.00 50.00 325 LEU B CA 1
ATOM 6038 C C . LEU B 1 325 ? -13.593 34.517 -10.893 1.00 46.88 325 LEU B C 1
ATOM 6039 O O . LEU B 1 325 ? -13.334 35.363 -10.027 1.00 47.44 325 LEU B O 1
ATOM 6044 N N . VAL B 1 326 ? -12.798 34.308 -11.946 1.00 39.79 326 VAL B N 1
ATOM 6045 C CA . VAL B 1 326 ? -11.606 35.123 -12.171 1.00 37.99 326 VAL B CA 1
ATOM 6046 C C . VAL B 1 326 ? -11.994 36.584 -12.310 1.00 50.43 326 VAL B C 1
ATOM 6047 O O . VAL B 1 326 ? -11.331 37.480 -11.771 1.00 60.78 326 VAL B O 1
ATOM 6051 N N . LYS B 1 327 ? -13.086 36.842 -13.030 1.00 53.79 327 LYS B N 1
ATOM 6052 C CA . LYS B 1 327 ? -13.516 38.204 -13.289 1.00 49.05 327 LYS B CA 1
ATOM 6053 C C . LYS B 1 327 ? -14.047 38.859 -12.021 1.00 51.80 327 LYS B C 1
ATOM 6054 O O . LYS B 1 327 ? -13.813 40.048 -11.797 1.00 56.11 327 LYS B O 1
ATOM 6060 N N . LEU B 1 328 ? -14.687 38.084 -11.142 1.00 55.80 328 LEU B N 1
ATOM 6061 C CA . LEU B 1 328 ? -15.115 38.617 -9.849 1.00 55.79 328 LEU B CA 1
ATOM 6062 C C . LEU B 1 328 ? -13.914 38.969 -8.982 1.00 57.02 328 LEU B C 1
ATOM 6063 O O . LEU B 1 328 ? -13.858 40.055 -8.387 1.00 61.96 328 LEU B O 1
ATOM 6068 N N . LEU B 1 329 ? -12.943 38.056 -8.898 1.00 51.87 329 LEU B N 1
ATOM 6069 C CA . LEU B 1 329 ? -11.731 38.322 -8.128 1.00 49.30 329 LEU B CA 1
ATOM 6070 C C . LEU B 1 329 ? -11.023 39.569 -8.639 1.00 52.00 329 LEU B C 1
ATOM 6071 O O . LEU B 1 329 ? -10.604 40.430 -7.856 1.00 59.90 329 LEU B O 1
ATOM 6076 N N . ARG B 1 330 ? -10.893 39.685 -9.962 1.00 59.39 330 ARG B N 1
ATOM 6077 C CA . ARG B 1 330 ? -10.189 40.819 -10.543 1.00 64.85 330 ARG B CA 1
ATOM 6078 C C . ARG B 1 330 ? -10.943 42.120 -10.308 1.00 67.53 330 ARG B C 1
ATOM 6079 O O . ARG B 1 330 ? -10.330 43.145 -10.002 1.00 72.39 330 ARG B O 1
ATOM 6087 N N . GLY B 1 331 ? -12.270 42.104 -10.451 1.00 66.24 331 GLY B N 1
ATOM 6088 C CA . GLY B 1 331 ? -13.038 43.314 -10.204 1.00 63.13 331 GLY B CA 1
ATOM 6089 C C . GLY B 1 331 ? -12.919 43.788 -8.771 1.00 63.53 331 GLY B C 1
ATOM 6090 O O . GLY B 1 331 ? -12.702 44.976 -8.511 1.00 76.90 331 GLY B O 1
ATOM 6091 N N . LYS B 1 332 ? -13.038 42.858 -7.817 1.00 50.57 332 LYS B N 1
ATOM 6092 C CA . LYS B 1 332 ? -12.934 43.242 -6.412 1.00 49.66 332 LYS B CA 1
ATOM 6093 C C . LYS B 1 332 ? -11.537 43.752 -6.079 1.00 45.58 332 LYS B C 1
ATOM 6094 O O . LYS B 1 332 ? -11.388 44.775 -5.396 1.00 52.88 332 LYS B O 1
ATOM 6100 N N . LEU B 1 333 ? -10.499 43.062 -6.561 1.00 45.46 333 LEU B N 1
ATOM 6101 C CA . LEU B 1 333 ? -9.138 43.514 -6.297 1.00 53.12 333 LEU B CA 1
ATOM 6102 C C . LEU B 1 333 ? -8.882 44.882 -6.917 1.00 52.75 333 LEU B C 1
ATOM 6103 O O . LEU B 1 333 ? -8.259 45.747 -6.291 1.00 53.83 333 LEU B O 1
ATOM 6108 N N . ARG B 1 334 ? -9.344 45.095 -8.152 1.00 52.19 334 ARG B N 1
ATOM 6109 C CA . ARG B 1 334 ? -9.165 46.389 -8.794 1.00 51.50 334 ARG B CA 1
ATOM 6110 C C . ARG B 1 334 ? -9.856 47.495 -8.009 1.00 51.91 334 ARG B C 1
ATOM 6111 O O . ARG B 1 334 ? -9.282 48.572 -7.802 1.00 55.77 334 ARG B O 1
ATOM 6119 N N . ASN B 1 335 ? -11.089 47.249 -7.561 1.00 52.21 335 ASN B N 1
ATOM 6120 C CA . ASN B 1 335 ? -11.796 48.268 -6.793 1.00 61.05 335 ASN B CA 1
ATOM 6121 C C . ASN B 1 335 ? -11.076 48.573 -5.486 1.00 63.60 335 ASN B C 1
ATOM 6122 O O . ASN B 1 335 ? -10.965 49.739 -5.088 1.00 67.42 335 ASN B O 1
ATOM 6127 N N . THR B 1 336 ? -10.570 47.540 -4.808 1.00 67.55 336 THR B N 1
ATOM 6128 C CA . THR B 1 336 ? -9.842 47.767 -3.563 1.00 67.21 336 THR B CA 1
ATOM 6129 C C . THR B 1 336 ? -8.551 48.543 -3.807 1.00 73.50 336 THR B C 1
ATOM 6130 O O . THR B 1 336 ? -8.181 49.412 -3.008 1.00 73.76 336 THR B O 1
ATOM 6134 N N . LEU B 1 337 ? -7.854 48.250 -4.907 1.00 64.37 337 LEU B N 1
ATOM 6135 C CA . LEU B 1 337 ? -6.631 48.986 -5.220 1.00 58.91 337 LEU B CA 1
ATOM 6136 C C . LEU B 1 337 ? -6.930 50.448 -5.522 1.00 65.60 337 LEU B C 1
ATOM 6137 O O . LEU B 1 337 ? -6.197 51.340 -5.080 1.00 72.86 337 LEU B O 1
ATOM 6142 N N . LYS B 1 338 ? -7.987 50.713 -6.294 1.00 60.06 338 LYS B N 1
ATOM 6143 C CA . LYS B 1 338 ? -8.394 52.094 -6.540 1.00 54.54 338 LYS B CA 1
ATOM 6144 C C . LYS B 1 338 ? -8.759 52.803 -5.237 1.00 60.11 338 LYS B C 1
ATOM 6145 O O . LYS B 1 338 ? -8.400 53.974 -5.026 1.00 65.75 338 LYS B O 1
ATOM 6151 N N . ASN B 1 339 ? -9.456 52.100 -4.339 1.00 63.99 339 ASN B N 1
ATOM 6152 C CA . ASN B 1 339 ? -9.776 52.681 -3.040 1.00 69.07 339 ASN B CA 1
ATOM 6153 C C . ASN B 1 339 ? -8.502 53.044 -2.289 1.00 69.13 339 ASN B C 1
ATOM 6154 O O . ASN B 1 339 ? -8.387 54.141 -1.733 1.00 70.70 339 ASN B O 1
ATOM 6159 N N . CYS B 1 340 ? -7.515 52.143 -2.293 1.00 58.31 340 CYS B N 1
ATOM 6160 C CA . CYS B 1 340 ? -6.246 52.453 -1.646 1.00 72.08 340 CYS B CA 1
ATOM 6161 C C . CYS B 1 340 ? -5.585 53.655 -2.305 1.00 80.91 340 CYS B C 1
ATOM 6162 O O . CYS B 1 340 ? -4.928 54.456 -1.636 1.00 90.79 340 CYS B O 1
ATOM 6165 N N . SER B 1 341 ? -5.736 53.775 -3.623 1.00 78.70 341 SER B N 1
ATOM 6166 C CA . SER B 1 341 ? -5.277 54.948 -4.359 1.00 80.76 341 SER B CA 1
ATOM 6167 C C . SER B 1 341 ? -5.840 56.243 -3.785 1.00 84.03 341 SER B C 1
ATOM 6168 O O . SER B 1 341 ? -5.100 57.215 -3.591 1.00 89.70 341 SER B O 1
ATOM 6171 N N . GLU B 1 342 ? -7.152 56.281 -3.515 1.00 76.87 342 GLU B N 1
ATOM 6172 C CA . GLU B 1 342 ? -7.826 57.553 -3.252 1.00 61.48 342 GLU B CA 1
ATOM 6173 C C . GLU B 1 342 ? -8.027 57.906 -1.774 1.00 61.00 342 GLU B C 1
ATOM 6174 O O . GLU B 1 342 ? -8.728 58.882 -1.487 1.00 63.26 342 GLU B O 1
ATOM 6180 N N . ILE B 1 343 ? -7.438 57.185 -0.833 1.00 61.95 343 ILE B N 1
ATOM 6181 C CA . ILE B 1 343 ? -7.697 57.509 0.569 1.00 71.01 343 ILE B CA 1
ATOM 6182 C C . ILE B 1 343 ? -6.607 58.440 1.089 1.00 82.46 343 ILE B C 1
ATOM 6183 O O . ILE B 1 343 ? -5.441 58.361 0.686 1.00 87.35 343 ILE B O 1
ATOM 6188 N N . ASN B 1 344 ? -6.990 59.336 2.004 1.00 91.27 344 ASN B N 1
ATOM 6189 C CA . ASN B 1 344 ? -6.115 60.420 2.437 1.00 94.11 344 ASN B CA 1
ATOM 6190 C C . ASN B 1 344 ? -5.280 60.056 3.656 1.00 87.10 344 ASN B C 1
ATOM 6191 O O . ASN B 1 344 ? -4.095 60.398 3.715 1.00 90.94 344 ASN B O 1
ATOM 6196 N N . THR B 1 345 ? -5.873 59.371 4.628 1.00 71.43 345 THR B N 1
ATOM 6197 C CA . THR B 1 345 ? -5.227 59.085 5.899 1.00 59.28 345 THR B CA 1
ATOM 6198 C C . THR B 1 345 ? -5.208 57.588 6.180 1.00 67.03 345 THR B C 1
ATOM 6199 O O . THR B 1 345 ? -5.964 56.811 5.590 1.00 83.60 345 THR B O 1
ATOM 6203 N N . ALA B 1 346 ? -4.316 57.191 7.095 1.00 53.41 346 ALA B N 1
ATOM 6204 C CA . ALA B 1 346 ? -4.268 55.797 7.523 1.00 65.78 346 ALA B CA 1
ATOM 6205 C C . ALA B 1 346 ? -5.547 55.395 8.249 1.00 63.95 346 ALA B C 1
ATOM 6206 O O . ALA B 1 346 ? -5.942 54.221 8.209 1.00 53.47 346 ALA B O 1
ATOM 6208 N N . ASP B 1 347 ? -6.199 56.348 8.925 1.00 58.02 347 ASP B N 1
ATOM 6209 C CA . ASP B 1 347 ? -7.495 56.062 9.531 1.00 64.26 347 ASP B CA 1
ATOM 6210 C C . ASP B 1 347 ? -8.532 55.713 8.473 1.00 61.45 347 ASP B C 1
ATOM 6211 O O . ASP B 1 347 ? -9.397 54.860 8.705 1.00 57.94 347 ASP B O 1
ATOM 6216 N N . GLY B 1 348 ? -8.448 56.340 7.299 1.00 54.13 348 GLY B N 1
ATOM 6217 C CA . GLY B 1 348 ? -9.307 55.940 6.201 1.00 58.59 348 GLY B CA 1
ATOM 6218 C C . GLY B 1 348 ? -9.033 54.526 5.732 1.00 60.51 348 GLY B C 1
ATOM 6219 O O . GLY B 1 348 ? -9.952 53.813 5.320 1.00 65.81 348 GLY B O 1
ATOM 6220 N N . LEU B 1 349 ? -7.774 54.085 5.816 1.00 57.49 349 LEU B N 1
ATOM 6221 C CA . LEU B 1 349 ? -7.465 52.716 5.416 1.00 64.72 349 LEU B CA 1
ATOM 6222 C C . LEU B 1 349 ? -7.944 51.715 6.459 1.00 58.94 349 LEU B C 1
ATOM 6223 O O . LEU B 1 349 ? -8.397 50.615 6.110 1.00 64.44 349 LEU B O 1
ATOM 6228 N N . PHE B 1 350 ? -7.917 52.092 7.741 1.00 46.53 350 PHE B N 1
ATOM 6229 C CA . PHE B 1 350 ? -8.584 51.249 8.726 1.00 57.61 350 PHE B CA 1
ATOM 6230 C C . PHE B 1 350 ? -10.085 51.206 8.482 1.00 56.88 350 PHE B C 1
ATOM 6231 O O . PHE B 1 350 ? -10.719 50.163 8.664 1.00 65.09 350 PHE B O 1
ATOM 6239 N N . LEU B 1 351 ? -10.674 52.332 8.079 1.00 48.92 351 LEU B N 1
ATOM 6240 C CA . LEU B 1 351 ? -12.109 52.348 7.820 1.00 54.59 351 LEU B CA 1
ATOM 6241 C C . LEU B 1 351 ? -12.462 51.459 6.634 1.00 52.97 351 LEU B C 1
ATOM 6242 O O . LEU B 1 351 ? -13.494 50.779 6.648 1.00 36.10 351 LEU B O 1
ATOM 6247 N N . GLU B 1 352 ? -11.604 51.434 5.611 1.00 54.94 352 GLU B N 1
ATOM 6248 C CA . GLU B 1 352 ? -11.812 50.523 4.488 1.00 55.63 352 GLU B CA 1
ATOM 6249 C C . GLU B 1 352 ? -11.697 49.067 4.931 1.00 57.46 352 GLU B C 1
ATOM 6250 O O . GLU B 1 352 ? -12.509 48.213 4.533 1.00 68.61 352 GLU B O 1
ATOM 6256 N N . ALA B 1 353 ? -10.689 48.763 5.755 1.00 58.26 353 ALA B N 1
ATOM 6257 C CA . ALA B 1 353 ? -10.582 47.421 6.315 1.00 51.02 353 ALA B CA 1
ATOM 6258 C C . ALA B 1 353 ? -11.829 47.061 7.109 1.00 42.95 353 ALA B C 1
ATOM 6259 O O . ALA B 1 353 ? -12.303 45.923 7.053 1.00 42.04 353 ALA B O 1
ATOM 6261 N N . ALA B 1 354 ? -12.385 48.027 7.840 1.00 44.03 354 ALA B N 1
ATOM 6262 C CA . ALA B 1 354 ? -13.582 47.769 8.634 1.00 46.04 354 ALA B CA 1
ATOM 6263 C C . ALA B 1 354 ? -14.797 47.535 7.747 1.00 57.37 354 ALA B C 1
ATOM 6264 O O . ALA B 1 354 ? -15.648 46.700 8.062 1.00 65.55 354 ALA B O 1
ATOM 6266 N N . SER B 1 355 ? -14.901 48.278 6.644 1.00 58.22 355 SER B N 1
ATOM 6267 C CA . SER B 1 355 ? -15.944 48.018 5.655 1.00 62.98 355 SER B CA 1
ATOM 6268 C C . SER B 1 355 ? -15.884 46.576 5.158 1.00 60.38 355 SER B C 1
ATOM 6269 O O . SER B 1 355 ? -16.901 45.866 5.126 1.00 55.56 355 SER B O 1
ATOM 6272 N N . ASN B 1 356 ? -14.692 46.127 4.757 1.00 48.41 356 ASN B N 1
ATOM 6273 C CA . ASN B 1 356 ? -14.572 44.760 4.254 1.00 48.93 356 ASN B CA 1
ATOM 6274 C C . ASN B 1 356 ? -14.830 43.733 5.356 1.00 47.48 356 ASN B C 1
ATOM 6275 O O . ASN B 1 356 ? -15.444 42.684 5.109 1.00 45.24 356 ASN B O 1
ATOM 6280 N N . PHE B 1 357 ? -14.378 44.026 6.578 1.00 31.85 357 PHE B N 1
ATOM 6281 C CA . PHE B 1 357 ? -14.649 43.163 7.723 1.00 41.71 357 PHE B CA 1
ATOM 6282 C C . PHE B 1 357 ? -16.147 43.033 7.960 1.00 44.12 357 PHE B C 1
ATOM 6283 O O . PHE B 1 357 ? -16.652 41.938 8.242 1.00 41.98 357 PHE B O 1
ATOM 6291 N N . ASN B 1 358 ? -16.872 44.147 7.846 1.00 47.20 358 ASN B N 1
ATOM 6292 C CA . ASN B 1 358 ? -18.318 44.133 8.017 1.00 54.30 358 ASN B CA 1
ATOM 6293 C C . ASN B 1 358 ? -18.992 43.295 6.943 1.00 62.30 358 ASN B C 1
ATOM 6294 O O . ASN B 1 358 ? -19.920 42.527 7.232 1.00 62.19 358 ASN B O 1
ATOM 6299 N N . ILE B 1 359 ? -18.541 43.435 5.694 1.00 59.40 359 ILE B N 1
ATOM 6300 C CA . ILE B 1 359 ? -19.087 42.604 4.623 1.00 63.73 359 ILE B CA 1
ATOM 6301 C C . ILE B 1 359 ? -18.876 41.129 4.942 1.00 55.17 359 ILE B C 1
ATOM 6302 O O . ILE B 1 359 ? -19.791 40.303 4.800 1.00 50.90 359 ILE B O 1
ATOM 6307 N N . ILE B 1 360 ? -17.673 40.780 5.403 1.00 48.05 360 ILE B N 1
ATOM 6308 C CA . ILE B 1 360 ? -17.381 39.383 5.707 1.00 56.30 360 ILE B CA 1
ATOM 6309 C C . ILE B 1 360 ? -18.269 38.879 6.838 1.00 51.88 360 ILE B C 1
ATOM 6310 O O . ILE B 1 360 ? -18.758 37.746 6.802 1.00 47.54 360 ILE B O 1
ATOM 6315 N N . GLN B 1 361 ? -18.504 39.711 7.852 1.00 51.90 361 GLN B N 1
ATOM 6316 C CA . GLN B 1 361 ? -19.351 39.272 8.959 1.00 59.61 361 GLN B CA 1
ATOM 6317 C C . GLN B 1 361 ? -20.792 39.063 8.507 1.00 58.27 361 GLN B C 1
ATOM 6318 O O . GLN B 1 361 ? -21.442 38.075 8.891 1.00 43.74 361 GLN B O 1
ATOM 6324 N N . GLU B 1 362 ? -21.308 39.995 7.701 1.00 52.03 362 GLU B N 1
ATOM 6325 C CA . GLU B 1 362 ? -22.642 39.834 7.138 1.00 53.53 362 GLU B CA 1
ATOM 6326 C C . GLU B 1 362 ? -22.752 38.525 6.367 1.00 64.69 362 GLU B C 1
ATOM 6327 O O . GLU B 1 362 ? -23.762 37.818 6.466 1.00 67.12 362 GLU B O 1
ATOM 6333 N N . ASP B 1 363 ? -21.709 38.172 5.614 1.00 70.01 363 ASP B N 1
ATOM 6334 C CA . ASP B 1 363 ? -21.733 36.898 4.900 1.00 59.06 363 ASP B CA 1
ATOM 6335 C C . ASP B 1 363 ? -21.606 35.714 5.851 1.00 50.59 363 ASP B C 1
ATOM 6336 O O . ASP B 1 363 ? -22.128 34.631 5.566 1.00 46.77 363 ASP B O 1
ATOM 6341 N N . LEU B 1 364 ? -20.898 35.892 6.964 1.00 51.76 364 LEU B N 1
ATOM 6342 C CA . LEU B 1 364 ? -20.768 34.816 7.938 1.00 49.61 364 LEU B CA 1
ATOM 6343 C C . LEU B 1 364 ? -22.109 34.470 8.574 1.00 56.76 364 LEU B C 1
ATOM 6344 O O . LEU B 1 364 ? -22.390 33.295 8.837 1.00 70.12 364 LEU B O 1
ATOM 6349 N N . GLU B 1 365 ? -22.952 35.475 8.827 1.00 55.31 365 GLU B N 1
ATOM 6350 C CA . GLU B 1 365 ? -24.200 35.242 9.548 1.00 64.90 365 GLU B CA 1
ATOM 6351 C C . GLU B 1 365 ? -25.357 34.833 8.639 1.00 67.73 365 GLU B C 1
ATOM 6352 O O . GLU B 1 365 ? -26.482 34.666 9.127 1.00 77.24 365 GLU B O 1
ATOM 6358 N N . ASP B 1 366 ? -25.106 34.649 7.345 1.00 53.82 366 ASP B N 1
ATOM 6359 C CA . ASP B 1 366 ? -26.137 34.217 6.410 1.00 55.70 366 ASP B CA 1
ATOM 6360 C C . ASP B 1 366 ? -26.100 32.699 6.296 1.00 62.80 366 ASP B C 1
ATOM 6361 O O . ASP B 1 366 ? -25.024 32.113 6.132 1.00 78.85 366 ASP B O 1
ATOM 6366 N N . GLU B 1 367 ? -27.278 32.067 6.368 1.00 56.05 367 GLU B N 1
ATOM 6367 C CA . GLU B 1 367 ? -27.355 30.625 6.167 1.00 62.56 367 GLU B CA 1
ATOM 6368 C C . GLU B 1 367 ? -27.116 30.212 4.735 1.00 54.51 367 GLU B C 1
ATOM 6369 O O . GLU B 1 367 ? -27.062 29.007 4.461 1.00 59.28 367 GLU B O 1
ATOM 6375 N N . GLN B 1 368 ? -26.903 31.166 3.841 1.00 49.65 368 GLN B N 1
ATOM 6376 C CA . GLN B 1 368 ? -26.840 30.886 2.419 1.00 48.34 368 GLN B CA 1
ATOM 6377 C C . GLN B 1 368 ? -25.446 31.035 1.824 1.00 49.08 368 GLN B C 1
ATOM 6378 O O . GLN B 1 368 ? -25.254 30.688 0.653 1.00 59.45 368 GLN B O 1
ATOM 6384 N N . VAL B 1 369 ? -24.473 31.528 2.586 1.00 51.83 369 VAL B N 1
ATOM 6385 C CA . VAL B 1 369 ? -23.163 31.890 2.057 1.00 52.82 369 VAL B CA 1
ATOM 6386 C C . VAL B 1 369 ? -22.092 31.093 2.787 1.00 50.86 369 VAL B C 1
ATOM 6387 O O . VAL B 1 369 ? -22.061 31.068 4.023 1.00 59.63 369 VAL B O 1
ATOM 6391 N N . ASP B 1 370 ? -21.208 30.461 2.019 1.00 49.04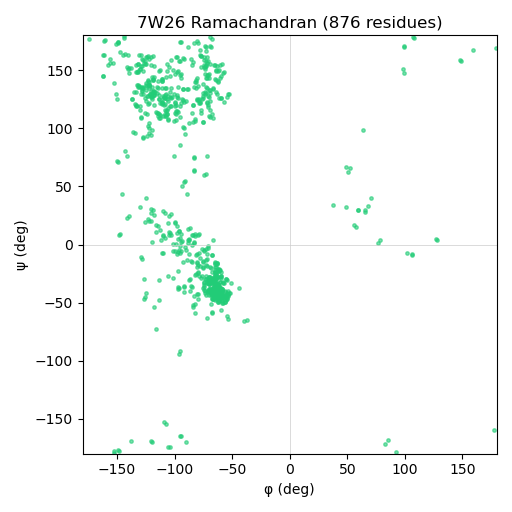 370 ASP B N 1
ATOM 6392 C CA . ASP B 1 370 ? -20.059 29.740 2.554 1.00 45.07 370 ASP B CA 1
ATOM 6393 C C . ASP B 1 370 ? -18.846 30.660 2.470 1.00 53.53 370 ASP B C 1
ATOM 6394 O O . ASP B 1 370 ? -18.416 31.033 1.374 1.00 57.56 370 ASP B O 1
ATOM 6399 N N . VAL B 1 371 ? -18.315 31.045 3.625 1.00 50.23 371 VAL B N 1
ATOM 6400 C CA . VAL B 1 371 ? -17.173 31.952 3.700 1.00 43.72 371 VAL B CA 1
ATOM 6401 C C . VAL B 1 371 ? -15.886 31.139 3.769 1.00 46.59 371 VAL B C 1
ATOM 6402 O O . VAL B 1 371 ? -15.734 30.268 4.633 1.00 54.25 371 VAL B O 1
ATOM 6406 N N . ARG B 1 372 ? -14.958 31.417 2.855 1.00 37.55 372 ARG B N 1
ATOM 6407 C CA . ARG B 1 372 ? -13.697 30.692 2.770 1.00 44.72 372 ARG B CA 1
ATOM 6408 C C . ARG B 1 372 ? -12.529 31.661 2.869 1.00 45.35 372 ARG B C 1
ATOM 6409 O O . ARG B 1 372 ? -12.460 32.638 2.116 1.00 44.28 372 ARG B O 1
ATOM 6417 N N . ILE B 1 373 ? -11.608 31.371 3.785 1.00 46.73 373 ILE B N 1
ATOM 6418 C CA . ILE B 1 373 ? -10.432 32.201 4.015 1.00 44.80 373 ILE B CA 1
ATOM 6419 C C . ILE B 1 373 ? -9.313 31.741 3.092 1.00 46.10 373 ILE B C 1
ATOM 6420 O O . ILE B 1 373 ? -9.053 30.538 2.964 1.00 44.69 373 ILE B O 1
ATOM 6425 N N . PHE B 1 374 ? -8.649 32.698 2.448 1.00 41.30 374 PHE B N 1
ATOM 6426 C CA . PHE B 1 374 ? -7.493 32.428 1.605 1.00 45.96 374 PHE B CA 1
ATOM 6427 C C . PHE B 1 374 ? -6.356 33.341 2.036 1.00 51.23 374 PHE B C 1
ATOM 6428 O O . PHE B 1 374 ? -6.559 34.545 2.214 1.00 51.81 374 PHE B O 1
ATOM 6436 N N . THR B 1 375 ? -5.167 32.773 2.206 1.00 44.17 375 THR B N 1
ATOM 6437 C CA . THR B 1 375 ? -3.959 33.542 2.477 1.00 43.88 375 THR B CA 1
ATOM 6438 C C . THR B 1 375 ? -2.951 33.163 1.403 1.00 51.90 375 THR B C 1
ATOM 6439 O O . THR B 1 375 ? -2.481 32.020 1.360 1.00 50.11 375 THR B O 1
ATOM 6443 N N . THR B 1 376 ? -2.638 34.107 0.524 1.00 45.04 376 THR B N 1
ATOM 6444 C CA . THR B 1 376 ? -1.692 33.875 -0.556 1.00 50.22 376 THR B CA 1
ATOM 6445 C C . THR B 1 376 ? -0.346 34.460 -0.153 1.00 48.38 376 THR B C 1
ATOM 6446 O O . THR B 1 376 ? -0.246 35.657 0.136 1.00 52.82 376 THR B O 1
ATOM 6450 N N . LEU B 1 377 ? 0.685 33.620 -0.139 1.00 50.22 377 LEU B N 1
ATOM 6451 C CA . LEU B 1 377 ? 2.040 34.060 0.149 1.00 51.02 377 LEU B CA 1
ATOM 6452 C C . LEU B 1 377 ? 2.899 34.172 -1.103 1.00 46.70 377 LEU B C 1
ATOM 6453 O O . LEU B 1 377 ? 4.107 34.407 -0.991 1.00 53.24 377 LEU B O 1
ATOM 6458 N N . CYS B 1 378 ? 2.309 34.037 -2.290 1.00 46.53 378 CYS B N 1
ATOM 6459 C CA . CYS B 1 378 ? 3.102 34.103 -3.507 1.00 54.81 378 CYS B CA 1
ATOM 6460 C C . CYS B 1 378 ? 3.504 35.545 -3.792 1.00 70.18 378 CYS B C 1
ATOM 6461 O O . CYS B 1 378 ? 2.882 36.498 -3.313 1.00 72.62 378 CYS B O 1
ATOM 6464 N N . ARG B 1 379 ? 4.558 35.692 -4.595 1.00 80.92 379 ARG B N 1
ATOM 6465 C CA . ARG B 1 379 ? 5.251 36.961 -4.816 1.00 89.17 379 ARG B CA 1
ATOM 6466 C C . ARG B 1 379 ? 5.776 37.580 -3.520 1.00 81.50 379 ARG B C 1
ATOM 6467 O O . ARG B 1 379 ? 6.118 38.767 -3.488 1.00 88.93 379 ARG B O 1
ATOM 6475 N N . MET B 1 380 ? 5.833 36.798 -2.439 1.00 69.89 380 MET B N 1
ATOM 6476 C CA . MET B 1 380 ? 6.627 37.117 -1.262 1.00 62.70 380 MET B CA 1
ATOM 6477 C C . MET B 1 380 ? 7.916 36.316 -1.304 1.00 56.83 380 MET B C 1
ATOM 6478 O O . MET B 1 380 ? 7.869 35.093 -1.511 1.00 52.95 380 MET B O 1
ATOM 6483 N N . PRO B 1 381 ? 9.073 36.947 -1.136 1.00 50.47 381 PRO B N 1
ATOM 6484 C CA . PRO B 1 381 ? 10.338 36.228 -1.341 1.00 65.23 381 PRO B CA 1
ATOM 6485 C C . PRO B 1 381 ? 10.672 35.259 -0.215 1.00 65.96 381 PRO B C 1
ATOM 6486 O O . PRO B 1 381 ? 11.721 35.382 0.425 1.00 76.70 381 PRO B O 1
ATOM 6490 N N . LEU B 1 382 ? 9.790 34.282 0.021 1.00 65.67 382 LEU B N 1
ATOM 6491 C CA . LEU B 1 382 ? 10.021 33.306 1.084 1.00 59.48 382 LEU B CA 1
ATOM 6492 C C . LEU B 1 382 ? 11.238 32.437 0.786 1.00 49.16 382 LEU B C 1
ATOM 6493 O O . LEU B 1 382 ? 12.034 32.143 1.686 1.00 47.94 382 LEU B O 1
ATOM 6498 N N . TYR B 1 383 ? 11.405 32.023 -0.468 1.00 39.10 383 TYR B N 1
ATOM 6499 C CA . TYR B 1 383 ? 12.511 31.162 -0.864 1.00 41.81 383 TYR B CA 1
ATOM 6500 C C . TYR B 1 383 ? 13.800 31.932 -1.110 1.00 48.68 383 TYR B C 1
ATOM 6501 O O . TYR B 1 383 ? 14.770 31.344 -1.598 1.00 49.48 383 TYR B O 1
ATOM 6510 N N . GLU B 1 384 ? 13.835 33.220 -0.773 1.00 50.99 384 GLU B N 1
ATOM 6511 C CA . GLU B 1 384 ? 15.050 34.018 -0.829 1.00 57.46 384 GLU B CA 1
ATOM 6512 C C . GLU B 1 384 ? 15.582 34.339 0.559 1.00 55.47 384 GLU B C 1
ATOM 6513 O O . GLU B 1 384 ? 16.559 35.084 0.683 1.00 54.13 384 GLU B O 1
ATOM 6519 N N . THR B 1 385 ? 14.972 33.780 1.601 1.00 53.34 385 THR B N 1
ATOM 6520 C CA . THR B 1 385 ? 15.453 33.942 2.967 1.00 58.35 385 THR B CA 1
ATOM 6521 C C . THR B 1 385 ? 16.791 33.231 3.111 1.00 57.71 385 THR B C 1
ATOM 6522 O O . THR B 1 385 ? 16.858 32.000 3.043 1.00 60.17 385 THR B O 1
ATOM 6526 N N . GLU B 1 386 ? 17.858 33.998 3.308 1.00 57.01 386 GLU B N 1
ATOM 6527 C CA . GLU B 1 386 ? 19.210 33.459 3.337 1.00 55.27 386 GLU B CA 1
ATOM 6528 C C . GLU B 1 386 ? 19.814 33.712 4.709 1.00 59.99 386 GLU B C 1
ATOM 6529 O O . GLU B 1 386 ? 19.949 34.868 5.127 1.00 53.30 386 GLU B O 1
ATOM 6535 N N . PHE B 1 387 ? 20.186 32.631 5.398 1.00 53.88 387 PHE B N 1
ATOM 6536 C CA . PHE B 1 387 ? 20.799 32.718 6.716 1.00 55.64 387 PHE B CA 1
ATOM 6537 C C . PHE B 1 387 ? 22.317 32.674 6.666 1.00 58.09 387 PHE B C 1
ATOM 6538 O O . PHE B 1 387 ? 22.960 32.872 7.701 1.00 62.45 387 PHE B O 1
ATOM 6546 N N . GLY B 1 388 ? 22.900 32.427 5.499 1.00 54.11 388 GLY B N 1
ATOM 6547 C CA . GLY B 1 388 ? 24.341 32.450 5.373 1.00 54.82 388 GLY B CA 1
ATOM 6548 C C . GLY B 1 388 ? 24.930 31.193 4.766 1.00 56.82 388 GLY B C 1
ATOM 6549 O O . GLY B 1 388 ? 26.155 31.062 4.693 1.00 64.19 388 GLY B O 1
ATOM 6550 N N . TRP B 1 389 ? 24.082 30.251 4.333 1.00 34.75 389 TRP B N 1
ATOM 6551 C CA . TRP B 1 389 ? 24.623 29.022 3.765 1.00 41.06 389 TRP B CA 1
ATOM 6552 C C . TRP B 1 389 ? 23.747 28.403 2.680 1.00 47.39 389 TRP B C 1
ATOM 6553 O O . TRP B 1 389 ? 24.050 27.287 2.237 1.00 48.33 389 TRP B O 1
ATOM 6564 N N . GLY B 1 390 ? 22.703 29.066 2.226 1.00 46.62 390 GLY B N 1
ATOM 6565 C CA . GLY B 1 390 ? 21.864 28.510 1.184 1.00 51.17 390 GLY B CA 1
ATOM 6566 C C . GLY B 1 390 ? 20.425 28.953 1.332 1.00 52.45 390 GLY B C 1
ATOM 6567 O O . GLY B 1 390 ? 19.966 29.365 2.396 1.00 57.83 390 GLY B O 1
ATOM 6568 N N . LYS B 1 391 ? 19.698 28.870 0.225 1.00 54.69 391 LYS B N 1
ATOM 6569 C CA . LYS B 1 391 ? 18.289 29.211 0.201 1.00 58.84 391 LYS B CA 1
ATOM 6570 C C . LYS B 1 391 ? 17.468 28.079 0.814 1.00 60.72 391 LYS B C 1
ATOM 6571 O O . LYS B 1 391 ? 17.956 26.954 0.961 1.00 53.90 391 LYS B O 1
ATOM 6577 N N . PRO B 1 392 ? 16.224 28.354 1.204 1.00 44.26 392 PRO B N 1
ATOM 6578 C CA . PRO B 1 392 ? 15.382 27.283 1.747 1.00 36.58 392 PRO B CA 1
ATOM 6579 C C . PRO B 1 392 ? 15.142 26.187 0.719 1.00 43.39 392 PRO B C 1
ATOM 6580 O O . PRO B 1 392 ? 14.950 26.451 -0.470 1.00 43.58 392 PRO B O 1
ATOM 6584 N N . GLU B 1 393 ? 15.178 24.941 1.195 1.00 39.18 393 GLU B N 1
ATOM 6585 C CA . GLU B 1 393 ? 14.825 23.793 0.369 1.00 35.74 393 GLU B CA 1
ATOM 6586 C C . GLU B 1 393 ? 13.315 23.627 0.242 1.00 47.66 393 GLU B C 1
ATOM 6587 O O . GLU B 1 393 ? 12.835 23.079 -0.757 1.00 44.02 393 GLU B O 1
ATOM 6593 N N . TRP B 1 394 ? 12.561 24.086 1.239 1.00 47.27 394 TRP B N 1
ATOM 6594 C CA . TRP B 1 394 ? 11.111 23.952 1.261 1.00 35.09 394 TRP B CA 1
ATOM 6595 C C . TRP B 1 394 ? 10.560 24.943 2.276 1.00 42.69 394 TRP B C 1
ATOM 6596 O O . TRP B 1 394 ? 11.202 25.218 3.290 1.00 43.97 394 TRP B O 1
ATOM 6607 N N . VAL B 1 395 ? 9.389 25.502 1.983 1.00 53.10 395 VAL B N 1
ATOM 6608 C CA . VAL B 1 395 ? 8.705 26.419 2.891 1.00 53.59 395 VAL B CA 1
ATOM 6609 C C . VAL B 1 395 ? 7.231 26.053 2.894 1.00 60.60 395 VAL B C 1
ATOM 6610 O O . VAL B 1 395 ? 6.604 26.015 1.830 1.00 68.67 395 VAL B O 1
ATOM 6614 N N . THR B 1 396 ? 6.668 25.801 4.076 1.00 45.11 396 THR B N 1
ATOM 6615 C CA . THR B 1 396 ? 5.242 25.499 4.129 1.00 44.53 396 THR B CA 1
ATOM 6616 C C . THR B 1 396 ? 4.614 25.988 5.423 1.00 50.64 396 THR B C 1
ATOM 6617 O O . THR B 1 396 ? 5.250 26.632 6.262 1.00 52.93 396 THR B O 1
ATOM 6621 N N . ILE B 1 397 ? 3.326 25.695 5.536 1.00 53.73 397 ILE B N 1
ATOM 6622 C CA . ILE B 1 397 ? 2.485 25.911 6.706 1.00 52.32 397 ILE B CA 1
ATOM 6623 C C . ILE B 1 397 ? 2.093 24.534 7.229 1.00 51.79 397 ILE B C 1
ATOM 6624 O O . ILE B 1 397 ? 1.606 23.704 6.450 1.00 36.53 397 ILE B O 1
ATOM 6629 N N . PRO B 1 398 ? 2.344 24.218 8.498 1.00 52.89 398 PRO B N 1
ATOM 6630 C CA . PRO B 1 398 ? 1.934 22.904 9.019 1.00 53.92 398 PRO B CA 1
ATOM 6631 C C . PRO B 1 398 ? 0.424 22.757 9.131 1.00 53.62 398 PRO B C 1
ATOM 6632 O O . PRO B 1 398 ? -0.322 23.691 8.817 1.00 56.75 398 PRO B O 1
ATOM 6636 N N . GLU B 1 399 ? -0.028 21.579 9.567 1.00 48.10 399 GLU B N 1
ATOM 6637 C CA . GLU B 1 399 ? -1.453 21.288 9.679 1.00 53.48 399 GLU B CA 1
ATOM 6638 C C . GLU B 1 399 ? -2.164 22.353 10.507 1.00 56.24 399 GLU B C 1
ATOM 6639 O O . GLU B 1 399 ? -1.727 22.700 11.607 1.00 63.92 399 GLU B O 1
ATOM 6645 N N . MET B 1 400 ? -3.259 22.875 9.965 1.00 52.49 400 MET B N 1
ATOM 6646 C CA . MET B 1 400 ? -4.029 23.931 10.602 1.00 61.77 400 MET B CA 1
ATOM 6647 C C . MET B 1 400 ? -5.195 23.354 11.394 1.00 62.55 400 MET B C 1
ATOM 6648 O O . MET B 1 400 ? -5.654 22.235 11.151 1.00 64.65 400 MET B O 1
ATOM 6653 N N . HIS B 1 401 ? -5.666 24.136 12.362 1.00 57.18 401 HIS B N 1
ATOM 6654 C CA . HIS B 1 401 ? -6.828 23.763 13.155 1.00 69.41 401 HIS B CA 1
ATOM 6655 C C . HIS B 1 401 ? -8.103 24.470 12.710 1.00 62.39 401 HIS B C 1
ATOM 6656 O O . HIS B 1 401 ? -9.164 24.226 13.293 1.00 64.60 401 HIS B O 1
ATOM 6663 N N . LEU B 1 402 ? -8.033 25.316 11.686 1.00 55.46 402 LEU B N 1
ATOM 6664 C CA . LEU B 1 402 ? -9.205 25.990 11.145 1.00 53.78 402 LEU B CA 1
ATOM 6665 C C . LEU B 1 402 ? -9.263 25.791 9.636 1.00 56.12 402 LEU B C 1
ATOM 6666 O O . LEU B 1 402 ? -8.261 25.472 8.990 1.00 61.72 402 LEU B O 1
ATOM 6671 N N . GLU B 1 403 ? -10.459 25.984 9.082 1.00 51.22 403 GLU B N 1
ATOM 6672 C CA . GLU B 1 403 ? -10.652 25.896 7.639 1.00 51.45 403 GLU B CA 1
ATOM 6673 C C . GLU B 1 403 ? -9.990 27.089 6.959 1.00 44.22 403 GLU B C 1
ATOM 6674 O O . GLU B 1 403 ? -10.365 28.239 7.207 1.00 45.12 403 GLU B O 1
ATOM 6680 N N . ILE B 1 404 ? -9.007 26.820 6.100 1.00 41.07 404 ILE B N 1
ATOM 6681 C CA . ILE B 1 404 ? -8.225 27.881 5.473 1.00 45.49 404 ILE B CA 1
ATOM 6682 C C . ILE B 1 404 ? -7.517 27.308 4.252 1.00 38.41 404 ILE B C 1
ATOM 6683 O O . ILE B 1 404 ? -7.403 26.094 4.095 1.00 33.56 404 ILE B O 1
ATOM 6688 N N . VAL B 1 405 ? -7.041 28.188 3.374 1.00 37.15 405 VAL B N 1
ATOM 6689 C CA . VAL B 1 405 ? -6.276 27.789 2.198 1.00 37.07 405 VAL B CA 1
ATOM 6690 C C . VAL B 1 405 ? -5.055 28.692 2.099 1.00 31.89 405 VAL B C 1
ATOM 6691 O O . VAL B 1 405 ? -5.198 29.914 1.977 1.00 32.99 405 VAL B O 1
ATOM 6695 N N . PHE B 1 406 ? -3.863 28.098 2.145 1.00 29.51 406 PHE B N 1
ATOM 6696 C CA . PHE B 1 406 ? -2.615 28.834 1.986 1.00 38.80 406 PHE B CA 1
ATOM 6697 C C . PHE B 1 406 ? -2.048 28.583 0.594 1.00 42.93 406 PHE B C 1
ATOM 6698 O O . PHE B 1 406 ? -1.962 27.435 0.150 1.00 39.57 406 PHE B O 1
ATOM 6706 N N . LEU B 1 407 ? -1.672 29.653 -0.096 1.00 40.90 407 LEU B N 1
ATOM 6707 C CA . LEU B 1 407 ? -1.032 29.561 -1.405 1.00 36.78 407 LEU B CA 1
ATOM 6708 C C . LEU B 1 407 ? 0.410 30.032 -1.292 1.00 44.68 407 LEU B C 1
ATOM 6709 O O . LEU B 1 407 ? 0.662 31.179 -0.905 1.00 40.88 407 LEU B O 1
ATOM 6714 N N . LEU B 1 408 ? 1.348 29.155 -1.643 1.00 45.70 408 LEU B N 1
ATOM 6715 C CA . LEU B 1 408 ? 2.768 29.468 -1.595 1.00 47.41 408 LEU B CA 1
ATOM 6716 C C . LEU B 1 408 ? 3.402 29.186 -2.950 1.00 48.01 408 LEU B C 1
ATOM 6717 O O . LEU B 1 408 ? 2.908 28.375 -3.733 1.00 57.81 408 LEU B O 1
ATOM 6722 N N . ASP B 1 409 ? 4.517 29.861 -3.217 1.00 38.30 409 ASP B N 1
ATOM 6723 C CA . ASP B 1 409 ? 5.311 29.529 -4.389 1.00 35.91 409 ASP B CA 1
ATOM 6724 C C . ASP B 1 409 ? 6.083 28.235 -4.154 1.00 46.48 409 ASP B C 1
ATOM 6725 O O . ASP B 1 409 ? 6.386 27.854 -3.021 1.00 50.21 409 ASP B O 1
ATOM 6730 N N . THR B 1 410 ? 6.397 27.555 -5.252 1.00 52.10 410 THR B N 1
ATOM 6731 C CA . THR B 1 410 ? 7.350 26.459 -5.234 1.00 42.85 410 THR B CA 1
ATOM 6732 C C . THR B 1 410 ? 8.774 27.009 -5.190 1.00 44.94 410 THR B C 1
ATOM 6733 O O . THR B 1 410 ? 9.017 28.203 -5.392 1.00 50.08 410 THR B O 1
ATOM 6737 N N . LYS B 1 411 ? 9.722 26.115 -4.901 1.00 45.84 411 LYS B N 1
ATOM 6738 C CA . LYS B 1 411 ? 11.122 26.514 -4.778 1.00 47.60 411 LYS B CA 1
ATOM 6739 C C . LYS B 1 411 ? 11.602 27.264 -6.018 1.00 51.87 411 LYS B C 1
ATOM 6740 O O . LYS B 1 411 ? 12.289 28.288 -5.903 1.00 56.28 411 LYS B O 1
ATOM 6746 N N . CYS B 1 412 ? 11.247 26.776 -7.208 1.00 44.99 412 CYS B N 1
ATOM 6747 C CA . CYS B 1 412 ? 11.550 27.467 -8.454 1.00 52.40 412 CYS B CA 1
ATOM 6748 C C . CYS B 1 412 ? 10.441 27.182 -9.454 1.00 53.70 412 CYS B C 1
ATOM 6749 O O . CYS B 1 412 ? 9.630 26.266 -9.276 1.00 62.48 412 CYS B O 1
ATOM 6752 N N . GLY B 1 413 ? 10.414 27.972 -10.519 1.00 55.00 413 GLY B N 1
ATOM 6753 C CA . GLY B 1 413 ? 9.336 27.859 -11.473 1.00 42.73 413 GLY B CA 1
ATOM 6754 C C . GLY B 1 413 ? 8.136 28.678 -11.042 1.00 41.11 413 GLY B C 1
ATOM 6755 O O . GLY B 1 413 ? 8.192 29.516 -10.140 1.00 50.44 413 GLY B O 1
ATOM 6756 N N . THR B 1 414 ? 7.026 28.436 -11.730 1.00 48.89 414 THR B N 1
ATOM 6757 C CA . THR B 1 414 ? 5.812 29.212 -11.530 1.00 54.89 414 THR B CA 1
ATOM 6758 C C . THR B 1 414 ? 4.682 28.370 -10.948 1.00 49.57 414 THR B C 1
ATOM 6759 O O . THR B 1 414 ? 3.521 28.795 -10.965 1.00 57.78 414 THR B O 1
ATOM 6763 N N . GLY B 1 415 ? 5.003 27.194 -10.405 1.00 36.57 415 GLY B N 1
ATOM 6764 C CA . GLY B 1 415 ? 3.989 26.380 -9.774 1.00 45.08 415 GLY B CA 1
ATOM 6765 C C . GLY B 1 415 ? 3.576 26.932 -8.427 1.00 48.14 415 GLY B C 1
ATOM 6766 O O . GLY B 1 415 ? 4.275 27.737 -7.811 1.00 45.47 415 GLY B O 1
ATOM 6767 N N . ILE B 1 416 ? 2.413 26.487 -7.959 1.00 42.65 416 ILE B N 1
ATOM 6768 C CA . ILE B 1 416 ? 1.853 26.979 -6.707 1.00 38.33 416 ILE B CA 1
ATOM 6769 C C . ILE B 1 416 ? 1.470 25.795 -5.833 1.00 38.51 416 ILE B C 1
ATOM 6770 O O . ILE B 1 416 ? 0.786 24.872 -6.288 1.00 51.41 416 ILE B O 1
ATOM 6775 N N . GLU B 1 417 ? 1.917 25.827 -4.582 1.00 39.69 417 GLU B N 1
ATOM 6776 C CA . GLU B 1 417 ? 1.512 24.866 -3.568 1.00 34.18 417 GLU B CA 1
ATOM 6777 C C . GLU B 1 417 ? 0.282 25.402 -2.851 1.00 42.58 417 GLU B C 1
ATOM 6778 O O . GLU B 1 417 ? 0.302 26.523 -2.328 1.00 45.86 417 GLU B O 1
ATOM 6784 N N . ALA B 1 418 ? -0.789 24.618 -2.852 1.00 38.00 418 ALA B N 1
ATOM 6785 C CA . ALA B 1 418 ? -2.020 24.942 -2.151 1.00 40.55 418 ALA B CA 1
ATOM 6786 C C . ALA B 1 418 ? -2.114 24.012 -0.949 1.00 40.19 418 ALA B C 1
ATOM 6787 O O . ALA B 1 418 ? -2.189 22.791 -1.107 1.00 46.71 418 ALA B O 1
ATOM 6789 N N . LEU B 1 419 ? -2.063 24.579 0.244 1.00 41.28 419 LEU B N 1
ATOM 6790 C CA . LEU B 1 419 ? -2.277 23.831 1.474 1.00 41.66 419 LEU B CA 1
ATOM 6791 C C . LEU B 1 419 ? -3.709 24.104 1.912 1.00 39.95 419 LEU B C 1
ATOM 6792 O O . LEU B 1 419 ? -4.025 25.207 2.370 1.00 42.69 419 LEU B O 1
ATOM 6797 N N . VAL B 1 420 ? -4.578 23.111 1.745 1.00 44.29 420 VAL B N 1
ATOM 6798 C CA . VAL B 1 420 ? -6.011 23.262 1.970 1.00 42.95 420 VAL B CA 1
ATOM 6799 C C . VAL B 1 420 ? -6.356 22.549 3.266 1.00 45.28 420 VAL B C 1
ATOM 6800 O O . VAL B 1 420 ? -6.059 21.360 3.419 1.00 53.01 420 VAL B O 1
ATOM 6804 N N . SER B 1 421 ? -6.982 23.262 4.197 1.00 45.42 421 SER B N 1
ATOM 6805 C CA . SER B 1 421 ? -7.455 22.680 5.442 1.00 43.23 421 SER B CA 1
ATOM 6806 C C . SER B 1 421 ? -8.958 22.873 5.543 1.00 37.82 421 SER B C 1
ATOM 6807 O O . SER B 1 421 ? -9.455 23.998 5.408 1.00 45.74 421 SER B O 1
ATOM 6810 N N . MET B 1 422 ? -9.670 21.779 5.790 1.00 41.33 422 MET B N 1
ATOM 6811 C CA . MET B 1 422 ? -11.127 21.794 5.853 1.00 44.25 422 MET B CA 1
ATOM 6812 C C . MET B 1 422 ? -11.581 20.554 6.610 1.00 46.80 422 MET B C 1
ATOM 6813 O O . MET B 1 422 ? -10.768 19.707 6.990 1.00 48.22 422 MET B O 1
ATOM 6818 N N . ASP B 1 423 ? -12.892 20.450 6.828 1.00 55.52 423 ASP B N 1
ATOM 6819 C CA . ASP B 1 423 ? -13.425 19.330 7.592 1.00 60.36 423 ASP B CA 1
ATOM 6820 C C . ASP B 1 423 ? -13.170 18.021 6.856 1.00 54.52 423 ASP B C 1
ATOM 6821 O O . ASP B 1 423 ? -13.268 17.949 5.627 1.00 47.60 423 ASP B O 1
ATOM 6826 N N . GLU B 1 424 ? -12.838 16.979 7.626 1.00 48.16 424 GLU B N 1
ATOM 6827 C CA . GLU B 1 424 ? -12.405 15.717 7.032 1.00 53.98 424 GLU B CA 1
ATOM 6828 C C . GLU B 1 424 ? -13.500 15.101 6.173 1.00 52.15 424 GLU B C 1
ATOM 6829 O O . GLU B 1 424 ? -13.226 14.572 5.086 1.00 51.86 424 GLU B O 1
ATOM 6835 N N . ALA B 1 425 ? -14.749 15.156 6.645 1.00 47.40 425 ALA B N 1
ATOM 6836 C CA . ALA B 1 425 ? -15.857 14.632 5.855 1.00 52.43 425 ALA B CA 1
ATOM 6837 C C . ALA B 1 425 ? -15.951 15.347 4.515 1.00 54.74 425 ALA B C 1
ATOM 6838 O O . ALA B 1 425 ? -16.220 14.719 3.484 1.00 66.45 425 ALA B O 1
ATOM 6840 N N . ASP B 1 426 ? -15.710 16.661 4.508 1.00 41.97 426 ASP B N 1
ATOM 6841 C CA . ASP B 1 426 ? -15.657 17.398 3.251 1.00 40.44 426 ASP B CA 1
ATOM 6842 C C . ASP B 1 426 ? -14.379 17.083 2.486 1.00 50.54 426 ASP B C 1
ATOM 6843 O O . ASP B 1 426 ? -14.403 16.942 1.257 1.00 51.38 426 ASP B O 1
ATOM 6848 N N . MET B 1 427 ? -13.257 16.965 3.200 1.00 44.46 427 MET B N 1
ATOM 6849 C CA . MET B 1 427 ? -11.964 16.797 2.545 1.00 41.39 427 MET B CA 1
ATOM 6850 C C . MET B 1 427 ? -11.905 15.507 1.738 1.00 48.22 427 MET B C 1
ATOM 6851 O O . MET B 1 427 ? -11.301 15.470 0.659 1.00 47.98 427 MET B O 1
ATOM 6856 N N . LEU B 1 428 ? -12.536 14.442 2.231 1.00 53.24 428 LEU B N 1
ATOM 6857 C CA . LEU B 1 428 ? -12.416 13.160 1.543 1.00 55.64 428 LEU B CA 1
ATOM 6858 C C . LEU B 1 428 ? -13.076 13.187 0.167 1.00 53.77 428 LEU B C 1
ATOM 6859 O O . LEU B 1 428 ? -12.624 12.483 -0.743 1.00 52.33 428 LEU B O 1
ATOM 6864 N N . GLN B 1 429 ? -14.123 13.993 -0.012 1.00 46.03 429 GLN B N 1
ATOM 6865 C CA . GLN B 1 429 ? -14.708 14.189 -1.335 1.00 46.74 429 GLN B CA 1
ATOM 6866 C C . GLN B 1 429 ? -14.002 15.285 -2.125 1.00 52.51 429 GLN B C 1
ATOM 6867 O O . GLN B 1 429 ? -13.861 15.173 -3.348 1.00 50.30 429 GLN B O 1
ATOM 6873 N N . PHE B 1 430 ? -13.557 16.344 -1.442 1.00 51.22 430 PHE B N 1
ATOM 6874 C CA . PHE B 1 430 ? -12.925 17.471 -2.123 1.00 48.51 430 PHE B CA 1
ATOM 6875 C C . PHE B 1 430 ? -11.673 17.041 -2.878 1.00 50.75 430 PHE B C 1
ATOM 6876 O O . PHE B 1 430 ? -11.451 17.470 -4.017 1.00 45.42 430 PHE B O 1
ATOM 6884 N N . GLU B 1 431 ? -10.854 16.173 -2.275 1.00 47.37 431 GLU B N 1
ATOM 6885 C CA . GLU B 1 431 ? -9.622 15.761 -2.937 1.00 55.33 431 GLU B CA 1
ATOM 6886 C C . GLU B 1 431 ? -9.890 14.894 -4.159 1.00 53.03 431 GLU B C 1
ATOM 6887 O O . GLU B 1 431 ? -9.003 14.753 -5.005 1.00 47.38 431 GLU B O 1
ATOM 6893 N N . LEU B 1 432 ? -11.073 14.293 -4.263 1.00 59.14 432 LEU B N 1
ATOM 6894 C CA . LEU B 1 432 ? -11.441 13.516 -5.437 1.00 57.68 432 LEU B CA 1
ATOM 6895 C C . LEU B 1 432 ? -12.250 14.328 -6.442 1.00 51.39 432 LEU B C 1
ATOM 6896 O O . LEU B 1 432 ? -12.824 13.752 -7.371 1.00 45.70 432 LEU B O 1
ATOM 6901 N N . ASP B 1 433 ? -12.315 15.645 -6.273 1.00 46.17 433 ASP B N 1
ATOM 6902 C CA . ASP B 1 433 ? -12.841 16.499 -7.327 1.00 51.28 433 ASP B CA 1
ATOM 6903 C C . ASP B 1 433 ? -11.980 16.313 -8.572 1.00 52.80 433 ASP B C 1
ATOM 6904 O O . ASP B 1 433 ? -10.752 16.464 -8.497 1.00 52.01 433 ASP B O 1
ATOM 6909 N N . PRO B 1 434 ? -12.569 15.980 -9.721 1.00 49.40 434 PRO B N 1
ATOM 6910 C CA . PRO B 1 434 ? -11.746 15.633 -10.893 1.00 49.05 434 PRO B CA 1
ATOM 6911 C C . PRO B 1 434 ? -10.844 16.761 -11.373 1.00 52.27 434 PRO B C 1
ATOM 6912 O O . PRO B 1 434 ? -9.822 16.485 -12.013 1.00 47.21 434 PRO B O 1
ATOM 6916 N N . THR B 1 435 ? -11.168 18.016 -11.067 1.00 45.91 435 THR B N 1
ATOM 6917 C CA . THR B 1 435 ? -10.361 19.127 -11.551 1.00 48.82 435 THR B CA 1
ATOM 6918 C C . THR B 1 435 ? -9.105 19.357 -10.722 1.00 52.60 435 THR B C 1
ATOM 6919 O O . THR B 1 435 ? -8.216 20.087 -11.169 1.00 51.34 435 THR B O 1
ATOM 6923 N N . ILE B 1 436 ? -9.018 18.778 -9.523 1.00 51.55 436 ILE B N 1
ATOM 6924 C CA . ILE B 1 436 ? -7.894 19.041 -8.627 1.00 49.51 436 ILE B CA 1
ATOM 6925 C C . ILE B 1 436 ? -7.272 17.744 -8.124 1.00 52.26 436 ILE B C 1
ATOM 6926 O O . ILE B 1 436 ? -6.197 17.758 -7.513 1.00 63.11 436 ILE B O 1
ATOM 6931 N N . SER B 1 437 ? -7.945 16.617 -8.362 1.00 40.15 437 SER B N 1
ATOM 6932 C CA . SER B 1 437 ? -7.484 15.351 -7.805 1.00 43.39 437 SER B CA 1
ATOM 6933 C C . SER B 1 437 ? -6.139 14.909 -8.367 1.00 44.33 437 SER B C 1
ATOM 6934 O O . SER B 1 437 ? -5.426 14.151 -7.702 1.00 49.61 437 SER B O 1
ATOM 6937 N N . ALA B 1 438 ? -5.767 15.373 -9.561 1.00 43.89 438 ALA B N 1
ATOM 6938 C CA . ALA B 1 438 ? -4.462 15.029 -10.114 1.00 49.97 438 ALA B CA 1
ATOM 6939 C C . ALA B 1 438 ? -3.325 15.757 -9.411 1.00 53.07 438 ALA B C 1
ATOM 6940 O O . ALA B 1 438 ? -2.169 15.332 -9.523 1.00 58.48 438 ALA B O 1
ATOM 6942 N N . PHE B 1 439 ? -3.622 16.831 -8.683 1.00 45.74 439 PHE B N 1
ATOM 6943 C CA . PHE B 1 439 ? -2.598 17.640 -8.038 1.00 48.54 439 PHE B CA 1
ATOM 6944 C C . PHE B 1 439 ? -2.380 17.289 -6.573 1.00 52.85 439 PHE B C 1
ATOM 6945 O O . PHE B 1 439 ? -1.458 17.834 -5.956 1.00 48.36 439 PHE B O 1
ATOM 6953 N N . ALA B 1 440 ? -3.198 16.402 -6.006 1.00 43.12 440 ALA B N 1
ATOM 6954 C CA . ALA B 1 440 ? -3.045 16.029 -4.607 1.00 53.10 440 ALA B CA 1
ATOM 6955 C C . ALA B 1 440 ? -1.785 15.194 -4.423 1.00 64.15 440 ALA B C 1
ATOM 6956 O O . ALA B 1 440 ? -1.540 14.248 -5.177 1.00 69.31 440 ALA B O 1
ATOM 6958 N N . SER B 1 441 ? -0.989 15.537 -3.406 1.00 64.40 441 SER B N 1
ATOM 6959 C CA . SER B 1 441 ? 0.262 14.819 -3.176 1.00 65.59 441 SER B CA 1
ATOM 6960 C C . SER B 1 441 ? 0.009 13.451 -2.557 1.00 70.43 441 SER B C 1
ATOM 6961 O O . SER B 1 441 ? 0.689 12.476 -2.900 1.00 87.31 441 SER B O 1
ATOM 6964 N N . LEU B 1 442 ? -0.972 13.358 -1.660 1.00 66.30 442 LEU B N 1
ATOM 6965 C CA . LEU B 1 442 ? -1.492 12.082 -1.165 1.00 76.37 442 LEU B CA 1
ATOM 6966 C C . LEU B 1 442 ? -0.399 11.130 -0.679 1.00 86.52 442 LEU B C 1
ATOM 6967 O O . LEU B 1 442 ? -0.270 10.012 -1.180 1.00 86.96 442 LEU B O 1
#

Nearest PDB structures (foldseek):
  7w26-assembly2_B  TM=9.929E-01  e=1.187E-95  Angelica sinensis
  5fal-assembly1_A  TM=7.447E-01  e=1.063E-33  Panicum virgatum
  4ke4-assembly1_A  TM=7.705E-01  e=1.327E-32  Sorghum bicolor
  5kjs-assembly1_A  TM=7.603E-01  e=6.340E-33  Arabidopsis thaliana
  6lpw-assembly1_A-2  TM=7.860E-01  e=5.336E-31  Arabidopsis thaliana

Radius of gyration: 31.67 Å; Cα contacts (8 Å, |Δi|>4): 1804; chains: 2; bounding box: 67×58×97 Å

Foldseek 3Di:
DKDKFWPDKDFQFAPDADDPVPQKQFAFQLLVLWPFFWFKKKFKFAAQPDDCLVVLLSNLLNNLCNQVQLLQFFADQPRRITRSRRVGEMEIEMEMEAHPVVPPLVCQQFLQVCVSQEDPPADRRNDPSPGRQKYWYWYAYNRHMTMIMITGTQSFFDPLQVLVSLLSSLLSLQCVVPNVVSDDDDHADSRCCVFGGHDDCPVQADAAADPVLPPPPFDKWKFKFWCAPVNLVVQVCQQCVVVPDDDDDSCLSVCLLLVLLCCVLVPFQKEKEKEKAALQPQADDCPPLNVHSSRYTGRGIAIQIQIGHRDPDDSVPDDSNVSSVSSVVSVVVLSVLRHPDHGSVVVVSVRRVVNRVLNVQNRDPRYHYAYEYECEPPVQQPSHNNRHGTPDMDTGIDPDFYWYWYADNDDGMIMIIGMTGPVSVVVSCVPVSGVVRISD/DKDKFWDDKDFQFAPDADDPVRQKQAAFVLLVLWDFFWFKKKFKFAADPDDCLVVLLSNLLNNLCNQVQLLQFFFAQPRTITRSRRVGEMEIEMEMEAHPVVPPLVCQQPLQVCVSQEDDPADGRNHDRPGHQKYWYWYAYDRHMTMIMIIGGQSFFHPLQVLVSLQSSLLSLQCVFVHHPVHDDAHADSRCCVFGNHDPCPVFADFDADPPVDDPPQQKWKFKFKCAPVNLVVQQVVQPDPPPVLRDDSVLSVVLLLVLLCCVLVPFQKEKEKEKAALQPQADDPPPPNVPSSNYTGRGIAIQIQIGHRDPDDSVPDDSSVSSVSVVVSVVVVSVLRYPDDGSVSSVSVRSVVNNVQNVQNHDPRYHYAYEYECPPPVQQVSHNNRHTTPDMDTGIDRDFYWYWYADNDDRMIMIIGMGGPVSVVVSCVPVSRVVRTSD

Solvent-accessible surface area: 37707 Å² total; per-residue (Å²): 176,57,111,38,120,84,69,30,103,93,78,8,105,11,63,81,110,20,57,134,142,56,99,73,10,125,8,9,0,3,2,7,11,0,42,14,40,12,43,7,20,0,10,0,0,76,56,21,149,50,178,45,16,79,130,41,0,35,104,0,0,20,52,0,0,42,70,0,21,0,0,0,0,3,9,26,31,116,44,18,58,0,14,3,43,22,65,0,0,7,0,3,17,0,68,5,68,9,22,16,128,96,3,19,47,112,0,60,126,64,4,84,72,0,67,98,1,18,5,127,96,27,116,32,16,3,14,6,90,76,7,5,5,0,0,0,6,0,0,7,6,128,78,31,5,2,0,7,0,9,21,9,6,24,4,2,3,9,39,40,0,20,26,18,0,10,117,15,5,2,35,23,0,23,6,41,47,70,27,105,146,87,104,78,62,65,98,33,37,17,86,5,9,81,43,0,69,34,73,105,2,92,122,37,10,69,69,35,87,72,96,64,59,76,131,105,167,48,119,26,6,6,63,17,0,64,0,55,77,123,15,6,61,61,33,58,96,96,1,69,146,39,137,61,15,118,191,5,44,26,31,23,0,0,12,0,3,0,0,40,2,5,2,74,36,22,186,52,56,1,2,1,0,22,30,50,21,39,0,1,55,84,23,72,19,113,68,85,10,2,107,61,29,138,8,1,5,8,2,1,16,0,20,0,3,2,88,20,130,19,64,165,128,81,59,168,78,7,88,13,37,41,0,0,104,67,9,57,25,48,52,144,73,1,72,121,46,1,83,114,50,128,78,3,51,16,0,0,94,24,3,2,50,3,10,41,45,6,7,92,2,71,65,42,93,85,5,23,27,25,44,3,30,54,23,12,140,49,86,12,15,109,17,46,4,9,50,26,84,0,63,2,0,0,4,2,40,10,116,40,51,16,5,7,2,0,26,22,102,102,56,77,0,0,3,0,3,0,3,2,27,58,82,42,0,92,116,2,21,128,24,116,63,0,35,91,30,15,30,104,138,57,127,33,129,87,64,38,108,86,82,6,111,13,53,90,104,19,59,116,143,71,84,74,10,143,8,6,0,3,5,63,21,8,45,80,38,13,40,9,26,0,5,0,1,76,44,13,142,52,181,47,12,80,134,36,0,31,105,0,0,21,72,1,0,35,88,0,35,0,0,0,0,2,7,22,48,121,65,39,62,0,25,2,41,22,65,0,0,6,0,8,17,0,71,5,75,31,21,9,125,103,2,19,45,99,0,58,109,64,7,94,69,0,51,98,0,13,7,140,109,32,100,142,14,61,120,14,88,107,4,2,4,0,0,0,5,0,0,8,6,139,74,27,3,2,0,1,0,2,27,10,2,25,4,2,4,8,42,50,0,20,25,18,0,3,84,29,0,1,62,21,0,28,4,45,39,79,35,121,158,132,57,101,110,64,88,42,46,18,38,5,18,93,42,0,70,40,72,110,12,96,119,43,32,106,84,55,97,104,93,94,73,106,112,154,160,43,119,23,11,11,62,19,0,62,0,52,55,118,16,3,18,63,32,0,50,96,19,38,105,46,6,1,43,36,14,0,43,20,34,30,0,0,8,0,2,0,0,38,3,2,2,72,31,25,184,53,57,3,2,0,0,19,27,55,19,42,0,0,49,86,21,74,20,113,74,83,7,2,108,63,27,116,8,0,3,6,0,0,18,0,24,0,3,4,80,13,104,14,62,165,88,81,59,167,98,6,91,12,61,83,0,6,111,68,8,65,40,47,55,131,74,1,44,101,38,1,88,103,41,128,74,3,49,17,0,0,89,28,3,2,52,2,31,22,44,5,28,91,2,81,81,56,92,100,4,20,24,23,45,0,26,40,19,15,148,50,66,12,23,102,6,40,1,10,50,28,83,0,57,1,1,0,6,3,40,10,117,42,54,16,4,11,0,1,31,23,89,94,30,19,0,0,4,0,6,0,3,1,25,55,85,36,0,90,119,2,17,130,24,117,51,0,35,89,29,15,29,116

Organism: NCBI:txid165353

InterPro domains:
  IPR023213 Chloramphenicol acetyltransferase-like domain superfamily [G3DSA:3.30.559.10] (2-208)
  IPR023213 Chloramphenicol acetyltransferase-like domain superfamily [G3DSA:3.30.559.10] (219-436)